Protein AF-A0A7C7JKQ2-F1 (afdb_monomer_lite)

Structure (mmCIF, N/CA/C/O backbone):
data_AF-A0A7C7JKQ2-F1
#
_entry.id   AF-A0A7C7JKQ2-F1
#
loop_
_atom_site.group_PDB
_atom_site.id
_atom_site.type_symbol
_atom_site.label_atom_id
_atom_site.label_alt_id
_atom_site.label_comp_id
_atom_site.label_asym_id
_atom_site.label_entity_id
_atom_site.label_seq_id
_atom_site.pdbx_PDB_ins_code
_atom_site.Cartn_x
_atom_site.Cartn_y
_atom_site.Cartn_z
_atom_site.occupancy
_atom_site.B_iso_or_equiv
_atom_site.auth_seq_id
_atom_site.auth_comp_id
_atom_site.auth_asym_id
_atom_site.auth_atom_id
_atom_site.pdbx_PDB_model_num
ATOM 1 N N . MET A 1 1 ? -6.477 -21.737 -25.445 1.00 30.50 1 MET A N 1
ATOM 2 C CA . MET A 1 1 ? -5.012 -21.720 -25.232 1.00 30.50 1 MET A CA 1
ATOM 3 C C . MET A 1 1 ? -4.478 -23.112 -25.538 1.00 30.50 1 MET A C 1
ATOM 5 O O . MET A 1 1 ? -4.981 -24.063 -24.962 1.00 30.50 1 MET A O 1
ATOM 9 N N . GLY A 1 2 ? -3.573 -23.243 -26.513 1.00 35.31 2 GLY A N 1
ATOM 10 C CA . GLY A 1 2 ? -3.013 -24.530 -26.945 1.00 35.31 2 GLY A CA 1
ATOM 11 C C . GLY A 1 2 ? -2.056 -25.156 -25.920 1.00 35.31 2 GLY A C 1
ATOM 12 O O . GLY A 1 2 ? -1.397 -24.461 -25.156 1.00 35.31 2 GLY A O 1
ATOM 13 N N . ASP A 1 3 ? -1.981 -26.482 -25.945 1.00 46.53 3 ASP A N 1
ATOM 14 C CA . ASP A 1 3 ? -1.630 -27.403 -24.854 1.00 46.53 3 ASP A CA 1
ATOM 15 C C . ASP A 1 3 ? -0.154 -27.500 -24.375 1.00 46.53 3 ASP A C 1
ATOM 17 O O . ASP A 1 3 ? 0.188 -28.456 -23.669 1.00 46.53 3 ASP A O 1
ATOM 21 N N . LYS A 1 4 ? 0.751 -26.571 -24.726 1.00 68.88 4 LYS A N 1
ATOM 22 C CA . LYS A 1 4 ? 2.218 -26.778 -24.604 1.00 68.88 4 LYS A CA 1
ATOM 23 C C . LYS A 1 4 ? 2.904 -25.970 -23.488 1.00 68.88 4 LYS A C 1
ATOM 25 O O . LYS A 1 4 ? 2.557 -24.821 -23.249 1.00 68.88 4 LYS A O 1
ATOM 30 N N . VAL A 1 5 ? 3.911 -26.583 -22.852 1.00 83.19 5 VAL A N 1
ATOM 31 C CA . VAL A 1 5 ? 4.799 -25.983 -21.827 1.00 83.19 5 VAL A CA 1
ATOM 32 C C . VAL A 1 5 ? 5.638 -24.861 -22.446 1.00 83.19 5 VAL A C 1
ATOM 34 O O . VAL A 1 5 ? 6.279 -25.093 -23.476 1.00 83.19 5 VAL A O 1
ATOM 37 N N . LYS A 1 6 ? 5.659 -23.671 -21.827 1.00 88.44 6 LYS A N 1
ATOM 38 C CA . LYS A 1 6 ? 6.456 -22.527 -22.310 1.00 88.44 6 LYS A CA 1
ATOM 39 C C . LYS A 1 6 ? 7.775 -22.363 -21.576 1.00 88.44 6 LYS A C 1
ATOM 41 O O . LYS A 1 6 ? 8.737 -21.918 -22.186 1.00 88.44 6 LYS A O 1
ATOM 46 N N . ALA A 1 7 ? 7.846 -22.728 -20.297 1.00 92.94 7 ALA A N 1
ATOM 47 C CA . ALA A 1 7 ? 9.091 -22.666 -19.536 1.00 92.94 7 ALA A CA 1
ATOM 48 C C . ALA A 1 7 ? 9.110 -23.633 -18.350 1.00 92.94 7 ALA A C 1
ATOM 50 O O . ALA A 1 7 ? 8.075 -24.118 -17.887 1.00 92.94 7 ALA A O 1
ATOM 51 N N . ILE A 1 8 ? 10.309 -23.867 -17.819 1.00 94.06 8 ILE A N 1
ATOM 52 C CA . ILE A 1 8 ? 10.525 -24.597 -16.568 1.00 94.06 8 ILE A CA 1
ATOM 53 C C . ILE A 1 8 ? 11.170 -23.659 -15.553 1.00 94.06 8 ILE A C 1
ATOM 55 O O . ILE A 1 8 ? 12.170 -23.011 -15.846 1.00 94.06 8 ILE A O 1
ATOM 59 N N . PHE A 1 9 ? 10.623 -23.626 -14.343 1.00 94.88 9 PHE A N 1
ATOM 60 C CA . PHE A 1 9 ? 11.154 -22.867 -13.219 1.00 94.88 9 PHE A CA 1
ATOM 61 C C . PHE A 1 9 ? 11.808 -23.813 -12.215 1.00 94.88 9 PHE A C 1
ATOM 63 O O . PHE A 1 9 ? 11.150 -24.670 -11.616 1.00 94.88 9 PHE A O 1
ATOM 70 N N . GLU A 1 10 ? 13.111 -23.651 -12.012 1.00 93.62 10 GLU A N 1
ATOM 71 C CA . GLU A 1 10 ? 13.851 -24.314 -10.947 1.00 93.62 10 GLU A CA 1
ATOM 72 C C . GLU A 1 10 ? 13.430 -23.772 -9.578 1.00 93.62 10 GLU A C 1
ATOM 74 O O . GLU A 1 10 ? 13.050 -22.608 -9.416 1.00 93.62 10 GLU A O 1
ATOM 79 N N . LYS A 1 11 ? 13.494 -24.645 -8.570 1.00 90.75 11 LYS A N 1
ATOM 80 C CA . LYS A 1 11 ? 13.179 -24.310 -7.171 1.00 90.75 11 LYS A CA 1
ATOM 81 C C . LYS A 1 11 ? 11.779 -23.702 -6.946 1.00 90.75 11 LYS A C 1
ATOM 83 O O . LYS A 1 11 ? 11.552 -23.007 -5.958 1.00 90.75 11 LYS A O 1
ATOM 88 N N . ALA A 1 12 ? 10.822 -23.975 -7.838 1.00 92.94 12 ALA A N 1
ATOM 89 C CA . ALA A 1 12 ? 9.491 -23.361 -7.803 1.00 92.94 12 ALA A CA 1
ATOM 90 C C . ALA A 1 12 ? 8.338 -24.303 -7.416 1.00 92.94 12 ALA A C 1
ATOM 92 O O . ALA A 1 12 ? 7.235 -23.829 -7.160 1.00 92.94 12 ALA A O 1
ATOM 93 N N . CYS A 1 13 ? 8.549 -25.623 -7.336 1.00 93.81 13 CYS A N 1
ATOM 94 C CA . CYS A 1 13 ? 7.487 -26.537 -6.905 1.00 93.81 13 CYS A CA 1
ATOM 95 C C . CYS A 1 13 ? 7.109 -26.302 -5.425 1.00 93.81 13 CYS A C 1
ATOM 97 O O . CYS A 1 13 ? 7.970 -26.509 -4.567 1.00 93.81 13 CYS A O 1
ATOM 99 N N . PRO A 1 14 ? 5.836 -26.019 -5.086 1.00 91.06 14 PRO A N 1
ATOM 100 C CA . PRO A 1 14 ? 5.435 -25.715 -3.705 1.00 91.06 14 PRO A CA 1
ATOM 101 C C . PRO A 1 14 ? 5.529 -26.921 -2.747 1.00 91.06 14 PRO A C 1
ATOM 103 O O . PRO A 1 14 ? 5.577 -26.751 -1.533 1.00 91.06 14 PRO A O 1
ATOM 106 N N . ASN A 1 15 ? 5.563 -28.161 -3.260 1.00 92.62 15 ASN A N 1
ATOM 107 C CA . ASN A 1 15 ? 5.597 -29.373 -2.424 1.00 92.62 15 ASN A CA 1
ATOM 108 C C . ASN A 1 15 ? 7.024 -29.878 -2.140 1.00 92.62 15 ASN A C 1
ATOM 110 O O . ASN A 1 15 ? 7.340 -30.276 -1.021 1.00 92.62 15 ASN A O 1
ATOM 114 N N . CYS A 1 16 ? 7.907 -29.889 -3.148 1.00 91.38 16 CYS A N 1
ATOM 115 C CA . CYS A 1 16 ? 9.277 -30.407 -3.001 1.00 91.38 16 CYS A CA 1
ATOM 116 C C . CYS A 1 16 ? 10.378 -29.359 -3.182 1.00 91.38 16 CYS A C 1
ATOM 118 O O . CYS A 1 16 ? 11.512 -29.624 -2.788 1.00 91.38 16 CYS A O 1
ATOM 120 N N . GLY A 1 17 ? 10.075 -28.182 -3.738 1.00 89.38 17 GLY A N 1
ATOM 121 C CA . GLY A 1 17 ? 11.068 -27.182 -4.146 1.00 89.38 17 GLY A CA 1
ATOM 122 C C . GLY A 1 17 ? 11.950 -27.627 -5.314 1.00 89.38 17 GLY A C 1
ATOM 123 O O . GLY A 1 17 ? 13.072 -27.159 -5.439 1.00 89.38 17 GLY A O 1
ATOM 124 N N . GLY A 1 18 ? 11.486 -28.577 -6.129 1.00 91.50 18 GLY A N 1
ATOM 125 C CA . GLY A 1 18 ? 12.141 -28.983 -7.375 1.00 91.50 18 GLY A CA 1
ATOM 126 C C . GLY A 1 18 ? 11.654 -28.192 -8.599 1.00 91.50 18 GLY A C 1
ATOM 127 O O . GLY A 1 18 ? 10.800 -27.309 -8.456 1.00 91.50 18 GLY A O 1
ATOM 128 N N . PRO A 1 19 ? 12.152 -28.535 -9.802 1.00 92.44 19 PRO A N 1
ATOM 129 C CA . PRO A 1 19 ? 11.724 -27.921 -11.053 1.00 92.44 19 PRO A CA 1
ATOM 130 C C . PRO A 1 19 ? 10.254 -28.201 -11.361 1.00 92.44 19 PRO A C 1
ATOM 132 O O . PRO A 1 19 ? 9.735 -29.292 -11.091 1.00 92.44 19 PRO A O 1
ATOM 135 N N . ILE A 1 20 ? 9.587 -27.215 -11.952 1.00 94.06 20 ILE A N 1
ATOM 136 C CA . ILE A 1 20 ? 8.176 -27.285 -12.328 1.00 94.06 20 ILE A CA 1
ATOM 137 C C . ILE A 1 20 ? 7.915 -26.475 -13.602 1.00 94.06 20 ILE A C 1
ATOM 139 O O . ILE A 1 20 ? 8.508 -25.424 -13.812 1.00 94.06 20 ILE A O 1
ATOM 143 N N . SER A 1 21 ? 7.041 -26.982 -14.468 1.00 93.75 21 SER A N 1
ATOM 144 C CA . SER A 1 21 ? 6.596 -26.278 -15.675 1.00 93.75 21 SER A CA 1
ATOM 145 C C . SER A 1 21 ? 5.603 -25.165 -15.340 1.00 93.75 21 SER A C 1
ATOM 147 O O . SER A 1 21 ? 4.729 -25.386 -14.494 1.00 93.75 21 SER A O 1
ATOM 149 N N . ASP A 1 22 ? 5.649 -24.069 -16.092 1.00 92.31 22 ASP A N 1
ATOM 150 C CA . ASP A 1 22 ? 4.644 -22.993 -16.100 1.00 92.31 22 ASP A CA 1
ATOM 151 C C . ASP A 1 22 ? 3.200 -23.537 -16.103 1.00 92.31 22 ASP A C 1
ATOM 153 O O . ASP A 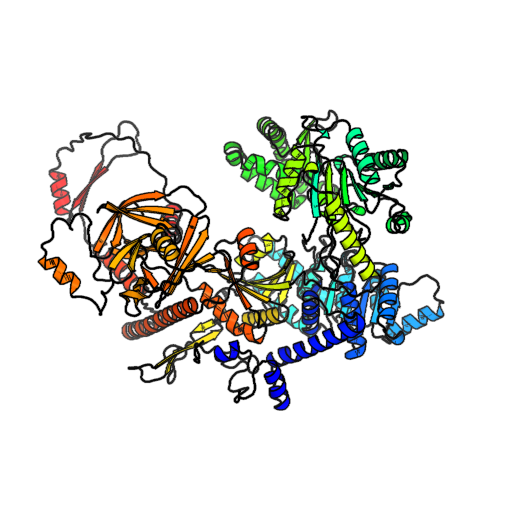1 22 ? 2.416 -23.239 -15.209 1.00 92.31 22 ASP A O 1
ATOM 157 N N . LYS A 1 23 ? 2.873 -24.502 -16.977 1.00 89.38 23 LYS A N 1
ATOM 158 C CA . LYS A 1 23 ? 1.527 -25.116 -17.042 1.00 89.38 23 LYS A CA 1
ATOM 159 C C . LYS A 1 23 ? 1.022 -25.665 -15.699 1.00 89.38 23 LYS A C 1
ATOM 161 O O . LYS A 1 23 ? -0.163 -25.587 -15.397 1.00 89.38 23 LYS A O 1
ATOM 166 N N . ARG A 1 24 ? 1.903 -26.249 -14.878 1.00 90.31 24 ARG A N 1
ATOM 167 C CA . ARG A 1 24 ? 1.509 -26.816 -13.573 1.00 90.31 24 ARG A CA 1
ATOM 168 C C . ARG A 1 24 ? 1.405 -25.742 -12.498 1.00 90.31 24 ARG A C 1
ATOM 170 O O . ARG A 1 24 ? 0.527 -25.851 -11.647 1.00 90.31 24 ARG A O 1
ATOM 177 N N . LEU A 1 25 ? 2.251 -24.715 -12.569 1.00 91.75 25 LEU A N 1
ATOM 178 C CA . LEU A 1 25 ? 2.137 -23.526 -11.727 1.00 91.75 25 LEU A CA 1
ATOM 179 C C . LEU A 1 25 ? 0.814 -22.794 -11.981 1.00 91.75 25 LEU A C 1
ATOM 181 O O . LEU A 1 25 ? 0.104 -22.498 -11.022 1.00 91.75 25 LEU A O 1
ATOM 185 N N . GLN A 1 26 ? 0.426 -22.612 -13.248 1.00 88.94 26 GLN A N 1
ATOM 186 C CA . GLN A 1 26 ? -0.849 -22.000 -13.642 1.00 88.94 26 GLN A CA 1
ATOM 187 C C . GLN A 1 26 ? -2.073 -22.732 -13.078 1.00 88.94 26 GLN A C 1
ATOM 189 O O . GLN A 1 26 ? -3.035 -22.091 -12.659 1.00 88.94 26 GLN A O 1
ATOM 194 N N . LEU A 1 27 ? -2.012 -24.066 -13.021 1.00 87.12 27 LEU A N 1
ATOM 195 C CA . LEU A 1 27 ? -3.046 -24.917 -12.421 1.00 87.12 27 LEU A CA 1
ATOM 196 C C . LEU A 1 27 ? -2.972 -24.979 -10.881 1.00 87.12 27 LEU A C 1
ATOM 198 O O . LEU A 1 27 ? -3.800 -25.631 -10.251 1.00 87.12 27 LEU A O 1
ATOM 202 N N . GLY A 1 28 ? -1.972 -24.350 -10.254 1.00 88.62 28 GLY A N 1
ATOM 203 C CA . GLY A 1 28 ? -1.757 -24.411 -8.806 1.00 88.62 28 GLY A CA 1
ATOM 204 C C . GLY A 1 28 ? -1.329 -25.793 -8.293 1.00 88.62 28 GLY A C 1
ATOM 205 O O . GLY A 1 28 ? -1.484 -26.083 -7.105 1.00 88.62 28 GLY A O 1
ATOM 206 N N . LEU A 1 29 ? -0.797 -26.655 -9.167 1.00 90.25 29 LEU A N 1
ATOM 207 C CA . LEU A 1 29 ? -0.448 -28.044 -8.861 1.00 90.25 29 LEU A CA 1
ATOM 208 C C . LEU A 1 29 ? 1.052 -28.215 -8.554 1.00 90.25 29 LEU A C 1
ATOM 210 O O . LEU A 1 29 ? 1.891 -27.544 -9.153 1.00 90.25 29 LEU A O 1
ATOM 214 N N . PRO A 1 30 ? 1.447 -29.179 -7.699 1.00 91.19 30 PRO A N 1
ATOM 215 C CA . PRO A 1 30 ? 2.850 -29.568 -7.527 1.00 91.19 30 PRO A CA 1
ATOM 216 C C . PRO A 1 30 ? 3.446 -30.200 -8.787 1.00 91.19 30 PRO A C 1
ATOM 218 O O . PRO A 1 30 ? 2.710 -30.630 -9.671 1.00 91.19 30 PRO A O 1
ATOM 221 N N . CYS A 1 31 ? 4.775 -30.315 -8.873 1.00 90.81 31 CYS A N 1
ATOM 222 C CA . CYS A 1 31 ? 5.460 -30.860 -10.052 1.00 90.81 31 CYS A CA 1
ATOM 223 C C . CYS A 1 31 ? 5.077 -32.321 -10.356 1.00 90.81 31 CYS A C 1
ATOM 225 O O . CYS A 1 31 ? 4.581 -33.048 -9.494 1.00 90.81 31 CYS A O 1
ATOM 227 N N . SER A 1 32 ? 5.366 -32.779 -11.577 1.00 88.31 32 SER A N 1
ATOM 228 C CA . SER A 1 32 ? 5.044 -34.139 -12.039 1.00 88.31 32 SER A CA 1
ATOM 229 C C . SER A 1 32 ? 5.700 -35.247 -11.207 1.00 88.31 32 SER A C 1
ATOM 231 O O . SER A 1 32 ? 5.145 -36.332 -11.102 1.00 88.31 32 SER A O 1
ATOM 233 N N . LYS A 1 33 ? 6.844 -34.985 -10.558 1.00 88.31 33 LYS A N 1
ATOM 234 C CA . LYS A 1 33 ? 7.458 -35.940 -9.616 1.00 88.31 33 LYS A CA 1
ATOM 235 C C . LYS A 1 33 ? 6.659 -36.083 -8.320 1.00 88.31 33 LYS A C 1
ATOM 237 O O . LYS A 1 33 ? 6.648 -37.154 -7.728 1.00 88.31 33 LYS A O 1
ATOM 242 N N . CYS A 1 34 ? 6.034 -35.001 -7.856 1.00 87.81 34 CYS A N 1
ATOM 243 C CA . CYS A 1 34 ? 5.206 -35.024 -6.652 1.00 87.81 34 CYS A CA 1
ATOM 244 C C . CYS A 1 34 ? 3.810 -35.572 -6.923 1.00 87.81 34 CYS A C 1
ATOM 246 O O . CYS A 1 34 ? 3.269 -36.252 -6.061 1.00 87.81 34 CYS A O 1
ATOM 248 N N . LEU A 1 35 ? 3.252 -35.263 -8.095 1.00 87.25 35 LEU A N 1
ATOM 249 C CA . LEU A 1 35 ? 1.905 -35.650 -8.497 1.00 87.25 35 LEU A CA 1
ATOM 250 C C . LEU A 1 35 ? 1.913 -36.129 -9.967 1.00 87.25 35 LEU A C 1
ATOM 252 O O . LEU A 1 35 ? 1.651 -35.322 -10.869 1.00 87.25 35 LEU A O 1
ATOM 256 N N . PRO A 1 36 ? 2.261 -37.412 -10.216 1.00 81.75 36 PRO A N 1
ATOM 257 C CA . PRO A 1 36 ? 2.475 -37.951 -11.565 1.00 81.75 36 PRO A CA 1
ATOM 258 C C . PRO A 1 36 ? 1.202 -38.106 -12.402 1.00 81.75 36 PRO A C 1
ATOM 260 O O . PRO A 1 36 ? 1.242 -37.879 -13.609 1.00 81.75 36 PRO A O 1
ATOM 263 N N . LYS A 1 37 ? 0.076 -38.477 -11.777 1.00 74.81 37 LYS A N 1
ATOM 264 C CA . LYS A 1 37 ? -1.231 -38.615 -12.439 1.00 74.81 37 LYS A CA 1
ATOM 265 C C . LYS A 1 37 ? -2.074 -37.370 -12.169 1.00 74.81 37 LYS A C 1
ATOM 267 O O . LYS A 1 37 ? -2.207 -36.975 -11.016 1.00 74.81 37 LYS A O 1
ATOM 272 N N . VAL A 1 38 ? -2.612 -36.762 -13.228 1.00 69.69 38 VAL A N 1
ATOM 273 C CA . VAL A 1 38 ? -3.502 -35.580 -13.153 1.00 69.69 38 VAL A CA 1
ATOM 274 C C . VAL A 1 38 ? -4.944 -35.936 -13.550 1.00 69.69 38 VAL A C 1
ATOM 276 O O . VAL A 1 38 ? -5.835 -35.103 -13.462 1.00 69.69 38 VAL A O 1
ATOM 279 N N . GLU A 1 39 ? -5.202 -37.178 -13.969 1.00 65.56 39 GLU A N 1
ATOM 280 C CA . GLU A 1 39 ? -6.553 -37.657 -14.286 1.00 65.56 39 GLU A CA 1
ATOM 281 C C . GLU A 1 39 ? -7.456 -37.562 -13.045 1.00 65.56 39 GLU A C 1
ATOM 283 O O . GLU A 1 39 ? -7.149 -38.148 -12.006 1.00 65.56 39 GLU A O 1
ATOM 288 N N . GLY A 1 40 ? -8.547 -36.795 -13.148 1.00 61.44 40 GLY A N 1
ATOM 289 C CA . GLY A 1 40 ? -9.481 -36.532 -12.045 1.00 61.44 40 GLY A CA 1
ATOM 290 C C . GLY A 1 40 ? -9.038 -35.450 -11.049 1.00 61.44 40 GLY A C 1
ATOM 291 O O . GLY A 1 40 ? -9.709 -35.264 -10.037 1.00 61.44 40 GLY A O 1
ATOM 292 N N . ILE A 1 41 ? -7.927 -34.747 -11.304 1.00 70.50 41 ILE A N 1
ATOM 293 C CA . ILE A 1 41 ? -7.469 -33.608 -10.495 1.00 70.50 41 ILE A CA 1
ATOM 294 C C . ILE A 1 41 ? -7.699 -32.333 -11.297 1.00 70.50 41 ILE A C 1
ATOM 296 O O . ILE A 1 41 ? -6.922 -31.998 -12.192 1.00 70.50 41 ILE A O 1
ATOM 300 N N . GLU A 1 42 ? -8.784 -31.641 -10.970 1.00 68.88 42 GLU A N 1
ATOM 301 C CA . GLU A 1 42 ? -9.204 -30.420 -11.661 1.00 68.88 42 GLU A CA 1
ATOM 302 C C . GLU A 1 42 ? -8.699 -29.155 -10.956 1.00 68.88 42 GLU A C 1
ATOM 304 O O . GLU A 1 42 ? -8.536 -28.117 -11.597 1.00 68.88 42 GLU A O 1
ATOM 309 N N . ASP A 1 43 ? -8.400 -29.238 -9.654 1.00 77.50 43 ASP A N 1
ATOM 310 C CA . ASP A 1 43 ? -8.028 -28.083 -8.843 1.00 77.50 43 ASP A CA 1
ATOM 311 C C . ASP A 1 43 ? -7.012 -28.396 -7.726 1.00 77.50 43 ASP A C 1
ATOM 313 O O . ASP A 1 43 ? -6.585 -29.529 -7.477 1.00 77.50 43 ASP A O 1
ATOM 317 N N . GLN A 1 44 ? -6.591 -27.338 -7.034 1.00 84.06 44 GLN A N 1
ATOM 318 C CA . GLN A 1 44 ? -5.651 -27.430 -5.922 1.00 84.06 44 GLN A CA 1
ATOM 319 C C . GLN A 1 44 ? -6.226 -28.194 -4.714 1.00 84.06 44 GLN A C 1
ATOM 321 O O . GLN A 1 44 ? -5.464 -28.798 -3.959 1.00 84.06 44 GLN A O 1
ATOM 326 N N . ASP A 1 45 ? -7.544 -28.185 -4.515 1.00 83.62 45 ASP A N 1
ATOM 327 C CA . ASP A 1 45 ? -8.184 -28.804 -3.353 1.00 83.62 45 ASP A CA 1
ATOM 328 C C . ASP A 1 45 ? -8.192 -30.335 -3.484 1.00 83.62 45 ASP A C 1
ATOM 330 O O . ASP A 1 45 ? -7.809 -31.044 -2.548 1.00 83.62 45 ASP A O 1
ATOM 334 N N . THR A 1 46 ? -8.518 -30.852 -4.671 1.00 84.31 46 THR A N 1
ATOM 335 C CA . THR A 1 46 ? -8.369 -32.278 -5.001 1.00 84.31 46 THR A CA 1
ATOM 336 C C . THR A 1 46 ? -6.910 -32.726 -4.894 1.00 84.31 46 THR A C 1
ATOM 338 O O . THR A 1 46 ? -6.631 -33.794 -4.340 1.00 84.31 46 THR A O 1
ATOM 341 N N . ALA A 1 47 ? -5.955 -31.887 -5.312 1.00 85.44 47 ALA A N 1
ATOM 342 C CA . ALA A 1 47 ? -4.529 -32.164 -5.131 1.00 85.44 47 ALA A CA 1
ATOM 343 C C . ALA A 1 47 ? -4.112 -32.226 -3.646 1.00 85.44 47 ALA A C 1
ATOM 345 O O . ALA A 1 47 ? -3.334 -33.108 -3.265 1.00 85.44 47 ALA A O 1
ATOM 346 N N . CYS A 1 48 ? -4.640 -31.337 -2.795 1.00 88.62 48 CYS A N 1
ATOM 347 C CA . CYS A 1 48 ? -4.414 -31.357 -1.346 1.00 88.62 48 CYS A CA 1
ATOM 348 C C . CYS A 1 48 ? -4.898 -32.669 -0.712 1.00 88.62 48 CYS A C 1
ATOM 350 O O . CYS A 1 48 ? -4.160 -33.285 0.062 1.00 88.62 48 CYS A O 1
ATOM 352 N N . VAL A 1 49 ? -6.116 -33.112 -1.048 1.00 86.25 49 VAL A N 1
ATOM 353 C CA . VAL A 1 49 ? -6.693 -34.368 -0.535 1.00 86.25 49 VAL A CA 1
ATOM 354 C C . VAL A 1 49 ? -5.837 -35.556 -0.962 1.00 86.25 49 VAL A C 1
ATOM 356 O O . VAL A 1 49 ? -5.380 -36.324 -0.113 1.00 86.25 49 VAL A O 1
ATOM 359 N N . ARG A 1 50 ? -5.524 -35.655 -2.257 1.00 85.44 50 ARG A N 1
ATOM 360 C CA . ARG A 1 50 ? -4.755 -36.774 -2.806 1.00 85.44 50 ARG A CA 1
ATOM 361 C C . ARG A 1 50 ? -3.366 -36.901 -2.181 1.00 85.44 50 ARG A C 1
ATOM 363 O O . ARG A 1 50 ? -2.972 -37.982 -1.750 1.00 85.44 50 ARG A O 1
ATOM 370 N N . LEU A 1 51 ? -2.622 -35.799 -2.085 1.00 86.19 51 LEU A N 1
ATOM 371 C CA . LEU A 1 51 ? -1.275 -35.814 -1.505 1.00 86.19 51 LEU A CA 1
ATOM 372 C C . LEU A 1 51 ? -1.282 -36.101 -0.001 1.00 86.19 51 LEU A C 1
ATOM 374 O O . LEU A 1 51 ? -0.300 -36.635 0.527 1.00 86.19 51 LEU A O 1
ATOM 378 N N . LYS A 1 52 ? -2.374 -35.765 0.692 1.00 86.56 52 LYS A N 1
ATOM 379 C CA . LYS A 1 52 ? -2.576 -36.121 2.098 1.00 86.56 52 LYS A CA 1
ATOM 380 C C . LYS A 1 52 ? -2.819 -37.624 2.262 1.00 86.56 52 LYS A C 1
ATOM 382 O O . LYS A 1 52 ? -2.192 -38.226 3.132 1.00 86.56 52 LYS A O 1
ATOM 387 N N . GLU A 1 53 ? -3.641 -38.235 1.407 1.00 86.31 53 GLU A N 1
ATOM 388 C CA . GLU A 1 53 ? -3.865 -39.692 1.371 1.00 86.31 53 GLU A CA 1
ATOM 389 C C . GLU A 1 53 ? -2.579 -40.466 1.052 1.00 86.31 53 GLU A C 1
ATOM 391 O O . GLU A 1 53 ? -2.250 -41.444 1.722 1.00 86.31 53 GLU A O 1
ATOM 396 N N . GLU A 1 54 ? -1.799 -39.982 0.083 1.00 86.19 54 GLU A N 1
ATOM 397 C CA . GLU A 1 54 ? -0.512 -40.570 -0.312 1.00 86.19 54 GLU A CA 1
ATOM 398 C C . GLU A 1 54 ? 0.633 -40.272 0.680 1.00 86.19 54 GLU A C 1
ATOM 400 O O . GLU A 1 54 ? 1.769 -40.695 0.459 1.00 86.19 54 GLU A O 1
ATOM 405 N N . LYS A 1 55 ? 0.369 -39.535 1.772 1.00 85.06 55 LYS A N 1
ATOM 406 C CA . LYS A 1 55 ? 1.370 -39.084 2.762 1.00 85.06 55 LYS A CA 1
ATOM 407 C C . LYS A 1 55 ? 2.572 -38.356 2.133 1.00 85.06 55 LYS A C 1
ATOM 409 O O . LYS A 1 55 ? 3.689 -38.413 2.650 1.00 85.06 55 LYS A O 1
ATOM 414 N N . ASN A 1 56 ? 2.349 -37.644 1.028 1.00 86.88 56 ASN A N 1
ATOM 415 C CA . ASN A 1 56 ? 3.381 -36.926 0.272 1.00 86.88 56 ASN A CA 1
ATOM 416 C C . ASN A 1 56 ? 3.214 -35.392 0.303 1.00 86.88 56 ASN A C 1
ATOM 418 O O . ASN A 1 56 ? 3.937 -34.679 -0.396 1.00 86.88 56 ASN A O 1
ATOM 422 N N . LEU A 1 57 ? 2.288 -34.887 1.124 1.00 88.25 57 LEU A N 1
ATOM 423 C CA . LEU A 1 57 ? 2.050 -33.461 1.362 1.00 88.25 57 LEU A CA 1
ATOM 424 C C . LEU A 1 57 ? 3.144 -32.845 2.257 1.00 88.25 57 LEU A C 1
ATOM 426 O O . LEU A 1 57 ? 3.302 -33.233 3.418 1.00 88.25 57 LEU A O 1
ATOM 430 N N . LYS A 1 58 ? 3.924 -31.903 1.714 1.00 89.81 58 LYS A N 1
ATOM 431 C CA . LYS A 1 58 ? 5.157 -31.358 2.313 1.00 89.81 58 LYS A CA 1
ATOM 432 C C . LYS A 1 58 ? 5.301 -29.848 2.060 1.00 89.81 58 LYS A C 1
ATOM 434 O O . LYS A 1 58 ? 4.603 -29.287 1.219 1.00 89.81 58 LYS A O 1
ATOM 439 N N . ARG A 1 59 ? 6.254 -29.229 2.777 1.00 87.62 59 ARG A N 1
ATOM 440 C CA . ARG A 1 59 ? 6.704 -27.827 2.624 1.00 87.62 59 ARG A CA 1
ATOM 441 C C . ARG A 1 59 ? 5.524 -26.842 2.564 1.00 87.62 59 ARG A C 1
ATOM 443 O O . ARG A 1 59 ? 4.580 -26.988 3.337 1.00 87.62 59 ARG A O 1
ATOM 450 N N . ASP A 1 60 ? 5.583 -25.875 1.661 1.00 87.00 60 ASP A N 1
ATOM 451 C CA . ASP A 1 60 ? 4.630 -24.779 1.552 1.00 87.00 60 ASP A CA 1
ATOM 452 C C . ASP A 1 60 ? 3.275 -25.273 1.041 1.00 87.00 60 ASP A C 1
ATOM 454 O O . ASP A 1 60 ? 2.241 -24.759 1.449 1.00 87.00 60 ASP A O 1
ATOM 458 N N . PHE A 1 61 ? 3.239 -26.328 0.216 1.00 90.31 61 PHE A N 1
ATOM 459 C CA . PHE A 1 61 ? 1.970 -26.909 -0.233 1.00 90.31 61 PHE A CA 1
ATOM 460 C C . PHE A 1 61 ? 1.140 -27.434 0.943 1.00 90.31 61 PHE A C 1
ATOM 462 O O . PHE A 1 61 ? -0.076 -27.266 0.961 1.00 90.31 61 PHE A O 1
ATOM 469 N N . LYS A 1 62 ? 1.794 -27.997 1.969 1.00 91.88 62 LYS A N 1
ATOM 470 C CA . LYS A 1 62 ? 1.121 -28.358 3.221 1.00 91.88 62 LYS A CA 1
ATOM 471 C C . LYS A 1 62 ? 0.532 -27.130 3.917 1.00 91.88 62 LYS A C 1
ATOM 473 O O . LYS A 1 62 ? -0.631 -27.169 4.299 1.00 91.88 62 LYS A O 1
ATOM 478 N N . GLU A 1 63 ? 1.312 -26.060 4.059 1.00 90.81 63 GLU A N 1
ATOM 479 C CA . GLU A 1 63 ? 0.862 -24.813 4.691 1.00 90.81 63 GLU A CA 1
ATOM 480 C C . GLU A 1 63 ? -0.329 -24.195 3.942 1.00 90.81 63 GLU A C 1
ATOM 482 O O . GLU A 1 63 ? -1.303 -23.806 4.578 1.00 90.81 63 GLU A O 1
ATOM 487 N N . ILE A 1 64 ? -0.309 -24.196 2.603 1.00 91.62 64 ILE A N 1
ATOM 488 C CA . ILE A 1 64 ? -1.422 -23.736 1.757 1.00 91.62 64 ILE A CA 1
ATOM 489 C C . ILE A 1 64 ? -2.690 -24.558 2.024 1.00 91.62 64 ILE A C 1
ATOM 491 O O . ILE A 1 64 ? -3.762 -23.993 2.256 1.00 91.62 64 ILE A O 1
ATOM 495 N N . CYS A 1 65 ? -2.580 -25.890 1.994 1.00 91.88 65 CYS A N 1
ATOM 496 C CA . CYS A 1 65 ? -3.718 -26.781 2.215 1.00 91.88 65 CYS A CA 1
ATOM 497 C C . CYS A 1 65 ? -4.283 -26.638 3.638 1.00 91.88 65 CYS A C 1
ATOM 499 O O . CYS A 1 65 ? -5.498 -26.527 3.810 1.00 91.88 65 CYS A O 1
ATOM 501 N N . ASP A 1 66 ? -3.413 -26.612 4.651 1.00 92.25 66 ASP A N 1
ATOM 502 C CA . ASP A 1 66 ? -3.810 -26.487 6.054 1.00 92.25 66 ASP A CA 1
ATOM 503 C C . ASP A 1 66 ? -4.460 -25.113 6.316 1.00 92.25 66 ASP A C 1
ATOM 505 O O . ASP A 1 66 ? -5.518 -25.045 6.943 1.00 92.25 66 ASP A O 1
ATOM 509 N N . LEU A 1 67 ? -3.909 -24.031 5.750 1.00 93.31 67 LEU A N 1
ATOM 510 C CA . LEU A 1 67 ? -4.471 -22.682 5.852 1.00 93.31 67 LEU A CA 1
ATOM 511 C C . LEU A 1 67 ? -5.887 -22.600 5.269 1.00 93.31 67 LEU A C 1
ATOM 513 O O . LEU A 1 67 ? -6.764 -22.011 5.897 1.00 93.31 67 LEU A O 1
ATOM 517 N N . LYS A 1 68 ? -6.133 -23.201 4.096 1.00 91.31 68 LYS A N 1
ATOM 518 C CA . LYS A 1 68 ? -7.471 -23.228 3.475 1.00 91.31 68 LYS A CA 1
ATOM 519 C C . LYS A 1 68 ? -8.499 -23.950 4.343 1.00 91.31 68 LYS A C 1
ATOM 521 O O . LYS A 1 68 ? -9.637 -23.497 4.464 1.00 91.31 68 LYS A O 1
ATOM 526 N N . VAL A 1 69 ? -8.114 -25.082 4.933 1.00 92.44 69 VAL A N 1
ATOM 527 C CA . VAL A 1 69 ? -8.992 -25.855 5.824 1.00 92.44 69 VAL A CA 1
ATOM 528 C C . VAL A 1 69 ? -9.329 -25.044 7.072 1.00 92.44 69 VAL A C 1
ATOM 530 O O . VAL A 1 69 ? -10.493 -24.959 7.457 1.00 92.44 69 VAL A O 1
ATOM 533 N N . GLU A 1 70 ? -8.328 -24.408 7.671 1.00 94.38 70 GLU A N 1
ATOM 534 C CA . GLU A 1 70 ? -8.484 -23.618 8.893 1.00 94.38 70 GLU A CA 1
ATOM 535 C C . GLU A 1 70 ? -9.279 -22.330 8.645 1.00 94.38 70 GLU A C 1
ATOM 537 O O . GLU A 1 70 ? -10.121 -21.962 9.461 1.00 94.38 70 GLU A O 1
ATOM 542 N N . GLU A 1 71 ? -9.094 -21.682 7.489 1.00 94.19 71 GLU A N 1
ATOM 543 C CA . GLU A 1 71 ? -9.917 -20.549 7.056 1.00 94.19 71 GLU A CA 1
ATOM 544 C C . GLU A 1 71 ? -11.388 -20.954 6.922 1.00 94.19 71 GLU A C 1
ATOM 546 O O . GLU A 1 71 ? -12.251 -20.261 7.456 1.00 94.19 71 GLU A O 1
ATOM 551 N N . ARG A 1 72 ? -11.687 -22.090 6.271 1.00 94.06 72 ARG A N 1
ATOM 552 C CA . ARG A 1 72 ? -13.062 -22.610 6.144 1.00 94.06 72 ARG A CA 1
ATOM 553 C C . ARG A 1 72 ? -13.671 -22.963 7.498 1.00 94.06 72 ARG A C 1
ATOM 555 O O . ARG A 1 72 ? -14.846 -22.690 7.729 1.00 94.06 72 ARG A O 1
ATOM 562 N N . GLU A 1 73 ? -12.895 -23.564 8.398 1.00 95.94 73 GLU A N 1
ATOM 563 C CA . GLU A 1 73 ? -13.364 -23.887 9.749 1.00 95.94 73 GLU A CA 1
ATOM 564 C C . GLU A 1 73 ? -13.700 -22.614 10.539 1.00 95.94 73 GLU A C 1
ATOM 566 O O . GLU A 1 73 ? -14.764 -22.538 11.158 1.00 95.94 73 GLU A O 1
ATOM 571 N N . PHE A 1 74 ? -12.827 -21.603 10.489 1.00 96.12 74 PHE A N 1
ATOM 572 C CA . PHE A 1 74 ? -13.071 -20.316 11.133 1.00 96.12 74 PHE A CA 1
ATOM 573 C C . PHE A 1 74 ? -14.258 -19.575 10.512 1.00 96.12 74 PHE A C 1
ATOM 575 O O . PHE A 1 74 ? -15.062 -19.015 11.251 1.00 96.12 74 PHE A O 1
ATOM 582 N N . ASP A 1 75 ? -14.406 -19.607 9.187 1.00 94.81 75 ASP A N 1
ATOM 583 C CA . ASP A 1 75 ? -15.538 -19.013 8.471 1.00 94.81 75 ASP A CA 1
ATOM 584 C C . ASP A 1 75 ? -16.870 -19.650 8.912 1.00 94.81 75 ASP A C 1
ATOM 586 O O . ASP A 1 75 ? -17.782 -18.959 9.370 1.00 94.81 75 ASP A O 1
ATOM 590 N N . ASN A 1 76 ? -16.945 -20.984 8.923 1.00 95.12 76 ASN A N 1
ATOM 591 C CA . ASN A 1 76 ? -18.118 -21.718 9.408 1.00 95.12 76 ASN A CA 1
ATOM 592 C C . ASN A 1 76 ? -18.421 -21.426 10.886 1.00 95.12 76 ASN A C 1
ATOM 594 O O . ASN A 1 76 ? -19.583 -21.285 11.277 1.00 95.12 76 ASN A O 1
ATOM 598 N N . PHE A 1 77 ? -17.384 -21.317 11.721 1.00 94.94 77 PHE A N 1
ATOM 599 C CA . PHE A 1 77 ? -17.538 -20.945 13.124 1.00 94.94 77 PHE A CA 1
ATOM 600 C C . PHE A 1 77 ? -18.073 -19.515 13.271 1.00 94.94 77 PHE A C 1
ATOM 602 O O . PHE A 1 77 ? -19.018 -19.282 14.027 1.00 94.94 77 PHE A O 1
ATOM 609 N N . PHE A 1 78 ? -17.534 -18.572 12.500 1.00 93.25 78 PHE A N 1
ATOM 610 C CA . PHE A 1 78 ? -17.980 -17.183 12.468 1.00 93.25 78 PHE A CA 1
ATOM 611 C C . PHE A 1 78 ? -19.450 -17.086 12.027 1.00 93.25 78 PHE A C 1
ATOM 613 O O . PHE A 1 78 ? -20.245 -16.436 12.710 1.00 93.25 78 PHE A O 1
ATOM 620 N N . TRP A 1 79 ? -19.842 -17.815 10.975 1.00 89.88 79 TRP A N 1
ATOM 621 C CA . TRP A 1 79 ? -21.231 -17.927 10.520 1.00 89.88 79 TRP A CA 1
ATOM 622 C C . TRP A 1 79 ? -22.153 -18.502 11.596 1.00 89.88 79 TRP A C 1
ATOM 624 O O . TRP A 1 79 ? -23.256 -18.000 11.806 1.00 89.88 79 TRP A O 1
ATOM 634 N N . SER A 1 80 ? -21.714 -19.538 12.316 1.00 90.56 80 SER A N 1
ATOM 635 C CA . SER A 1 80 ? -22.542 -20.176 13.345 1.00 90.56 80 SER A CA 1
ATOM 636 C C . SER A 1 80 ? -22.983 -19.195 14.441 1.00 90.56 80 SER A C 1
ATOM 638 O O . SER A 1 80 ? -24.130 -19.281 14.892 1.00 90.56 80 SER A O 1
ATOM 640 N N . ILE A 1 81 ? -22.116 -18.228 14.770 1.00 89.12 81 ILE A N 1
ATOM 641 C CA . ILE A 1 81 ? -22.305 -17.209 15.809 1.00 89.12 81 ILE A CA 1
ATOM 642 C C . ILE A 1 81 ? -23.025 -15.974 15.259 1.00 89.12 81 ILE A C 1
ATOM 644 O O . ILE A 1 81 ? -24.024 -15.542 15.825 1.00 89.12 81 ILE A O 1
ATOM 648 N N . HIS A 1 82 ? -22.518 -15.398 14.166 1.00 84.00 82 HIS A N 1
ATOM 649 C CA . HIS A 1 82 ? -22.947 -14.081 13.672 1.00 84.00 82 HIS A CA 1
ATOM 650 C C . HIS A 1 82 ? -23.948 -14.145 12.519 1.00 84.00 82 HIS A C 1
ATOM 652 O O . HIS A 1 82 ? -24.382 -13.096 12.049 1.00 84.00 82 HIS A O 1
ATOM 658 N N . LYS A 1 83 ? -24.266 -15.348 12.017 1.00 82.56 83 LYS A N 1
ATOM 659 C CA . LYS A 1 83 ? -25.120 -15.579 10.833 1.00 82.56 83 LYS A CA 1
ATOM 660 C C . LYS A 1 83 ? -24.696 -14.754 9.608 1.00 82.56 83 LYS A C 1
ATOM 662 O O . LYS A 1 83 ? -25.519 -14.330 8.808 1.00 82.56 83 LYS A O 1
ATOM 667 N N . SER A 1 84 ? -23.397 -14.498 9.500 1.00 81.50 84 SER A N 1
ATOM 668 C CA . SER A 1 84 ? -22.747 -13.748 8.427 1.00 81.50 84 SER A CA 1
ATOM 669 C C . SER A 1 84 ? -21.324 -14.269 8.249 1.00 81.50 84 SER A C 1
ATOM 671 O O . SER A 1 84 ? -20.771 -14.864 9.171 1.00 81.50 84 SER A O 1
ATOM 673 N N . HIS A 1 85 ? -20.737 -14.080 7.069 1.00 85.25 85 HIS A N 1
ATOM 674 C CA . HIS A 1 85 ? -19.346 -14.452 6.799 1.00 85.25 85 HIS A CA 1
ATOM 675 C C . HIS A 1 85 ? -18.385 -13.324 7.217 1.00 85.25 85 HIS A C 1
ATOM 677 O O . HIS A 1 85 ? -18.749 -12.144 7.129 1.00 85.25 85 HIS A O 1
ATOM 683 N N . PRO A 1 86 ? -17.149 -13.641 7.649 1.00 88.25 86 PRO A N 1
ATOM 684 C CA . PRO A 1 86 ? -16.149 -12.630 7.932 1.00 88.25 86 PRO A CA 1
ATOM 685 C C . PRO A 1 86 ? -15.757 -11.912 6.638 1.00 88.25 86 PRO A C 1
ATOM 687 O O . PRO A 1 86 ? -15.644 -12.518 5.570 1.00 88.25 86 PRO A O 1
ATOM 690 N N . TRP A 1 87 ? -15.513 -10.610 6.736 1.00 85.44 87 TRP A N 1
ATOM 691 C CA . TRP A 1 87 ? -15.123 -9.791 5.588 1.00 85.44 87 TRP A CA 1
ATOM 692 C C . TRP A 1 87 ? -13.754 -10.223 5.063 1.00 85.44 87 TRP A C 1
ATOM 694 O O . TRP A 1 87 ? -12.926 -10.704 5.836 1.00 85.44 87 TRP A O 1
ATOM 704 N N . SER A 1 88 ? -13.437 -9.958 3.797 1.00 88.50 88 SER A N 1
ATOM 705 C CA . SER A 1 88 ? -12.129 -10.319 3.223 1.00 88.50 88 SER A CA 1
ATOM 706 C C . SER A 1 88 ? -10.941 -9.746 3.997 1.00 88.50 88 SER A C 1
ATOM 708 O O . SER A 1 88 ? -9.929 -10.423 4.171 1.00 88.50 88 SER A O 1
ATOM 710 N N . LEU A 1 89 ? -11.078 -8.544 4.566 1.00 88.75 89 LEU A N 1
ATOM 711 C CA . LEU A 1 89 ? -10.066 -7.985 5.462 1.00 88.75 89 LEU A CA 1
ATOM 712 C C . LEU A 1 89 ? -9.946 -8.763 6.791 1.00 88.75 89 LEU A C 1
ATOM 714 O O . LEU A 1 89 ? -8.838 -8.969 7.279 1.00 88.75 89 LEU A O 1
ATOM 718 N N . GLN A 1 90 ? -11.056 -9.249 7.357 1.00 91.75 90 GLN A N 1
ATOM 719 C CA . GLN A 1 90 ? -11.044 -10.122 8.541 1.00 91.75 90 GLN A CA 1
ATOM 720 C C . GLN A 1 90 ? -10.479 -11.513 8.217 1.00 91.75 90 GLN A C 1
ATOM 722 O O . GLN A 1 90 ? -9.742 -12.070 9.031 1.00 91.75 90 GLN A O 1
ATOM 727 N N . LYS A 1 91 ? -10.754 -12.054 7.022 1.00 93.44 91 LYS A N 1
ATOM 728 C CA . LYS A 1 91 ? -10.122 -13.282 6.517 1.00 93.44 91 LYS A CA 1
ATOM 729 C C . LYS A 1 91 ? -8.608 -13.099 6.419 1.00 93.44 91 LYS A C 1
ATOM 731 O O . LYS A 1 91 ? -7.867 -13.911 6.961 1.00 93.44 91 LYS A O 1
ATOM 736 N N . ALA A 1 92 ? -8.135 -11.982 5.864 1.00 93.56 92 ALA A N 1
ATOM 737 C CA . ALA A 1 92 ? -6.710 -11.642 5.847 1.00 93.56 92 ALA A CA 1
ATOM 738 C C . ALA A 1 92 ? -6.098 -11.560 7.261 1.00 93.56 92 ALA A C 1
ATOM 740 O O . ALA A 1 92 ? -4.997 -12.060 7.495 1.00 93.56 92 ALA A O 1
ATOM 741 N N . TRP A 1 93 ? -6.813 -10.990 8.238 1.00 95.19 93 TRP A N 1
ATOM 742 C CA . TRP A 1 93 ? -6.373 -10.978 9.640 1.00 95.19 93 TRP A CA 1
ATOM 743 C C . TRP A 1 93 ? -6.279 -12.380 10.242 1.00 95.19 93 TRP A C 1
ATOM 745 O O . TRP A 1 93 ? -5.313 -12.674 10.948 1.00 95.19 93 TRP A O 1
ATOM 755 N N . PHE A 1 94 ? -7.247 -13.250 9.950 1.00 96.31 94 PHE A N 1
ATOM 756 C CA . PHE A 1 94 ? -7.202 -14.646 10.373 1.00 96.31 94 PHE A CA 1
ATOM 757 C C . PHE A 1 94 ? -5.997 -15.371 9.764 1.00 96.31 94 PHE A C 1
ATOM 759 O O . PHE A 1 94 ? -5.240 -16.000 10.500 1.00 96.31 94 PHE A O 1
ATOM 766 N N . LYS A 1 95 ? -5.750 -15.209 8.457 1.00 95.81 95 LYS A N 1
ATOM 767 C CA . LYS A 1 95 ? -4.584 -15.801 7.781 1.00 95.81 95 LYS A CA 1
ATOM 768 C C . LYS A 1 95 ? -3.272 -15.343 8.412 1.00 95.81 95 LYS A C 1
ATOM 770 O O . LYS A 1 95 ? -2.423 -16.168 8.729 1.00 95.81 95 LYS A O 1
ATOM 775 N N . ARG A 1 96 ? -3.127 -14.043 8.695 1.00 95.12 96 ARG A N 1
ATOM 776 C CA . ARG A 1 96 ? -1.956 -13.496 9.410 1.00 95.12 96 ARG A CA 1
ATOM 777 C C . ARG A 1 96 ? -1.767 -14.129 10.785 1.00 95.12 96 ARG A C 1
ATOM 779 O O . ARG A 1 96 ? -0.650 -14.507 11.131 1.00 95.12 96 ARG A O 1
ATOM 786 N N . PHE A 1 97 ? -2.848 -14.251 11.554 1.00 96.00 97 PHE A N 1
ATOM 787 C CA . PHE A 1 97 ? -2.817 -14.903 12.859 1.00 96.00 97 PHE A CA 1
ATOM 788 C C . PHE A 1 97 ? -2.395 -16.376 12.745 1.00 96.00 97 PHE A C 1
ATOM 790 O O . PHE A 1 97 ? -1.514 -16.810 13.486 1.00 96.00 97 PHE A O 1
ATOM 797 N N . TYR A 1 98 ? -2.980 -17.122 11.804 1.00 94.94 98 TYR A N 1
ATOM 798 C CA . TYR A 1 98 ? -2.674 -18.535 11.582 1.00 94.94 98 TYR A CA 1
ATOM 799 C C . TYR A 1 98 ? -1.206 -18.751 11.194 1.00 94.94 98 TYR A C 1
ATOM 801 O O . TYR A 1 98 ? -0.536 -19.603 11.771 1.00 94.94 98 TYR A O 1
ATOM 809 N N . LEU A 1 99 ? -0.675 -17.893 10.316 1.00 92.06 99 LEU A N 1
ATOM 810 C CA . LEU A 1 99 ? 0.741 -17.853 9.924 1.00 92.06 99 LEU A CA 1
ATOM 811 C C . LEU A 1 99 ? 1.673 -17.353 11.054 1.00 92.06 99 LEU A C 1
ATOM 813 O O . LEU A 1 99 ? 2.865 -17.131 10.837 1.00 92.06 99 LEU A O 1
ATOM 817 N N . GLY A 1 100 ? 1.148 -17.122 12.265 1.00 92.31 100 GLY A N 1
ATOM 818 C CA . GLY A 1 100 ? 1.918 -16.740 13.447 1.00 92.31 100 GLY A CA 1
ATOM 819 C C . GLY A 1 100 ? 2.451 -15.306 13.419 1.00 92.31 100 GLY A C 1
ATOM 820 O O . GLY A 1 100 ? 3.442 -15.008 14.088 1.00 92.31 100 GLY A O 1
ATOM 821 N N . ARG A 1 101 ? 1.842 -14.405 12.640 1.00 92.50 101 ARG A N 1
ATOM 822 C CA . ARG A 1 101 ? 2.326 -13.031 12.431 1.00 92.50 101 ARG A CA 1
ATOM 823 C C . ARG A 1 101 ? 1.574 -12.059 13.330 1.00 92.50 101 ARG A C 1
ATOM 825 O O . ARG A 1 101 ? 0.350 -12.043 13.335 1.00 92.50 101 ARG A O 1
ATOM 832 N N . SER A 1 102 ? 2.310 -11.219 14.056 1.00 95.38 102 SER A N 1
ATOM 833 C CA . SER A 1 102 ? 1.752 -10.091 14.816 1.00 95.38 102 SER A CA 1
ATOM 834 C C . SER A 1 102 ? 1.554 -8.879 13.908 1.00 95.38 102 SER A C 1
ATOM 836 O O . SER A 1 102 ? 2.379 -8.625 13.030 1.00 95.38 102 SER A O 1
ATOM 838 N N . PHE A 1 103 ? 0.469 -8.129 14.099 1.00 94.56 103 PHE A N 1
ATOM 839 C CA . PHE A 1 103 ? 0.118 -7.002 13.229 1.00 94.56 103 PHE A CA 1
ATOM 840 C C . PHE A 1 103 ? -0.820 -5.997 13.907 1.00 94.56 103 PHE A C 1
ATOM 842 O O . PHE A 1 103 ? -1.453 -6.275 14.928 1.00 94.56 103 PHE A O 1
ATOM 849 N N . ALA A 1 104 ? -0.925 -4.813 13.300 1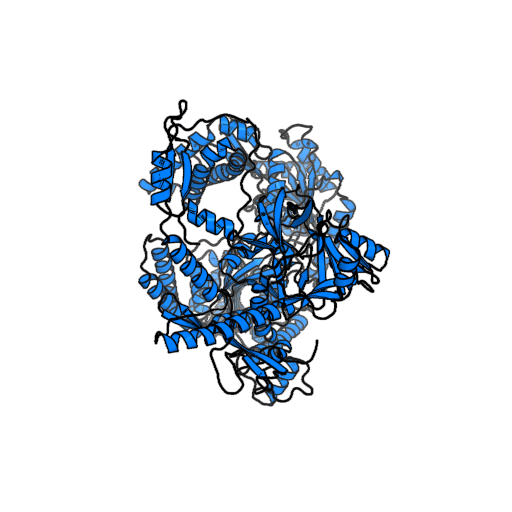.00 91.06 104 ALA A N 1
ATOM 850 C CA . ALA A 1 104 ? -1.917 -3.810 13.661 1.00 91.06 104 ALA A CA 1
ATOM 851 C C . ALA A 1 104 ? -3.185 -3.953 12.794 1.00 91.06 104 ALA A C 1
ATOM 853 O O . ALA A 1 104 ? -3.096 -4.137 11.582 1.00 91.06 104 ALA A O 1
ATOM 854 N N . LEU A 1 105 ? -4.373 -3.829 13.394 1.00 89.06 105 LEU A N 1
ATOM 855 C CA . LEU A 1 105 ? -5.663 -3.826 12.696 1.00 89.06 105 LEU A CA 1
ATOM 856 C C . LEU A 1 105 ? -5.900 -2.474 12.030 1.00 89.06 105 LEU A C 1
ATOM 858 O O . LEU A 1 105 ? -6.552 -1.569 12.579 1.00 89.06 105 LEU A O 1
ATOM 862 N N . LEU A 1 106 ? -5.350 -2.355 10.828 1.00 78.62 106 LEU A N 1
ATOM 863 C CA . LEU A 1 106 ? -5.529 -1.217 9.946 1.00 78.62 106 LEU A CA 1
ATOM 864 C C . LEU A 1 106 ? -6.881 -1.337 9.249 1.00 78.62 106 LEU A C 1
ATOM 866 O O . LEU A 1 106 ? -7.019 -1.928 8.187 1.00 78.62 106 LEU A O 1
ATOM 870 N N . ALA A 1 107 ? -7.890 -0.760 9.888 1.00 74.31 107 ALA A N 1
ATOM 871 C CA . ALA A 1 107 ? -9.239 -0.649 9.356 1.00 74.31 107 ALA A CA 1
ATOM 872 C C . ALA A 1 107 ? -9.917 0.620 9.897 1.00 74.31 107 ALA A C 1
ATOM 874 O O . ALA A 1 107 ? -9.595 1.039 11.019 1.00 74.31 107 ALA A O 1
ATOM 875 N N . PRO A 1 108 ? -10.874 1.219 9.172 1.00 67.44 108 PRO A N 1
ATOM 876 C CA . PRO A 1 108 ? -11.800 2.183 9.757 1.00 67.44 108 PRO A CA 1
ATOM 877 C C . PRO A 1 108 ? -12.620 1.550 10.898 1.00 67.44 108 PRO A C 1
ATOM 879 O O . PRO A 1 108 ? -12.680 0.328 11.075 1.00 67.44 108 PRO A O 1
ATOM 882 N N . THR A 1 109 ? -13.246 2.396 11.714 1.00 67.44 109 THR A N 1
ATOM 883 C CA . THR A 1 109 ? -14.245 1.953 12.700 1.00 67.44 109 THR A CA 1
ATOM 884 C C . THR A 1 109 ? -15.443 1.339 11.975 1.00 67.44 109 THR A C 1
ATOM 886 O O . THR A 1 109 ? -15.803 1.809 10.900 1.00 67.44 109 THR A O 1
ATOM 889 N N . GLY A 1 110 ? -16.049 0.298 12.550 1.00 65.12 110 GLY A N 1
ATOM 890 C CA . GLY A 1 110 ? -17.205 -0.386 11.953 1.00 65.12 110 GLY A CA 1
ATOM 891 C C . GLY A 1 110 ? -16.900 -1.720 11.257 1.00 65.12 110 GLY A C 1
ATOM 892 O O . GLY A 1 110 ? -17.798 -2.540 11.141 1.00 65.12 110 GLY A O 1
ATOM 893 N N . ILE A 1 111 ? -15.635 -2.033 10.929 1.00 74.44 111 ILE A N 1
ATOM 894 C CA . ILE A 1 111 ? -15.228 -3.349 10.358 1.00 74.44 111 ILE A CA 1
ATOM 895 C C . ILE A 1 111 ? -15.310 -4.501 11.383 1.00 74.44 111 ILE A C 1
ATOM 897 O O . ILE A 1 111 ? -15.017 -5.655 11.089 1.00 74.44 111 ILE A O 1
ATOM 901 N N . GLY A 1 112 ? -15.692 -4.219 12.630 1.00 80.50 112 GLY A N 1
ATOM 902 C CA . GLY A 1 112 ? -15.825 -5.249 13.661 1.00 80.50 112 GLY A CA 1
ATOM 903 C C . GLY A 1 112 ? -14.487 -5.755 14.206 1.00 80.50 112 GLY A C 1
ATOM 904 O O . GLY A 1 112 ? -14.347 -6.946 14.446 1.00 80.50 112 GLY A O 1
ATOM 905 N N . LYS A 1 113 ? -13.505 -4.870 14.443 1.00 87.88 113 LYS A N 1
ATOM 906 C CA . LYS A 1 113 ? -12.199 -5.220 15.053 1.00 87.88 113 LYS A CA 1
ATOM 907 C C . LYS A 1 113 ? -12.354 -5.984 16.369 1.00 87.88 113 LYS A C 1
ATOM 909 O O . LYS A 1 113 ? -11.793 -7.062 16.537 1.00 87.88 113 LYS A O 1
ATOM 914 N N . THR A 1 114 ? -13.161 -5.439 17.278 1.00 89.44 114 THR A N 1
ATOM 915 C CA . THR A 1 114 ? -13.466 -6.069 18.564 1.00 89.44 114 THR A CA 1
ATOM 916 C C . THR A 1 114 ? -14.218 -7.381 18.362 1.00 89.44 114 THR A C 1
ATOM 918 O O . THR A 1 114 ? -13.869 -8.383 18.972 1.00 89.44 114 THR A O 1
ATOM 921 N N . THR A 1 115 ? -15.207 -7.414 17.460 1.00 89.75 115 THR A N 1
ATOM 922 C CA . THR A 1 115 ? -15.955 -8.637 17.127 1.00 89.75 115 THR A CA 1
ATOM 923 C C . THR A 1 115 ? -15.026 -9.740 16.623 1.00 89.75 115 THR A C 1
ATOM 925 O O . THR A 1 115 ? -15.117 -10.869 17.098 1.00 89.75 115 THR A O 1
ATOM 928 N N . PHE A 1 116 ? -14.086 -9.412 15.735 1.00 93.81 116 PHE A N 1
ATOM 929 C CA . PHE A 1 116 ? -13.063 -10.330 15.246 1.00 93.81 116 PHE A CA 1
ATOM 930 C C . PHE A 1 116 ? -12.188 -10.861 16.389 1.00 93.81 116 PHE A C 1
ATOM 932 O O . PHE A 1 116 ? -12.061 -12.073 16.532 1.00 93.81 116 PHE A O 1
ATOM 939 N N . GLY A 1 117 ? -11.647 -9.987 17.247 1.00 94.88 117 GLY A N 1
ATOM 940 C CA . GLY A 1 117 ? -10.811 -10.396 18.385 1.00 94.88 117 GLY A CA 1
ATOM 941 C C . GLY A 1 117 ? -11.533 -11.304 19.389 1.00 94.88 117 GLY A C 1
ATOM 942 O O . GLY A 1 117 ? -10.967 -12.302 19.844 1.00 94.88 117 GLY A O 1
ATOM 943 N N . LEU A 1 118 ? -12.800 -10.999 19.695 1.00 96.00 118 LEU A N 1
ATOM 944 C CA . LEU A 1 118 ? -13.651 -11.818 20.565 1.00 96.00 118 LEU A CA 1
ATOM 945 C C . LEU A 1 118 ? -13.944 -13.186 19.937 1.00 96.00 118 LEU A C 1
ATOM 947 O O . LEU A 1 118 ? -13.752 -14.214 20.583 1.00 96.00 118 LEU A O 1
ATOM 951 N N . THR A 1 119 ? -14.341 -13.198 18.664 1.00 96.19 119 THR A N 1
ATOM 952 C CA . THR A 1 119 ? -14.689 -14.430 17.938 1.00 96.19 119 THR A CA 1
ATOM 953 C C . THR A 1 119 ? -13.472 -15.329 17.758 1.00 96.19 119 THR A C 1
ATOM 955 O O . THR A 1 119 ? -13.560 -16.531 17.988 1.00 96.19 119 THR A O 1
ATOM 958 N N . LEU A 1 120 ? -12.311 -14.755 17.425 1.00 97.19 120 LEU A N 1
ATOM 959 C CA . LEU A 1 120 ? -11.051 -15.488 17.332 1.00 97.19 120 LEU A CA 1
ATOM 960 C C . LEU A 1 120 ? -10.652 -16.095 18.682 1.00 97.19 120 LEU A C 1
ATOM 962 O O . LEU A 1 120 ? -10.243 -17.251 18.739 1.00 97.19 120 LEU A O 1
ATOM 966 N N . SER A 1 121 ? -10.815 -15.353 19.780 1.00 97.56 121 SER A N 1
ATOM 967 C CA . SER A 1 121 ? -10.524 -15.871 21.124 1.00 97.56 121 SER A CA 1
ATOM 968 C C . SER A 1 121 ? -11.432 -17.038 21.500 1.00 97.56 121 SER A C 1
ATOM 970 O O . SER A 1 121 ? -10.958 -18.013 22.084 1.00 97.56 121 SER A O 1
ATOM 972 N N . TYR A 1 122 ? -12.716 -16.965 21.135 1.00 97.38 122 TYR A N 1
ATOM 973 C CA . TYR A 1 122 ? -13.652 -18.063 21.348 1.00 97.38 122 TYR A CA 1
ATOM 974 C C . TYR A 1 122 ? -13.313 -19.278 20.476 1.00 97.38 122 TYR A C 1
ATOM 976 O O . TYR A 1 122 ? -13.199 -20.383 20.998 1.00 97.38 122 TYR A O 1
ATOM 984 N N . TYR A 1 123 ? -13.040 -19.074 19.186 1.00 97.25 123 TYR A N 1
ATOM 985 C CA . TYR A 1 123 ? -12.600 -20.134 18.276 1.00 97.25 123 TYR A CA 1
ATOM 986 C C . TYR A 1 123 ? -11.373 -20.880 18.822 1.00 97.25 123 TYR A C 1
ATOM 988 O O . TYR A 1 123 ? -11.342 -22.110 18.852 1.00 97.25 123 TYR A O 1
ATOM 996 N N . LEU A 1 124 ? -10.379 -20.144 19.328 1.00 96.75 124 LEU A N 1
ATOM 997 C CA . LEU A 1 124 ? -9.181 -20.726 19.930 1.00 96.75 124 LEU A CA 1
ATOM 998 C C . LEU A 1 124 ? -9.480 -21.522 21.201 1.00 96.75 124 LEU A C 1
ATOM 1000 O O . LEU A 1 124 ? -8.906 -22.596 21.389 1.00 96.75 124 LEU A O 1
ATOM 1004 N N . ALA A 1 125 ? -10.367 -21.019 22.058 1.00 95.94 125 ALA A N 1
ATOM 1005 C CA . ALA A 1 125 ? -10.754 -21.688 23.294 1.00 95.94 125 ALA A CA 1
ATOM 1006 C C . ALA A 1 125 ? -11.535 -22.988 23.026 1.00 95.94 125 ALA A C 1
ATOM 1008 O O . ALA A 1 125 ? -11.254 -24.016 23.652 1.00 95.94 125 ALA A O 1
ATOM 1009 N N . GLU A 1 126 ? -12.477 -22.937 22.085 1.00 95.12 126 GLU A N 1
ATOM 1010 C CA . GLU A 1 126 ? -13.417 -24.012 21.765 1.00 95.12 126 GLU A CA 1
ATOM 1011 C C . GLU A 1 126 ? -12.790 -25.082 20.868 1.00 95.12 126 GLU A C 1
ATOM 1013 O O . GLU A 1 126 ? -12.759 -26.258 21.216 1.00 95.12 126 GLU A O 1
ATOM 1018 N N . LYS A 1 127 ? -12.245 -24.683 19.713 1.00 94.19 127 LYS A N 1
ATOM 1019 C CA . LYS A 1 127 ? -11.774 -25.619 18.681 1.00 94.19 127 LYS A CA 1
ATOM 1020 C C . LYS A 1 127 ? -10.324 -26.039 18.858 1.00 94.19 127 LYS A C 1
ATOM 1022 O O . LYS A 1 127 ? -9.955 -27.137 18.452 1.00 94.19 127 LYS A O 1
ATOM 1027 N N . LYS A 1 128 ? -9.485 -25.178 19.443 1.00 93.62 128 LYS A N 1
ATOM 1028 C CA . LYS A 1 128 ? -8.029 -25.408 19.524 1.00 93.62 128 LYS A CA 1
ATOM 1029 C C . LYS A 1 128 ? -7.503 -25.598 20.947 1.00 93.62 128 LYS A C 1
ATOM 1031 O O . LYS A 1 128 ? -6.317 -25.874 21.103 1.00 93.62 128 LYS A O 1
ATOM 1036 N N . ASN A 1 129 ? -8.349 -25.445 21.969 1.00 94.38 129 ASN A N 1
ATOM 1037 C CA . ASN A 1 129 ? -7.966 -25.477 23.385 1.00 94.38 129 ASN A CA 1
ATOM 1038 C C . ASN A 1 129 ? -6.765 -24.559 23.719 1.00 94.38 129 ASN A C 1
ATOM 1040 O O . ASN A 1 129 ? -5.878 -24.912 24.496 1.00 94.38 129 ASN A O 1
ATOM 1044 N N . LYS A 1 130 ? -6.713 -23.379 23.089 1.00 95.88 130 LYS A N 1
ATOM 1045 C CA . LYS A 1 130 ? -5.638 -22.385 23.226 1.00 95.88 130 LYS A CA 1
ATOM 1046 C C . LYS A 1 130 ? -6.090 -21.194 24.069 1.00 95.88 130 LYS A C 1
ATOM 1048 O O . LYS A 1 130 ? -7.267 -20.836 24.070 1.00 95.88 130 LYS A O 1
ATOM 1053 N N . LYS A 1 131 ? -5.138 -20.559 24.766 1.00 96.75 131 LYS A N 1
ATOM 1054 C CA . LYS A 1 131 ? -5.409 -19.412 25.645 1.00 96.75 131 LYS A CA 1
ATOM 1055 C C . LYS A 1 131 ? -5.254 -18.074 24.928 1.00 96.75 131 LYS A C 1
ATOM 1057 O O . LYS A 1 131 ? -4.303 -17.883 24.164 1.00 96.75 131 LYS A O 1
ATOM 1062 N N . SER A 1 132 ? -6.141 -17.135 25.249 1.00 97.88 132 SER A N 1
ATOM 1063 C CA . SER A 1 132 ? -6.159 -15.772 24.707 1.00 97.88 132 SER A CA 1
ATOM 1064 C C . SER A 1 132 ? -6.211 -14.727 25.825 1.00 97.88 132 SER A C 1
ATOM 1066 O O . SER A 1 132 ? -6.810 -14.970 26.872 1.00 97.88 132 SER A O 1
ATOM 1068 N N . TYR A 1 133 ? -5.606 -13.558 25.606 1.00 97.69 133 TYR A N 1
ATOM 1069 C CA . TYR A 1 133 ? -5.708 -12.403 26.500 1.00 97.69 133 TYR A CA 1
ATOM 1070 C C . TYR A 1 133 ? -6.227 -11.180 25.744 1.00 97.69 133 TYR A C 1
ATOM 1072 O O . TYR A 1 133 ? -5.561 -10.662 24.851 1.00 97.69 133 TYR A O 1
ATOM 1080 N N . LEU A 1 134 ? -7.408 -10.711 26.129 1.00 97.25 134 LEU A N 1
ATOM 1081 C CA . LEU A 1 134 ? -8.075 -9.526 25.616 1.00 97.25 134 LEU A CA 1
ATOM 1082 C C . LEU A 1 134 ? -7.871 -8.325 26.553 1.00 97.25 134 LEU A C 1
ATOM 1084 O O . LEU A 1 134 ? -8.177 -8.389 27.746 1.00 97.25 134 LEU A O 1
ATOM 1088 N N . ILE A 1 135 ? -7.375 -7.215 26.009 1.00 95.38 135 ILE A N 1
ATOM 1089 C CA . ILE A 1 135 ? -7.022 -6.009 26.762 1.00 95.38 135 ILE A CA 1
ATOM 1090 C C . ILE A 1 135 ? -7.823 -4.818 26.242 1.00 95.38 135 ILE A C 1
ATOM 1092 O O . ILE A 1 135 ? -7.697 -4.428 25.080 1.00 95.38 135 ILE A O 1
ATOM 1096 N N . PHE A 1 136 ? -8.592 -4.202 27.137 1.00 92.31 136 PHE A N 1
ATOM 1097 C CA . PHE A 1 136 ? -9.466 -3.064 26.849 1.00 92.31 136 PHE A CA 1
ATOM 1098 C C . PHE A 1 136 ? -9.012 -1.792 27.592 1.00 92.31 136 PHE A C 1
ATOM 1100 O O . PHE A 1 136 ? -8.317 -1.869 28.613 1.00 92.31 136 PHE A O 1
ATOM 1107 N N . PRO A 1 137 ? -9.365 -0.588 27.109 1.00 86.88 137 PRO A N 1
ATOM 1108 C CA . PRO A 1 137 ? -8.913 0.656 27.732 1.00 86.88 137 PRO A CA 1
ATOM 1109 C C . PRO A 1 137 ? -9.680 0.986 29.020 1.00 86.88 137 PRO A C 1
ATOM 1111 O O . PRO A 1 137 ? -9.085 1.480 29.977 1.00 86.88 137 PRO A O 1
ATOM 1114 N N . THR A 1 138 ? -10.980 0.680 29.078 1.00 84.56 138 THR A N 1
ATOM 1115 C CA . THR A 1 138 ? -11.863 1.040 30.196 1.00 84.56 138 THR A CA 1
ATOM 1116 C C . THR A 1 138 ? -12.575 -0.179 30.773 1.00 84.56 138 THR A C 1
ATOM 1118 O O . THR A 1 138 ? -12.737 -1.205 30.116 1.00 84.56 138 THR A O 1
ATOM 1121 N N . ARG A 1 139 ? -13.028 -0.051 32.024 1.00 83.00 139 ARG A N 1
ATOM 1122 C CA . ARG A 1 139 ? -13.851 -1.064 32.703 1.00 83.00 139 ARG A CA 1
ATOM 1123 C C . ARG A 1 139 ? -15.165 -1.336 31.969 1.00 83.00 139 ARG A C 1
ATOM 1125 O O . ARG A 1 139 ? -15.530 -2.490 31.798 1.00 83.00 139 ARG A O 1
ATOM 1132 N N . LEU A 1 140 ? -15.809 -0.283 31.465 1.00 76.81 140 LEU A N 1
ATOM 1133 C CA . LEU A 1 140 ? -17.041 -0.395 30.687 1.00 76.81 140 LEU A CA 1
ATOM 1134 C C . LEU A 1 140 ? -16.853 -1.273 29.441 1.00 76.81 140 LEU A C 1
ATOM 1136 O O . LEU A 1 140 ? -17.683 -2.128 29.160 1.00 76.81 140 LEU A O 1
ATOM 1140 N N . LEU A 1 141 ? -15.740 -1.114 28.717 1.00 83.12 141 LEU A N 1
ATOM 1141 C CA . LEU A 1 141 ? -15.457 -1.934 27.534 1.00 83.12 141 LEU A CA 1
ATOM 1142 C C . LEU A 1 141 ? -15.141 -3.392 27.886 1.00 83.12 141 LEU A C 1
ATOM 1144 O O . LEU A 1 141 ? -15.502 -4.285 27.124 1.00 83.12 141 LEU A O 1
ATOM 1148 N N . VAL A 1 142 ? -14.546 -3.651 29.058 1.00 87.94 142 VAL A N 1
ATOM 1149 C CA . VAL A 1 142 ? -14.418 -5.018 29.594 1.00 87.94 142 VAL A CA 1
ATOM 1150 C C . VAL A 1 142 ? -15.801 -5.634 29.825 1.00 87.94 142 VAL A C 1
ATOM 1152 O O . VAL A 1 142 ? -16.051 -6.742 29.360 1.00 87.94 142 VAL A O 1
ATOM 1155 N N . GLU A 1 143 ? -16.716 -4.917 30.481 1.00 84.31 143 GLU A N 1
ATOM 1156 C CA . GLU A 1 143 ? -18.089 -5.392 30.718 1.00 84.31 143 GLU A CA 1
ATOM 1157 C C . GLU A 1 143 ? -18.844 -5.637 29.402 1.00 84.31 143 GLU A C 1
ATOM 1159 O O . GLU A 1 143 ? -19.478 -6.679 29.226 1.00 84.31 143 GLU A O 1
ATOM 1164 N N . GLN A 1 144 ? -18.720 -4.730 28.429 1.00 83.62 144 GLN A N 1
ATOM 1165 C CA . GLN A 1 144 ? -19.304 -4.909 27.098 1.00 83.62 144 GLN A CA 1
ATOM 1166 C C . GLN A 1 144 ? -18.728 -6.130 26.368 1.00 83.62 144 GLN A C 1
ATOM 1168 O O . GLN A 1 144 ? -19.481 -6.869 25.732 1.00 83.62 144 GLN A O 1
ATOM 1173 N N . ALA A 1 145 ? -17.418 -6.369 26.462 1.00 89.56 145 ALA A N 1
ATOM 1174 C CA . ALA A 1 145 ? -16.771 -7.534 25.867 1.00 89.56 145 ALA A CA 1
ATOM 1175 C C . ALA A 1 145 ? -17.260 -8.847 26.496 1.00 89.56 145 ALA A C 1
ATOM 1177 O O . ALA A 1 145 ? -17.584 -9.782 25.766 1.00 89.56 145 ALA A O 1
ATOM 1178 N N . ILE A 1 146 ? -17.387 -8.898 27.827 1.00 90.56 146 ILE A N 1
ATOM 1179 C CA . ILE A 1 146 ? -17.928 -10.058 28.555 1.00 90.56 146 ILE A CA 1
ATOM 1180 C C . ILE A 1 146 ? -19.370 -10.328 28.125 1.00 90.56 146 ILE A C 1
ATOM 1182 O O . ILE A 1 146 ? -19.712 -11.452 27.766 1.00 90.56 146 ILE A O 1
ATOM 1186 N N . ASN A 1 147 ? -20.212 -9.293 28.091 1.00 87.88 147 ASN A N 1
ATOM 1187 C CA . ASN A 1 147 ? -21.604 -9.431 27.666 1.00 87.88 147 ASN A CA 1
ATOM 1188 C C . ASN A 1 147 ? -21.713 -9.927 26.219 1.00 87.88 147 ASN A C 1
ATOM 1190 O O . ASN A 1 147 ? -22.573 -10.751 25.916 1.00 87.88 147 ASN A O 1
ATOM 1194 N N . LYS A 1 148 ? -20.827 -9.468 25.326 1.00 89.94 148 LYS A N 1
ATOM 1195 C CA . LYS A 1 148 ? -20.750 -9.979 23.952 1.00 89.94 148 LYS A CA 1
ATOM 1196 C C . LYS A 1 148 ? -20.345 -11.454 23.918 1.00 89.94 148 LYS A C 1
ATOM 1198 O O . LYS A 1 148 ? -21.012 -12.216 23.235 1.00 89.94 148 LYS A O 1
ATOM 1203 N N . LEU A 1 149 ? -19.327 -11.875 24.670 1.00 93.25 149 LEU A N 1
ATOM 1204 C CA . LEU A 1 149 ? -18.910 -13.285 24.730 1.00 93.25 149 LEU A CA 1
ATOM 1205 C C . LEU A 1 149 ? -20.015 -14.189 25.293 1.00 93.25 149 LEU A C 1
ATOM 1207 O O . LEU A 1 149 ? -20.287 -15.240 24.722 1.00 93.25 149 LEU A O 1
ATOM 1211 N N . ARG A 1 150 ? -20.729 -13.750 26.335 1.00 91.81 150 ARG A N 1
ATOM 1212 C CA . ARG A 1 150 ? -21.902 -14.472 26.857 1.00 91.81 150 ARG A CA 1
ATOM 1213 C C . ARG A 1 150 ? -22.991 -14.629 25.795 1.00 91.81 150 ARG A C 1
ATOM 1215 O O . ARG A 1 150 ? -23.509 -15.724 25.614 1.00 91.81 150 ARG A O 1
ATOM 1222 N N . LYS A 1 151 ? -23.291 -13.565 25.039 1.00 89.25 151 LYS A N 1
ATOM 1223 C CA . LYS A 1 151 ? -24.236 -13.624 23.907 1.00 89.25 151 LYS A CA 1
ATOM 1224 C C . LYS A 1 151 ? -23.768 -14.551 22.779 1.00 89.25 151 LYS A C 1
ATOM 1226 O O . LYS A 1 151 ? -24.608 -15.140 22.114 1.00 89.25 151 LYS A O 1
ATOM 1231 N N . MET A 1 152 ? -22.457 -14.695 22.575 1.00 91.75 152 MET A N 1
ATOM 1232 C CA . MET A 1 152 ? -21.879 -15.640 21.608 1.00 91.75 152 MET A CA 1
ATOM 1233 C C . MET A 1 152 ? -21.928 -17.104 22.084 1.00 91.75 152 MET A C 1
ATOM 1235 O O . MET A 1 152 ? -21.577 -17.987 21.309 1.00 91.75 152 MET A O 1
ATOM 1239 N N . GLY A 1 153 ? -22.342 -17.370 23.330 1.00 91.44 153 GLY A N 1
ATOM 1240 C CA . GLY A 1 153 ? -22.406 -18.719 23.899 1.00 91.44 153 GLY A CA 1
ATOM 1241 C C . GLY A 1 153 ? -21.099 -19.209 24.526 1.00 91.44 153 GLY A C 1
ATOM 1242 O O . GLY A 1 153 ? -20.921 -20.412 24.692 1.00 91.44 153 GLY A O 1
ATOM 1243 N N . VAL A 1 154 ? -20.172 -18.308 24.874 1.00 93.38 154 VAL A N 1
ATOM 1244 C CA . VAL A 1 154 ? -18.907 -18.692 25.520 1.00 93.38 154 VAL A CA 1
ATOM 1245 C C . VAL A 1 154 ? -19.168 -19.201 26.945 1.00 93.38 154 VAL A C 1
ATOM 1247 O O . VAL A 1 154 ? -19.764 -18.460 27.733 1.00 93.38 154 VAL A O 1
ATOM 1250 N N . PRO A 1 155 ? -18.691 -20.408 27.312 1.00 93.12 155 PRO A N 1
ATOM 1251 C CA . PRO A 1 155 ? -18.842 -20.935 28.666 1.00 93.12 155 PRO A CA 1
ATOM 1252 C C . PRO A 1 155 ? -18.150 -20.059 29.722 1.00 93.12 155 PRO A C 1
ATOM 1254 O O . PRO A 1 155 ? -17.044 -19.552 29.505 1.00 93.12 155 PRO A O 1
ATOM 1257 N N . GLU A 1 156 ? -18.783 -19.876 30.883 1.00 89.88 156 GLU A N 1
ATOM 1258 C CA . GLU A 1 156 ? -18.275 -18.983 31.936 1.00 89.88 156 GLU A CA 1
ATOM 1259 C C . GLU A 1 156 ? -16.957 -19.508 32.536 1.00 89.88 156 GLU A C 1
ATOM 1261 O O . GLU A 1 156 ? -16.080 -18.726 32.897 1.00 89.88 156 GLU A O 1
ATOM 1266 N N . GLU A 1 157 ? -16.752 -20.827 32.558 1.00 90.50 157 GLU A N 1
ATOM 1267 C CA . GLU A 1 157 ? -15.506 -21.470 32.981 1.00 90.50 157 GLU A CA 1
ATOM 1268 C C . GLU A 1 157 ? -14.309 -21.099 32.091 1.00 90.50 157 GLU A C 1
ATOM 1270 O O . GLU A 1 157 ? -13.171 -21.047 32.563 1.00 90.50 157 GLU A O 1
ATOM 1275 N N . TYR A 1 158 ? -14.544 -20.773 30.814 1.00 93.56 158 TYR A N 1
ATOM 1276 C CA . TYR A 1 158 ? -13.476 -20.353 29.906 1.00 93.56 158 TYR A CA 1
ATOM 1277 C C . TYR A 1 158 ? -13.010 -18.936 30.209 1.00 93.56 158 TYR A C 1
ATOM 1279 O O . TYR A 1 158 ? -11.858 -18.607 29.918 1.00 93.56 158 TYR A O 1
ATOM 1287 N N . MET A 1 159 ? -13.879 -18.105 30.780 1.00 93.75 159 MET A N 1
ATOM 1288 C CA . MET A 1 159 ? -13.635 -16.685 30.968 1.00 93.75 159 MET A CA 1
ATOM 1289 C C . MET A 1 159 ? -13.076 -16.393 32.362 1.00 93.75 159 MET A C 1
ATOM 1291 O O . MET A 1 159 ? -13.629 -16.773 33.392 1.00 93.75 159 MET A O 1
ATOM 1295 N N . LEU A 1 160 ? -11.984 -15.636 32.399 1.00 93.75 160 LEU A N 1
ATOM 1296 C CA . LEU A 1 160 ? -11.479 -14.996 33.605 1.00 93.75 160 LEU A CA 1
ATOM 1297 C C . LEU A 1 160 ? -11.297 -13.516 33.318 1.00 93.75 160 LEU A C 1
ATOM 1299 O O . LEU A 1 160 ? -10.672 -13.144 32.327 1.00 93.75 160 LEU A O 1
ATOM 1303 N N . TYR A 1 161 ? -11.832 -12.648 34.171 1.00 91.06 161 TYR A N 1
ATOM 1304 C CA . TYR A 1 161 ? -11.828 -11.228 33.861 1.00 91.06 161 TYR A CA 1
ATOM 1305 C C . TYR A 1 161 ? -11.701 -10.308 35.081 1.00 91.06 161 TYR A C 1
ATOM 1307 O O . TYR A 1 161 ? -12.120 -10.625 36.200 1.00 91.06 161 TYR A O 1
ATOM 1315 N N . PHE A 1 162 ? -11.125 -9.126 34.841 1.00 85.75 162 PHE A N 1
ATOM 1316 C CA . PHE A 1 162 ? -10.823 -8.117 35.857 1.00 85.75 162 PHE A CA 1
ATOM 1317 C C . PHE A 1 162 ? -11.222 -6.715 35.364 1.00 85.75 162 PHE A C 1
ATOM 1319 O O . PHE A 1 162 ? -10.562 -6.135 34.499 1.00 85.75 162 PHE A O 1
ATOM 1326 N N . GLY A 1 163 ? -12.302 -6.152 35.927 1.00 68.56 163 GLY A N 1
ATOM 1327 C CA . GLY A 1 163 ? -12.828 -4.848 35.498 1.00 68.56 163 GLY A CA 1
ATOM 1328 C C . GLY A 1 163 ? -14.206 -4.417 36.029 1.00 68.56 163 GLY A C 1
ATOM 1329 O O . GLY A 1 163 ? -14.549 -3.264 35.818 1.00 68.56 163 GLY A O 1
ATOM 1330 N N . GLU A 1 164 ? -14.963 -5.271 36.723 1.00 59.94 164 GLU A N 1
ATOM 1331 C CA . GLU A 1 164 ? -16.339 -4.979 37.190 1.00 59.94 164 GLU A CA 1
ATOM 1332 C C . GLU A 1 164 ? -16.425 -4.024 38.409 1.00 59.94 164 GLU A C 1
ATOM 1334 O O . GLU A 1 164 ? -15.416 -3.703 39.053 1.00 59.94 164 GLU A O 1
ATOM 1339 N N . LYS A 1 165 ? -17.656 -3.584 38.740 1.00 55.53 165 LYS A N 1
ATOM 1340 C CA . LYS A 1 165 ? -18.020 -2.797 39.941 1.00 55.53 165 LYS A CA 1
ATOM 1341 C C . LYS A 1 165 ? -17.418 -3.353 41.259 1.00 55.53 165 LYS A C 1
ATOM 1343 O O . LYS A 1 165 ? -17.131 -4.545 41.361 1.00 55.53 165 LYS A O 1
ATOM 1348 N N . PRO A 1 166 ? -17.271 -2.527 42.321 1.00 53.09 166 PRO A N 1
ATOM 1349 C CA . PRO A 1 166 ? -16.658 -2.913 43.606 1.00 53.09 166 PRO A CA 1
ATOM 1350 C C . PRO A 1 166 ? -17.394 -3.984 44.440 1.00 53.09 166 PRO A C 1
ATOM 1352 O O . PRO A 1 166 ? -17.067 -4.144 45.611 1.00 53.09 166 PRO A O 1
ATOM 1355 N N . SER A 1 167 ? -18.357 -4.713 43.880 1.00 53.53 167 SER A N 1
ATOM 1356 C CA . SER A 1 167 ? -19.270 -5.637 44.568 1.00 53.53 167 SER A CA 1
ATOM 1357 C C . SER A 1 167 ? -18.700 -7.038 44.848 1.00 53.53 167 SER A C 1
ATOM 1359 O O . SER A 1 167 ? -19.375 -7.851 45.470 1.00 53.53 167 SER A O 1
ATOM 1361 N N . LEU A 1 168 ? -17.465 -7.341 44.429 1.00 65.19 168 LEU A N 1
ATOM 1362 C CA . LEU A 1 168 ? -16.820 -8.630 44.723 1.00 65.19 168 LEU A CA 1
ATOM 1363 C C . LEU A 1 168 ? -16.313 -8.693 46.168 1.00 65.19 168 LEU A C 1
ATOM 1365 O O . LEU A 1 168 ? -15.512 -7.849 46.585 1.00 65.19 168 LEU A O 1
ATOM 1369 N N . THR A 1 169 ? -16.710 -9.742 46.890 1.00 73.56 169 THR A N 1
ATOM 1370 C CA . THR A 1 169 ? -16.201 -10.054 48.235 1.00 73.56 169 THR A CA 1
ATOM 1371 C C . THR A 1 169 ? -14.697 -10.362 48.205 1.00 73.56 169 THR A C 1
ATOM 1373 O O . THR A 1 169 ? -14.152 -10.783 47.180 1.00 73.56 169 THR A O 1
ATOM 1376 N N . LYS A 1 170 ? -13.996 -10.181 49.336 1.00 74.62 170 LYS A N 1
ATOM 1377 C CA . LYS A 1 170 ? -12.549 -10.464 49.445 1.00 74.62 170 LYS A CA 1
ATOM 1378 C C . LYS A 1 170 ? -12.204 -11.900 49.006 1.00 74.62 170 LYS A C 1
ATOM 1380 O O . LYS A 1 170 ? -11.265 -12.085 48.239 1.00 74.62 170 LYS A O 1
ATOM 1385 N N . LYS A 1 171 ? -13.041 -12.873 49.389 1.00 79.19 171 LYS A N 1
ATOM 1386 C CA . LYS A 1 171 ? -12.915 -14.293 49.023 1.00 79.19 171 LYS A CA 1
ATOM 1387 C C . LYS A 1 171 ? -12.973 -14.523 47.506 1.00 79.19 171 LYS A C 1
ATOM 1389 O O . LYS A 1 171 ? -12.109 -15.195 46.959 1.00 79.19 171 LYS A O 1
ATOM 1394 N N . GLN A 1 172 ? -13.928 -13.902 46.808 1.00 78.94 172 GLN A N 1
ATOM 1395 C CA . GLN A 1 172 ? -14.053 -14.018 45.345 1.00 78.94 172 GLN A CA 1
ATOM 1396 C C . GLN A 1 172 ? -12.863 -13.397 44.595 1.00 78.94 172 GLN A C 1
ATOM 1398 O O . GLN A 1 172 ? -12.488 -13.863 43.520 1.00 78.94 172 GLN A O 1
ATOM 1403 N N . ARG A 1 173 ? -12.251 -12.337 45.144 1.00 77.31 173 ARG A N 1
ATOM 1404 C CA . ARG A 1 173 ? -11.038 -11.738 44.561 1.00 77.31 173 ARG A CA 1
ATOM 1405 C C . ARG A 1 173 ? -9.826 -12.654 44.709 1.00 77.31 173 ARG A C 1
ATOM 1407 O O . ARG A 1 173 ? -9.079 -12.804 43.746 1.00 77.31 173 ARG A O 1
ATOM 1414 N N . GLU A 1 174 ? -9.646 -13.255 45.883 1.00 81.56 174 GLU A N 1
ATOM 1415 C CA . GLU A 1 174 ? -8.576 -14.228 46.142 1.00 81.56 174 GLU A CA 1
ATOM 1416 C C . GLU A 1 174 ? -8.729 -15.470 45.251 1.00 81.56 174 GLU A C 1
ATOM 1418 O O . GLU A 1 174 ? -7.757 -15.910 44.644 1.00 81.56 174 GLU A O 1
ATOM 1423 N N . GLU A 1 175 ? -9.954 -15.965 45.068 1.00 84.69 175 GLU A N 1
ATOM 1424 C CA . GLU A 1 175 ? -10.253 -17.093 44.178 1.00 84.69 175 GLU A CA 1
ATOM 1425 C C . GLU A 1 175 ? -9.930 -16.789 42.706 1.00 84.69 175 GLU A C 1
ATOM 1427 O O . GLU A 1 175 ? -9.257 -17.577 42.042 1.00 84.69 175 GLU A O 1
ATOM 1432 N N . ARG A 1 176 ? -10.315 -15.612 42.190 1.00 87.25 176 ARG A N 1
ATOM 1433 C CA . ARG A 1 176 ? -9.951 -15.195 40.822 1.00 87.25 176 ARG A CA 1
ATOM 1434 C C . ARG A 1 176 ? -8.439 -15.018 40.643 1.00 87.25 176 ARG A C 1
ATOM 1436 O O . ARG A 1 176 ? -7.916 -15.347 39.581 1.00 87.25 176 ARG A O 1
ATOM 1443 N N . LEU A 1 177 ? -7.734 -14.499 41.651 1.00 84.81 177 LEU A N 1
ATOM 1444 C CA . LEU A 1 177 ? -6.269 -14.387 41.626 1.00 84.81 177 LEU A CA 1
ATOM 1445 C C . LEU A 1 177 ? -5.595 -15.762 41.630 1.00 84.81 177 LEU A C 1
ATOM 1447 O O . LEU A 1 177 ? -4.631 -15.963 40.896 1.00 84.81 177 LEU A O 1
ATOM 1451 N N . LYS A 1 178 ? -6.130 -16.713 42.399 1.00 87.88 178 LYS A N 1
ATOM 1452 C CA . LYS A 1 178 ? -5.660 -18.097 42.404 1.00 87.88 178 LYS A CA 1
ATOM 1453 C C . LYS A 1 178 ? -5.853 -18.752 41.032 1.00 87.88 178 LYS A C 1
ATOM 1455 O O . LYS A 1 178 ? -4.878 -19.233 40.464 1.00 87.88 178 LYS A O 1
ATOM 1460 N N . ARG A 1 179 ? -7.048 -18.634 40.433 1.00 91.00 179 ARG A N 1
ATOM 1461 C CA . ARG A 1 179 ? -7.315 -19.100 39.055 1.00 91.00 179 ARG A CA 1
ATOM 1462 C C . ARG A 1 179 ? -6.373 -18.468 38.029 1.00 91.00 179 ARG A C 1
ATOM 1464 O O . ARG A 1 179 ? -5.931 -19.142 37.103 1.00 91.00 179 ARG A O 1
ATOM 1471 N N . LEU A 1 180 ? -6.028 -17.187 38.192 1.00 91.00 180 LEU A N 1
ATOM 1472 C CA . LEU A 1 180 ? -5.068 -16.508 37.317 1.00 91.00 180 LEU A CA 1
ATOM 1473 C C . LEU A 1 180 ? -3.669 -17.141 37.398 1.00 91.00 180 LEU A C 1
ATOM 1475 O O . LEU A 1 180 ? -3.061 -17.383 36.356 1.00 91.00 180 LEU A O 1
ATOM 1479 N N . GLN A 1 181 ? -3.182 -17.414 38.612 1.00 87.62 181 GLN A N 1
ATOM 1480 C CA . GLN A 1 181 ? -1.855 -17.996 38.854 1.00 87.62 181 GLN A CA 1
ATOM 1481 C C . GLN A 1 181 ? -1.775 -19.467 38.431 1.00 87.62 181 GLN A C 1
ATOM 1483 O O . GLN A 1 181 ? -0.787 -19.878 37.828 1.00 87.62 181 GLN A O 1
ATOM 1488 N N . GLU A 1 182 ? -2.827 -20.242 38.695 1.00 87.94 182 GLU A N 1
ATOM 1489 C CA . GLU A 1 182 ? -2.954 -21.642 38.262 1.00 87.94 182 GLU A CA 1
ATOM 1490 C C . GLU A 1 182 ? -3.186 -21.755 36.745 1.00 87.94 182 GLU A C 1
ATOM 1492 O O . GLU A 1 182 ? -2.994 -22.813 36.146 1.00 87.94 182 GLU A O 1
ATOM 1497 N N . GLY A 1 183 ? -3.566 -20.651 36.094 1.00 85.88 183 GLY A N 1
ATOM 1498 C CA . GLY A 1 183 ? -3.876 -20.623 34.673 1.00 85.88 183 GLY A CA 1
ATOM 1499 C C . GLY A 1 183 ? -5.206 -21.300 34.337 1.00 85.88 183 GLY A C 1
ATOM 1500 O O . GLY A 1 183 ? -5.374 -21.739 33.200 1.00 85.88 183 GLY A O 1
ATOM 1501 N N . ASP A 1 184 ? -6.135 -21.394 35.283 1.00 90.75 184 ASP A N 1
ATOM 1502 C CA . ASP A 1 184 ? -7.448 -22.027 35.128 1.00 90.75 184 ASP A CA 1
ATOM 1503 C C . ASP A 1 184 ? -8.438 -21.121 34.366 1.00 90.75 184 ASP A C 1
ATOM 1505 O O . ASP A 1 184 ? -9.379 -20.544 34.918 1.00 90.75 184 ASP A O 1
ATOM 1509 N N . PHE A 1 185 ? -8.153 -20.910 33.081 1.00 94.38 185 PHE A N 1
ATOM 1510 C CA . PHE A 1 185 ? -8.981 -20.160 32.136 1.00 94.38 185 PHE A CA 1
ATOM 1511 C C . PHE A 1 185 ? -8.517 -20.412 30.694 1.00 94.38 185 PHE A C 1
ATOM 1513 O O . PHE A 1 185 ? -7.373 -20.813 30.444 1.00 94.38 185 PHE A O 1
ATOM 1520 N N . LYS A 1 186 ? -9.382 -20.094 29.725 1.00 96.12 186 LYS A N 1
ATOM 1521 C CA . LYS A 1 186 ? -9.030 -20.049 28.295 1.00 96.12 186 LYS A CA 1
ATOM 1522 C C . LYS A 1 186 ? -8.981 -18.622 27.744 1.00 96.12 186 LYS A C 1
ATOM 1524 O O . LYS A 1 186 ? -8.172 -18.332 26.869 1.00 96.12 186 LYS A O 1
ATOM 1529 N N . ILE A 1 187 ? -9.790 -17.708 28.272 1.00 97.38 187 ILE A N 1
ATOM 1530 C CA . ILE A 1 187 ? -9.875 -16.313 27.830 1.00 97.38 187 ILE A CA 1
ATOM 1531 C C . ILE A 1 187 ? -9.707 -15.403 29.047 1.00 97.38 187 ILE A C 1
ATOM 1533 O O . ILE A 1 187 ? -10.576 -15.348 29.913 1.00 97.38 187 ILE A O 1
ATOM 1537 N N . LEU A 1 188 ? -8.591 -14.676 29.104 1.00 96.69 188 LEU A N 1
ATOM 1538 C CA . LEU A 1 188 ? -8.359 -13.623 30.091 1.00 96.69 188 LEU A CA 1
ATOM 1539 C C . LEU A 1 188 ? -8.837 -12.281 29.529 1.00 96.69 188 LEU A C 1
ATOM 1541 O O . LEU A 1 188 ? -8.502 -11.943 28.397 1.00 96.69 188 LEU A O 1
ATOM 1545 N N . ILE A 1 189 ? -9.580 -11.494 30.307 1.00 95.94 189 ILE A N 1
ATOM 1546 C CA . ILE A 1 189 ? -10.095 -10.183 29.885 1.00 95.94 189 ILE A CA 1
ATOM 1547 C C . ILE A 1 189 ? -9.780 -9.143 30.953 1.00 95.94 189 ILE A C 1
ATOM 1549 O O . ILE A 1 189 ? -10.151 -9.294 32.115 1.00 95.94 189 ILE A O 1
ATOM 1553 N N . SER A 1 190 ? -9.096 -8.061 30.600 1.00 94.56 190 SER A N 1
ATOM 1554 C CA . SER A 1 190 ? -8.798 -7.028 31.592 1.00 94.56 190 SER A CA 1
ATOM 1555 C C . SER A 1 190 ? -8.613 -5.640 30.990 1.00 94.56 190 SER A C 1
ATOM 1557 O O . SER A 1 190 ? -8.649 -5.440 29.776 1.00 94.56 190 SER A O 1
ATOM 1559 N N . THR A 1 191 ? -8.407 -4.663 31.872 1.00 91.62 191 THR A N 1
ATOM 1560 C CA . THR A 1 191 ? -7.991 -3.318 31.467 1.00 91.62 191 THR A CA 1
ATOM 1561 C C . THR A 1 191 ? -6.478 -3.225 31.254 1.00 91.62 191 THR A C 1
ATOM 1563 O O . THR A 1 191 ? -5.696 -3.907 31.919 1.00 91.62 191 THR A O 1
ATOM 1566 N N . SER A 1 192 ? -6.030 -2.289 30.416 1.00 90.19 192 SER A N 1
ATOM 1567 C CA . SER A 1 192 ? -4.597 -1.976 30.254 1.00 90.19 192 SER A CA 1
ATOM 1568 C C . SER A 1 192 ? -3.881 -1.680 31.588 1.00 90.19 192 SER A C 1
ATOM 1570 O O . SER A 1 192 ? -2.734 -2.084 31.793 1.00 90.19 192 SER A O 1
ATOM 1572 N N . MET A 1 193 ? -4.572 -1.049 32.545 1.00 88.19 193 MET A N 1
ATOM 1573 C CA . MET A 1 193 ? -4.039 -0.781 33.886 1.00 88.19 193 MET A CA 1
ATOM 1574 C C . MET A 1 193 ? -3.880 -2.051 34.733 1.00 88.19 193 MET A C 1
ATOM 1576 O O . MET A 1 193 ? -2.965 -2.141 35.555 1.00 88.19 193 MET A O 1
ATOM 1580 N N . PHE A 1 194 ? -4.751 -3.044 34.543 1.00 90.56 194 PHE A N 1
ATOM 1581 C CA . PHE A 1 194 ? -4.633 -4.327 35.228 1.00 90.56 194 PHE A CA 1
ATOM 1582 C C . PHE A 1 194 ? -3.381 -5.080 34.774 1.00 90.56 194 PHE A C 1
ATOM 1584 O O . PHE A 1 194 ? -2.618 -5.523 35.635 1.00 90.56 194 PHE A O 1
ATOM 1591 N N . LEU A 1 195 ? -3.120 -5.142 33.459 1.00 91.94 195 LEU A N 1
ATOM 1592 C CA . LEU A 1 195 ? -1.858 -5.667 32.919 1.00 91.94 195 LEU A CA 1
ATOM 1593 C C . LEU A 1 195 ? -0.661 -4.956 33.555 1.00 91.94 195 LEU A C 1
ATOM 1595 O O . LEU A 1 195 ? 0.291 -5.601 33.994 1.00 91.94 195 LEU A O 1
ATOM 1599 N N . TYR A 1 196 ? -0.710 -3.623 33.619 1.00 89.56 196 TYR A N 1
ATOM 1600 C CA . TYR A 1 196 ? 0.376 -2.848 34.197 1.00 89.56 196 TYR A CA 1
ATOM 1601 C C . TYR A 1 196 ? 0.648 -3.246 35.655 1.00 89.56 196 TYR A C 1
ATOM 1603 O O . TYR A 1 196 ? 1.802 -3.402 36.040 1.00 89.56 196 TYR A O 1
ATOM 1611 N N . ARG A 1 197 ? -0.372 -3.437 36.486 1.00 89.25 197 ARG A N 1
ATOM 1612 C CA . ARG A 1 197 ? -0.153 -3.720 37.912 1.00 89.25 197 ARG A CA 1
ATOM 1613 C C . ARG A 1 197 ? 0.183 -5.181 38.218 1.00 89.25 197 ARG A C 1
ATOM 1615 O O . ARG A 1 197 ? 0.875 -5.419 39.194 1.00 89.25 197 ARG A O 1
ATOM 1622 N N . ASN A 1 198 ? -0.276 -6.132 37.404 1.00 90.12 198 ASN A N 1
ATOM 1623 C CA . ASN A 1 198 ? -0.322 -7.549 37.792 1.00 90.12 198 ASN A CA 1
ATOM 1624 C C . ASN A 1 198 ? 0.465 -8.486 36.864 1.00 90.12 198 ASN A C 1
ATOM 1626 O O . ASN A 1 198 ? 0.233 -9.690 36.884 1.00 90.12 198 ASN A O 1
ATOM 1630 N N . ILE A 1 199 ? 1.387 -7.969 36.046 1.00 90.56 199 ILE A N 1
ATOM 1631 C CA . ILE A 1 199 ? 2.169 -8.791 35.103 1.00 90.56 199 ILE A CA 1
ATOM 1632 C C . ILE A 1 199 ? 2.921 -9.954 35.773 1.00 90.56 199 ILE A C 1
ATOM 1634 O O . ILE A 1 199 ? 3.136 -10.980 35.139 1.00 90.56 199 ILE A O 1
ATOM 1638 N N . GLU A 1 200 ? 3.304 -9.820 37.042 1.00 88.69 200 GLU A N 1
ATOM 1639 C CA . GLU A 1 200 ? 3.994 -10.875 37.797 1.00 88.69 200 GLU A CA 1
ATOM 1640 C C . GLU A 1 200 ? 3.099 -12.084 38.090 1.00 88.69 200 GLU A C 1
ATOM 1642 O O . GLU A 1 200 ? 3.594 -13.203 38.171 1.00 88.69 200 GLU A O 1
ATOM 1647 N N . HIS A 1 201 ? 1.785 -11.874 38.196 1.00 88.44 201 HIS A N 1
ATOM 1648 C CA . HIS A 1 201 ? 0.805 -12.931 38.454 1.00 88.44 201 HIS A CA 1
ATOM 1649 C C . HIS A 1 201 ? 0.213 -13.530 37.176 1.00 88.44 201 HIS A C 1
ATOM 1651 O O . HIS A 1 201 ? -0.508 -14.520 37.247 1.00 88.44 201 HIS A O 1
ATOM 1657 N N . ILE A 1 202 ? 0.468 -12.920 36.015 1.00 92.38 202 ILE A N 1
ATOM 1658 C CA . ILE A 1 202 ? -0.070 -13.378 34.735 1.00 92.38 202 ILE A CA 1
ATOM 1659 C C . ILE A 1 202 ? 0.921 -14.380 34.119 1.00 92.38 202 ILE A C 1
ATOM 1661 O O . ILE A 1 202 ? 2.098 -14.040 33.958 1.00 92.38 202 ILE A O 1
ATOM 1665 N N . PRO A 1 203 ? 0.480 -15.593 33.735 1.00 88.94 203 PRO A N 1
ATOM 1666 C CA . PRO A 1 203 ? 1.367 -16.598 33.161 1.00 88.94 203 PRO A CA 1
ATOM 1667 C C . PRO A 1 203 ? 1.980 -16.109 31.841 1.00 88.94 203 PRO A C 1
ATOM 1669 O O . PRO A 1 203 ? 1.291 -15.593 30.962 1.00 88.94 203 PRO A O 1
ATOM 1672 N N . LYS A 1 204 ? 3.296 -16.264 31.694 1.00 90.81 204 LYS A N 1
ATOM 1673 C CA . LYS A 1 204 ? 4.064 -15.781 30.536 1.00 90.81 204 LYS A CA 1
ATOM 1674 C C . LYS A 1 204 ? 4.245 -16.897 29.510 1.00 90.81 204 LYS A C 1
ATOM 1676 O O . LYS A 1 204 ? 4.445 -18.047 29.884 1.00 90.81 204 LYS A O 1
ATOM 1681 N N . GLY A 1 205 ? 4.182 -16.571 28.219 1.00 86.50 205 GLY A N 1
ATOM 1682 C CA . GLY A 1 205 ? 4.427 -17.525 27.130 1.00 86.50 205 GLY A CA 1
ATOM 1683 C C . GLY A 1 205 ? 3.333 -18.579 26.915 1.00 86.50 205 GLY A C 1
ATOM 1684 O O . GLY A 1 205 ? 3.539 -19.498 26.128 1.00 86.50 205 GLY A O 1
ATOM 1685 N N . VAL A 1 206 ? 2.181 -18.462 27.588 1.00 91.75 206 VAL A N 1
ATOM 1686 C CA . VAL A 1 206 ? 1.050 -19.406 27.455 1.00 91.75 206 VAL A CA 1
ATOM 1687 C C . VAL A 1 206 ? -0.028 -18.935 26.476 1.00 91.75 206 VAL A C 1
ATOM 1689 O O . VAL A 1 206 ? -0.890 -19.717 26.077 1.00 91.75 206 VAL A O 1
ATOM 1692 N N . PHE A 1 207 ? -0.018 -17.652 26.113 1.00 95.81 207 PHE A N 1
ATOM 1693 C CA . PHE A 1 207 ? -1.048 -17.047 25.276 1.00 95.81 207 PHE A CA 1
ATOM 1694 C C . PHE A 1 207 ? -0.722 -17.235 23.800 1.00 95.81 207 PHE A C 1
ATOM 1696 O O . PHE A 1 207 ? 0.303 -16.758 23.322 1.00 95.81 207 PHE A O 1
ATOM 1703 N N . SER A 1 208 ? -1.628 -17.880 23.065 1.00 96.38 208 SER A N 1
ATOM 1704 C CA . SER A 1 208 ? -1.549 -17.954 21.601 1.00 96.38 208 SER A CA 1
ATOM 1705 C C . SER A 1 208 ? -1.980 -16.641 20.945 1.00 96.38 208 SER A C 1
ATOM 1707 O O . SER A 1 208 ? -1.468 -16.296 19.883 1.00 96.38 208 SER A O 1
ATOM 1709 N N . LEU A 1 209 ? -2.881 -15.896 21.593 1.00 97.88 209 LEU A N 1
ATOM 1710 C CA . LEU A 1 209 ? -3.354 -14.584 21.159 1.00 97.88 209 LEU A CA 1
ATOM 1711 C C . LEU A 1 209 ? -3.284 -13.579 22.313 1.00 97.88 209 LEU A C 1
ATOM 1713 O O . LEU A 1 209 ? -3.834 -13.816 23.388 1.00 97.88 209 LEU A O 1
ATOM 1717 N N . VAL A 1 210 ? -2.674 -12.425 22.061 1.00 97.81 210 VAL A N 1
ATOM 1718 C CA . VAL A 1 210 ? -2.814 -11.215 22.876 1.00 97.81 210 VAL A CA 1
ATOM 1719 C C . VAL A 1 210 ? -3.467 -10.153 21.997 1.00 97.81 210 VAL A C 1
ATOM 1721 O O . VAL A 1 210 ? -2.911 -9.769 20.972 1.00 97.81 210 VAL A O 1
ATOM 1724 N N . PHE A 1 211 ? -4.654 -9.694 22.375 1.00 97.31 211 PHE A N 1
ATOM 1725 C CA . PHE A 1 211 ? -5.445 -8.726 21.621 1.00 97.31 211 PHE A CA 1
ATOM 1726 C C . PHE A 1 211 ? -5.583 -7.424 22.409 1.00 97.31 211 PHE A C 1
ATOM 1728 O O . PHE A 1 211 ? -6.040 -7.432 23.552 1.00 97.31 211 PHE A O 1
ATOM 1735 N N . VAL A 1 212 ? -5.213 -6.303 21.796 1.00 95.19 212 VAL A N 1
ATOM 1736 C CA . VAL A 1 212 ? -5.309 -4.962 22.387 1.00 95.19 212 VAL A CA 1
ATOM 1737 C C . VAL A 1 212 ? -6.307 -4.132 21.586 1.00 95.19 212 VAL A C 1
ATOM 1739 O O . VAL A 1 212 ? -6.022 -3.738 20.455 1.00 95.19 212 VAL A O 1
ATOM 1742 N N . ASP A 1 213 ? -7.462 -3.849 22.188 1.00 89.81 213 ASP A N 1
ATOM 1743 C CA . ASP A 1 213 ? -8.589 -3.191 21.515 1.00 89.81 213 ASP A CA 1
ATOM 1744 C C . ASP A 1 213 ? -8.355 -1.695 21.260 1.00 89.81 213 ASP A C 1
ATOM 1746 O O . ASP A 1 213 ? -8.753 -1.185 20.216 1.00 89.81 213 ASP A O 1
ATOM 1750 N N . ASP A 1 214 ? -7.648 -1.004 22.160 1.00 86.00 214 ASP A N 1
ATOM 1751 C CA . ASP A 1 214 ? -7.228 0.388 21.973 1.00 86.00 214 ASP A CA 1
ATOM 1752 C C . ASP A 1 214 ? -5.734 0.567 22.254 1.00 86.00 214 ASP A C 1
ATOM 1754 O O . ASP A 1 214 ? -5.246 0.420 23.381 1.00 86.00 214 ASP A O 1
ATOM 1758 N N . VAL A 1 215 ? -5.005 0.926 21.201 1.00 84.94 215 VAL A N 1
ATOM 1759 C CA . VAL A 1 215 ? -3.564 1.142 21.259 1.00 84.94 215 VAL A CA 1
ATOM 1760 C C . VAL A 1 215 ? -3.201 2.441 21.950 1.00 84.94 215 VAL A C 1
ATOM 1762 O O . VAL A 1 215 ? -2.194 2.469 22.653 1.00 84.94 215 VAL A O 1
ATOM 1765 N N . ASP A 1 216 ? -3.976 3.515 21.793 1.00 81.25 216 ASP A N 1
ATOM 1766 C CA . ASP A 1 216 ? -3.586 4.801 22.376 1.00 81.25 216 ASP A CA 1
ATOM 1767 C C . ASP A 1 216 ? -3.592 4.721 23.904 1.00 81.25 216 ASP A C 1
ATOM 1769 O O . ASP A 1 216 ? -2.606 5.093 24.546 1.00 81.25 216 ASP A O 1
ATOM 1773 N N . SER A 1 217 ? -4.651 4.165 24.504 1.00 81.56 217 SER A N 1
ATOM 1774 C CA . SER A 1 217 ? -4.689 3.922 25.947 1.00 81.56 217 SER A CA 1
ATOM 1775 C C . SER A 1 217 ? -3.607 2.946 26.398 1.00 81.56 217 SER A C 1
ATOM 1777 O O . SER A 1 217 ? -3.032 3.138 27.469 1.00 81.56 217 SER A O 1
ATOM 1779 N N . PHE A 1 218 ? -3.314 1.909 25.612 1.00 85.94 218 PHE A N 1
ATOM 1780 C CA . PHE A 1 218 ? -2.262 0.950 25.937 1.00 85.94 218 PHE A CA 1
ATOM 1781 C C . PHE A 1 218 ? -0.873 1.610 25.957 1.00 85.94 218 PHE A C 1
ATOM 1783 O O . PHE A 1 218 ? -0.077 1.355 26.866 1.00 85.94 218 PHE A O 1
ATOM 1790 N N . LEU A 1 219 ? -0.607 2.506 25.001 1.00 84.50 219 LEU A N 1
ATOM 1791 C CA . LEU A 1 219 ? 0.671 3.193 24.814 1.00 84.50 219 LEU A CA 1
ATOM 1792 C C . LEU A 1 219 ? 0.881 4.415 25.718 1.00 84.50 219 LEU A C 1
ATOM 1794 O O . LEU A 1 219 ? 2.017 4.887 25.811 1.00 84.50 219 LEU A O 1
ATOM 1798 N N . LYS A 1 220 ? -0.152 4.900 26.431 1.00 80.12 220 LYS A N 1
ATOM 1799 C CA . LYS A 1 220 ? 0.000 5.940 27.474 1.00 80.12 220 LYS A CA 1
ATOM 1800 C C . LYS A 1 220 ? 1.098 5.581 28.478 1.00 80.12 220 LYS A C 1
ATOM 1802 O O . LYS A 1 220 ? 1.821 6.455 28.949 1.00 80.12 220 LYS A O 1
ATOM 1807 N N . THR A 1 221 ? 1.253 4.294 28.782 1.00 81.31 221 THR A N 1
ATOM 1808 C CA . THR A 1 221 ? 2.320 3.788 29.647 1.00 81.31 221 THR A CA 1
ATOM 1809 C C . THR A 1 221 ? 3.307 2.964 28.830 1.00 81.31 221 THR A C 1
ATOM 1811 O O . THR A 1 221 ? 3.059 1.801 28.530 1.00 81.31 221 THR A O 1
ATOM 1814 N N . ALA A 1 222 ? 4.476 3.531 28.518 1.00 79.25 222 ALA A N 1
ATOM 1815 C CA . ALA A 1 222 ? 5.465 2.895 27.637 1.00 79.25 222 ALA A CA 1
ATOM 1816 C C . ALA A 1 222 ? 5.934 1.499 28.105 1.00 79.25 222 ALA A C 1
ATOM 1818 O O . ALA A 1 222 ? 6.291 0.665 27.278 1.00 79.25 222 ALA A O 1
ATOM 1819 N N . LYS A 1 223 ? 5.898 1.214 29.417 1.00 85.62 223 LYS A N 1
ATOM 1820 C CA . LYS A 1 223 ? 6.225 -0.113 29.977 1.00 85.62 223 LYS A CA 1
ATOM 1821 C C . LYS A 1 223 ? 5.195 -1.202 29.648 1.00 85.62 223 LYS A C 1
ATOM 1823 O O . LYS A 1 223 ? 5.502 -2.374 29.827 1.00 85.62 223 LYS A O 1
ATOM 1828 N N . ASN A 1 224 ? 3.990 -0.861 29.188 1.00 90.06 224 ASN A N 1
ATOM 1829 C CA . ASN A 1 224 ? 3.016 -1.868 28.754 1.00 90.06 224 ASN A CA 1
ATOM 1830 C C . ASN A 1 224 ? 3.506 -2.653 27.534 1.00 90.06 224 ASN A C 1
ATOM 1832 O O . ASN A 1 224 ? 3.169 -3.825 27.406 1.00 90.06 224 ASN A O 1
ATOM 1836 N N . ILE A 1 225 ? 4.343 -2.039 26.690 1.00 91.88 225 ILE A N 1
ATOM 1837 C CA . ILE A 1 225 ? 4.975 -2.692 25.537 1.00 91.88 225 ILE A CA 1
ATOM 1838 C C . ILE A 1 225 ? 5.796 -3.895 26.009 1.00 91.88 225 ILE A C 1
ATOM 1840 O O . ILE A 1 225 ? 5.565 -5.009 25.548 1.00 91.88 225 ILE A O 1
ATOM 1844 N N . ASP A 1 226 ? 6.676 -3.694 26.991 1.00 93.50 226 ASP A N 1
ATOM 1845 C CA . ASP A 1 226 ? 7.494 -4.761 27.575 1.00 93.50 226 ASP A CA 1
ATOM 1846 C C . ASP A 1 226 ? 6.623 -5.865 28.165 1.00 93.50 226 ASP A C 1
ATOM 1848 O O . ASP A 1 226 ? 6.868 -7.045 27.944 1.00 93.50 226 ASP A O 1
ATOM 1852 N N . LYS A 1 227 ? 5.554 -5.482 28.871 1.00 93.50 227 LYS A N 1
ATOM 1853 C CA . LYS A 1 227 ? 4.629 -6.437 29.488 1.00 93.50 227 LYS A CA 1
ATOM 1854 C C . LYS A 1 227 ? 3.933 -7.290 28.438 1.00 93.50 227 LYS A C 1
ATOM 1856 O O . LYS A 1 227 ? 3.863 -8.497 28.621 1.00 93.50 227 LYS A O 1
ATOM 1861 N N . ALA A 1 228 ? 3.481 -6.703 27.331 1.00 93.44 228 ALA A N 1
ATOM 1862 C CA . ALA A 1 228 ? 2.932 -7.474 26.219 1.00 93.44 228 ALA A CA 1
ATOM 1863 C C . ALA A 1 228 ? 3.971 -8.416 25.598 1.00 93.44 228 ALA A C 1
ATOM 1865 O O . ALA A 1 228 ? 3.639 -9.557 25.298 1.00 93.44 228 ALA A O 1
ATOM 1866 N N . LEU A 1 229 ? 5.230 -7.993 25.470 1.00 95.06 229 LEU A N 1
ATOM 1867 C CA . LEU A 1 229 ? 6.307 -8.864 24.992 1.00 95.06 229 LEU A CA 1
ATOM 1868 C C . LEU A 1 229 ? 6.577 -10.025 25.965 1.00 95.06 229 LEU A C 1
ATOM 1870 O O . LEU A 1 229 ? 6.723 -11.164 25.525 1.00 95.06 229 LEU A O 1
ATOM 1874 N N . TYR A 1 230 ? 6.537 -9.789 27.279 1.00 95.44 230 TYR A N 1
ATOM 1875 C CA . TYR A 1 230 ? 6.651 -10.852 28.286 1.00 95.44 230 TYR A CA 1
ATOM 1876 C C . TYR A 1 230 ? 5.542 -11.900 28.159 1.00 95.44 230 TYR A C 1
ATOM 1878 O O . TYR A 1 230 ? 5.804 -13.095 28.296 1.00 95.44 230 TYR A O 1
ATOM 1886 N N . LEU A 1 231 ? 4.312 -11.484 27.840 1.00 94.62 231 LEU A N 1
ATOM 1887 C CA . LEU A 1 231 ? 3.206 -12.418 27.599 1.00 94.62 231 LEU A CA 1
ATOM 1888 C C . LEU A 1 231 ? 3.476 -13.350 26.411 1.00 94.62 231 LEU A C 1
ATOM 1890 O O . LEU A 1 231 ? 3.056 -14.505 26.446 1.00 94.62 231 LEU A O 1
ATOM 1894 N N . LEU A 1 232 ? 4.209 -12.878 25.400 1.00 94.88 232 LEU A N 1
ATOM 1895 C CA . LEU A 1 232 ? 4.578 -13.650 24.208 1.00 94.88 232 LEU A CA 1
ATOM 1896 C C . LEU A 1 232 ? 5.831 -14.520 24.405 1.00 94.88 232 LEU A C 1
ATOM 1898 O O . LEU A 1 232 ? 6.227 -15.218 23.472 1.00 94.88 232 LEU A O 1
ATOM 1902 N N . GLY A 1 233 ? 6.442 -14.492 25.595 1.00 93.19 233 GLY A N 1
ATOM 1903 C CA . GLY A 1 233 ? 7.598 -15.316 25.959 1.00 93.19 233 GLY A CA 1
ATOM 1904 C C . GLY A 1 233 ? 8.953 -14.606 25.913 1.00 93.19 233 GLY A C 1
ATOM 1905 O O . GLY A 1 233 ? 9.955 -15.232 26.247 1.00 93.19 233 GLY A O 1
ATOM 1906 N N . PHE A 1 234 ? 9.008 -13.322 25.544 1.00 95.38 234 PHE A N 1
ATOM 1907 C CA . PHE A 1 234 ? 10.258 -12.558 25.579 1.00 95.38 234 PHE A CA 1
ATOM 1908 C C . PHE A 1 234 ? 10.700 -12.276 27.019 1.00 95.38 234 PHE A C 1
ATOM 1910 O O . PHE A 1 234 ? 9.885 -12.168 27.935 1.00 95.38 234 PHE A O 1
ATOM 1917 N N . THR A 1 235 ? 12.003 -12.122 27.212 1.00 94.25 235 THR A N 1
ATOM 1918 C CA . THR A 1 235 ? 12.630 -11.778 28.490 1.00 94.25 235 THR A CA 1
ATOM 1919 C C . THR A 1 235 ? 13.111 -10.328 28.498 1.00 94.25 235 THR A C 1
ATOM 1921 O O . THR A 1 235 ? 13.197 -9.676 27.458 1.00 94.25 235 THR A O 1
ATOM 1924 N N . GLU A 1 236 ? 13.456 -9.806 29.675 1.00 93.75 236 GLU A N 1
ATOM 1925 C CA . GLU A 1 236 ? 14.028 -8.458 29.802 1.00 93.75 236 GLU A CA 1
ATOM 1926 C C . GLU A 1 236 ? 15.326 -8.308 28.990 1.00 93.75 236 GLU A C 1
ATOM 1928 O O . GLU A 1 236 ? 15.512 -7.303 28.306 1.00 93.75 236 GLU A O 1
ATOM 1933 N N . ARG A 1 237 ? 16.157 -9.360 28.943 1.00 94.44 237 ARG A N 1
ATOM 1934 C CA . ARG A 1 237 ? 17.389 -9.399 28.137 1.00 94.44 237 ARG A CA 1
ATOM 1935 C C . ARG A 1 237 ? 17.117 -9.235 26.640 1.00 94.44 237 ARG A C 1
ATOM 1937 O O . ARG A 1 237 ? 17.863 -8.539 25.957 1.00 94.44 237 ARG A O 1
ATOM 1944 N N . ASP A 1 238 ? 16.043 -9.841 26.133 1.00 94.62 238 ASP A N 1
ATOM 1945 C CA . ASP A 1 238 ? 15.670 -9.740 24.715 1.00 94.62 238 ASP A CA 1
ATOM 1946 C C . ASP A 1 238 ? 15.249 -8.310 24.355 1.00 94.62 238 ASP A C 1
ATOM 1948 O O . ASP A 1 238 ? 15.622 -7.776 23.308 1.00 94.62 238 ASP A O 1
ATOM 1952 N N . ILE A 1 239 ? 14.501 -7.667 25.257 1.00 94.50 239 ILE A N 1
ATOM 1953 C CA . ILE A 1 239 ? 14.071 -6.275 25.106 1.00 94.50 239 ILE A CA 1
ATOM 1954 C C . ILE A 1 239 ? 15.276 -5.334 25.142 1.00 94.50 239 ILE A C 1
ATOM 1956 O O . ILE A 1 239 ? 15.371 -4.428 24.313 1.00 94.50 239 ILE A O 1
ATOM 1960 N N . GLU A 1 240 ? 16.209 -5.538 26.071 1.00 95.12 240 GLU A N 1
ATOM 1961 C CA . GLU A 1 240 ? 17.437 -4.746 26.158 1.00 95.12 240 GLU A CA 1
ATOM 1962 C C . GLU A 1 240 ? 18.313 -4.900 24.911 1.00 95.12 240 GLU A C 1
ATOM 1964 O O . GLU A 1 240 ? 18.811 -3.898 24.387 1.00 95.12 240 GLU A O 1
ATOM 1969 N N . TRP A 1 241 ? 18.446 -6.122 24.381 1.00 94.62 241 TRP A N 1
ATOM 1970 C CA . TRP A 1 241 ? 19.169 -6.381 23.135 1.00 94.62 241 TRP A CA 1
ATOM 1971 C C . TRP A 1 241 ? 18.538 -5.629 21.954 1.00 94.62 241 TRP A C 1
ATOM 1973 O O . TRP A 1 241 ? 19.235 -4.908 21.233 1.00 94.62 241 TRP A O 1
ATOM 1983 N N . ALA A 1 242 ? 17.212 -5.693 21.809 1.00 94.25 242 ALA A N 1
ATOM 1984 C CA . ALA A 1 242 ? 16.491 -4.944 20.783 1.00 94.25 242 ALA A CA 1
ATOM 1985 C C . ALA A 1 242 ? 16.625 -3.420 20.959 1.00 94.25 242 ALA A C 1
ATOM 1987 O O . ALA A 1 242 ? 16.883 -2.699 19.992 1.00 94.25 242 ALA A O 1
ATOM 1988 N N . MET A 1 243 ? 16.523 -2.908 22.191 1.00 93.75 243 MET A N 1
ATOM 1989 C CA . MET A 1 243 ? 16.731 -1.485 22.488 1.00 93.75 243 MET A CA 1
ATOM 1990 C C . MET A 1 243 ? 18.150 -1.023 22.143 1.00 93.75 243 MET A C 1
ATOM 1992 O O . MET A 1 243 ? 18.318 0.088 21.634 1.00 93.75 243 MET A O 1
ATOM 1996 N N . LYS A 1 244 ? 19.167 -1.859 22.388 1.00 93.56 244 LYS A N 1
ATOM 1997 C CA . LYS A 1 244 ? 20.557 -1.575 22.015 1.00 93.56 244 LYS A CA 1
ATOM 1998 C C . LYS A 1 244 ? 20.696 -1.423 20.500 1.00 93.56 244 LYS A C 1
ATOM 2000 O O . LYS A 1 244 ? 21.258 -0.429 20.054 1.00 93.56 244 LYS A O 1
ATOM 2005 N N . ILE A 1 245 ? 20.122 -2.340 19.720 1.00 91.50 245 ILE A N 1
ATOM 2006 C CA . ILE A 1 245 ? 20.107 -2.263 18.249 1.00 91.50 245 ILE A CA 1
ATOM 2007 C C . ILE A 1 245 ? 19.414 -0.980 17.769 1.00 91.50 245 ILE A C 1
ATOM 2009 O O . ILE A 1 245 ? 19.951 -0.265 16.924 1.00 91.50 245 ILE A O 1
ATOM 2013 N N . ILE A 1 246 ? 18.264 -0.626 18.353 1.00 89.56 246 ILE A N 1
ATOM 2014 C CA . ILE A 1 246 ? 17.531 0.603 18.005 1.00 89.56 246 ILE A CA 1
ATOM 2015 C C . ILE A 1 246 ? 18.382 1.860 18.247 1.00 89.56 246 ILE A C 1
ATOM 2017 O O . ILE A 1 246 ? 18.368 2.775 17.418 1.00 89.56 246 ILE A O 1
ATOM 2021 N N . ARG A 1 247 ? 19.108 1.921 19.372 1.00 89.19 247 ARG A N 1
ATOM 2022 C CA . ARG A 1 247 ? 19.996 3.046 19.714 1.00 89.19 247 ARG A CA 1
ATOM 2023 C C . ARG A 1 247 ? 21.196 3.119 18.776 1.00 89.19 247 ARG A C 1
ATOM 2025 O O . ARG A 1 247 ? 21.415 4.170 18.184 1.00 89.19 247 ARG A O 1
ATOM 2032 N N . LEU A 1 248 ? 21.878 1.995 18.553 1.00 87.06 248 LEU A N 1
ATOM 2033 C CA . LEU A 1 248 ? 23.014 1.909 17.632 1.00 87.06 248 LEU A CA 1
ATOM 2034 C C . LEU A 1 248 ? 22.624 2.346 16.215 1.00 87.06 248 LEU A C 1
ATOM 2036 O O . LEU A 1 248 ? 23.298 3.184 15.625 1.00 87.06 248 LEU A O 1
ATOM 2040 N N . ARG A 1 249 ? 21.486 1.869 15.690 1.00 84.62 249 ARG A N 1
ATOM 2041 C CA . ARG A 1 249 ? 20.985 2.279 14.366 1.00 84.62 249 ARG A CA 1
ATOM 2042 C C . ARG A 1 249 ? 20.775 3.794 14.281 1.00 84.62 249 ARG A C 1
ATOM 2044 O O . ARG A 1 249 ? 21.069 4.405 13.257 1.00 84.62 249 ARG A O 1
ATOM 2051 N N . LYS A 1 250 ? 20.260 4.410 15.351 1.00 82.38 250 LYS A N 1
ATOM 2052 C CA . LYS A 1 250 ? 20.033 5.861 15.431 1.00 82.38 250 LYS A CA 1
ATOM 2053 C C . LYS A 1 250 ? 21.348 6.641 15.487 1.00 82.38 250 LYS A C 1
ATOM 2055 O O . LYS A 1 250 ? 21.457 7.658 14.811 1.00 82.38 250 LYS A O 1
ATOM 2060 N N . GLU A 1 251 ? 22.316 6.171 16.265 1.00 81.38 251 GLU A N 1
ATOM 2061 C CA . GLU A 1 251 ? 23.648 6.775 16.373 1.00 81.38 251 GLU A CA 1
ATOM 2062 C C . GLU A 1 251 ? 24.393 6.724 15.036 1.00 81.38 251 GLU A C 1
ATOM 2064 O O . GLU A 1 251 ? 24.906 7.747 14.584 1.00 81.38 251 GLU A O 1
ATOM 2069 N N . LEU A 1 252 ? 24.384 5.573 14.354 1.00 79.12 252 LEU A N 1
ATOM 2070 C CA . LEU A 1 252 ? 24.994 5.432 13.030 1.00 79.12 252 LEU A CA 1
ATOM 2071 C C . LEU A 1 252 ? 24.312 6.335 11.996 1.00 79.12 252 LEU A C 1
ATOM 2073 O O . LEU A 1 252 ? 24.989 7.043 11.262 1.00 79.12 252 LEU A O 1
ATOM 2077 N N . ALA A 1 253 ? 22.981 6.406 11.978 1.00 72.88 253 ALA A N 1
ATOM 2078 C CA . ALA A 1 253 ? 22.264 7.269 11.036 1.00 72.88 253 ALA A CA 1
ATOM 2079 C C . ALA A 1 253 ? 22.554 8.777 11.207 1.00 72.88 253 ALA A C 1
ATOM 2081 O O . ALA A 1 253 ? 22.292 9.551 10.291 1.00 72.88 253 ALA A O 1
ATOM 2082 N N . GLN A 1 254 ? 23.051 9.211 12.371 1.00 72.81 254 GLN A N 1
ATOM 2083 C CA . GLN A 1 254 ? 23.392 10.613 12.647 1.00 72.81 254 GLN A CA 1
ATOM 2084 C C . GLN A 1 254 ? 24.857 10.953 12.352 1.00 72.81 254 GLN A C 1
ATOM 2086 O O . GLN A 1 254 ? 25.207 12.133 12.284 1.00 72.81 254 GLN A O 1
ATOM 2091 N N . LYS A 1 255 ? 25.719 9.947 12.182 1.00 72.81 255 LYS A N 1
ATOM 2092 C CA . LYS A 1 255 ? 27.130 10.145 11.854 1.00 72.81 255 LYS A CA 1
ATOM 2093 C C . LYS A 1 255 ? 27.268 10.470 10.354 1.00 72.81 255 LYS A C 1
ATOM 2095 O O . LYS A 1 255 ? 26.800 9.691 9.527 1.00 72.81 255 LYS A O 1
ATOM 2100 N N . PRO A 1 256 ? 27.940 11.573 9.979 1.00 49.34 256 PRO A N 1
ATOM 2101 C CA . PRO A 1 256 ? 28.064 11.985 8.579 1.00 49.34 256 PRO A CA 1
ATOM 2102 C C . PRO A 1 256 ? 28.937 11.049 7.725 1.00 49.34 256 PRO A C 1
ATOM 2104 O O . PRO A 1 256 ? 28.757 11.026 6.517 1.00 49.34 256 PRO A O 1
ATOM 2107 N N . ASN A 1 257 ? 29.827 10.251 8.334 1.00 61.31 257 ASN A N 1
ATOM 2108 C CA . ASN A 1 257 ? 30.707 9.294 7.650 1.00 61.31 257 ASN A CA 1
ATOM 2109 C C . ASN A 1 257 ? 30.811 7.989 8.459 1.00 61.31 257 ASN A C 1
ATOM 2111 O O . ASN A 1 257 ? 31.711 7.836 9.283 1.00 61.31 257 ASN A O 1
ATOM 2115 N N . VAL A 1 258 ? 29.869 7.064 8.267 1.00 68.69 258 VAL A N 1
ATOM 2116 C CA . VAL A 1 258 ? 29.902 5.733 8.901 1.00 68.69 258 VAL A CA 1
ATOM 2117 C C . VAL A 1 258 ? 30.618 4.740 7.998 1.00 68.69 258 VAL A C 1
ATOM 2119 O O . VAL A 1 258 ? 30.328 4.675 6.803 1.00 68.69 258 VAL A O 1
ATOM 2122 N N . SER A 1 259 ? 31.523 3.942 8.567 1.00 73.69 259 SER A N 1
ATOM 2123 C CA . SER A 1 259 ? 32.198 2.874 7.824 1.00 73.69 259 SER A CA 1
ATOM 2124 C C . SER A 1 259 ? 31.217 1.761 7.424 1.00 73.69 259 SER A C 1
ATOM 2126 O O . SER A 1 259 ? 30.271 1.453 8.152 1.00 73.69 259 SER A O 1
ATOM 2128 N N . LYS A 1 260 ? 31.440 1.113 6.272 1.00 68.00 260 LYS A N 1
ATOM 2129 C CA . LYS A 1 260 ? 30.611 -0.031 5.840 1.00 68.00 260 LYS A CA 1
ATOM 2130 C C . LYS A 1 260 ? 30.614 -1.168 6.876 1.00 68.00 260 LYS A C 1
ATOM 2132 O O . LYS A 1 260 ? 29.568 -1.756 7.134 1.00 68.00 260 LYS A O 1
ATOM 2137 N N . GLU A 1 261 ? 31.745 -1.395 7.543 1.00 75.38 261 GLU A N 1
ATOM 2138 C CA . GLU A 1 261 ? 31.893 -2.407 8.599 1.00 75.38 261 GLU A CA 1
ATOM 2139 C C . GLU A 1 261 ? 30.990 -2.159 9.823 1.00 75.38 261 GLU A C 1
ATOM 2141 O O . GLU A 1 261 ? 30.489 -3.109 10.428 1.00 75.38 261 GLU A O 1
ATOM 2146 N N . GLU A 1 262 ? 30.757 -0.899 10.213 1.00 76.88 262 GLU A N 1
ATOM 2147 C CA . GLU A 1 262 ? 29.852 -0.564 11.324 1.00 76.88 262 GLU A CA 1
ATOM 2148 C C . GLU A 1 262 ? 28.394 -0.922 10.995 1.00 76.88 262 GLU A C 1
ATOM 2150 O O . GLU A 1 262 ? 27.692 -1.488 11.839 1.00 76.88 262 GLU A O 1
ATOM 2155 N N . TRP A 1 263 ? 27.945 -0.648 9.764 1.00 75.25 263 TRP A N 1
ATOM 2156 C CA . TRP A 1 263 ? 26.613 -1.046 9.293 1.00 75.25 263 TRP A CA 1
ATOM 2157 C C . TRP A 1 263 ? 26.461 -2.565 9.203 1.00 75.25 263 TRP A C 1
ATOM 2159 O O . TRP A 1 263 ? 25.403 -3.103 9.531 1.00 75.25 263 TRP A O 1
ATOM 2169 N N . GLU A 1 264 ? 27.520 -3.268 8.815 1.00 73.25 264 GLU A N 1
ATOM 2170 C CA . GLU A 1 264 ? 27.506 -4.722 8.693 1.00 73.25 264 GLU A CA 1
ATOM 2171 C C . GLU A 1 264 ? 27.437 -5.422 10.055 1.00 73.25 264 GLU A C 1
ATOM 2173 O O . GLU A 1 264 ? 26.644 -6.349 10.241 1.00 73.25 264 GLU A O 1
ATOM 2178 N N . LYS A 1 265 ? 28.200 -4.938 11.046 1.00 82.88 265 LYS A N 1
ATOM 2179 C CA . LYS A 1 265 ? 28.097 -5.417 12.434 1.00 82.88 265 LYS A CA 1
ATOM 2180 C C . LYS A 1 265 ? 26.674 -5.263 12.962 1.00 82.88 265 LYS A C 1
ATOM 2182 O O . LYS A 1 265 ? 26.150 -6.194 13.570 1.00 82.88 265 LYS A O 1
ATOM 2187 N N . LEU A 1 266 ? 26.035 -4.121 12.697 1.00 84.62 266 LEU A N 1
ATOM 2188 C CA . LEU A 1 266 ? 24.644 -3.896 13.081 1.00 84.62 266 LEU A CA 1
ATOM 2189 C C . LEU A 1 266 ? 23.696 -4.883 12.381 1.00 84.62 266 LEU A C 1
ATOM 2191 O O . LEU A 1 266 ? 22.880 -5.509 13.052 1.00 84.62 266 LEU A O 1
ATOM 2195 N N . ARG A 1 267 ? 23.831 -5.072 11.064 1.00 80.69 267 ARG A N 1
ATOM 2196 C CA . ARG A 1 267 ? 22.978 -5.981 10.281 1.00 80.69 267 ARG A CA 1
ATOM 2197 C C . ARG A 1 267 ? 23.094 -7.438 10.746 1.00 80.69 267 ARG A C 1
ATOM 2199 O O . ARG A 1 267 ? 22.081 -8.115 10.894 1.00 80.69 267 ARG A O 1
ATOM 2206 N N . LYS A 1 268 ? 24.311 -7.910 11.041 1.00 83.88 268 LYS A N 1
ATOM 2207 C CA . LYS A 1 268 ? 24.554 -9.257 11.593 1.00 83.88 268 LYS A CA 1
ATOM 2208 C C . LYS A 1 268 ? 23.890 -9.439 12.959 1.00 83.88 268 LYS A C 1
ATOM 2210 O O . LYS A 1 268 ? 23.314 -10.490 13.233 1.00 83.88 268 LYS A O 1
ATOM 2215 N N . GLU A 1 269 ? 23.939 -8.423 13.817 1.00 87.06 269 GLU A N 1
ATOM 2216 C CA . GLU A 1 269 ? 23.248 -8.447 15.112 1.00 87.06 269 GLU A CA 1
ATOM 2217 C C . GLU A 1 269 ? 21.718 -8.403 14.964 1.00 87.06 269 GLU A C 1
ATOM 2219 O O . GLU A 1 269 ? 21.015 -9.112 15.683 1.00 87.06 269 GLU A O 1
ATOM 2224 N N . GLU A 1 270 ? 21.193 -7.642 14.002 1.00 86.19 270 GLU A N 1
ATOM 2225 C CA . GLU A 1 270 ? 19.762 -7.614 13.668 1.00 86.19 270 GLU A CA 1
ATOM 2226 C C . GLU A 1 270 ? 19.252 -8.980 13.203 1.00 86.19 270 GLU A C 1
ATOM 2228 O O . GLU A 1 270 ? 18.184 -9.423 13.629 1.00 86.19 270 GLU A O 1
ATOM 2233 N N . GLU A 1 271 ? 20.024 -9.679 12.373 1.00 84.62 271 GLU A N 1
ATOM 2234 C CA . GLU A 1 271 ? 19.665 -11.007 11.882 1.00 84.62 271 GLU A CA 1
ATOM 2235 C C . GLU A 1 271 ? 19.685 -12.060 13.001 1.00 84.62 271 GLU A C 1
ATOM 2237 O O . GLU A 1 271 ? 18.773 -12.887 13.106 1.00 84.62 271 GLU A O 1
ATOM 2242 N N . LYS A 1 272 ? 20.668 -11.989 13.910 1.00 89.81 272 LYS A N 1
ATOM 2243 C CA . LYS A 1 272 ? 20.693 -12.826 15.121 1.00 89.81 272 LYS A CA 1
ATOM 2244 C C . LYS A 1 272 ? 19.474 -12.576 16.004 1.00 89.81 272 LYS A C 1
ATOM 2246 O O . LYS A 1 272 ? 18.841 -13.541 16.437 1.00 89.81 272 LYS A O 1
ATOM 2251 N N . LEU A 1 273 ? 19.134 -11.306 16.249 1.00 91.19 273 LEU A N 1
ATOM 2252 C CA . LEU A 1 273 ? 17.955 -10.944 17.033 1.00 91.19 273 LEU A CA 1
ATOM 2253 C C . LEU A 1 273 ? 16.681 -11.483 16.374 1.00 91.19 273 LEU A C 1
ATOM 2255 O O . LEU A 1 273 ? 15.839 -12.050 17.063 1.00 91.19 273 LEU A O 1
ATOM 2259 N N . LYS A 1 274 ? 16.559 -11.362 15.048 1.00 87.75 274 LYS A N 1
ATOM 2260 C CA . LYS A 1 274 ? 15.412 -11.859 14.279 1.00 87.75 274 LYS A CA 1
ATOM 2261 C C . LYS A 1 274 ? 15.219 -13.369 14.456 1.00 87.75 274 LYS A C 1
ATOM 2263 O O . LYS A 1 274 ? 14.163 -13.799 14.917 1.00 87.75 274 LYS A O 1
ATOM 2268 N N . ARG A 1 275 ? 16.260 -14.168 14.189 1.00 88.25 275 ARG A N 1
ATOM 2269 C CA . ARG A 1 275 ? 16.219 -15.638 14.345 1.00 88.25 275 ARG A CA 1
ATOM 2270 C C . ARG A 1 275 ? 15.978 -16.069 15.794 1.00 88.25 275 ARG A C 1
ATOM 2272 O O . ARG A 1 275 ? 15.454 -17.150 16.063 1.00 88.25 275 ARG A O 1
ATOM 2279 N N . HIS A 1 276 ? 16.416 -15.266 16.762 1.00 92.06 276 HIS A N 1
ATOM 2280 C CA . HIS A 1 276 ? 16.114 -15.487 18.176 1.00 92.06 276 HIS A CA 1
ATOM 2281 C C . HIS A 1 276 ? 14.643 -15.198 18.489 1.00 92.06 276 HIS A C 1
ATOM 2283 O O . HIS A 1 276 ? 13.964 -16.046 19.067 1.00 92.06 276 HIS A O 1
ATOM 2289 N N . ALA A 1 277 ? 14.125 -14.057 18.036 1.00 90.38 277 ALA A N 1
ATOM 2290 C CA . ALA A 1 277 ? 12.747 -13.643 18.264 1.00 90.38 277 ALA A CA 1
ATOM 2291 C C . ALA A 1 277 ? 11.729 -14.638 17.686 1.00 90.38 277 ALA A C 1
ATOM 2293 O O . ALA A 1 277 ? 10.760 -14.975 18.364 1.00 90.38 277 ALA A O 1
ATOM 2294 N N . GLU A 1 278 ? 11.977 -15.174 16.488 1.00 87.06 278 GLU A N 1
ATOM 2295 C CA . GLU A 1 278 ? 11.122 -16.194 15.861 1.00 87.06 278 GLU A CA 1
ATOM 2296 C C . GLU A 1 278 ? 11.044 -17.498 16.672 1.00 87.06 278 GLU A C 1
ATOM 2298 O O . GLU A 1 278 ? 9.983 -18.116 16.734 1.00 87.06 278 GLU A O 1
ATOM 2303 N N . ARG A 1 279 ? 12.133 -17.895 17.349 1.00 88.94 279 ARG A N 1
ATOM 2304 C CA . ARG A 1 279 ? 12.177 -19.106 18.194 1.00 88.94 279 ARG A CA 1
ATOM 2305 C C . ARG A 1 279 ? 11.530 -18.906 19.565 1.00 88.94 279 ARG A C 1
ATOM 2307 O O . ARG A 1 279 ? 10.919 -19.832 20.109 1.00 88.94 279 ARG A O 1
ATOM 2314 N N . VAL A 1 280 ? 11.707 -17.719 20.145 1.00 90.25 280 VAL A N 1
ATOM 2315 C CA . VAL A 1 280 ? 11.206 -17.388 21.487 1.00 90.25 280 VAL A CA 1
ATOM 2316 C C . VAL A 1 280 ? 9.707 -17.111 21.471 1.00 90.25 280 VAL A C 1
ATOM 2318 O O . VAL A 1 280 ? 9.007 -17.541 22.386 1.00 90.25 280 VAL A O 1
ATOM 2321 N N . ARG A 1 281 ? 9.201 -16.437 20.432 1.00 91.06 281 ARG A N 1
ATOM 2322 C CA . ARG A 1 281 ? 7.796 -16.029 20.322 1.00 91.06 281 ARG A CA 1
ATOM 2323 C C . ARG A 1 281 ? 6.846 -17.232 20.414 1.00 91.06 281 ARG A C 1
ATOM 2325 O O . ARG A 1 281 ? 6.882 -18.126 19.575 1.00 91.06 281 ARG A O 1
ATOM 2332 N N . LYS A 1 282 ? 5.953 -17.226 21.413 1.00 89.81 282 LYS A N 1
ATOM 2333 C CA . LYS A 1 282 ? 4.954 -18.291 21.663 1.00 89.81 282 LYS A CA 1
ATOM 2334 C C . LYS A 1 282 ? 3.521 -17.951 21.240 1.00 89.81 282 LYS A C 1
ATOM 2336 O O . LYS A 1 282 ? 2.649 -18.811 21.322 1.00 89.81 282 LYS A O 1
ATOM 2341 N N . GLY A 1 283 ? 3.275 -16.731 20.768 1.00 93.62 283 GLY A N 1
ATOM 2342 C CA . GLY A 1 283 ? 1.944 -16.286 20.364 1.00 93.62 283 GLY A CA 1
ATOM 2343 C C . GLY A 1 283 ? 1.958 -15.070 19.450 1.00 93.62 283 GLY A C 1
ATOM 2344 O O . GLY A 1 283 ? 3.016 -14.556 19.078 1.00 93.62 283 GLY A O 1
ATOM 2345 N N . VAL A 1 284 ? 0.759 -14.606 19.117 1.00 96.88 284 VAL A N 1
ATOM 2346 C CA . VAL A 1 284 ? 0.519 -13.482 18.215 1.00 96.88 284 VAL A CA 1
ATOM 2347 C C . VAL A 1 284 ? -0.025 -12.291 18.992 1.00 96.88 284 VAL A C 1
ATOM 2349 O O . VAL A 1 284 ? -0.946 -12.428 19.797 1.00 96.88 284 VAL A O 1
ATOM 2352 N N . LEU A 1 285 ? 0.526 -11.109 18.722 1.00 97.06 285 LEU A N 1
ATOM 2353 C CA . LEU A 1 285 ? 0.006 -9.840 19.217 1.00 97.06 285 LEU A CA 1
ATOM 2354 C C . LEU A 1 285 ? -0.781 -9.142 18.110 1.00 97.06 285 LEU A C 1
ATOM 2356 O O . LEU A 1 285 ? -0.226 -8.809 17.062 1.00 97.06 285 LEU A O 1
ATOM 2360 N N . ILE A 1 286 ? -2.058 -8.889 18.375 1.00 96.75 286 ILE A N 1
ATOM 2361 C CA . ILE A 1 286 ? -2.936 -8.098 17.519 1.00 96.75 286 ILE A CA 1
ATOM 2362 C C . ILE A 1 286 ? -3.281 -6.820 18.268 1.00 96.75 286 ILE A C 1
ATOM 2364 O O . ILE A 1 286 ? -3.767 -6.863 19.397 1.00 96.75 286 ILE A O 1
ATOM 2368 N N . VAL A 1 287 ? -3.036 -5.674 17.644 1.00 93.19 287 VAL A N 1
ATOM 2369 C CA . VAL A 1 287 ? -3.338 -4.374 18.249 1.00 93.19 287 VAL A CA 1
ATOM 2370 C C . VAL A 1 287 ? -4.201 -3.536 17.319 1.00 93.19 287 VAL A C 1
ATOM 2372 O O . VAL A 1 287 ? -3.995 -3.546 16.110 1.00 93.19 287 VAL A O 1
ATOM 2375 N N . SER A 1 288 ? -5.162 -2.782 17.840 1.00 87.62 288 SER A N 1
ATOM 2376 C CA . SER A 1 288 ? -5.913 -1.835 17.010 1.00 87.62 288 SER A CA 1
ATOM 2377 C C . SER A 1 288 ? -5.029 -0.719 16.445 1.00 87.62 288 SER A C 1
ATOM 2379 O O . SER A 1 288 ? -4.023 -0.335 17.027 1.00 87.62 288 SER A O 1
ATOM 2381 N N . SER A 1 289 ? -5.392 -0.157 15.294 1.00 75.81 289 SER A N 1
ATOM 2382 C CA . SER A 1 289 ? -4.724 1.039 14.759 1.00 75.81 289 SER A CA 1
ATOM 2383 C C . SER A 1 289 ? -4.717 2.202 15.764 1.00 75.81 289 SER A C 1
ATOM 2385 O O . SER A 1 289 ? -5.741 2.450 16.401 1.00 75.81 289 SER A O 1
ATOM 2387 N N . ALA A 1 290 ? -3.627 2.972 15.839 1.00 75.06 290 ALA A N 1
ATOM 2388 C CA . ALA A 1 290 ? -3.571 4.153 16.702 1.00 75.06 290 ALA A CA 1
ATOM 2389 C C . ALA A 1 290 ? -4.412 5.309 16.124 1.00 75.06 290 ALA A C 1
ATOM 2391 O O . ALA A 1 290 ? -4.408 5.551 14.917 1.00 75.06 290 ALA A O 1
ATOM 2392 N N . THR A 1 291 ? -5.103 6.066 16.974 1.00 66.19 291 THR A N 1
ATOM 2393 C CA . THR A 1 291 ? -5.784 7.316 16.591 1.00 66.19 291 THR A CA 1
ATOM 2394 C C . THR A 1 291 ? -4.835 8.514 16.633 1.00 66.19 291 THR A C 1
ATOM 2396 O O . THR A 1 291 ? -5.071 9.514 15.951 1.00 66.19 291 THR A O 1
ATOM 2399 N N . SER A 1 292 ? -3.742 8.421 17.398 1.00 63.78 292 SER A N 1
ATOM 2400 C CA . SER A 1 292 ? -2.701 9.445 17.502 1.00 63.78 292 SER A CA 1
ATOM 2401 C C . SER A 1 292 ? -1.336 8.919 17.061 1.00 63.78 292 SER A C 1
ATOM 2403 O O . SER A 1 292 ? -1.092 7.717 17.066 1.00 63.78 292 SER A O 1
ATOM 2405 N N . ASN A 1 293 ? -0.434 9.817 16.647 1.00 64.38 293 ASN A N 1
ATOM 2406 C CA . ASN A 1 293 ? 0.934 9.418 16.317 1.00 64.38 293 ASN A CA 1
ATOM 2407 C C . ASN A 1 293 ? 1.695 9.087 17.607 1.00 64.38 293 ASN A C 1
ATOM 2409 O O . ASN A 1 293 ? 1.953 9.999 18.403 1.00 64.38 293 ASN A O 1
ATOM 2413 N N . PRO A 1 294 ? 2.098 7.825 17.813 1.00 67.44 294 PRO A N 1
ATOM 2414 C CA . PRO A 1 294 ? 2.777 7.450 19.037 1.00 67.44 294 PRO A CA 1
ATOM 2415 C C . PRO A 1 294 ? 4.196 8.030 19.088 1.00 67.44 294 PRO A C 1
ATOM 2417 O O . PRO A 1 294 ? 4.925 7.981 18.098 1.00 67.44 294 PRO A O 1
ATOM 2420 N N . ARG A 1 295 ? 4.606 8.578 20.240 1.00 65.62 295 ARG A N 1
ATOM 2421 C CA . ARG A 1 295 ? 5.890 9.303 20.378 1.00 65.62 295 ARG A CA 1
ATOM 2422 C C . ARG A 1 295 ? 7.036 8.492 20.999 1.00 65.62 295 ARG A C 1
ATOM 2424 O O . ARG A 1 295 ? 8.187 8.896 20.885 1.00 65.62 295 ARG A O 1
ATOM 2431 N N . SER A 1 296 ? 6.753 7.372 21.668 1.00 79.00 296 SER A N 1
ATOM 2432 C CA . SER A 1 296 ? 7.774 6.620 22.416 1.00 79.00 296 SER A CA 1
ATOM 2433 C C . SER A 1 296 ? 8.693 5.803 21.502 1.00 79.00 296 SER A C 1
ATOM 2435 O O . SER A 1 296 ? 8.217 5.056 20.650 1.00 79.00 296 SER A O 1
ATOM 2437 N N . GLU A 1 297 ? 10.010 5.850 21.739 1.00 80.75 297 GLU A N 1
ATOM 2438 C CA . GLU A 1 297 ? 10.974 4.993 21.029 1.00 80.75 297 GLU A CA 1
ATOM 2439 C C . GLU A 1 297 ? 10.740 3.498 21.276 1.00 80.75 297 GLU A C 1
ATOM 2441 O O . GLU A 1 297 ? 11.029 2.691 20.394 1.00 80.75 297 GLU A O 1
ATOM 2446 N N . ARG A 1 298 ? 10.160 3.128 22.428 1.00 87.25 298 ARG A N 1
ATOM 2447 C CA . ARG A 1 298 ? 9.878 1.729 22.791 1.00 87.25 298 ARG A CA 1
ATOM 2448 C C . ARG A 1 298 ? 8.917 1.037 21.833 1.00 87.25 298 ARG A C 1
ATOM 2450 O O . ARG A 1 298 ? 8.946 -0.177 21.719 1.00 87.25 298 ARG A O 1
ATOM 2457 N N . ILE A 1 299 ? 8.114 1.783 21.082 1.00 88.19 299 ILE A N 1
ATOM 2458 C CA . ILE A 1 299 ? 7.192 1.220 20.082 1.00 88.19 299 ILE A CA 1
ATOM 2459 C C . ILE A 1 299 ? 7.943 0.525 18.949 1.00 88.19 299 ILE A C 1
ATOM 2461 O O . ILE A 1 299 ? 7.433 -0.425 18.360 1.00 88.19 299 ILE A O 1
ATOM 2465 N N . LYS A 1 300 ? 9.191 0.931 18.692 1.00 88.88 300 LYS A N 1
ATOM 2466 C CA . LYS A 1 300 ? 10.060 0.265 17.718 1.00 88.88 300 LYS A CA 1
ATOM 2467 C C . LYS A 1 300 ? 10.357 -1.189 18.101 1.00 88.88 300 LYS A C 1
ATOM 2469 O O . LYS A 1 300 ? 10.681 -1.965 17.212 1.00 88.88 300 LYS A O 1
ATOM 2474 N N . LEU A 1 301 ? 10.184 -1.584 19.368 1.00 92.69 301 LEU A N 1
ATOM 2475 C CA . LEU A 1 301 ? 10.323 -2.979 19.799 1.00 92.69 301 LEU A CA 1
ATOM 2476 C C . LEU A 1 301 ? 9.357 -3.915 19.069 1.00 92.69 301 LEU A C 1
ATOM 2478 O O . LEU A 1 301 ? 9.750 -5.024 18.726 1.00 92.69 301 LEU A O 1
ATOM 2482 N N . PHE A 1 302 ? 8.129 -3.474 18.771 1.00 93.25 302 PHE A N 1
ATOM 2483 C CA . PHE A 1 302 ? 7.200 -4.280 17.971 1.00 93.25 302 PHE A CA 1
ATOM 2484 C C . PHE A 1 302 ? 7.741 -4.541 16.568 1.00 93.25 302 PHE A C 1
ATOM 2486 O O . PHE A 1 302 ? 7.615 -5.650 16.060 1.00 93.25 302 PHE A O 1
ATOM 2493 N N . ARG A 1 303 ? 8.433 -3.572 15.968 1.00 90.12 303 ARG A N 1
ATOM 2494 C CA . ARG A 1 303 ? 9.053 -3.778 14.661 1.00 90.12 303 ARG A CA 1
ATOM 2495 C C . ARG A 1 303 ? 10.232 -4.740 14.739 1.00 90.12 303 ARG A C 1
ATOM 2497 O O . ARG A 1 303 ? 10.311 -5.648 13.924 1.00 90.12 303 ARG A O 1
ATOM 2504 N N . GLU A 1 304 ? 11.132 -4.549 15.702 1.00 90.94 304 GLU A N 1
ATOM 2505 C CA . GLU A 1 304 ? 12.359 -5.353 15.775 1.00 90.94 304 GLU A CA 1
ATOM 2506 C C . GLU A 1 304 ? 12.102 -6.796 16.251 1.00 90.94 304 GLU A C 1
ATOM 2508 O O . GLU A 1 304 ? 12.734 -7.713 15.737 1.00 90.94 304 GLU A O 1
ATOM 2513 N N . LEU A 1 305 ? 11.164 -7.015 17.184 1.00 93.50 305 LEU A N 1
ATOM 2514 C CA . LEU A 1 305 ? 10.878 -8.344 17.751 1.00 93.50 305 LEU A CA 1
ATOM 2515 C C . LEU A 1 305 ? 9.676 -9.051 17.113 1.00 93.50 305 LEU A C 1
ATOM 2517 O O . LEU A 1 305 ? 9.631 -10.278 17.090 1.00 93.50 305 LEU A O 1
ATOM 2521 N N . LEU A 1 306 ? 8.678 -8.304 16.633 1.00 93.56 306 LEU A N 1
ATOM 2522 C CA . LEU A 1 306 ? 7.425 -8.872 16.117 1.00 93.56 306 LEU A CA 1
ATOM 2523 C C . LEU A 1 306 ? 7.191 -8.592 14.626 1.00 93.56 306 LEU A C 1
ATOM 2525 O O . LEU A 1 306 ? 6.269 -9.168 14.055 1.00 93.56 306 LEU A O 1
ATOM 2529 N N . GLY A 1 307 ? 8.011 -7.744 13.999 1.00 91.25 307 GLY A N 1
ATOM 2530 C CA . GLY A 1 307 ? 7.973 -7.481 12.563 1.00 91.25 307 GLY A CA 1
ATOM 2531 C C . GLY A 1 307 ? 6.909 -6.485 12.098 1.00 91.25 307 GLY A C 1
ATOM 2532 O O . GLY A 1 307 ? 6.646 -6.446 10.903 1.00 91.25 307 GLY A O 1
ATOM 2533 N N . PHE A 1 308 ? 6.289 -5.674 12.964 1.00 92.94 308 PHE A N 1
ATOM 2534 C CA . PHE A 1 308 ? 5.267 -4.703 12.531 1.00 92.94 308 PHE A CA 1
ATOM 2535 C C . PHE A 1 308 ? 5.373 -3.338 13.222 1.00 92.94 308 PHE A C 1
ATOM 2537 O O . PHE A 1 308 ? 5.801 -3.230 14.372 1.00 92.94 308 PHE A O 1
ATOM 2544 N N . GLU A 1 309 ? 4.964 -2.280 12.519 1.00 89.88 309 GLU A N 1
ATOM 2545 C CA . GLU A 1 309 ? 4.836 -0.932 13.068 1.00 89.88 309 GLU A CA 1
ATOM 2546 C C . GLU A 1 309 ? 3.398 -0.615 13.491 1.00 89.88 309 GLU A C 1
ATOM 2548 O O . GLU A 1 309 ? 2.417 -1.059 12.896 1.00 89.88 309 GLU A O 1
ATOM 2553 N N . VAL A 1 310 ? 3.288 0.220 14.523 1.00 86.94 310 VAL A N 1
ATOM 2554 C CA . VAL A 1 310 ? 2.022 0.769 15.003 1.00 86.94 310 VAL A CA 1
ATOM 2555 C C . VAL A 1 310 ? 2.005 2.261 14.724 1.00 86.94 310 VAL A C 1
ATOM 2557 O O . VAL A 1 310 ? 2.921 2.990 15.109 1.00 86.94 310 VAL A O 1
ATOM 2560 N N . GLY A 1 311 ? 0.942 2.737 14.091 1.00 77.12 311 GLY A N 1
ATOM 2561 C CA . GLY A 1 311 ? 0.734 4.159 13.875 1.00 77.12 311 GLY A CA 1
ATOM 2562 C C . GLY A 1 311 ? -0.679 4.457 13.407 1.00 77.12 311 GLY A C 1
ATOM 2563 O O . GLY A 1 311 ? -1.548 3.583 13.432 1.00 77.12 311 GLY A O 1
ATOM 2564 N N . ARG A 1 312 ? -0.897 5.718 13.027 1.00 73.25 312 ARG A N 1
ATOM 2565 C CA . ARG A 1 312 ? -2.190 6.209 12.563 1.00 73.25 312 ARG A CA 1
ATOM 2566 C C . ARG A 1 312 ? -2.336 5.966 11.059 1.00 73.25 312 ARG A C 1
ATOM 2568 O O . ARG A 1 312 ? -1.683 6.675 10.293 1.00 73.25 312 ARG A O 1
ATOM 2575 N N . PRO A 1 313 ? -3.184 5.023 10.622 1.00 63.22 313 PRO A N 1
ATOM 2576 C CA . PRO A 1 313 ? -3.558 4.932 9.219 1.00 63.22 313 PRO A CA 1
ATOM 2577 C C . PRO A 1 313 ? -4.404 6.149 8.821 1.00 63.22 313 PRO A C 1
ATOM 2579 O O . PRO A 1 313 ? -5.191 6.673 9.616 1.00 63.22 313 PRO A O 1
ATOM 2582 N N . LEU A 1 314 ? -4.234 6.603 7.584 1.00 60.41 314 LEU A N 1
ATOM 2583 C CA . LEU A 1 314 ? -5.077 7.624 6.974 1.00 60.41 314 LEU A CA 1
ATOM 2584 C C . LEU A 1 314 ? -6.189 6.906 6.207 1.00 60.41 314 LEU A C 1
ATOM 2586 O O . LEU A 1 314 ? -5.935 6.291 5.179 1.00 60.41 314 LEU A O 1
ATOM 2590 N N . PHE A 1 315 ? -7.404 6.935 6.750 1.00 60.03 315 PHE A N 1
ATOM 2591 C CA . PHE A 1 315 ? -8.604 6.423 6.090 1.00 60.03 315 PHE A CA 1
ATOM 2592 C C . PHE A 1 315 ? -9.470 7.612 5.675 1.00 60.03 315 PHE A C 1
ATOM 2594 O O . PHE A 1 315 ? -9.863 8.395 6.541 1.00 60.03 315 PHE A O 1
ATOM 2601 N N . TYR A 1 316 ? -9.782 7.728 4.384 1.00 59.47 316 TYR A N 1
AT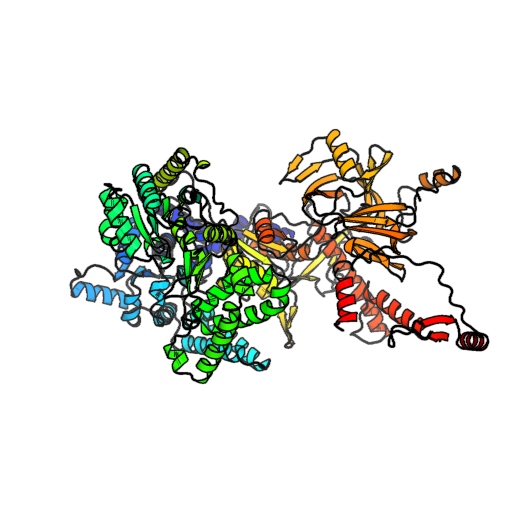OM 2602 C CA . TYR A 1 316 ? -10.697 8.738 3.837 1.00 59.47 316 TYR A CA 1
ATOM 2603 C C . TYR A 1 316 ? -11.897 8.068 3.159 1.00 59.47 316 TYR A C 1
ATOM 2605 O O . TYR A 1 316 ? -12.189 8.326 2.002 1.00 59.47 316 TYR A O 1
ATOM 2613 N N . LEU A 1 317 ? -12.582 7.175 3.878 1.00 62.59 317 LEU A N 1
ATOM 2614 C CA . LEU A 1 317 ? -13.872 6.643 3.436 1.00 62.59 317 LEU A CA 1
ATOM 2615 C C . LEU A 1 317 ? -14.977 7.573 3.921 1.00 62.59 317 LEU A C 1
ATOM 2617 O O . LEU A 1 317 ? -15.259 7.620 5.122 1.00 62.59 317 LEU A O 1
ATOM 2621 N N . ARG A 1 318 ? -15.583 8.318 2.996 1.00 76.50 318 ARG A N 1
ATOM 2622 C CA . ARG A 1 318 ? -16.689 9.227 3.291 1.00 76.50 318 ARG A CA 1
ATOM 2623 C C . ARG A 1 318 ? -17.729 9.176 2.169 1.00 76.50 318 ARG A C 1
ATOM 2625 O O . ARG A 1 318 ? -17.379 9.390 1.022 1.00 76.50 318 ARG A O 1
ATOM 2632 N N . ASN A 1 319 ? -18.989 8.926 2.520 1.00 82.94 319 ASN A N 1
ATOM 2633 C CA . ASN A 1 319 ? -20.146 9.087 1.641 1.00 82.94 319 ASN A CA 1
ATOM 2634 C C . ASN A 1 319 ? -20.974 10.254 2.181 1.00 82.94 319 ASN A C 1
ATOM 2636 O O . ASN A 1 319 ? -21.962 10.069 2.893 1.00 82.94 319 ASN A O 1
ATOM 2640 N N . VAL A 1 320 ? -20.482 11.468 1.951 1.00 88.62 320 VAL A N 1
ATOM 2641 C CA . VAL A 1 320 ? -21.106 12.694 2.453 1.00 88.62 320 VAL A CA 1
ATOM 2642 C C . VAL A 1 320 ? -21.334 13.619 1.283 1.00 88.62 320 VAL A C 1
ATOM 2644 O O . VAL A 1 320 ? -20.438 13.802 0.468 1.00 88.62 320 VAL A O 1
ATOM 2647 N N . VAL A 1 321 ? -22.535 14.185 1.220 1.00 93.12 321 VAL A N 1
ATOM 2648 C CA . VAL A 1 321 ? -22.825 15.303 0.327 1.00 93.12 321 VAL A CA 1
ATOM 2649 C C . VAL A 1 321 ? -22.355 16.569 1.024 1.00 93.12 321 VAL A C 1
ATOM 2651 O O . VAL A 1 321 ? -22.866 16.921 2.091 1.00 93.12 321 VAL A O 1
ATOM 2654 N N . ASP A 1 322 ? -21.357 17.221 0.441 1.00 95.12 322 ASP A N 1
ATOM 2655 C CA . ASP A 1 322 ? -20.782 18.446 0.971 1.00 95.12 322 ASP A CA 1
ATOM 2656 C C . ASP A 1 322 ? -21.395 19.644 0.264 1.00 95.12 322 ASP A C 1
ATOM 2658 O O . ASP A 1 322 ? -21.219 19.847 -0.933 1.00 95.12 322 ASP A O 1
ATOM 2662 N N . ALA A 1 323 ? -22.132 20.439 1.025 1.00 96.44 323 ALA A N 1
ATOM 2663 C CA . ALA A 1 323 ? -22.796 21.630 0.549 1.00 96.44 323 ALA A CA 1
ATOM 2664 C C . ALA A 1 323 ? -22.217 22.889 1.187 1.00 96.44 323 ALA A C 1
ATOM 2666 O O . ALA A 1 323 ? -21.623 22.858 2.273 1.00 96.44 323 ALA A O 1
ATOM 2667 N N . TYR A 1 324 ? -22.426 24.019 0.522 1.00 96.25 324 TYR A N 1
ATOM 2668 C CA . TYR A 1 324 ? -22.105 25.327 1.072 1.00 96.25 324 TYR A CA 1
ATOM 2669 C C . TYR A 1 324 ? -23.211 26.346 0.809 1.00 96.25 324 TYR A C 1
ATOM 2671 O O . TYR A 1 324 ? -23.984 26.226 -0.141 1.00 96.25 324 TYR A O 1
ATOM 2679 N N . GLU A 1 325 ? -23.273 27.355 1.671 1.00 93.81 325 GLU A N 1
ATOM 2680 C CA . GLU A 1 325 ? -24.188 28.487 1.552 1.00 93.81 325 GLU A CA 1
ATOM 2681 C C . GLU A 1 325 ? -23.418 29.782 1.817 1.00 93.81 325 GLU A C 1
ATOM 2683 O O . GLU A 1 325 ? -22.817 29.947 2.880 1.00 93.81 325 GLU A O 1
ATOM 2688 N N . ASP A 1 326 ? -23.432 30.693 0.850 1.00 88.81 326 ASP A N 1
ATOM 2689 C CA . ASP A 1 326 ? -22.648 31.928 0.840 1.00 88.81 326 ASP A CA 1
ATOM 2690 C C . ASP A 1 326 ? -23.514 33.201 0.802 1.00 88.81 326 ASP A C 1
ATOM 2692 O O . ASP A 1 326 ? -22.979 34.311 0.887 1.00 88.81 326 ASP A O 1
ATOM 2696 N N . LYS A 1 327 ? -24.854 33.073 0.790 1.00 83.88 327 LYS A N 1
ATOM 2697 C CA . LYS A 1 327 ? -25.797 34.211 0.756 1.00 83.88 327 LYS A CA 1
ATOM 2698 C C . LYS A 1 327 ? -25.584 35.259 1.855 1.00 83.88 327 LYS A C 1
ATOM 2700 O O . LYS A 1 327 ? -25.926 36.424 1.665 1.00 83.88 327 LYS A O 1
ATOM 2705 N N . PHE A 1 328 ? -25.003 34.871 2.993 1.00 81.25 328 PHE A N 1
ATOM 2706 C CA . PHE A 1 328 ? -24.758 35.756 4.140 1.00 81.25 328 PHE A CA 1
ATOM 2707 C C . PHE A 1 328 ? -23.665 36.797 3.887 1.00 81.25 328 PHE A C 1
ATOM 2709 O O . PHE A 1 328 ? -23.561 37.772 4.629 1.00 81.25 328 PHE A O 1
ATOM 2716 N N . LEU A 1 329 ? -22.848 36.611 2.848 1.00 76.62 329 LEU A N 1
ATOM 2717 C CA . LEU A 1 329 ? -21.760 37.527 2.532 1.00 76.62 329 LEU A CA 1
ATOM 2718 C C . LEU A 1 329 ? -22.254 38.824 1.890 1.00 76.62 329 LEU A C 1
ATOM 2720 O O . LEU A 1 329 ? -21.584 39.844 2.026 1.00 76.62 329 LEU A O 1
ATOM 2724 N N . GLY A 1 330 ? -23.395 38.819 1.188 1.00 61.28 330 GLY A N 1
ATOM 2725 C CA . GLY A 1 330 ? -23.939 40.018 0.532 1.00 61.28 330 GLY A CA 1
ATOM 2726 C C . GLY A 1 330 ? -22.929 40.752 -0.369 1.00 61.28 330 GLY A C 1
ATOM 2727 O O . GLY A 1 330 ? -22.961 41.976 -0.454 1.00 61.28 330 GLY A O 1
ATOM 2728 N N . GLY A 1 331 ? -21.974 40.028 -0.968 1.00 62.41 331 GLY A N 1
ATOM 2729 C CA . GLY A 1 331 ? -20.869 40.587 -1.762 1.00 62.41 331 GLY A CA 1
ATOM 2730 C C . GLY A 1 331 ? -19.623 41.030 -0.972 1.00 62.41 331 GLY A C 1
ATOM 2731 O O . GLY A 1 331 ? -18.637 41.448 -1.579 1.00 62.41 331 GLY A O 1
ATOM 2732 N N . LYS A 1 332 ? -19.616 40.929 0.363 1.00 64.88 332 LYS A N 1
ATOM 2733 C CA . LYS A 1 332 ? -18.435 41.171 1.214 1.00 64.88 332 LYS A CA 1
ATOM 2734 C C . LYS A 1 332 ? -17.494 39.960 1.233 1.00 64.88 332 LYS A C 1
ATOM 2736 O O . LYS A 1 332 ? -17.900 38.829 0.994 1.00 64.88 332 LYS A O 1
ATOM 2741 N N . LYS A 1 333 ? -16.218 40.191 1.575 1.00 63.12 333 LYS A N 1
ATOM 2742 C CA . LYS A 1 333 ? -15.212 39.115 1.727 1.00 63.12 333 LYS A CA 1
ATOM 2743 C C . LYS A 1 333 ? -15.385 38.300 3.013 1.00 63.12 333 LYS A C 1
ATOM 2745 O O . LYS A 1 333 ? -14.980 37.140 3.042 1.00 63.12 333 LYS A O 1
ATOM 2750 N N . SER A 1 334 ? -15.968 38.896 4.054 1.00 68.75 334 SER A N 1
ATOM 2751 C CA . SER A 1 334 ? -16.282 38.213 5.307 1.00 68.75 334 SER A CA 1
ATOM 2752 C C . SER A 1 334 ? -17.489 38.814 6.015 1.00 68.75 334 SER A C 1
ATOM 2754 O O . SER A 1 334 ? -17.784 39.999 5.843 1.00 68.75 334 SER A O 1
ATOM 2756 N N . VAL A 1 335 ? -18.139 38.005 6.848 1.00 69.56 335 VAL A N 1
ATOM 2757 C CA . VAL A 1 335 ? -19.241 38.429 7.718 1.00 69.56 335 VAL A CA 1
ATOM 2758 C C . VAL A 1 335 ? -18.686 38.960 9.048 1.00 69.56 335 VAL A C 1
ATOM 2760 O O . VAL A 1 335 ? -17.785 38.358 9.631 1.00 69.56 335 VAL A O 1
ATOM 2763 N N . GLU A 1 336 ? -19.199 40.104 9.511 1.00 62.41 336 GLU A N 1
ATOM 2764 C CA . GLU A 1 336 ? -18.841 40.708 10.810 1.00 62.41 336 GLU A CA 1
ATOM 2765 C C . GLU A 1 336 ? -19.861 40.368 11.912 1.00 62.41 336 GLU A C 1
ATOM 2767 O O . GLU A 1 336 ? -19.469 40.162 13.058 1.00 62.41 336 GLU A O 1
ATOM 2772 N N . ASP A 1 337 ? -21.149 40.236 11.563 1.00 69.62 337 ASP A N 1
ATOM 2773 C CA . ASP A 1 337 ? -22.232 39.830 12.470 1.00 69.62 337 ASP A CA 1
ATOM 2774 C C . ASP A 1 337 ? -22.721 38.414 12.134 1.00 69.62 337 ASP A C 1
ATOM 2776 O O . ASP A 1 337 ? -23.216 38.165 11.037 1.00 69.62 337 ASP A O 1
ATOM 2780 N N . HIS A 1 338 ? -22.597 37.479 13.077 1.00 73.31 338 HIS A N 1
ATOM 2781 C CA . HIS A 1 338 ? -22.946 36.069 12.869 1.00 73.31 338 HIS A CA 1
ATOM 2782 C C . HIS A 1 338 ? -24.379 35.710 13.215 1.00 73.31 338 HIS A C 1
ATOM 2784 O O . HIS A 1 338 ? -24.797 34.580 12.960 1.00 73.31 338 HIS A O 1
ATOM 2790 N N . LYS A 1 339 ? -25.156 36.667 13.720 1.00 79.69 339 LYS A N 1
ATOM 2791 C CA . LYS A 1 339 ? -26.571 36.464 14.003 1.00 79.69 339 LYS A CA 1
ATOM 2792 C C . LYS A 1 339 ? -27.368 35.927 12.797 1.00 79.69 339 LYS A C 1
ATOM 2794 O O . LYS A 1 339 ? -28.113 34.971 13.001 1.00 79.69 339 LYS A O 1
ATOM 2799 N N . PRO A 1 340 ? -27.156 36.389 11.544 1.00 83.62 340 PRO A N 1
ATOM 2800 C CA . PRO A 1 340 ? -27.821 35.813 10.371 1.00 83.62 340 PRO A CA 1
ATOM 2801 C C . PRO A 1 340 ? -27.468 34.339 10.122 1.00 83.62 340 PRO A C 1
ATOM 2803 O O . PRO A 1 340 ? -28.313 33.574 9.661 1.00 83.62 340 PRO A O 1
ATOM 2806 N N . LEU A 1 341 ? -26.236 33.918 10.446 1.00 86.69 341 LEU A N 1
ATOM 2807 C CA . LEU A 1 341 ? -25.855 32.505 10.370 1.00 86.69 341 LEU A CA 1
ATOM 2808 C C . LEU A 1 341 ? -26.577 31.704 11.457 1.00 86.69 341 LEU A C 1
ATOM 2810 O O . LEU A 1 341 ? -27.047 30.605 11.186 1.00 86.69 341 LEU A O 1
ATOM 2814 N N . TRP A 1 342 ? -26.680 32.241 12.676 1.00 90.25 342 TRP A N 1
ATOM 2815 C CA . TRP A 1 342 ? -27.367 31.575 13.785 1.00 90.25 342 TRP A CA 1
ATOM 2816 C C . TRP A 1 342 ? -28.872 31.436 13.538 1.00 90.25 342 TRP A C 1
ATOM 2818 O O . TRP A 1 342 ? -29.447 30.406 13.884 1.00 90.25 342 TRP A O 1
ATOM 2828 N N . ASP A 1 343 ? -29.501 32.434 12.913 1.00 89.19 343 ASP A N 1
ATOM 2829 C CA . ASP A 1 343 ? -30.905 32.368 12.495 1.00 89.19 343 ASP A CA 1
ATOM 2830 C C . ASP A 1 343 ? -31.128 31.243 11.480 1.00 89.19 343 ASP A C 1
ATOM 2832 O O . ASP A 1 343 ? -32.008 30.405 11.674 1.00 89.19 343 ASP A O 1
ATOM 2836 N N . PHE A 1 344 ? -30.261 31.141 10.470 1.00 92.06 344 PHE A N 1
ATOM 2837 C CA . PHE A 1 344 ? -30.314 30.038 9.514 1.00 92.06 344 PHE A CA 1
ATOM 2838 C C . PHE A 1 344 ? -30.084 28.671 10.176 1.00 92.06 344 PHE A C 1
ATOM 2840 O O . PHE A 1 344 ? -30.766 27.702 9.854 1.00 92.06 344 PHE A O 1
ATOM 2847 N N . VAL A 1 345 ? -29.145 28.575 11.125 1.00 93.00 345 VAL A N 1
ATOM 2848 C CA . VAL A 1 345 ? -28.917 27.346 11.907 1.00 93.00 345 VAL A CA 1
ATOM 2849 C C . VAL A 1 345 ? -30.183 26.951 12.667 1.00 93.00 345 VAL A C 1
ATOM 2851 O O . VAL A 1 345 ? -30.551 25.777 12.662 1.00 93.00 345 VAL A O 1
ATOM 2854 N N . ALA A 1 346 ? -30.862 27.911 13.301 1.00 93.00 346 ALA A N 1
ATOM 2855 C CA . ALA A 1 346 ? -32.093 27.655 14.039 1.00 93.00 346 ALA A CA 1
ATOM 2856 C C . ALA A 1 346 ? -33.211 27.135 13.121 1.00 93.00 346 ALA A C 1
ATOM 2858 O O . ALA A 1 346 ? -33.880 26.162 13.468 1.00 93.00 346 ALA A O 1
ATOM 2859 N N . GLU A 1 347 ? -33.389 27.734 11.941 1.00 92.56 347 GLU A N 1
ATOM 2860 C CA . GLU A 1 347 ? -34.354 27.270 10.935 1.00 92.56 347 GLU A CA 1
ATOM 2861 C C . GLU A 1 347 ? -34.012 25.861 10.433 1.00 92.56 347 GLU A C 1
ATOM 2863 O O . GLU A 1 347 ? -34.859 24.968 10.473 1.00 92.56 347 GLU A O 1
ATOM 2868 N N . PHE A 1 348 ? -32.750 25.620 10.070 1.00 93.44 348 PHE A N 1
ATOM 2869 C CA . PHE A 1 348 ? -32.300 24.330 9.550 1.00 93.44 348 PHE A CA 1
ATOM 2870 C C . PHE A 1 348 ? -32.488 23.190 10.563 1.00 93.44 348 PHE A C 1
ATOM 2872 O O . PHE A 1 348 ? -32.978 22.115 10.214 1.00 93.44 348 PHE A O 1
ATOM 2879 N N . VAL A 1 349 ? -32.118 23.416 11.830 1.00 93.19 349 VAL A N 1
ATOM 2880 C CA . VAL A 1 349 ? -32.275 22.425 12.910 1.00 93.19 349 VAL A CA 1
ATOM 2881 C C . VAL A 1 349 ? -33.753 22.201 13.237 1.00 93.19 349 VAL A C 1
ATOM 2883 O O . VAL A 1 349 ? -34.132 21.092 13.599 1.00 93.19 349 VAL A O 1
ATOM 2886 N N . LYS A 1 350 ? -34.610 23.215 13.079 1.00 92.44 350 LYS A N 1
ATOM 2887 C CA . LYS A 1 350 ? -36.058 23.063 13.260 1.00 92.44 350 LYS A CA 1
ATOM 2888 C C . LYS A 1 350 ? -36.682 22.172 12.182 1.00 92.44 350 LYS A C 1
ATOM 2890 O O . LYS A 1 350 ? -37.553 21.367 12.502 1.00 92.44 350 LYS A O 1
ATOM 2895 N N . GLU A 1 351 ? -36.231 22.290 10.934 1.00 90.81 351 GLU A N 1
ATOM 2896 C CA . GLU A 1 351 ? -36.662 21.423 9.826 1.00 90.81 351 GLU A CA 1
ATOM 2897 C C . GLU A 1 351 ? -36.098 19.997 9.939 1.00 90.81 351 GLU A C 1
ATOM 2899 O O . GLU A 1 351 ? -36.777 19.031 9.590 1.00 90.81 351 GLU A O 1
ATOM 2904 N N . HIS A 1 352 ? -34.889 19.853 10.491 1.00 91.50 352 HIS A N 1
ATOM 2905 C CA . HIS A 1 352 ? -34.180 18.577 10.630 1.00 91.50 352 HIS A CA 1
ATOM 2906 C C . HIS A 1 352 ? -33.814 18.302 12.103 1.00 91.50 352 HIS A C 1
ATOM 2908 O O . HIS A 1 352 ? -32.640 18.322 12.470 1.00 91.50 352 HIS A O 1
ATOM 2914 N N . PRO A 1 353 ? -34.790 17.998 12.979 1.00 88.31 353 PRO A N 1
ATOM 2915 C CA . PRO A 1 353 ? -34.619 18.057 14.436 1.00 88.31 353 PRO A CA 1
ATOM 2916 C C . PRO A 1 353 ? -33.817 16.910 15.057 1.00 88.31 353 PRO A C 1
ATOM 2918 O O . PRO A 1 353 ? -33.748 16.833 16.282 1.00 88.31 353 PRO A O 1
ATOM 2921 N N . LYS A 1 354 ? -33.257 15.985 14.271 1.00 89.25 354 LYS A N 1
ATOM 2922 C CA . LYS A 1 354 ? -32.583 14.786 14.787 1.00 89.25 354 LYS A CA 1
ATOM 2923 C C . LYS A 1 354 ? -31.145 14.702 14.299 1.00 89.25 354 LYS A C 1
ATOM 2925 O O . LYS A 1 354 ? -30.876 14.856 13.110 1.00 89.25 354 LYS A O 1
ATOM 2930 N N . GLY A 1 355 ? -30.241 14.314 15.198 1.00 88.56 355 GLY A N 1
ATOM 2931 C CA . GLY A 1 355 ? -28.905 13.846 14.829 1.00 88.56 355 GLY A CA 1
ATOM 2932 C C . GLY A 1 355 ? -27.963 14.920 14.285 1.00 88.56 355 GLY A C 1
ATOM 2933 O O . GLY A 1 355 ? -27.085 14.582 13.482 1.00 88.56 355 GLY A O 1
ATOM 2934 N N . GLY A 1 356 ? -28.163 16.184 14.666 1.00 94.50 356 GLY A N 1
ATOM 2935 C CA . GLY A 1 356 ? -27.338 17.302 14.222 1.00 94.50 356 GLY A CA 1
ATOM 2936 C C . GLY A 1 356 ? -26.032 17.441 15.001 1.00 94.50 356 GLY A C 1
ATOM 2937 O O . GLY A 1 356 ? -26.019 17.441 16.231 1.00 94.50 356 GLY A O 1
ATOM 2938 N N . LEU A 1 357 ? -24.925 17.628 14.287 1.00 95.19 357 LEU A N 1
ATOM 2939 C CA . LEU A 1 357 ? -23.658 18.077 14.865 1.00 95.19 357 LEU A CA 1
ATOM 2940 C C . LEU A 1 357 ? -23.361 19.488 14.364 1.00 95.19 357 LEU A C 1
ATOM 2942 O O . LEU A 1 357 ? -23.240 19.702 13.162 1.00 95.19 357 LEU A O 1
ATOM 2946 N N . ILE A 1 358 ? -23.246 20.453 15.267 1.00 96.38 358 ILE A N 1
ATOM 2947 C CA . ILE A 1 358 ? -22.988 21.853 14.932 1.00 96.38 358 ILE A CA 1
ATOM 2948 C C . ILE A 1 358 ? -21.566 22.193 15.359 1.00 96.38 358 ILE A C 1
ATOM 2950 O O . ILE A 1 358 ? -21.158 21.948 16.495 1.00 96.38 358 ILE A O 1
ATOM 2954 N N . TYR A 1 359 ? -20.802 22.766 14.441 1.00 95.12 359 TYR A N 1
ATOM 2955 C CA . TYR A 1 359 ? -19.412 23.110 14.662 1.00 95.12 359 TYR A CA 1
ATOM 2956 C C . TYR A 1 359 ? -19.179 24.597 14.444 1.00 95.12 359 TYR A C 1
ATOM 2958 O O . TYR A 1 359 ? -19.463 25.138 13.378 1.00 95.12 359 TYR A O 1
ATOM 2966 N N . VAL A 1 360 ? -18.602 25.241 15.450 1.00 92.69 360 VAL A N 1
ATOM 2967 C CA . VAL A 1 360 ? -18.090 26.607 15.372 1.00 92.69 360 VAL A CA 1
ATOM 2968 C C . VAL A 1 360 ? -16.616 26.563 14.964 1.00 92.69 360 VAL A C 1
ATOM 2970 O O . VAL A 1 360 ? -15.883 25.632 15.324 1.00 92.69 360 VAL A O 1
ATOM 2973 N N . SER A 1 361 ? -16.169 27.555 14.196 1.00 86.62 361 SER A N 1
ATOM 2974 C CA . SER A 1 361 ? -14.763 27.665 13.799 1.00 86.62 361 SER A CA 1
ATOM 2975 C C . SER A 1 361 ? -13.822 27.849 15.002 1.00 86.62 361 SER A C 1
ATOM 2977 O O . SER A 1 361 ? -14.158 28.493 15.998 1.00 86.62 361 SER A O 1
ATOM 2979 N N . GLN A 1 362 ? -12.619 27.272 14.915 1.00 83.69 362 GLN A N 1
ATOM 2980 C CA . GLN A 1 362 ? -11.665 27.204 16.027 1.00 83.69 362 GLN A CA 1
ATOM 2981 C C . GLN A 1 362 ? -11.165 28.579 16.492 1.00 83.69 362 GLN A C 1
ATOM 2983 O O . GLN A 1 362 ? -10.888 28.748 17.677 1.00 83.69 362 GLN A O 1
ATOM 2988 N N . ASP A 1 363 ? -11.072 29.558 15.594 1.00 79.56 363 ASP A N 1
ATOM 2989 C CA . ASP A 1 363 ? -10.622 30.923 15.893 1.00 79.56 363 ASP A CA 1
ATOM 2990 C C . ASP A 1 363 ? -11.528 31.680 16.876 1.00 79.56 363 ASP A C 1
ATOM 2992 O O . ASP A 1 363 ? -11.080 32.652 17.476 1.00 79.56 363 ASP A O 1
ATOM 2996 N N . ARG A 1 364 ? -12.766 31.220 17.082 1.00 81.81 364 ARG A N 1
ATOM 2997 C CA . ARG A 1 364 ? -13.731 31.844 18.005 1.00 81.81 364 ARG A CA 1
ATOM 2998 C C . ARG A 1 364 ? -13.782 31.204 19.383 1.00 81.81 364 ARG A C 1
ATOM 3000 O O . ARG A 1 364 ? -14.323 31.781 20.319 1.00 81.81 364 ARG A O 1
ATOM 3007 N N . GLY A 1 365 ? -13.208 30.012 19.508 1.00 83.75 365 GLY A N 1
ATOM 3008 C CA . GLY A 1 365 ? -13.107 29.311 20.777 1.00 83.75 365 GLY A CA 1
ATOM 3009 C C . GLY A 1 365 ? -14.454 28.917 21.387 1.00 83.75 365 GLY A C 1
ATOM 3010 O O . GLY A 1 365 ? -15.457 28.722 20.703 1.00 83.75 365 GLY A O 1
ATOM 3011 N N . LYS A 1 366 ? -14.428 28.724 22.707 1.00 85.69 366 LYS A N 1
ATOM 3012 C CA . LYS A 1 366 ? -15.533 28.162 23.489 1.00 85.69 366 LYS A CA 1
ATOM 3013 C C . LYS A 1 366 ? -16.664 29.161 23.738 1.00 85.69 366 LYS A C 1
ATOM 3015 O O . LYS A 1 366 ? -17.820 28.770 23.690 1.00 85.69 366 LYS A O 1
ATOM 3020 N N . GLU A 1 367 ? -16.342 30.430 23.963 1.00 87.31 367 GLU A N 1
ATOM 3021 C CA . GLU A 1 367 ? -17.343 31.453 24.301 1.00 87.31 367 GLU A CA 1
ATOM 3022 C C . GLU A 1 367 ? -18.443 31.558 23.235 1.00 87.31 367 GLU A C 1
ATOM 3024 O O . GLU A 1 367 ? -19.616 31.727 23.554 1.00 87.31 367 GLU A O 1
ATOM 3029 N N . GLU A 1 368 ? -18.079 31.391 21.964 1.00 88.19 368 GLU A N 1
ATOM 3030 C CA . GLU A 1 368 ? -19.027 31.378 20.850 1.00 88.19 368 GLU A CA 1
ATOM 3031 C C . GLU A 1 368 ? -19.916 30.121 20.843 1.00 88.19 368 GLU A C 1
ATOM 3033 O O . GLU A 1 368 ? -21.087 30.200 20.478 1.00 88.19 368 GLU A O 1
ATOM 3038 N N . VAL A 1 369 ? -19.389 28.966 21.269 1.00 91.38 369 VAL A N 1
ATOM 3039 C CA . VAL A 1 369 ? -20.185 27.738 21.438 1.00 91.38 369 VAL A CA 1
ATOM 3040 C C . VAL A 1 369 ? -21.256 27.962 22.499 1.00 91.38 369 VAL A C 1
ATOM 3042 O O . VAL A 1 369 ? -22.421 27.669 22.243 1.00 91.38 369 VAL A O 1
ATOM 3045 N N . ASP A 1 370 ? -20.879 28.522 23.649 1.00 91.94 370 ASP A N 1
ATOM 3046 C CA . ASP A 1 370 ? -21.805 28.758 24.758 1.00 91.94 370 ASP A CA 1
ATOM 3047 C C . ASP A 1 370 ? -22.899 29.765 24.352 1.00 91.94 370 ASP A C 1
ATOM 3049 O O . ASP A 1 370 ? -24.088 29.489 24.521 1.00 91.94 370 ASP A O 1
ATOM 3053 N N . ARG A 1 371 ? -22.529 30.866 23.679 1.00 91.62 371 ARG A N 1
ATOM 3054 C CA . ARG A 1 371 ? -23.492 31.844 23.132 1.00 91.62 371 ARG A CA 1
ATOM 3055 C C . ARG A 1 371 ? -24.444 31.238 22.104 1.00 91.62 371 ARG A C 1
ATOM 3057 O O . ARG A 1 371 ? -25.637 31.535 22.126 1.00 91.62 371 ARG A O 1
ATOM 3064 N N . LEU A 1 372 ? -23.939 30.398 21.200 1.00 92.19 372 LEU A N 1
ATOM 3065 C CA . LEU A 1 372 ? -24.771 29.734 20.196 1.00 92.19 372 LEU A CA 1
ATOM 3066 C C . LEU A 1 372 ? -25.749 28.749 20.850 1.00 92.19 372 LEU A C 1
ATOM 3068 O O . LEU A 1 372 ? -26.911 28.687 20.455 1.00 92.19 372 LEU A O 1
ATOM 3072 N N . VAL A 1 373 ? -25.303 28.000 21.861 1.00 93.94 373 VAL A N 1
ATOM 3073 C CA . VAL A 1 373 ? -26.160 27.087 22.631 1.00 93.94 373 VAL A CA 1
ATOM 3074 C C . VAL A 1 373 ? -27.270 27.863 23.341 1.00 93.94 373 VAL A C 1
ATOM 3076 O O . VAL A 1 373 ? -28.437 27.484 23.228 1.00 93.94 373 VAL A O 1
ATOM 3079 N N . GLU A 1 374 ? -26.952 28.966 24.019 1.00 93.50 374 GLU A N 1
ATOM 3080 C CA . GLU A 1 374 ? -27.953 29.840 24.646 1.00 93.50 374 GLU A CA 1
ATOM 3081 C C . GLU A 1 374 ? -28.946 30.397 23.615 1.00 93.50 374 GLU A C 1
ATOM 3083 O O . GLU A 1 374 ? -30.162 30.350 23.824 1.00 93.50 374 GLU A O 1
ATOM 3088 N N . TYR A 1 375 ? -28.444 30.852 22.463 1.00 93.00 375 TYR A N 1
ATOM 3089 C CA . TYR A 1 375 ? -29.270 31.386 21.384 1.00 93.00 375 TYR A CA 1
ATOM 3090 C C . TYR A 1 375 ? -30.257 30.349 20.837 1.00 93.00 375 TYR A C 1
ATOM 3092 O O . TYR A 1 375 ? -31.456 30.621 20.757 1.00 93.00 375 TYR A O 1
ATOM 3100 N N . LEU A 1 376 ? -29.788 29.146 20.499 1.00 93.44 376 LEU A N 1
ATOM 3101 C CA . LEU A 1 376 ? -30.635 28.087 19.943 1.00 93.44 376 LEU A CA 1
ATOM 3102 C C . LEU A 1 376 ? -31.661 27.573 20.964 1.00 93.44 376 LEU A C 1
ATOM 3104 O O . LEU A 1 376 ? -32.823 27.370 20.604 1.00 93.44 376 LEU A O 1
ATOM 3108 N N . ASN A 1 377 ? -31.280 27.460 22.242 1.00 93.12 377 ASN A N 1
ATOM 3109 C CA . ASN A 1 377 ? -32.219 27.119 23.314 1.00 93.12 377 ASN A CA 1
ATOM 3110 C C . ASN A 1 377 ? -33.295 28.202 23.502 1.00 93.12 377 ASN A C 1
ATOM 3112 O O . ASN A 1 377 ? -34.469 27.871 23.670 1.00 93.12 377 ASN A O 1
ATOM 3116 N N . SER A 1 378 ? -32.948 29.491 23.371 1.00 92.62 378 SER A N 1
ATOM 3117 C CA . SER A 1 378 ? -33.930 30.591 23.425 1.00 92.62 378 SER A CA 1
ATOM 3118 C C . SER A 1 378 ? -34.975 30.539 22.298 1.00 92.62 378 SER A C 1
ATOM 3120 O O . SER A 1 378 ? -36.080 31.060 22.444 1.00 92.62 378 SER A O 1
ATOM 3122 N N . LYS A 1 379 ? -34.655 29.870 21.181 1.00 91.81 379 LYS A N 1
ATOM 3123 C CA . LYS A 1 379 ? -35.556 29.635 20.039 1.00 91.81 379 LYS A CA 1
ATOM 3124 C C . LYS A 1 379 ? -36.389 28.351 20.178 1.00 91.81 379 LYS A C 1
ATOM 3126 O O . LYS A 1 379 ? -37.125 28.009 19.255 1.00 91.81 379 LYS A O 1
ATOM 3131 N N . GLY A 1 380 ? -36.297 27.658 21.317 1.00 89.00 380 GLY A N 1
ATOM 3132 C CA . GLY A 1 380 ? -37.073 26.453 21.623 1.00 89.00 380 GLY A CA 1
ATOM 3133 C C . GLY A 1 380 ? -36.479 25.143 21.095 1.00 89.00 380 GLY A C 1
ATOM 3134 O O . GLY A 1 380 ? -37.193 24.145 21.042 1.00 89.00 380 GLY A O 1
ATOM 3135 N N . LEU A 1 381 ? -35.202 25.125 20.698 1.00 92.62 381 LEU A N 1
ATOM 3136 C CA . LEU A 1 381 ? -34.483 23.912 20.287 1.00 92.62 381 LEU A CA 1
ATOM 3137 C C . LEU A 1 381 ? -33.671 23.371 21.465 1.00 92.62 381 LEU A C 1
ATOM 3139 O O . LEU A 1 381 ? -32.941 24.135 22.081 1.00 92.62 381 LEU A O 1
ATOM 3143 N N . LYS A 1 382 ? -33.725 22.068 21.756 1.00 92.94 382 LYS A N 1
ATOM 3144 C CA . LYS A 1 382 ? -32.915 21.462 22.824 1.00 92.94 382 LYS A CA 1
ATOM 3145 C C . LYS A 1 382 ? -31.524 21.134 22.284 1.00 92.94 382 LYS A C 1
ATOM 3147 O O . LYS A 1 382 ? -31.335 20.119 21.613 1.00 92.94 382 LYS A O 1
ATOM 3152 N N . VAL A 1 383 ? -30.554 22.000 22.563 1.00 93.69 383 VAL A N 1
ATOM 3153 C CA . VAL A 1 383 ? -29.183 21.909 22.037 1.00 93.69 383 VAL A CA 1
ATOM 3154 C C . VAL A 1 383 ? -28.180 21.901 23.191 1.00 93.69 383 VAL A C 1
ATOM 3156 O O . VAL A 1 383 ? -28.330 22.665 24.142 1.00 93.69 383 VAL A O 1
ATOM 3159 N N . VAL A 1 384 ? -27.161 21.036 23.116 1.00 93.75 384 VAL A N 1
ATOM 3160 C CA . VAL A 1 384 ? -26.216 20.788 24.224 1.00 93.75 384 VAL A CA 1
ATOM 3161 C C . VAL A 1 384 ? -24.765 21.015 23.786 1.00 93.75 384 VAL A C 1
ATOM 3163 O O . VAL A 1 384 ? -24.371 20.655 22.675 1.00 93.75 384 VAL A O 1
ATOM 3166 N N . SER A 1 385 ? -23.955 21.603 24.671 1.00 93.56 385 SER A N 1
ATOM 3167 C CA . SER A 1 385 ? -22.512 21.791 24.466 1.00 93.56 385 SER A CA 1
ATOM 3168 C C . SER A 1 385 ? -21.745 20.468 24.577 1.00 93.56 385 SER A C 1
ATOM 3170 O O . SER A 1 385 ? -22.088 19.591 25.372 1.00 93.56 385 SER A O 1
ATOM 3172 N N . TYR A 1 386 ? -20.652 20.327 23.824 1.00 87.38 386 TYR A N 1
ATOM 3173 C CA . TYR A 1 386 ? -19.793 19.137 23.844 1.00 87.38 386 TYR A CA 1
ATOM 3174 C C . TYR A 1 386 ? -19.251 18.764 25.236 1.00 87.38 386 TYR A C 1
ATOM 3176 O O . TYR A 1 386 ? -18.878 17.612 25.442 1.00 87.38 386 TYR A O 1
ATOM 3184 N N . GLU A 1 387 ? -19.176 19.708 26.179 1.00 86.94 387 GLU A N 1
ATOM 3185 C CA . GLU A 1 387 ? -18.703 19.451 27.549 1.00 86.94 387 GLU A CA 1
ATOM 3186 C C . GLU A 1 387 ? -19.712 18.673 28.396 1.00 86.94 387 GLU A C 1
ATOM 3188 O O . GLU A 1 387 ? -19.325 17.902 29.274 1.00 86.94 387 GLU A O 1
ATOM 3193 N N . GLU A 1 388 ? -21.002 18.849 28.123 1.00 86.75 388 GLU A N 1
ATOM 3194 C CA . GLU A 1 388 ? -22.082 18.176 28.849 1.00 86.75 388 GLU A CA 1
ATOM 3195 C C . GLU A 1 388 ? -22.631 16.967 28.095 1.00 86.75 388 GLU A C 1
ATOM 3197 O O . GLU A 1 388 ? -23.519 16.273 28.589 1.00 86.75 388 GLU A O 1
ATOM 3202 N N . MET A 1 389 ? -22.061 16.680 26.922 1.00 82.38 389 MET A N 1
ATOM 3203 C CA . MET A 1 389 ? -22.477 15.596 26.041 1.00 82.38 389 MET A CA 1
ATOM 3204 C C . MET A 1 389 ? -22.642 14.272 26.794 1.00 82.38 389 MET A C 1
ATOM 3206 O O . MET A 1 389 ? -23.692 13.655 26.664 1.00 82.38 389 MET A O 1
ATOM 3210 N N . ASP A 1 390 ? -21.665 13.867 27.617 1.00 79.06 390 ASP A N 1
ATOM 3211 C CA . ASP A 1 390 ? -21.678 12.578 28.332 1.00 79.06 390 ASP A CA 1
ATOM 3212 C C . ASP A 1 390 ? -22.913 12.390 29.235 1.00 79.06 390 ASP A C 1
ATOM 3214 O O . ASP A 1 390 ? -23.343 11.257 29.450 1.00 79.06 390 ASP A O 1
ATOM 3218 N N . LYS A 1 391 ? -23.511 13.480 29.742 1.00 84.38 391 LYS A N 1
ATOM 3219 C CA . LYS A 1 391 ? -24.729 13.437 30.573 1.00 84.38 391 LYS A CA 1
ATOM 3220 C C . LYS A 1 391 ? -26.008 13.284 29.744 1.00 84.38 391 LYS A C 1
ATOM 3222 O O . LYS A 1 391 ? -26.994 12.768 30.254 1.00 84.38 391 LYS A O 1
ATOM 3227 N N . HIS A 1 392 ? -25.983 13.718 28.484 1.00 86.88 392 HIS A N 1
ATOM 3228 C CA . HIS A 1 392 ? -27.148 13.801 27.598 1.00 86.88 392 HIS A CA 1
ATOM 3229 C C . HIS A 1 392 ? -27.070 12.844 26.395 1.00 86.88 392 HIS A C 1
ATOM 3231 O O . HIS A 1 392 ? -27.886 12.940 25.479 1.00 86.88 392 HIS A O 1
ATOM 3237 N N . LEU A 1 393 ? -26.122 11.897 26.382 1.00 84.56 393 LEU A N 1
ATOM 3238 C CA . LEU A 1 393 ? -25.957 10.927 25.290 1.00 84.56 393 LEU A CA 1
ATOM 3239 C C . LEU A 1 393 ? -27.223 10.104 25.032 1.00 84.56 393 LEU A C 1
ATOM 3241 O O . LEU A 1 393 ? -27.620 9.947 23.881 1.00 84.56 393 LEU A O 1
ATOM 3245 N N . GLU A 1 394 ? -27.875 9.610 26.086 1.00 83.69 394 GLU A N 1
ATOM 3246 C CA . GLU A 1 394 ? -29.097 8.809 25.942 1.00 83.69 394 GLU A CA 1
ATOM 3247 C C . GLU A 1 394 ? -30.275 9.647 25.420 1.00 83.69 394 GLU A C 1
ATOM 3249 O O . GLU A 1 394 ? -31.081 9.169 24.624 1.00 83.69 394 GLU A O 1
ATOM 3254 N N . GLU A 1 395 ? -30.367 10.912 25.837 1.00 87.38 395 GLU A N 1
ATOM 3255 C CA . GLU A 1 395 ? -31.387 11.853 25.355 1.00 87.38 395 GLU A CA 1
ATOM 3256 C C . GLU A 1 395 ? -31.166 12.192 23.874 1.00 87.38 395 GLU A C 1
ATOM 3258 O O . GLU A 1 395 ? -32.116 12.260 23.093 1.00 87.38 395 GLU A O 1
ATOM 3263 N N . TYR A 1 396 ? -29.907 12.355 23.461 1.00 89.81 396 TYR A N 1
ATOM 3264 C CA . TYR A 1 396 ? -29.530 12.547 22.062 1.00 89.81 396 TYR A CA 1
ATOM 3265 C C . TYR A 1 396 ? -29.823 11.307 21.209 1.00 89.81 396 TYR A C 1
ATOM 3267 O O . TYR A 1 396 ? -30.344 11.428 20.102 1.00 89.81 396 TYR A O 1
ATOM 3275 N N . GLU A 1 397 ? -29.574 10.108 21.737 1.00 87.00 397 GLU A N 1
ATOM 3276 C CA . GLU A 1 397 ? -29.891 8.847 21.061 1.00 87.00 397 GLU A CA 1
ATOM 3277 C C . GLU A 1 397 ? -31.398 8.650 20.851 1.00 87.00 397 GLU A C 1
ATOM 3279 O O . GLU A 1 397 ? -31.817 8.226 19.774 1.00 87.00 397 GLU A O 1
ATOM 3284 N N . ARG A 1 398 ? -32.224 9.028 21.836 1.00 84.69 398 ARG A N 1
ATOM 3285 C CA . ARG A 1 398 ? -33.693 9.026 21.713 1.00 84.69 398 ARG A CA 1
ATOM 3286 C C . ARG A 1 398 ? -34.232 10.143 20.809 1.00 84.69 398 ARG A C 1
ATOM 3288 O O . ARG A 1 398 ? -35.407 10.117 20.444 1.00 84.69 398 ARG A O 1
ATOM 3295 N N . GLY A 1 399 ? -33.388 11.099 20.416 1.00 84.75 399 GLY A N 1
ATOM 3296 C CA . GLY A 1 399 ? -33.764 12.255 19.601 1.00 84.75 399 GLY A CA 1
ATOM 3297 C C . GLY A 1 399 ? -34.477 13.365 20.378 1.00 84.75 399 GLY A C 1
ATOM 3298 O O . GLY A 1 399 ? -35.159 14.181 19.764 1.00 84.75 399 GLY A O 1
ATOM 3299 N N . GLU A 1 400 ? -34.344 13.393 21.707 1.00 89.88 400 GLU A N 1
ATOM 3300 C CA . GLU A 1 400 ? -34.844 14.475 22.566 1.00 89.88 400 GLU A CA 1
ATOM 3301 C C . GLU A 1 400 ? -33.940 15.711 22.478 1.00 89.88 400 GLU A C 1
ATOM 3303 O O . GLU A 1 400 ? -34.432 16.836 22.507 1.00 89.88 400 GLU A O 1
ATOM 3308 N N . VAL A 1 401 ? -32.622 15.511 22.362 1.00 92.62 401 VAL A N 1
ATOM 3309 C CA . VAL A 1 401 ? -31.655 16.575 22.043 1.00 92.62 401 VAL A CA 1
ATOM 3310 C C . VAL A 1 401 ? -31.543 16.685 20.524 1.00 92.62 401 VAL A C 1
ATOM 3312 O O . VAL A 1 401 ? -31.222 15.705 19.852 1.00 92.62 401 VAL A O 1
ATOM 3315 N N . ASN A 1 402 ? -31.784 17.878 19.982 1.00 93.19 402 ASN A N 1
ATOM 3316 C CA . ASN A 1 402 ? -31.814 18.101 18.538 1.00 93.19 402 ASN A CA 1
ATOM 3317 C C . ASN A 1 402 ? -30.412 18.076 17.921 1.00 93.19 402 ASN A C 1
ATOM 3319 O O . ASN A 1 402 ? -30.189 17.454 16.877 1.00 93.19 402 ASN A O 1
ATOM 3323 N N . ALA A 1 403 ? -29.462 18.743 18.581 1.00 94.19 403 ALA A N 1
ATOM 3324 C CA . ALA A 1 403 ? -28.092 18.853 18.108 1.00 94.19 403 ALA A CA 1
ATOM 3325 C C . ALA A 1 403 ? -27.070 18.997 19.244 1.00 94.19 403 ALA A C 1
ATOM 3327 O O . ALA A 1 403 ? -27.378 19.501 20.326 1.00 94.19 403 ALA A O 1
ATOM 3328 N N . LEU A 1 404 ? -25.833 18.587 18.961 1.00 94.69 404 LEU A N 1
ATOM 3329 C CA . LEU A 1 404 ? -24.665 18.809 19.817 1.00 94.69 404 LEU A CA 1
ATOM 3330 C C . LEU A 1 404 ? -23.768 19.885 19.200 1.00 94.69 404 LEU A C 1
ATOM 3332 O O . LEU A 1 404 ? -23.511 19.843 17.997 1.00 94.69 404 LEU A O 1
ATOM 3336 N N . VAL A 1 405 ? -23.266 20.819 20.012 1.00 95.19 405 VAL A N 1
ATOM 3337 C CA . VAL A 1 405 ? -22.436 21.945 19.547 1.00 95.19 405 VAL A CA 1
ATOM 3338 C C . VAL A 1 405 ? -21.010 21.810 20.056 1.00 95.19 405 VAL A C 1
ATOM 3340 O O . VAL A 1 405 ? -20.773 21.598 21.245 1.00 95.19 405 VAL A O 1
ATOM 3343 N N . GLY A 1 406 ? -20.033 21.977 19.169 1.00 93.50 406 GLY A N 1
ATOM 3344 C CA . GLY A 1 406 ? -18.632 22.062 19.562 1.00 93.50 406 GLY A CA 1
ATOM 3345 C C . GLY A 1 406 ? -17.767 22.811 18.570 1.00 93.50 406 GLY A C 1
ATOM 3346 O O . GLY A 1 406 ? -18.247 23.555 17.724 1.00 93.50 406 GLY A O 1
ATOM 3347 N N . ILE A 1 407 ? -16.458 22.623 18.697 1.00 91.56 407 ILE A N 1
ATOM 3348 C CA . ILE A 1 407 ? -15.464 23.322 17.881 1.00 91.56 407 ILE A CA 1
ATOM 3349 C C . ILE A 1 407 ? -15.010 22.400 16.747 1.00 91.56 407 ILE A C 1
ATOM 3351 O O . ILE A 1 407 ? -14.720 21.224 16.988 1.00 91.56 407 ILE A O 1
ATOM 3355 N N . ALA A 1 408 ? -14.899 22.934 15.527 1.00 88.12 408 ALA A N 1
ATOM 3356 C CA . ALA A 1 408 ? -14.375 22.247 14.344 1.00 88.12 408 ALA A CA 1
ATOM 3357 C C . ALA A 1 408 ? -12.859 21.990 14.457 1.00 88.12 408 ALA A C 1
ATOM 3359 O O . ALA A 1 408 ? -12.067 22.566 13.723 1.00 88.12 408 ALA A O 1
ATOM 3360 N N . SER A 1 409 ? -12.436 21.145 15.399 1.00 83.69 409 SER A N 1
ATOM 3361 C CA . SER A 1 409 ? -11.024 20.859 15.664 1.00 83.69 409 SER A CA 1
ATOM 3362 C C . SER A 1 409 ? -10.804 19.384 15.953 1.00 83.69 409 SER A C 1
ATOM 3364 O O . SER A 1 409 ? -11.573 18.762 16.683 1.00 83.69 409 SER A O 1
ATOM 3366 N N . TYR A 1 410 ? -9.681 18.831 15.490 1.00 69.75 410 TYR A N 1
ATOM 3367 C CA . TYR A 1 410 ? -9.348 17.417 15.709 1.00 69.75 410 TYR A CA 1
ATOM 3368 C C . TYR A 1 410 ? -9.166 17.018 17.182 1.00 69.75 410 TYR A C 1
ATOM 3370 O O . TYR A 1 410 ? -9.074 15.832 17.513 1.00 69.75 410 TYR A O 1
ATOM 3378 N N . ARG A 1 411 ? -9.020 18.004 18.072 1.00 74.88 411 ARG A N 1
ATOM 3379 C CA . ARG A 1 411 ? -8.906 17.793 19.519 1.00 74.88 411 ARG A CA 1
ATOM 3380 C C . ARG A 1 411 ? -10.267 17.716 20.206 1.00 74.88 411 ARG A C 1
ATOM 3382 O O . ARG A 1 411 ? -10.322 17.202 21.318 1.00 74.88 411 ARG A O 1
ATOM 3389 N N . ASN A 1 412 ? -11.326 18.221 19.574 1.00 81.38 412 ASN A N 1
ATOM 3390 C CA . ASN A 1 412 ? -12.653 18.275 20.171 1.00 81.38 412 ASN A CA 1
ATOM 3391 C C . ASN A 1 412 ? -13.291 16.865 20.214 1.00 81.38 412 ASN A C 1
ATOM 3393 O O . ASN A 1 412 ? -13.252 16.170 19.195 1.00 81.38 412 ASN A O 1
ATOM 3397 N N . PRO A 1 413 ? -13.898 16.437 21.340 1.00 79.44 413 PRO A N 1
ATOM 3398 C CA . PRO A 1 413 ? -14.552 15.128 21.466 1.00 79.44 413 PRO A CA 1
ATOM 3399 C C . PRO A 1 413 ? -15.660 14.846 20.432 1.00 79.44 413 PRO A C 1
ATOM 3401 O O . PRO A 1 413 ? -15.787 13.716 19.959 1.00 79.44 413 PRO A O 1
ATOM 3404 N N . LEU A 1 414 ? -16.419 15.862 20.001 1.00 84.00 414 LEU A N 1
ATOM 3405 C CA . LEU A 1 414 ? -17.448 15.696 18.962 1.00 84.00 414 LEU A CA 1
ATOM 3406 C C . LEU A 1 414 ? -16.842 15.390 17.594 1.00 84.00 414 LEU A C 1
ATOM 3408 O O . LEU A 1 414 ? -17.411 14.630 16.817 1.00 84.00 414 LEU A O 1
ATOM 3412 N N . ALA A 1 415 ? -15.680 15.964 17.283 1.00 71.69 415 ALA A N 1
ATOM 3413 C CA . ALA A 1 415 ? -14.942 15.644 16.061 1.00 71.69 415 ALA A CA 1
ATOM 3414 C C . ALA A 1 415 ? -14.078 14.374 16.221 1.00 71.69 415 ALA A C 1
ATOM 3416 O O . ALA A 1 415 ? -13.716 13.729 15.229 1.00 71.69 415 ALA A O 1
ATOM 3417 N N . ARG A 1 416 ? -13.757 13.982 17.466 1.00 69.62 416 ARG A N 1
ATOM 3418 C CA . ARG A 1 416 ? -12.871 12.864 17.810 1.00 69.62 416 ARG A CA 1
ATOM 3419 C C . ARG A 1 416 ? -13.430 11.988 18.932 1.00 69.62 416 ARG A C 1
ATOM 3421 O O . ARG A 1 416 ? -13.358 12.336 20.100 1.00 69.62 416 ARG A O 1
ATOM 3428 N N . GLY A 1 417 ? -13.776 10.749 18.590 1.00 59.12 417 GLY A N 1
ATOM 3429 C CA . GLY A 1 417 ? -14.141 9.724 19.578 1.00 59.12 417 GLY A CA 1
ATOM 3430 C C . GLY A 1 417 ? -15.645 9.584 19.796 1.00 59.12 417 GLY A C 1
ATOM 3431 O O . GLY A 1 417 ? -16.063 8.608 20.404 1.00 59.12 417 GLY A O 1
ATOM 3432 N N . PHE A 1 418 ? -16.448 10.478 19.219 1.00 70.94 418 PHE A N 1
ATOM 3433 C CA . PHE A 1 418 ? -17.890 10.304 19.098 1.00 70.94 418 PHE A CA 1
ATOM 3434 C C . PHE A 1 418 ? -18.238 9.314 17.970 1.00 70.94 418 PHE A C 1
ATOM 3436 O O . PHE A 1 418 ? -17.795 9.478 16.821 1.00 70.94 418 PHE A O 1
ATOM 3443 N N . ASP A 1 419 ? -18.990 8.259 18.296 1.00 68.88 419 ASP A N 1
ATOM 3444 C CA . ASP A 1 419 ? -19.388 7.210 17.350 1.00 68.88 419 ASP A CA 1
ATOM 3445 C C . ASP A 1 419 ? -20.822 6.724 17.611 1.00 68.88 419 ASP A C 1
ATOM 3447 O O . ASP A 1 419 ? -21.049 5.789 18.372 1.00 68.88 419 ASP A O 1
ATOM 3451 N N . MET A 1 420 ? -21.794 7.390 16.977 1.00 81.19 420 MET A N 1
ATOM 3452 C CA . MET A 1 420 ? -23.219 7.025 17.007 1.00 81.19 420 MET A CA 1
ATOM 3453 C C . MET A 1 420 ? -23.786 7.024 15.578 1.00 81.19 420 MET A C 1
ATOM 3455 O O . MET A 1 420 ? -24.525 7.936 15.191 1.00 81.19 420 MET A O 1
ATOM 3459 N N . PRO A 1 421 ? -23.395 6.039 14.750 1.00 80.50 421 PRO A N 1
ATOM 3460 C CA . PRO A 1 421 ? -23.707 6.023 13.324 1.00 80.50 421 PRO A CA 1
ATOM 3461 C C . PRO A 1 421 ? -25.200 5.883 13.020 1.00 80.50 421 PRO A C 1
ATOM 3463 O O . PRO A 1 421 ? -25.616 6.281 11.943 1.00 80.50 421 PRO A O 1
ATOM 3466 N N . HIS A 1 422 ? -26.005 5.348 13.943 1.00 86.25 422 HIS A N 1
ATOM 3467 C CA . HIS A 1 422 ? -27.467 5.251 13.831 1.00 86.25 422 HIS A CA 1
ATOM 3468 C C . HIS A 1 422 ? -28.194 6.562 14.165 1.00 86.25 422 HIS A C 1
ATOM 3470 O O . HIS A 1 422 ? -29.358 6.713 13.810 1.00 86.25 422 HIS A O 1
ATOM 3476 N N . VAL A 1 423 ? -27.515 7.526 14.795 1.00 89.38 423 VAL A N 1
ATOM 3477 C CA . VAL A 1 423 ? -28.118 8.793 15.244 1.00 89.38 423 VAL A CA 1
ATOM 3478 C C . VAL A 1 423 ? -27.670 9.969 14.381 1.00 89.38 423 VAL A C 1
ATOM 3480 O O . VAL A 1 423 ? -28.501 10.756 13.934 1.00 89.38 423 VAL A O 1
ATOM 3483 N N . VAL A 1 424 ? -26.365 10.112 14.135 1.00 92.25 424 VAL A N 1
ATOM 3484 C CA . VAL A 1 424 ? -25.798 11.299 13.470 1.00 92.25 424 VAL A CA 1
ATOM 3485 C C . VAL A 1 424 ? -26.203 11.344 12.004 1.00 92.25 424 VAL A C 1
ATOM 3487 O O . VAL A 1 424 ? -25.910 10.402 11.274 1.00 92.25 424 VAL A O 1
ATOM 3490 N N . ARG A 1 425 ? -26.807 12.443 11.548 1.00 93.44 425 ARG A N 1
ATOM 3491 C CA . ARG A 1 425 ? -27.308 12.613 10.170 1.00 93.44 425 ARG A CA 1
ATOM 3492 C C . ARG A 1 425 ? -26.531 13.675 9.401 1.00 93.44 425 ARG A C 1
ATOM 3494 O O . ARG A 1 425 ? -26.145 13.436 8.257 1.00 93.44 425 ARG A O 1
ATOM 3501 N N . TYR A 1 426 ? -26.251 14.807 10.045 1.00 96.19 426 TYR A N 1
ATOM 3502 C CA . TYR A 1 426 ? -25.611 15.945 9.394 1.00 96.19 426 TYR A CA 1
ATOM 3503 C C . TYR A 1 426 ? -24.617 16.685 10.292 1.00 96.19 426 TYR A C 1
ATOM 3505 O O . TYR A 1 426 ? -24.690 16.622 11.521 1.00 96.19 426 TYR A O 1
ATOM 3513 N N . ALA A 1 427 ? -23.686 17.390 9.651 1.00 96.00 427 ALA A N 1
ATOM 3514 C CA . ALA A 1 427 ? -22.724 18.288 10.272 1.00 96.00 427 ALA A CA 1
ATOM 3515 C C . ALA A 1 427 ? -22.903 19.694 9.690 1.00 96.00 427 ALA A C 1
ATOM 3517 O O . ALA A 1 427 ? -22.805 19.883 8.480 1.00 96.00 427 ALA A O 1
ATOM 3518 N N . LEU A 1 428 ? -23.158 20.676 10.547 1.00 96.56 428 LEU A N 1
ATOM 3519 C CA . LEU A 1 428 ? -23.348 22.070 10.172 1.00 96.56 428 LEU A CA 1
ATOM 3520 C C . LEU A 1 428 ? -22.175 22.897 10.692 1.00 96.56 428 LEU A C 1
ATOM 3522 O O . LEU A 1 428 ? -21.922 22.928 11.893 1.00 96.56 428 LEU A O 1
ATOM 3526 N N . PHE A 1 429 ? -21.463 23.571 9.798 1.00 95.88 429 PHE A N 1
ATOM 3527 C CA . PHE A 1 429 ? -20.349 24.440 10.153 1.00 95.88 429 PHE A CA 1
ATOM 3528 C C . PHE A 1 429 ? -20.813 25.893 10.133 1.00 95.88 429 PHE A C 1
ATOM 3530 O O . PHE A 1 429 ? -21.119 26.450 9.076 1.00 95.88 429 PHE A O 1
ATOM 3537 N N . VAL A 1 430 ? -20.880 26.497 11.318 1.00 93.19 430 VAL A N 1
ATOM 3538 C CA . VAL A 1 430 ? -21.233 27.905 11.514 1.00 93.19 430 VAL A CA 1
ATOM 3539 C C . VAL A 1 430 ? -19.978 28.735 11.272 1.00 93.19 430 VAL A C 1
ATOM 3541 O O . VAL A 1 430 ? -19.209 29.029 12.191 1.00 93.19 430 VAL A O 1
ATOM 3544 N N . GLY A 1 431 ? -19.748 29.046 9.999 1.00 90.50 431 GLY A N 1
ATOM 3545 C CA . GLY A 1 431 ? -18.491 29.592 9.505 1.00 90.50 431 GLY A CA 1
ATOM 3546 C C . GLY A 1 431 ? -17.571 28.510 8.940 1.00 90.50 431 GLY A C 1
ATOM 3547 O O . GLY A 1 431 ? -17.620 27.338 9.323 1.00 90.50 431 GLY A O 1
ATOM 3548 N N . VAL A 1 432 ? -16.691 28.911 8.025 1.00 91.88 432 VAL A N 1
ATOM 3549 C CA . VAL A 1 432 ? -15.661 28.035 7.462 1.00 91.88 432 VAL A CA 1
ATOM 3550 C C . VAL A 1 432 ? -14.711 27.622 8.592 1.00 91.88 432 VAL A C 1
ATOM 3552 O O . VAL A 1 432 ? -14.210 28.501 9.293 1.00 91.88 432 VAL A O 1
ATOM 3555 N N . PRO A 1 433 ? -14.400 26.326 8.778 1.00 92.31 433 PRO A N 1
ATOM 3556 C CA . PRO A 1 433 ? -13.383 25.904 9.739 1.00 92.31 433 PRO A CA 1
ATOM 3557 C C . PRO A 1 433 ? -12.038 26.564 9.434 1.00 92.31 433 PRO A C 1
ATOM 3559 O O . PRO A 1 433 ? -11.467 26.340 8.364 1.00 92.31 433 PRO A O 1
ATOM 3562 N N . LYS A 1 434 ? -11.535 27.388 10.357 1.00 89.56 434 LYS A N 1
ATOM 3563 C CA . LYS A 1 434 ? -10.350 28.231 10.164 1.00 89.56 434 LYS A CA 1
ATOM 3564 C C . LYS A 1 434 ? -9.331 28.082 11.292 1.00 89.56 434 LYS A C 1
ATOM 3566 O O . LYS A 1 434 ? -9.674 27.892 12.456 1.00 89.56 434 LYS A O 1
ATOM 3571 N N . LEU A 1 435 ? -8.061 28.228 10.926 1.00 84.31 435 LEU A N 1
ATOM 3572 C CA . LEU A 1 435 ? -6.933 28.433 11.828 1.00 84.31 435 LEU A CA 1
ATOM 3573 C C . LEU A 1 435 ? -6.490 29.891 11.715 1.00 84.31 435 LEU A C 1
ATOM 3575 O O . LEU A 1 435 ? -6.257 30.381 10.609 1.00 84.31 435 LEU A O 1
ATOM 3579 N N . LYS A 1 436 ? -6.353 30.556 12.862 1.00 84.31 436 LYS A N 1
ATOM 3580 C CA . LYS A 1 436 ? -5.783 31.899 12.982 1.00 84.31 436 LYS A CA 1
ATOM 3581 C C . LYS A 1 436 ? -4.345 31.774 13.482 1.00 84.31 436 LYS A C 1
ATOM 3583 O O . LYS A 1 436 ? -4.112 31.171 14.528 1.00 84.31 436 LYS A O 1
ATOM 3588 N N . PHE A 1 437 ? -3.400 32.331 12.733 1.00 78.25 437 PHE A N 1
ATOM 3589 C CA . PHE A 1 437 ? -1.990 32.409 13.107 1.00 78.25 437 PHE A CA 1
ATOM 3590 C C . PHE A 1 437 ? -1.576 33.869 13.201 1.00 78.25 437 PHE A C 1
ATOM 3592 O O . PHE A 1 437 ? -1.675 34.600 12.217 1.00 78.25 437 PHE A O 1
ATOM 3599 N N . THR A 1 438 ? -1.100 34.308 14.356 1.00 74.19 438 THR A N 1
ATOM 3600 C CA . THR A 1 438 ? -0.519 35.644 14.481 1.00 74.19 438 THR A CA 1
ATOM 3601 C C . THR A 1 438 ? 0.828 35.677 13.762 1.00 74.19 438 THR A C 1
ATOM 3603 O O . THR A 1 438 ? 1.590 34.711 13.805 1.00 74.19 438 THR A O 1
ATOM 3606 N N . LEU A 1 439 ? 1.144 36.789 13.100 1.00 69.44 439 LEU A N 1
ATOM 3607 C CA . LEU A 1 439 ? 2.444 37.006 12.456 1.00 69.44 439 LEU A CA 1
ATOM 3608 C C . LEU A 1 439 ? 3.495 37.587 13.419 1.00 69.44 439 LEU A C 1
ATOM 3610 O O . LEU A 1 439 ? 4.588 37.947 12.991 1.00 69.44 439 LEU A O 1
ATOM 3614 N N . LYS A 1 440 ? 3.189 37.643 14.722 1.00 69.62 440 LYS A N 1
ATOM 3615 C CA . LYS A 1 440 ? 4.159 37.964 15.771 1.00 69.62 440 LYS A CA 1
ATOM 3616 C C . LYS A 1 440 ? 5.165 36.828 15.912 1.00 69.62 440 LYS A C 1
ATOM 3618 O O . LYS A 1 440 ? 4.813 35.668 16.118 1.00 69.62 440 LYS A O 1
ATOM 3623 N N . VAL A 1 441 ? 6.438 37.169 15.800 1.00 59.81 441 VAL A N 1
ATOM 3624 C CA . VAL A 1 441 ? 7.548 36.207 15.753 1.00 59.81 441 VAL A CA 1
ATOM 3625 C C . VAL A 1 441 ? 7.925 35.679 17.143 1.00 59.81 441 VAL A C 1
ATOM 3627 O O . VAL A 1 441 ? 8.608 34.662 17.274 1.00 59.81 441 VAL A O 1
ATOM 3630 N N . GLU A 1 442 ? 7.414 36.323 18.188 1.00 57.06 442 GLU A N 1
ATOM 3631 C CA . GLU A 1 442 ? 7.541 35.929 19.589 1.00 57.06 442 GLU A CA 1
ATOM 3632 C C . GLU A 1 442 ? 6.688 34.692 19.943 1.00 57.06 442 GLU A C 1
ATOM 3634 O O . GLU A 1 442 ? 6.821 34.147 21.036 1.00 57.06 442 GLU A O 1
ATOM 3639 N N . GLU A 1 443 ? 5.828 34.212 19.036 1.00 62.00 443 GLU A N 1
ATOM 3640 C CA . GLU A 1 443 ? 4.992 33.030 19.261 1.00 62.00 443 GLU A CA 1
ATOM 3641 C C . GLU A 1 443 ? 5.741 31.687 19.085 1.00 62.00 443 GLU A C 1
ATOM 3643 O O . GLU A 1 443 ? 6.889 31.592 18.629 1.00 62.00 443 GLU A O 1
ATOM 3648 N N . HIS A 1 444 ? 5.065 30.601 19.473 1.00 68.69 444 HIS A N 1
ATOM 3649 C CA . HIS A 1 444 ? 5.576 29.232 19.412 1.00 68.69 444 HIS A CA 1
ATOM 3650 C C . HIS A 1 444 ? 6.019 28.860 17.982 1.00 68.69 444 HIS A C 1
ATOM 3652 O O . HIS A 1 444 ? 5.301 29.108 17.011 1.00 68.69 444 HIS A O 1
ATOM 3658 N N . ILE A 1 445 ? 7.162 28.174 17.842 1.00 73.81 445 ILE A N 1
ATOM 3659 C CA . ILE A 1 445 ? 7.793 27.773 16.558 1.00 73.81 445 ILE A CA 1
ATOM 3660 C C . ILE A 1 445 ? 6.809 27.132 15.566 1.00 73.81 445 ILE A C 1
ATOM 3662 O O . ILE A 1 445 ? 6.933 27.281 14.348 1.00 73.81 445 ILE A O 1
ATOM 3666 N N . SER A 1 446 ? 5.815 26.406 16.081 1.00 73.38 446 SER A N 1
ATOM 3667 C CA . SER A 1 446 ? 4.772 25.792 15.263 1.00 73.38 446 SER A CA 1
ATOM 3668 C C . SER A 1 446 ? 3.948 26.809 14.474 1.00 73.38 446 SER A C 1
ATOM 3670 O O . SER A 1 446 ? 3.625 26.521 13.328 1.00 73.38 446 SER A O 1
ATOM 3672 N N . HIS A 1 447 ? 3.608 27.971 15.038 1.00 75.62 447 HIS A N 1
ATOM 3673 C CA . HIS A 1 447 ? 2.791 28.982 14.352 1.00 75.62 447 HIS A CA 1
ATOM 3674 C C . HIS A 1 447 ? 3.550 29.591 13.172 1.00 75.62 447 HIS A C 1
ATOM 3676 O O . HIS A 1 447 ? 3.019 29.647 12.065 1.00 75.62 447 HIS A O 1
ATOM 3682 N N . ILE A 1 448 ? 4.834 29.902 13.375 1.00 77.88 448 ILE A N 1
ATOM 3683 C CA . ILE A 1 448 ? 5.741 30.381 12.324 1.00 77.88 448 ILE A CA 1
ATOM 3684 C C . ILE A 1 448 ? 5.849 29.346 11.196 1.00 77.88 448 ILE A C 1
ATOM 3686 O O . ILE A 1 448 ? 5.715 29.674 10.017 1.00 77.88 448 ILE A O 1
ATOM 3690 N N . LEU A 1 449 ? 6.034 28.070 11.549 1.00 81.50 449 LEU A N 1
ATOM 3691 C CA . LEU A 1 449 ? 6.078 26.980 10.576 1.00 81.50 449 LEU A CA 1
ATOM 3692 C C . LEU A 1 449 ? 4.785 26.898 9.749 1.00 81.50 449 LEU A C 1
ATOM 3694 O O . LEU A 1 449 ? 4.855 26.757 8.528 1.00 81.50 449 LEU A O 1
ATOM 3698 N N . TRP A 1 450 ? 3.616 26.982 10.390 1.00 77.38 450 TRP A N 1
ATOM 3699 C CA . TRP A 1 450 ? 2.329 26.943 9.693 1.00 77.38 450 TRP A CA 1
ATOM 3700 C C . TRP A 1 450 ? 2.128 28.148 8.770 1.00 77.38 450 TRP A C 1
ATOM 3702 O O . TRP A 1 450 ? 1.690 27.957 7.633 1.00 77.38 450 TRP A O 1
ATOM 3712 N N . ALA A 1 451 ? 2.511 29.351 9.207 1.00 78.62 451 ALA A N 1
ATOM 3713 C CA . ALA A 1 451 ? 2.458 30.561 8.391 1.00 78.62 451 ALA A CA 1
ATOM 3714 C C . ALA A 1 451 ? 3.343 30.438 7.138 1.00 78.62 451 ALA A C 1
ATOM 3716 O O . ALA A 1 451 ? 2.870 30.653 6.023 1.00 78.62 451 ALA A O 1
ATOM 3717 N N . LEU A 1 452 ? 4.595 29.987 7.281 1.00 85.25 452 LEU A N 1
ATOM 3718 C CA . LEU A 1 452 ? 5.494 29.790 6.137 1.00 85.25 452 LEU A CA 1
ATOM 3719 C C . LEU A 1 452 ? 4.993 28.714 5.171 1.00 85.25 452 LEU A C 1
ATOM 3721 O O . LEU A 1 452 ? 5.067 28.894 3.957 1.00 85.25 452 LEU A O 1
ATOM 3725 N N . VAL A 1 453 ? 4.448 27.608 5.686 1.00 83.19 453 VAL A N 1
ATOM 3726 C CA . VAL A 1 453 ? 3.838 26.560 4.851 1.00 83.19 453 VAL A CA 1
ATOM 3727 C C . VAL A 1 453 ? 2.633 27.104 4.075 1.00 83.19 453 VAL A C 1
ATOM 3729 O O . VAL A 1 453 ? 2.428 26.696 2.933 1.00 83.19 453 VAL A O 1
ATOM 3732 N N . ALA A 1 454 ? 1.861 28.025 4.659 1.00 80.69 454 ALA A N 1
ATOM 3733 C CA . ALA A 1 454 ? 0.748 28.685 3.984 1.00 80.69 454 ALA A CA 1
ATOM 3734 C C . ALA A 1 454 ? 1.208 29.699 2.922 1.00 80.69 454 ALA A C 1
ATOM 3736 O O . ALA A 1 454 ? 0.598 29.764 1.861 1.00 80.69 454 ALA A O 1
ATOM 3737 N N . ILE A 1 455 ? 2.291 30.443 3.170 1.00 85.38 455 ILE A N 1
ATOM 3738 C CA . ILE A 1 455 ? 2.825 31.464 2.251 1.00 85.38 455 ILE A CA 1
ATOM 3739 C C . ILE A 1 455 ? 3.598 30.832 1.081 1.00 85.38 455 ILE A C 1
ATOM 3741 O O . ILE A 1 455 ? 3.538 31.329 -0.043 1.00 85.38 455 ILE A O 1
ATOM 3745 N N . ARG A 1 456 ? 4.283 29.700 1.302 1.00 88.88 456 ARG A N 1
ATOM 3746 C CA . ARG A 1 456 ? 5.117 29.010 0.298 1.00 88.88 456 ARG A CA 1
ATOM 3747 C C . ARG A 1 456 ? 4.479 28.882 -1.097 1.00 88.88 456 ARG A C 1
ATOM 3749 O O . ARG A 1 456 ? 5.172 29.183 -2.070 1.00 88.88 456 ARG A O 1
ATOM 3756 N N . PRO A 1 457 ? 3.218 28.426 -1.257 1.00 84.31 457 PRO A N 1
ATOM 3757 C CA . PRO A 1 457 ? 2.607 28.266 -2.575 1.00 84.31 457 PRO A CA 1
ATOM 3758 C C . PRO A 1 457 ? 2.398 29.598 -3.299 1.00 84.31 457 PRO A C 1
ATOM 3760 O O . PRO A 1 457 ? 2.458 29.620 -4.524 1.00 84.31 457 PRO A O 1
ATOM 3763 N N . LEU A 1 458 ? 2.183 30.697 -2.565 1.00 84.38 458 LEU A N 1
ATOM 3764 C CA . LEU A 1 458 ? 2.063 32.037 -3.147 1.00 84.38 458 LEU A CA 1
ATOM 3765 C C . LEU A 1 458 ? 3.396 32.478 -3.754 1.00 84.38 458 LEU A C 1
ATOM 3767 O O . LEU A 1 458 ? 3.439 32.896 -4.905 1.00 84.38 458 LEU A O 1
ATOM 3771 N N . ILE A 1 459 ? 4.489 32.275 -3.016 1.00 86.94 459 ILE A N 1
ATOM 3772 C CA . ILE A 1 459 ? 5.851 32.581 -3.473 1.00 86.94 459 ILE A CA 1
ATOM 3773 C C . ILE A 1 459 ? 6.247 31.717 -4.670 1.00 86.94 459 ILE A C 1
ATOM 3775 O O . ILE A 1 459 ? 6.863 32.202 -5.606 1.00 86.94 459 ILE A O 1
ATOM 3779 N N . ALA A 1 460 ? 5.877 30.434 -4.673 1.00 84.31 460 ALA A N 1
ATOM 3780 C CA . ALA A 1 460 ? 6.229 29.518 -5.757 1.00 84.31 460 ALA A CA 1
ATOM 3781 C C . ALA A 1 460 ? 5.538 29.842 -7.098 1.00 84.31 460 ALA A C 1
ATOM 3783 O O . ALA A 1 460 ? 6.076 29.489 -8.151 1.00 84.31 460 ALA A O 1
ATOM 3784 N N . LYS A 1 461 ? 4.356 30.479 -7.066 1.00 82.75 461 LYS A N 1
ATOM 3785 C CA . LYS A 1 461 ? 3.617 30.912 -8.266 1.00 82.75 461 LYS A CA 1
ATOM 3786 C C . LYS A 1 461 ? 4.227 32.159 -8.910 1.00 82.75 461 LYS A C 1
ATOM 3788 O O . LYS A 1 461 ? 4.063 32.358 -10.109 1.00 82.75 461 LYS A O 1
ATOM 3793 N N . ASP A 1 462 ? 4.931 32.971 -8.130 1.00 83.38 462 ASP A N 1
ATOM 3794 C CA . ASP A 1 462 ? 5.534 34.218 -8.581 1.00 83.38 462 ASP A CA 1
ATOM 3795 C C . ASP A 1 462 ? 6.992 34.003 -9.009 1.00 83.38 462 ASP A C 1
ATOM 3797 O O . ASP A 1 462 ? 7.813 33.536 -8.222 1.00 83.38 462 ASP A O 1
ATOM 3801 N N . LYS A 1 463 ? 7.332 34.299 -10.270 1.00 81.69 463 LYS A N 1
ATOM 3802 C CA . LYS A 1 463 ? 8.656 33.971 -10.824 1.00 81.69 463 LYS A CA 1
ATOM 3803 C C . LYS A 1 463 ? 9.790 34.678 -10.072 1.00 81.69 463 LYS A C 1
ATOM 3805 O O . LYS A 1 463 ? 10.795 34.031 -9.777 1.00 81.69 463 LYS A O 1
ATOM 3810 N N . GLU A 1 464 ? 9.624 35.958 -9.746 1.00 83.81 464 GLU A N 1
ATOM 3811 C CA . GLU A 1 464 ? 10.676 36.770 -9.126 1.00 83.81 464 GLU A CA 1
ATOM 3812 C C . GLU A 1 464 ? 10.846 36.448 -7.642 1.00 83.81 464 GLU A C 1
ATOM 3814 O O . GLU A 1 464 ? 11.972 36.294 -7.156 1.00 83.81 464 GLU A O 1
ATOM 3819 N N . LEU A 1 465 ? 9.738 36.287 -6.912 1.00 85.62 465 LEU A N 1
ATOM 3820 C CA . LEU A 1 465 ? 9.798 35.893 -5.504 1.00 85.62 465 LEU A CA 1
ATOM 3821 C C . LEU A 1 465 ? 10.301 34.454 -5.347 1.00 85.62 465 LEU A C 1
ATOM 3823 O O . LEU A 1 465 ? 11.032 34.156 -4.399 1.00 85.62 465 LEU A O 1
ATOM 3827 N N . ARG A 1 466 ? 9.968 33.560 -6.286 1.00 85.69 466 ARG A N 1
ATOM 3828 C CA . ARG A 1 466 ? 10.450 32.174 -6.297 1.00 85.69 466 ARG A CA 1
ATOM 3829 C C . ARG A 1 466 ? 11.969 32.100 -6.365 1.00 85.69 466 ARG A C 1
ATOM 3831 O O . ARG A 1 466 ? 12.565 31.362 -5.582 1.00 85.69 466 ARG A O 1
ATOM 3838 N N . GLU A 1 467 ? 12.588 32.843 -7.278 1.00 85.50 467 GLU A N 1
ATOM 3839 C CA . GLU A 1 467 ? 14.047 32.858 -7.442 1.00 85.50 467 GLU A CA 1
ATOM 3840 C C . GLU A 1 467 ? 14.753 33.462 -6.216 1.00 85.50 467 GLU A C 1
ATOM 3842 O O . GLU A 1 467 ? 15.798 32.959 -5.802 1.00 85.50 467 GLU A O 1
ATOM 3847 N N . ARG A 1 468 ? 14.150 34.473 -5.569 1.00 84.75 468 ARG A N 1
ATOM 3848 C CA . ARG A 1 468 ? 14.711 35.135 -4.376 1.00 84.75 468 ARG A CA 1
ATOM 3849 C C . ARG A 1 468 ? 14.535 34.349 -3.070 1.00 84.75 468 ARG A C 1
ATOM 3851 O O . ARG A 1 468 ? 15.458 34.314 -2.249 1.00 84.75 468 ARG A O 1
ATOM 3858 N N . TYR A 1 469 ? 13.367 33.741 -2.846 1.00 87.19 469 TYR A N 1
ATOM 3859 C CA . TYR A 1 469 ? 12.962 33.272 -1.513 1.00 87.19 469 TYR A CA 1
ATOM 3860 C C . TYR A 1 469 ? 12.643 31.779 -1.406 1.00 87.19 469 TYR A C 1
ATOM 3862 O O . TYR A 1 469 ? 12.732 31.257 -0.296 1.00 87.19 469 TYR A O 1
ATOM 3870 N N . LEU A 1 470 ? 12.326 31.050 -2.487 1.00 85.69 470 LEU A N 1
ATOM 3871 C CA . LEU A 1 470 ? 11.807 29.677 -2.351 1.00 85.69 470 LEU A CA 1
ATOM 3872 C C . LEU A 1 470 ? 12.800 28.731 -1.651 1.00 85.69 470 LEU A C 1
ATOM 3874 O O . LEU A 1 470 ? 12.415 28.015 -0.729 1.00 85.69 470 LEU A O 1
ATOM 3878 N N . GLN A 1 471 ? 14.087 28.780 -2.015 1.00 85.81 471 GLN A N 1
ATOM 3879 C CA . GLN A 1 471 ? 15.118 27.958 -1.364 1.00 85.81 471 GLN A CA 1
ATOM 3880 C C . GLN A 1 471 ? 15.338 28.330 0.110 1.00 85.81 471 GLN A C 1
ATOM 3882 O O . GLN A 1 471 ? 15.558 27.449 0.944 1.00 85.81 471 GLN A O 1
ATOM 3887 N N . LYS A 1 472 ? 15.291 29.629 0.445 1.00 86.75 472 LYS A N 1
ATOM 3888 C CA . LYS A 1 472 ? 15.409 30.102 1.836 1.00 86.75 472 LYS A CA 1
ATOM 3889 C C . LYS A 1 472 ? 14.222 29.616 2.661 1.00 86.75 472 LYS A C 1
ATOM 3891 O O . LYS A 1 472 ? 14.409 29.069 3.743 1.00 86.75 472 LYS A O 1
ATOM 3896 N N . LEU A 1 473 ? 13.022 29.732 2.101 1.00 86.94 473 LEU A N 1
ATOM 3897 C CA . LEU A 1 473 ? 11.773 29.342 2.734 1.00 86.94 473 LEU A CA 1
ATOM 3898 C C . LEU A 1 473 ? 11.702 27.823 2.961 1.00 86.94 473 LEU A C 1
ATOM 3900 O O . LEU A 1 473 ? 11.343 27.392 4.056 1.00 86.94 473 LEU A O 1
ATOM 3904 N N . ASP A 1 474 ? 12.137 27.009 1.993 1.00 84.25 474 ASP A N 1
ATOM 3905 C CA . ASP A 1 474 ? 12.258 25.553 2.158 1.00 84.25 474 ASP A CA 1
ATOM 3906 C C . ASP A 1 474 ? 13.241 25.183 3.280 1.00 84.25 474 ASP A C 1
ATOM 3908 O O . ASP A 1 474 ? 12.929 24.352 4.139 1.00 84.25 474 ASP A O 1
ATOM 3912 N N . ARG A 1 475 ? 14.387 25.870 3.349 1.00 85.88 475 ARG A N 1
ATOM 3913 C CA . ARG A 1 475 ? 15.380 25.688 4.417 1.00 85.88 475 ARG A CA 1
ATOM 3914 C C . ARG A 1 475 ? 14.832 26.089 5.790 1.00 85.88 475 ARG A C 1
ATOM 3916 O O . ARG A 1 475 ? 15.068 25.382 6.771 1.00 85.88 475 ARG A O 1
ATOM 3923 N N . TRP A 1 476 ? 14.106 27.204 5.886 1.00 87.00 476 TRP A N 1
ATOM 3924 C CA . TRP A 1 476 ? 13.463 27.630 7.131 1.00 87.00 476 TRP A CA 1
ATOM 3925 C C . TRP A 1 476 ? 12.412 26.624 7.585 1.00 87.00 476 TRP A C 1
ATOM 3927 O O . TRP A 1 476 ? 12.442 26.208 8.739 1.00 87.00 476 TRP A O 1
ATOM 3937 N N . ILE A 1 477 ? 11.542 26.162 6.681 1.00 83.56 477 ILE A N 1
ATOM 3938 C CA . ILE A 1 477 ? 10.537 25.132 6.976 1.00 83.56 477 ILE A CA 1
ATOM 3939 C C . ILE A 1 477 ? 11.204 23.855 7.498 1.00 83.56 477 ILE A C 1
ATOM 3941 O O . ILE A 1 477 ? 10.739 23.287 8.486 1.00 83.56 477 ILE A O 1
ATOM 3945 N N . GLU A 1 478 ? 12.290 23.397 6.876 1.00 79.88 478 GLU A N 1
ATOM 3946 C CA . GLU A 1 478 ? 13.017 22.204 7.317 1.00 79.88 478 GLU A CA 1
ATOM 3947 C C . GLU A 1 478 ? 13.614 22.379 8.725 1.00 79.88 478 GLU A C 1
ATOM 3949 O O . GLU A 1 478 ? 13.423 21.524 9.599 1.00 79.88 478 GLU A O 1
ATOM 3954 N N . ARG A 1 479 ? 14.268 23.520 8.987 1.00 80.50 479 ARG A N 1
ATOM 3955 C CA . ARG A 1 479 ? 14.828 23.847 10.310 1.00 80.50 479 ARG A CA 1
ATOM 3956 C C . ARG A 1 479 ? 13.732 23.971 11.370 1.00 80.50 479 ARG A C 1
ATOM 3958 O O . ARG A 1 479 ? 13.843 23.356 12.426 1.00 80.50 479 ARG A O 1
ATOM 3965 N N . LEU A 1 480 ? 12.647 24.692 11.089 1.00 80.94 480 LEU A N 1
ATOM 3966 C CA . LEU A 1 480 ? 11.520 24.847 12.013 1.00 80.94 480 LEU A CA 1
ATOM 3967 C C . LEU A 1 480 ? 10.832 23.505 12.285 1.00 80.94 480 LEU A C 1
ATOM 3969 O O . LEU A 1 480 ? 10.509 23.216 13.434 1.00 80.94 480 LEU A O 1
ATOM 3973 N N . ARG A 1 481 ? 10.671 22.626 11.282 1.00 76.19 481 ARG A N 1
ATOM 3974 C CA . ARG A 1 481 ? 10.142 21.261 11.483 1.00 76.19 481 ARG A CA 1
ATOM 3975 C C . ARG A 1 481 ? 10.975 20.473 12.488 1.00 76.19 481 ARG A C 1
ATOM 3977 O O . ARG A 1 481 ? 10.395 19.795 13.335 1.00 76.19 481 ARG A O 1
ATOM 3984 N N . LYS A 1 482 ? 12.306 20.591 12.432 1.00 74.56 482 LYS A N 1
ATOM 3985 C CA . LYS A 1 482 ? 13.226 19.936 13.375 1.00 74.56 482 LYS A CA 1
ATOM 3986 C C . LYS A 1 482 ? 12.998 20.387 14.823 1.00 74.56 482 LYS A C 1
ATOM 3988 O O . LYS A 1 482 ? 13.097 19.558 15.724 1.00 74.56 482 LYS A O 1
ATOM 3993 N N . TYR A 1 483 ? 12.666 21.661 15.040 1.00 76.75 483 TYR A N 1
ATOM 3994 C CA . TYR A 1 483 ? 12.525 22.254 16.379 1.00 76.75 483 TYR A CA 1
ATOM 3995 C C . TYR A 1 483 ? 11.080 22.372 16.879 1.00 76.75 483 TYR A C 1
ATOM 3997 O O . TYR A 1 483 ? 10.870 22.536 18.073 1.00 76.75 483 TYR A O 1
ATOM 4005 N N . SER A 1 484 ? 10.081 22.207 16.006 1.00 69.62 484 SER A N 1
ATOM 4006 C CA . SER A 1 484 ? 8.648 22.398 16.305 1.00 69.62 484 SER A CA 1
ATOM 4007 C C . SER A 1 484 ? 8.072 21.548 17.450 1.00 69.62 484 SER A C 1
ATOM 4009 O O . SER A 1 484 ? 6.958 21.806 17.902 1.00 69.62 484 SER A O 1
ATOM 4011 N N . TYR A 1 485 ? 8.805 20.530 17.909 1.00 64.00 485 TYR A N 1
ATOM 4012 C CA . TYR A 1 485 ? 8.402 19.609 18.978 1.00 64.00 485 TYR A CA 1
ATOM 4013 C C . TYR A 1 485 ? 9.051 19.912 20.334 1.00 64.00 485 TYR A C 1
ATOM 4015 O O . TYR A 1 485 ? 8.752 19.217 21.307 1.00 64.00 485 TYR A O 1
ATOM 4023 N N . LEU A 1 486 ? 9.975 20.871 20.389 1.00 68.75 486 LEU A N 1
ATOM 4024 C CA . LEU A 1 486 ? 10.681 21.248 21.608 1.00 68.75 486 LEU A CA 1
ATOM 4025 C C . LEU A 1 486 ? 9.825 22.229 22.413 1.00 68.75 486 LEU A C 1
ATOM 4027 O O . LEU A 1 486 ? 9.172 23.089 21.830 1.00 68.75 486 LEU A O 1
ATOM 4031 N N . SER A 1 487 ? 9.810 22.085 23.740 1.00 69.12 487 SER A N 1
ATOM 4032 C CA . SER A 1 487 ? 9.181 23.074 24.618 1.00 69.12 487 SER A CA 1
ATOM 4033 C C . SER A 1 487 ? 10.063 24.316 24.733 1.00 69.12 487 SER A C 1
ATOM 4035 O O . SER A 1 487 ? 11.289 24.203 24.696 1.00 69.12 487 SER A O 1
ATOM 4037 N N . GLU A 1 488 ? 9.452 25.485 24.934 1.00 68.69 488 GLU A N 1
ATOM 4038 C CA . GLU A 1 488 ? 10.191 26.738 25.167 1.00 68.69 488 GLU A CA 1
ATOM 4039 C C . GLU A 1 488 ? 11.134 26.613 26.375 1.00 68.69 488 GLU A C 1
ATOM 4041 O O . GLU A 1 488 ? 12.308 26.948 26.270 1.00 68.69 488 GLU A O 1
ATOM 4046 N N . GLU A 1 489 ? 10.704 25.950 27.457 1.00 68.19 489 GLU A N 1
ATOM 4047 C CA . GLU A 1 489 ? 11.573 25.646 28.608 1.00 68.19 489 GLU A CA 1
ATOM 4048 C C . GLU A 1 489 ? 12.842 24.853 28.237 1.00 68.19 489 GLU A C 1
ATOM 4050 O O . GLU A 1 489 ? 13.887 25.001 28.868 1.00 68.19 489 GLU A O 1
ATOM 4055 N N . PHE A 1 490 ? 12.770 23.961 27.241 1.00 67.00 490 PHE A N 1
ATOM 4056 C CA . PHE A 1 490 ? 13.933 23.194 26.784 1.00 67.00 490 PHE A CA 1
ATOM 4057 C C . PHE A 1 490 ? 14.858 24.043 25.906 1.00 67.00 490 PHE A C 1
ATOM 4059 O O . PHE A 1 490 ? 16.076 23.870 25.953 1.00 67.00 490 PHE A O 1
ATOM 4066 N N . ILE A 1 491 ? 14.281 24.950 25.115 1.00 70.56 491 ILE A N 1
ATOM 4067 C CA . ILE A 1 491 ? 15.022 25.890 24.273 1.00 70.56 491 ILE A CA 1
ATOM 4068 C C . ILE A 1 491 ? 15.780 26.887 25.152 1.00 70.56 491 ILE A C 1
ATOM 4070 O O . ILE A 1 491 ? 16.975 27.076 24.949 1.00 70.56 491 ILE A O 1
ATOM 4074 N N . GLU A 1 492 ? 15.134 27.438 26.181 1.00 73.62 492 GLU A N 1
ATOM 4075 C CA . GLU A 1 492 ? 15.754 28.375 27.125 1.00 73.62 492 GLU A CA 1
ATOM 4076 C C . GLU A 1 492 ? 16.925 27.763 27.901 1.00 73.62 492 GLU A C 1
ATOM 4078 O O . GLU A 1 492 ? 17.905 28.446 28.184 1.00 73.62 492 GLU A O 1
ATOM 4083 N N . ARG A 1 493 ? 16.868 26.459 28.199 1.00 72.56 493 ARG A N 1
ATOM 4084 C CA . ARG A 1 493 ? 17.955 25.732 28.877 1.00 72.56 493 ARG A CA 1
ATOM 4085 C C . ARG A 1 493 ? 19.165 25.444 27.984 1.00 72.56 493 ARG A C 1
ATOM 4087 O O . ARG A 1 493 ? 20.192 25.009 28.502 1.00 72.56 493 ARG A O 1
ATOM 4094 N N . ASN A 1 494 ? 19.061 25.613 26.664 1.00 74.38 494 ASN A N 1
ATOM 4095 C CA . ASN A 1 494 ? 20.137 25.323 25.718 1.00 74.38 494 ASN A CA 1
ATOM 4096 C C . ASN A 1 494 ? 20.514 26.578 24.926 1.00 74.38 494 ASN A C 1
ATOM 4098 O O . ASN A 1 494 ? 19.937 26.878 23.885 1.00 74.38 494 ASN A O 1
ATOM 4102 N N . GLU A 1 495 ? 21.539 27.272 25.406 1.00 74.06 495 GLU A N 1
ATOM 4103 C CA . GLU A 1 495 ? 21.951 28.597 24.933 1.00 74.06 495 GLU A CA 1
ATOM 4104 C C . GLU A 1 495 ? 22.285 28.635 23.431 1.00 74.06 495 GLU A C 1
ATOM 4106 O O . GLU A 1 495 ? 21.818 29.504 22.699 1.00 74.06 495 GLU A O 1
ATOM 4111 N N . ARG A 1 496 ? 22.974 27.605 22.922 1.00 72.81 496 ARG A N 1
ATOM 4112 C CA . ARG A 1 496 ? 23.287 27.469 21.488 1.00 72.81 496 ARG A CA 1
ATOM 4113 C C . ARG A 1 496 ? 22.040 27.229 20.635 1.00 72.81 496 ARG A C 1
ATOM 4115 O O . ARG A 1 496 ? 21.964 27.667 19.489 1.00 72.81 496 ARG A O 1
ATOM 4122 N N . LEU A 1 497 ? 21.078 26.467 21.151 1.00 73.25 497 LEU A N 1
ATOM 4123 C CA . LEU A 1 497 ? 19.833 26.186 20.443 1.00 73.25 497 LEU A CA 1
ATOM 4124 C C . LEU A 1 497 ? 18.916 27.413 20.429 1.00 73.25 497 LEU A C 1
ATOM 4126 O O . LEU A 1 497 ? 18.298 27.685 19.400 1.00 73.25 497 LEU A O 1
ATOM 4130 N N . LYS A 1 498 ? 18.876 28.151 21.542 1.00 78.69 498 LYS A N 1
ATOM 4131 C CA . LYS A 1 498 ? 18.183 29.431 21.672 1.00 78.69 498 LYS A CA 1
ATOM 4132 C C . LYS A 1 498 ? 18.678 30.428 20.626 1.00 78.69 498 LYS A C 1
ATOM 4134 O O . LYS A 1 498 ? 17.868 30.907 19.842 1.00 78.69 498 LYS A O 1
ATOM 4139 N N . GLU A 1 499 ? 19.993 30.615 20.514 1.00 80.81 499 GLU A N 1
ATOM 4140 C CA . GLU A 1 499 ? 20.604 31.506 19.517 1.00 80.81 499 GLU A CA 1
ATOM 4141 C C . GLU A 1 499 ? 20.242 31.105 18.072 1.00 80.81 499 GLU A C 1
ATOM 4143 O O . GLU A 1 499 ? 19.881 31.936 17.239 1.00 80.81 499 GLU A O 1
ATOM 4148 N N . ILE A 1 500 ? 20.270 29.803 17.760 1.00 79.12 500 ILE A N 1
ATOM 4149 C CA . ILE A 1 500 ? 19.872 29.287 16.439 1.00 79.12 500 ILE A CA 1
ATOM 4150 C C . ILE A 1 500 ? 18.400 29.592 16.127 1.00 79.12 500 ILE A C 1
ATOM 4152 O O . ILE A 1 500 ? 18.071 29.896 14.977 1.00 79.12 500 ILE A O 1
ATOM 4156 N N . ILE A 1 501 ? 17.514 29.454 17.115 1.00 79.62 501 ILE A N 1
ATOM 4157 C CA . ILE A 1 501 ? 16.071 29.660 16.958 1.00 79.62 501 ILE A CA 1
ATOM 4158 C C . ILE A 1 501 ? 15.736 31.154 16.901 1.00 79.62 501 ILE A C 1
ATOM 4160 O O . ILE A 1 501 ? 14.898 31.534 16.089 1.00 79.62 501 ILE A O 1
ATOM 4164 N N . GLU A 1 502 ? 16.402 32.001 17.684 1.00 82.44 502 GLU A N 1
ATOM 4165 C CA . GLU A 1 502 ? 16.247 33.461 17.638 1.00 82.44 502 GLU A CA 1
ATOM 4166 C C . GLU A 1 502 ? 16.720 34.046 16.304 1.00 82.44 502 GLU A C 1
ATOM 4168 O O . GLU A 1 502 ? 15.996 34.831 15.694 1.00 82.44 502 GLU A O 1
ATOM 4173 N N . ASN A 1 503 ? 17.861 33.592 15.779 1.00 83.25 503 ASN A N 1
ATOM 4174 C CA . ASN A 1 503 ? 18.310 33.984 14.440 1.00 83.25 503 ASN A CA 1
ATOM 4175 C C . ASN A 1 503 ? 17.293 33.585 13.362 1.00 83.25 503 ASN A C 1
ATOM 4177 O O . ASN A 1 503 ? 16.941 34.382 12.496 1.00 83.25 503 ASN A O 1
ATOM 4181 N N . LEU A 1 504 ? 16.761 32.363 13.454 1.00 82.06 504 LEU A N 1
ATOM 4182 C CA . LEU A 1 504 ? 15.735 31.875 12.535 1.00 82.06 504 LEU A CA 1
ATOM 4183 C C . LEU A 1 504 ? 14.424 32.668 12.652 1.00 82.06 504 LEU A C 1
ATOM 4185 O O . LEU A 1 504 ? 13.788 32.943 11.640 1.00 82.06 504 LEU A O 1
ATOM 4189 N N . ARG A 1 505 ? 14.028 33.043 13.873 1.00 82.81 505 ARG A N 1
ATOM 4190 C CA . ARG A 1 505 ? 12.889 33.926 14.149 1.00 82.81 505 ARG A CA 1
ATOM 4191 C C . ARG A 1 505 ? 13.084 35.279 13.460 1.00 82.81 505 ARG A C 1
ATOM 4193 O O . ARG A 1 505 ? 12.205 35.694 12.713 1.00 82.81 505 ARG A O 1
ATOM 4200 N N . ASN A 1 506 ? 14.240 35.915 13.634 1.00 82.69 506 ASN A N 1
ATOM 4201 C CA . ASN A 1 506 ? 14.537 37.220 13.038 1.00 82.69 506 ASN A CA 1
ATOM 4202 C C . ASN A 1 506 ? 14.536 37.183 11.501 1.00 82.69 506 ASN A C 1
ATOM 4204 O O . ASN A 1 506 ? 13.872 38.009 10.883 1.00 82.69 506 ASN A O 1
ATOM 4208 N N . GLU A 1 507 ? 15.181 36.184 10.884 1.00 84.50 507 GLU A N 1
ATOM 4209 C CA . GLU A 1 507 ? 15.166 36.006 9.420 1.00 84.50 507 GLU A CA 1
ATOM 4210 C C . GLU A 1 507 ? 13.734 35.866 8.868 1.00 84.50 507 GLU A C 1
ATOM 4212 O O . GLU A 1 507 ? 13.399 36.408 7.813 1.00 84.50 507 GLU A O 1
ATOM 4217 N N . VAL A 1 508 ? 12.870 35.141 9.587 1.00 82.81 508 VAL A N 1
ATOM 4218 C CA . VAL A 1 508 ? 11.466 34.974 9.198 1.00 82.81 508 VAL A CA 1
ATOM 4219 C C . VAL A 1 508 ? 10.654 36.250 9.447 1.00 82.81 508 VAL A C 1
ATOM 4221 O O . VAL A 1 508 ? 9.769 36.551 8.646 1.00 82.81 508 VAL A O 1
ATOM 4224 N N . ARG A 1 509 ? 10.967 37.022 10.499 1.00 80.94 509 ARG A N 1
ATOM 4225 C CA . ARG A 1 509 ? 10.341 38.326 10.774 1.00 80.94 509 ARG A CA 1
ATOM 4226 C C . ARG A 1 509 ? 10.522 39.271 9.595 1.00 80.94 509 ARG A C 1
ATOM 4228 O O . ARG A 1 509 ? 9.534 39.730 9.034 1.00 80.94 509 ARG A O 1
ATOM 4235 N N . GLU A 1 510 ? 11.767 39.471 9.172 1.00 83.38 510 GLU A N 1
ATOM 4236 C CA . GLU A 1 510 ? 12.104 40.357 8.051 1.00 83.38 510 GLU A CA 1
ATOM 4237 C C . GLU A 1 510 ? 11.398 39.941 6.755 1.00 83.38 510 GLU A C 1
ATOM 4239 O O . GLU A 1 510 ? 10.970 40.782 5.966 1.00 83.38 510 GLU A O 1
ATOM 4244 N N . PHE A 1 511 ? 11.242 38.633 6.533 1.00 87.06 511 PHE A N 1
ATOM 4245 C CA . PHE A 1 511 ? 10.513 38.120 5.379 1.00 87.06 511 PHE A CA 1
ATOM 4246 C C . PHE A 1 511 ? 9.012 38.433 5.437 1.00 87.06 511 PHE A C 1
ATOM 4248 O O . PHE A 1 511 ? 8.437 38.827 4.425 1.00 87.06 511 PHE A O 1
ATOM 4255 N N . ILE A 1 512 ? 8.371 38.246 6.593 1.00 80.81 512 ILE A N 1
ATOM 4256 C CA . ILE A 1 512 ? 6.926 38.453 6.753 1.00 80.81 512 ILE A CA 1
ATOM 4257 C C . ILE A 1 512 ? 6.570 39.945 6.774 1.00 80.81 512 ILE A C 1
ATOM 4259 O O . ILE A 1 512 ? 5.528 40.322 6.246 1.00 80.81 512 ILE A O 1
ATOM 4263 N N . GLU A 1 513 ? 7.420 40.788 7.359 1.00 80.81 513 GLU A N 1
ATOM 4264 C CA . GLU A 1 513 ? 7.217 42.242 7.438 1.00 80.81 513 GLU A CA 1
ATOM 4265 C C . GLU A 1 513 ? 7.520 42.967 6.120 1.00 80.81 513 GLU A C 1
ATOM 4267 O O . GLU A 1 513 ? 7.189 44.144 5.973 1.00 80.81 513 GLU A O 1
ATOM 4272 N N . ASN A 1 514 ? 8.107 42.277 5.136 1.00 85.75 514 ASN A N 1
ATOM 4273 C CA . ASN A 1 514 ? 8.371 42.847 3.823 1.00 85.75 514 ASN A CA 1
ATOM 4274 C C . ASN A 1 514 ? 7.049 43.274 3.132 1.00 85.75 514 ASN A C 1
ATOM 4276 O O . ASN A 1 514 ? 6.184 42.421 2.894 1.00 85.75 514 ASN A O 1
ATOM 4280 N N . PRO A 1 515 ? 6.896 44.560 2.747 1.00 84.94 515 PRO A N 1
ATOM 4281 C CA . PRO A 1 515 ? 5.690 45.068 2.090 1.00 84.94 515 PRO A CA 1
ATOM 4282 C C . PRO A 1 515 ? 5.288 44.300 0.824 1.00 84.94 515 PRO A C 1
ATOM 4284 O O . PRO A 1 515 ? 4.105 44.023 0.643 1.00 84.94 515 PRO A O 1
ATOM 4287 N N . GLU A 1 516 ? 6.261 43.880 0.005 1.00 87.00 516 GLU A N 1
ATOM 4288 C CA . GLU A 1 516 ? 6.042 43.108 -1.233 1.00 87.00 516 GLU A CA 1
ATOM 4289 C C . GLU A 1 516 ? 5.368 41.756 -0.928 1.00 87.00 516 GLU A C 1
ATOM 4291 O O . GLU A 1 516 ? 4.462 41.303 -1.629 1.00 87.00 516 GLU A O 1
ATOM 4296 N N . ILE A 1 517 ? 5.760 41.123 0.183 1.00 85.75 517 ILE A N 1
ATOM 4297 C CA . ILE A 1 517 ? 5.194 39.848 0.636 1.00 85.75 517 ILE A CA 1
ATOM 4298 C C . ILE A 1 517 ? 3.793 40.056 1.220 1.00 85.75 517 ILE A C 1
ATOM 4300 O O . ILE A 1 517 ? 2.880 39.286 0.914 1.00 85.75 517 ILE A O 1
ATOM 4304 N N . LEU A 1 518 ? 3.594 41.103 2.026 1.00 84.00 518 LEU A N 1
ATOM 4305 C CA . LEU A 1 518 ? 2.291 41.425 2.615 1.00 84.00 518 LEU A CA 1
ATOM 4306 C C . LEU A 1 518 ? 1.244 41.772 1.552 1.00 84.00 518 LEU A C 1
ATOM 4308 O O . LEU A 1 518 ? 0.102 41.319 1.662 1.00 84.00 518 LEU A O 1
ATOM 4312 N N . GLU A 1 519 ? 1.611 42.530 0.519 1.00 85.00 519 GLU A N 1
ATOM 4313 C CA . GLU A 1 519 ? 0.738 42.795 -0.629 1.00 85.00 519 GLU A CA 1
ATOM 4314 C C . GLU A 1 519 ? 0.368 41.499 -1.345 1.00 85.00 519 GLU A C 1
ATOM 4316 O O . GLU A 1 519 ? -0.817 41.229 -1.555 1.00 85.00 519 GLU A O 1
ATOM 4321 N N . ARG A 1 520 ? 1.343 40.615 -1.586 1.00 84.94 520 ARG A N 1
ATOM 4322 C CA . ARG A 1 520 ? 1.073 39.333 -2.241 1.00 84.94 520 ARG A CA 1
ATOM 4323 C C . ARG A 1 520 ? 0.149 38.421 -1.435 1.00 84.94 520 ARG A C 1
ATOM 4325 O O . ARG A 1 520 ? -0.677 37.702 -1.999 1.00 84.94 520 ARG A O 1
ATOM 4332 N N . ILE A 1 521 ? 0.250 38.460 -0.107 1.00 84.56 521 ILE A N 1
ATOM 4333 C CA . ILE A 1 521 ? -0.678 37.756 0.786 1.00 84.56 521 ILE A CA 1
ATOM 4334 C C . ILE A 1 521 ? -2.076 38.391 0.719 1.00 84.56 521 ILE A C 1
ATOM 4336 O O . ILE A 1 521 ? -3.069 37.664 0.675 1.00 84.56 521 ILE A O 1
ATOM 4340 N N . LYS A 1 522 ? -2.185 39.726 0.669 1.00 83.75 522 LYS A N 1
ATOM 4341 C CA . LYS A 1 522 ? -3.474 40.437 0.550 1.00 83.75 522 LYS A CA 1
ATOM 4342 C C . LYS A 1 522 ? -4.188 40.147 -0.774 1.00 83.75 522 LYS A C 1
ATOM 4344 O O . LYS A 1 522 ? -5.417 40.017 -0.768 1.00 83.75 522 LYS A O 1
ATOM 4349 N N . GLU A 1 523 ? -3.449 40.005 -1.870 1.00 85.06 523 GLU A N 1
ATOM 4350 C CA . GLU A 1 523 ? -3.972 39.644 -3.197 1.00 85.06 523 GLU A CA 1
ATOM 4351 C C . GLU A 1 523 ? -4.413 38.182 -3.309 1.00 85.06 523 GLU A C 1
ATOM 4353 O O . GLU A 1 523 ? -5.209 37.846 -4.177 1.00 85.06 523 GLU A O 1
ATOM 4358 N N . SER A 1 524 ? -3.929 37.305 -2.428 1.00 84.69 524 SER A N 1
ATOM 4359 C CA . SER A 1 524 ? -4.248 35.877 -2.469 1.00 84.69 524 SER A CA 1
ATOM 4360 C C . SER A 1 524 ? -5.750 35.603 -2.367 1.00 84.69 524 SER A C 1
ATOM 4362 O O . SER A 1 524 ? -6.410 36.080 -1.442 1.00 84.69 524 SER A O 1
ATOM 4364 N N . ASP A 1 525 ? -6.263 34.726 -3.229 1.00 83.38 525 ASP A N 1
ATOM 4365 C CA . ASP A 1 525 ? -7.630 34.189 -3.145 1.00 83.38 525 ASP A CA 1
ATOM 4366 C C . ASP A 1 525 ? -7.790 33.083 -2.089 1.00 83.38 525 ASP A C 1
ATOM 4368 O O . ASP A 1 525 ? -8.876 32.531 -1.930 1.00 83.38 525 ASP A O 1
ATOM 4372 N N . GLU A 1 526 ? -6.707 32.711 -1.400 1.00 83.06 526 GLU A N 1
ATOM 4373 C CA . GLU A 1 526 ? -6.643 31.544 -0.510 1.00 83.06 526 GLU A CA 1
ATOM 4374 C C . GLU A 1 526 ? -6.248 31.896 0.933 1.00 83.06 526 GLU A C 1
ATOM 4376 O O . GLU A 1 526 ? -6.278 31.034 1.810 1.00 83.06 526 GLU A O 1
ATOM 4381 N N . ILE A 1 527 ? -5.816 33.131 1.191 1.00 85.19 527 ILE A N 1
ATOM 4382 C CA . ILE A 1 527 ? -5.335 33.550 2.510 1.00 85.19 527 ILE A CA 1
ATOM 4383 C C . ILE A 1 527 ? -5.985 34.873 2.894 1.00 85.19 527 ILE A C 1
ATOM 4385 O O . ILE A 1 527 ? -5.877 35.867 2.172 1.00 85.19 527 ILE A O 1
ATOM 4389 N N . THR A 1 528 ? -6.627 34.896 4.060 1.00 84.31 528 THR A N 1
ATOM 4390 C CA . THR A 1 528 ? -7.137 36.134 4.651 1.00 84.31 528 THR A CA 1
ATOM 4391 C C . THR A 1 528 ? -6.092 36.704 5.601 1.00 84.31 528 THR A C 1
ATOM 4393 O O . THR A 1 528 ? -5.588 36.005 6.477 1.00 84.31 528 THR A O 1
ATOM 4396 N N . LEU A 1 529 ? -5.775 37.985 5.427 1.00 84.19 529 LEU A N 1
ATOM 4397 C CA . LEU A 1 529 ? -4.916 38.747 6.325 1.00 84.19 529 LEU A CA 1
ATOM 4398 C C . LEU A 1 529 ? -5.796 39.728 7.103 1.00 84.19 529 LEU A C 1
ATOM 4400 O O . LEU A 1 529 ? -6.458 40.564 6.488 1.00 84.19 529 LEU A O 1
ATOM 4404 N N . ARG A 1 530 ? -5.826 39.621 8.433 1.00 80.81 530 ARG A N 1
ATOM 4405 C CA . ARG A 1 530 ? -6.534 40.562 9.316 1.00 80.81 530 ARG A CA 1
ATOM 4406 C C . ARG A 1 530 ? -5.540 41.354 10.144 1.00 80.81 530 ARG A C 1
ATOM 4408 O O . ARG A 1 530 ? -4.524 40.811 10.560 1.00 80.81 530 ARG A O 1
ATOM 4415 N N . TRP A 1 531 ? -5.849 42.618 10.389 1.00 78.94 531 TRP A N 1
ATOM 4416 C CA . TRP A 1 531 ? -5.093 43.470 11.298 1.00 78.94 531 TRP A CA 1
ATOM 4417 C C . TRP A 1 531 ? -5.889 43.675 12.586 1.00 78.94 531 TRP A C 1
ATOM 4419 O O . TRP A 1 531 ? -7.094 43.907 12.521 1.00 78.94 531 TRP A O 1
ATOM 4429 N N . ASP A 1 532 ? -5.211 43.588 13.726 1.00 76.31 532 ASP A N 1
ATOM 4430 C CA . ASP A 1 532 ? -5.750 43.885 15.052 1.00 76.31 532 ASP A CA 1
ATOM 4431 C C . ASP A 1 532 ? -4.776 44.805 15.807 1.00 76.31 532 ASP A C 1
ATOM 4433 O O . ASP A 1 532 ? -3.561 44.625 15.725 1.00 76.31 532 ASP A O 1
ATOM 4437 N N . GLU A 1 533 ? -5.289 45.790 16.548 1.00 69.31 533 GLU A N 1
ATOM 4438 C CA . GLU A 1 533 ? -4.458 46.772 17.264 1.00 69.31 533 GLU A CA 1
ATOM 4439 C C . GLU A 1 533 ? -3.600 46.148 18.378 1.00 69.31 533 GLU A C 1
ATOM 4441 O O . GLU A 1 533 ? -2.520 46.654 18.684 1.00 69.31 533 GLU A O 1
ATOM 4446 N N . LYS A 1 534 ? -4.047 45.038 18.979 1.00 67.25 534 LYS A N 1
ATOM 4447 C CA . LYS A 1 534 ? -3.331 44.320 20.043 1.00 67.25 534 LYS A CA 1
ATOM 4448 C C . LYS A 1 534 ? -2.474 43.187 19.491 1.00 67.25 534 LYS A C 1
ATOM 4450 O O . LYS A 1 534 ? -1.376 42.951 20.002 1.00 67.25 534 LYS A O 1
ATOM 4455 N N . GLU A 1 535 ? -2.946 42.473 18.470 1.00 64.38 535 GLU A N 1
ATOM 4456 C CA . GLU A 1 535 ? -2.305 41.253 17.950 1.00 64.38 535 GLU A CA 1
ATOM 4457 C C . GLU A 1 535 ? -1.501 41.446 16.652 1.00 64.38 535 GLU A C 1
ATOM 4459 O O . GLU A 1 535 ? -0.698 40.581 16.307 1.00 64.38 535 GLU A O 1
ATOM 4464 N N . GLY A 1 536 ? -1.605 42.594 15.980 1.00 75.06 536 GLY A N 1
ATOM 4465 C CA . GLY A 1 536 ? -0.923 42.862 14.712 1.00 75.06 536 GLY A CA 1
ATOM 4466 C C . GLY A 1 536 ? -1.550 42.107 13.534 1.00 75.06 536 GLY A C 1
ATOM 4467 O O . GLY A 1 536 ? -2.748 41.815 13.527 1.00 75.06 536 GLY A O 1
ATOM 4468 N N . TYR A 1 537 ? -0.758 41.791 12.503 1.00 79.62 537 TYR A N 1
ATOM 4469 C CA . TYR A 1 537 ? -1.255 41.011 11.368 1.00 79.62 537 TYR A CA 1
ATOM 4470 C C . TYR A 1 537 ? -1.472 39.545 11.763 1.00 79.62 537 TYR A C 1
ATOM 4472 O O . TYR A 1 537 ? -0.592 38.896 12.324 1.00 79.62 537 TYR A O 1
ATOM 4480 N N . SER A 1 538 ? -2.628 38.995 11.408 1.00 81.38 538 SER A N 1
ATOM 4481 C CA . SER A 1 538 ? -2.968 37.585 11.567 1.00 81.38 538 SER A CA 1
ATOM 4482 C C . SER A 1 538 ? -3.358 36.970 10.230 1.00 81.38 538 SER A C 1
ATOM 4484 O O . SER A 1 538 ? -4.073 37.565 9.420 1.00 81.38 538 SER A O 1
ATOM 4486 N N . LEU A 1 539 ? -2.853 35.765 9.998 1.00 84.50 539 LEU A N 1
ATOM 4487 C CA . LEU A 1 539 ? -3.064 34.972 8.805 1.00 84.50 539 LEU A CA 1
ATOM 4488 C C . LEU A 1 539 ? -4.115 33.901 9.097 1.00 84.50 539 LEU A C 1
ATOM 4490 O O . LEU A 1 539 ? -3.976 33.108 10.028 1.00 84.50 539 LEU A O 1
ATOM 4494 N N . ILE A 1 540 ? -5.165 33.882 8.285 1.00 85.31 540 ILE A N 1
ATOM 4495 C CA . ILE A 1 540 ? -6.288 32.959 8.405 1.00 85.31 540 ILE A CA 1
ATOM 4496 C C . ILE A 1 540 ? -6.275 32.009 7.212 1.00 85.31 540 ILE A C 1
ATOM 4498 O O . ILE A 1 540 ? -6.261 32.433 6.053 1.00 85.31 540 ILE A O 1
ATOM 4502 N N . VAL A 1 541 ? -6.298 30.711 7.508 1.00 86.62 541 VAL A N 1
ATOM 4503 C CA . VAL A 1 541 ? -6.381 29.620 6.524 1.00 86.62 541 VAL A CA 1
ATOM 4504 C C . VAL A 1 541 ? -7.364 28.557 6.990 1.00 86.62 541 VAL A C 1
ATOM 4506 O O . VAL A 1 541 ? -7.678 28.471 8.173 1.00 86.62 541 VAL A O 1
ATOM 4509 N N . ALA A 1 542 ? -7.830 27.714 6.073 1.00 89.06 542 ALA A N 1
ATOM 4510 C CA . ALA A 1 542 ? -8.774 26.653 6.400 1.00 89.06 542 ALA A CA 1
ATOM 4511 C C . ALA A 1 542 ? -8.179 25.570 7.324 1.00 89.06 542 ALA A C 1
ATOM 4513 O O . ALA A 1 542 ? -7.080 25.062 7.066 1.00 89.06 542 ALA A O 1
ATOM 4514 N N . ASP A 1 543 ? -8.945 25.137 8.334 1.00 88.50 543 ASP A N 1
ATOM 4515 C CA . ASP A 1 543 ? -8.706 23.888 9.068 1.00 88.50 543 ASP A CA 1
ATOM 4516 C C . ASP A 1 543 ? -9.328 22.699 8.326 1.00 88.50 543 ASP A C 1
ATOM 4518 O O . ASP A 1 543 ? -10.420 22.209 8.627 1.00 88.50 543 ASP A O 1
ATOM 4522 N N . VAL A 1 544 ? -8.582 22.193 7.349 1.00 86.81 544 VAL A N 1
ATOM 4523 C CA . VAL A 1 544 ? -8.989 21.034 6.547 1.00 86.81 544 VAL A CA 1
ATOM 4524 C C . VAL A 1 544 ? -9.146 19.777 7.408 1.00 86.81 544 VAL A C 1
ATOM 4526 O O . VAL A 1 544 ? -10.016 18.949 7.149 1.00 86.81 544 VAL A O 1
ATOM 4529 N N . THR A 1 545 ? -8.322 19.622 8.451 1.00 82.88 545 THR A N 1
ATOM 4530 C CA . THR A 1 545 ? -8.374 18.424 9.305 1.00 82.88 545 THR A CA 1
ATOM 4531 C C . THR A 1 545 ? -9.605 18.459 10.203 1.00 82.88 545 THR A C 1
ATOM 4533 O O . THR A 1 545 ? -10.279 17.436 10.335 1.00 82.88 545 THR A O 1
ATOM 4536 N N . GLY A 1 546 ? -9.907 19.621 10.790 1.00 86.12 546 GLY A N 1
ATOM 4537 C CA . GLY A 1 546 ? -11.123 19.855 11.565 1.00 86.12 546 GLY A CA 1
ATOM 4538 C C . GLY A 1 546 ? -12.375 19.558 10.744 1.00 86.12 546 GLY A C 1
ATOM 4539 O O . GLY A 1 546 ? -13.205 18.753 11.170 1.00 86.12 546 GLY A O 1
ATOM 4540 N N . TYR A 1 547 ? -12.454 20.099 9.525 1.00 91.31 547 TYR A N 1
ATOM 4541 C CA . TYR A 1 547 ? -13.565 19.849 8.605 1.00 91.31 547 TYR A CA 1
ATOM 4542 C C . TYR A 1 547 ? -13.733 18.361 8.251 1.00 91.31 547 TYR A C 1
ATOM 4544 O O . TYR A 1 547 ? -14.821 17.809 8.432 1.00 91.31 547 TYR A O 1
ATOM 4552 N N . LEU A 1 548 ? -12.676 17.681 7.784 1.00 86.88 548 LEU A N 1
ATOM 4553 C CA . LEU A 1 548 ? -12.761 16.272 7.365 1.00 86.88 548 LEU A CA 1
ATOM 4554 C C . LEU A 1 548 ? -13.170 15.344 8.520 1.00 86.88 548 LEU A C 1
ATOM 4556 O O . LEU A 1 548 ? -13.933 14.401 8.319 1.00 86.88 548 LEU A O 1
ATOM 4560 N N . GLN A 1 549 ? -12.686 15.603 9.739 1.00 83.44 549 GLN A N 1
ATOM 4561 C CA . GLN A 1 549 ? -13.022 14.782 10.905 1.00 83.44 549 GLN A CA 1
ATOM 4562 C C . GLN A 1 549 ? -14.449 14.984 11.400 1.00 83.44 549 GLN A C 1
ATOM 4564 O O . GLN A 1 549 ? -15.078 13.998 11.790 1.00 83.44 549 GLN A O 1
ATOM 4569 N N . ALA A 1 550 ? -14.919 16.231 11.401 1.00 88.50 550 ALA A N 1
ATOM 4570 C CA . ALA A 1 550 ? -16.264 16.604 11.811 1.00 88.50 550 ALA A CA 1
ATOM 4571 C C . ALA A 1 550 ? -17.307 16.101 10.800 1.00 88.50 550 ALA A C 1
ATOM 4573 O O . ALA A 1 550 ? -18.182 15.318 11.158 1.00 88.50 550 ALA A O 1
ATOM 4574 N N . SER A 1 551 ? -17.147 16.436 9.515 1.00 90.56 551 SER A N 1
ATOM 4575 C CA . SER A 1 551 ? -18.033 15.956 8.439 1.00 90.56 551 SER A CA 1
ATOM 4576 C C . SER A 1 551 ? -18.039 14.427 8.342 1.00 90.56 551 SER A C 1
ATOM 4578 O O . SER A 1 551 ? -19.095 13.815 8.202 1.00 90.56 551 SER A O 1
ATOM 4580 N N . GLY A 1 552 ? -16.882 13.781 8.525 1.00 84.88 552 GLY A N 1
ATOM 4581 C CA . GLY A 1 552 ? -16.759 12.325 8.558 1.00 84.88 552 GLY A CA 1
ATOM 4582 C C . GLY A 1 552 ? -17.525 11.638 9.697 1.00 84.88 552 GLY A C 1
ATOM 4583 O O . GLY A 1 552 ? -17.726 10.430 9.635 1.00 84.88 552 GLY A O 1
ATOM 4584 N N . ARG A 1 553 ? -18.002 12.357 10.727 1.00 86.38 553 ARG A N 1
ATOM 4585 C CA . ARG A 1 553 ? -18.878 11.765 11.760 1.00 86.38 553 ARG A CA 1
ATOM 4586 C C . ARG A 1 553 ? -20.262 11.409 11.227 1.00 86.38 553 ARG A C 1
ATOM 4588 O O . ARG A 1 553 ? -20.912 10.539 11.796 1.00 86.38 553 ARG A O 1
ATOM 4595 N N . THR A 1 554 ? -20.681 12.052 10.141 1.00 89.19 554 THR A N 1
ATOM 4596 C CA . THR A 1 554 ? -21.993 11.848 9.512 1.00 89.19 554 THR A CA 1
ATOM 4597 C C . THR A 1 554 ? -22.037 10.634 8.589 1.00 89.19 554 THR A C 1
ATOM 4599 O O . THR A 1 554 ? -23.113 10.216 8.185 1.00 89.19 554 THR A O 1
ATOM 4602 N N . SER A 1 555 ? -20.884 10.041 8.272 1.00 85.62 555 SER A N 1
ATOM 4603 C CA . SER A 1 555 ? -20.771 8.881 7.392 1.00 85.62 555 SER A CA 1
ATOM 4604 C C . SER A 1 555 ? -19.875 7.836 8.039 1.00 85.62 555 SER A C 1
ATOM 4606 O O . SER A 1 555 ? -18.665 8.032 8.160 1.00 85.62 555 SER A O 1
ATOM 4608 N N . ARG A 1 556 ? -20.441 6.696 8.427 1.00 78.06 556 ARG A N 1
ATOM 4609 C CA . ARG A 1 556 ? -19.726 5.604 9.085 1.00 78.06 556 ARG A CA 1
ATOM 4610 C C . ARG A 1 556 ? -19.953 4.280 8.377 1.00 78.06 556 ARG A C 1
ATOM 4612 O O . ARG A 1 556 ? -20.968 4.049 7.728 1.00 78.06 556 ARG A O 1
ATOM 4619 N N . LEU A 1 557 ? -18.959 3.414 8.500 1.00 69.69 557 LEU A N 1
ATOM 4620 C CA . LEU A 1 557 ? -18.983 2.092 7.904 1.00 69.69 557 LEU A CA 1
ATOM 4621 C C . LEU A 1 557 ? -19.815 1.139 8.768 1.00 69.69 557 LEU A C 1
ATOM 4623 O O . LEU A 1 557 ? -19.624 1.084 9.984 1.00 69.69 557 LEU A O 1
ATOM 4627 N N . TYR A 1 558 ? -20.690 0.365 8.138 1.00 67.25 558 TYR A N 1
ATOM 4628 C CA . TYR A 1 558 ? -21.463 -0.710 8.756 1.00 67.25 558 TYR A CA 1
ATOM 4629 C C . TYR A 1 558 ? -21.554 -1.913 7.802 1.00 67.25 558 TYR A C 1
ATOM 4631 O O . TYR A 1 558 ? -21.077 -1.851 6.670 1.00 67.25 558 TYR A O 1
ATOM 4639 N N . ALA A 1 559 ? -22.152 -3.023 8.246 1.00 56.84 559 ALA A N 1
ATOM 4640 C CA . ALA A 1 559 ? -22.226 -4.265 7.466 1.00 56.84 559 ALA A CA 1
ATOM 4641 C C . ALA A 1 559 ? -22.890 -4.135 6.083 1.00 56.84 559 ALA A C 1
ATOM 4643 O O . ALA A 1 559 ? -22.522 -4.871 5.173 1.00 56.84 559 ALA A O 1
ATOM 4644 N N . GLY A 1 560 ? -23.813 -3.187 5.907 1.00 58.06 560 GLY A N 1
ATOM 4645 C CA . GLY A 1 560 ? -24.489 -2.939 4.629 1.00 58.06 560 GLY A CA 1
ATOM 4646 C C . GLY A 1 560 ? -23.817 -1.899 3.725 1.00 58.06 560 GLY A C 1
ATOM 4647 O O . GLY A 1 560 ? -24.308 -1.661 2.624 1.00 58.06 560 GLY A O 1
ATOM 4648 N N . GLY A 1 561 ? -22.728 -1.246 4.152 1.00 69.19 561 GLY A N 1
ATOM 4649 C CA . GLY A 1 561 ? -22.118 -0.175 3.363 1.00 69.19 561 GLY A CA 1
ATOM 4650 C C . GLY A 1 561 ? -21.512 0.967 4.174 1.00 69.19 561 GLY A C 1
ATOM 4651 O O . GLY A 1 561 ? -21.297 0.885 5.382 1.00 69.19 561 GLY A O 1
ATOM 4652 N N . LEU A 1 562 ? -21.244 2.070 3.481 1.00 77.31 562 LEU A N 1
ATOM 4653 C CA . LEU A 1 562 ? -20.912 3.355 4.085 1.00 77.31 562 LEU A CA 1
ATOM 4654 C C . LEU A 1 562 ? -22.192 4.192 4.155 1.00 77.31 562 LEU A C 1
ATOM 4656 O O . LEU A 1 562 ? -22.806 4.442 3.119 1.00 77.31 562 LEU A O 1
ATOM 4660 N N . THR A 1 563 ? -22.609 4.596 5.356 1.00 84.75 563 THR A N 1
ATOM 4661 C CA . THR A 1 563 ? -23.844 5.374 5.513 1.00 84.75 563 THR A CA 1
ATOM 4662 C C . THR A 1 563 ? -23.736 6.715 4.802 1.00 84.75 563 THR A C 1
ATOM 4664 O O . THR A 1 563 ? -22.730 7.408 4.980 1.00 84.75 563 THR A O 1
ATOM 4667 N N . LYS A 1 564 ? -24.798 7.137 4.118 1.00 89.38 564 LYS A N 1
ATOM 4668 C CA . LYS A 1 564 ? -24.889 8.504 3.610 1.00 89.38 564 LYS A CA 1
ATOM 4669 C C . LYS A 1 564 ? -24.952 9.513 4.765 1.00 89.38 564 LYS A C 1
ATOM 4671 O O . LYS A 1 564 ? -25.542 9.231 5.818 1.00 89.38 564 LYS A O 1
ATOM 4676 N N . GLY A 1 565 ? -24.323 10.667 4.572 1.00 93.25 565 GLY A N 1
ATOM 4677 C CA . GLY A 1 565 ? -24.344 11.803 5.492 1.00 93.25 565 GLY A CA 1
ATOM 4678 C C . GLY A 1 565 ? -24.405 13.136 4.750 1.00 93.25 565 GLY A C 1
ATOM 4679 O O . GLY A 1 565 ? -24.208 13.194 3.535 1.00 93.25 565 GLY A O 1
ATOM 4680 N N . PHE A 1 566 ? -24.672 14.210 5.488 1.00 96.38 566 PHE A N 1
ATOM 4681 C CA . PHE A 1 566 ? -24.735 15.566 4.943 1.00 96.38 566 PHE A CA 1
ATOM 468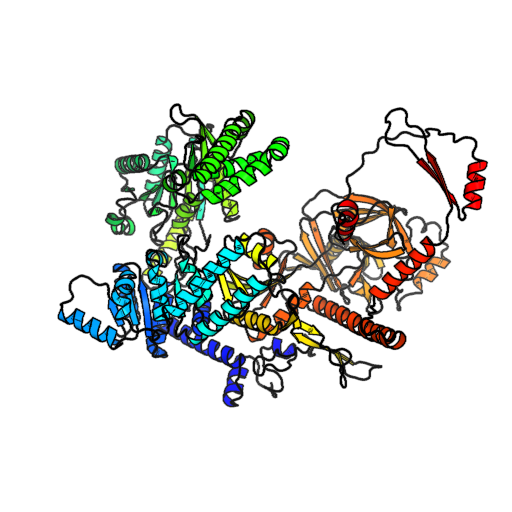2 C C . PHE A 1 566 ? -23.806 16.513 5.703 1.00 96.38 566 PHE A C 1
ATOM 4684 O O . PHE A 1 566 ? -23.738 16.484 6.930 1.00 96.38 566 PHE A O 1
ATOM 4691 N N . SER A 1 567 ? -23.085 17.365 4.984 1.00 96.50 567 SER A N 1
ATOM 4692 C CA . SER A 1 567 ? -22.221 18.387 5.567 1.00 96.50 567 SER A CA 1
ATOM 4693 C C . SER A 1 567 ? -22.537 19.729 4.931 1.00 96.50 567 SER A C 1
ATOM 4695 O O . SER A 1 567 ? -22.408 19.858 3.723 1.00 96.50 567 SER A O 1
ATOM 4697 N N . LEU A 1 568 ? -22.872 20.741 5.729 1.00 97.06 568 LEU A N 1
ATOM 4698 C CA . LEU A 1 568 ? -23.158 22.089 5.239 1.00 97.06 568 LEU A CA 1
ATOM 4699 C C . LEU A 1 568 ? -22.201 23.104 5.860 1.00 97.06 568 LEU A C 1
ATOM 4701 O O . LEU A 1 568 ? -22.133 23.230 7.082 1.00 97.06 568 LEU A O 1
ATOM 4705 N N . VAL A 1 569 ? -21.475 23.841 5.019 1.00 96.56 569 VAL A N 1
ATOM 4706 C CA . VAL A 1 569 ? -20.607 24.948 5.438 1.00 96.56 569 VAL A CA 1
ATOM 4707 C C . VAL A 1 569 ? -21.287 26.283 5.161 1.00 96.56 569 VAL A C 1
ATOM 4709 O O . VAL A 1 569 ? -21.528 26.635 4.008 1.00 96.56 569 VAL A O 1
ATOM 4712 N N . LEU A 1 570 ? -21.564 27.046 6.218 1.00 94.56 570 LEU A N 1
ATOM 4713 C CA . LEU A 1 570 ? -22.031 28.425 6.094 1.00 94.56 570 LEU A CA 1
ATOM 4714 C C . LEU A 1 570 ? -20.807 29.319 5.890 1.00 94.56 570 LEU A C 1
ATOM 4716 O O . LEU A 1 570 ? -19.975 29.458 6.789 1.00 94.56 570 LEU A O 1
ATOM 4720 N N . VAL A 1 571 ? -20.654 29.866 4.688 1.00 92.00 571 VAL A N 1
ATOM 4721 C CA . VAL A 1 571 ? -19.441 30.575 4.284 1.00 92.00 571 VAL A CA 1
ATOM 4722 C C . VAL A 1 571 ? -19.438 31.976 4.887 1.00 92.00 571 VAL A C 1
ATOM 4724 O O . VAL A 1 571 ? -20.198 32.850 4.483 1.00 92.00 571 VAL A O 1
ATOM 4727 N N . ASP A 1 572 ? -18.543 32.198 5.848 1.00 90.12 572 ASP A N 1
ATOM 4728 C CA . ASP A 1 572 ? -18.308 33.495 6.491 1.00 90.12 572 ASP A CA 1
ATOM 4729 C C . ASP A 1 572 ? -16.998 34.170 6.032 1.00 90.12 572 ASP A C 1
ATOM 4731 O O . ASP A 1 572 ? -16.753 35.321 6.384 1.00 90.12 572 ASP A O 1
ATOM 4735 N N . ASP A 1 573 ? -16.150 33.469 5.266 1.00 88.75 573 ASP A N 1
ATOM 4736 C CA . ASP A 1 573 ? -14.915 33.978 4.649 1.00 88.75 573 ASP A CA 1
ATOM 4737 C C . ASP A 1 573 ? -14.625 33.237 3.328 1.00 88.75 573 ASP A C 1
ATOM 4739 O O . ASP A 1 573 ? -14.322 32.039 3.326 1.00 88.75 573 ASP A O 1
ATOM 4743 N N . VAL A 1 574 ? -14.687 33.959 2.203 1.00 89.00 574 VAL A N 1
ATOM 4744 C CA . VAL A 1 574 ? -14.523 33.388 0.850 1.00 89.00 574 VAL A CA 1
ATOM 4745 C C . VAL A 1 574 ? -13.117 32.839 0.623 1.00 89.00 574 VAL A C 1
ATOM 4747 O O . VAL A 1 574 ? -12.952 31.776 0.027 1.00 89.00 574 VAL A O 1
ATOM 4750 N N . LYS A 1 575 ? -12.079 33.534 1.099 1.00 90.31 575 LYS A N 1
ATOM 4751 C CA . LYS A 1 575 ? -10.695 33.120 0.836 1.00 90.31 575 LYS A CA 1
ATOM 4752 C C . LYS A 1 575 ? -10.345 31.863 1.619 1.00 90.31 575 LYS A C 1
ATOM 4754 O O . LYS A 1 575 ? -9.712 30.948 1.088 1.00 90.31 575 LYS A O 1
ATOM 4759 N N . ALA A 1 576 ? -10.795 31.789 2.871 1.00 89.12 576 ALA A N 1
ATOM 4760 C CA . ALA A 1 576 ? -10.663 30.578 3.666 1.00 89.12 576 ALA A CA 1
ATOM 4761 C C . ALA A 1 576 ? -11.450 29.414 3.045 1.00 89.12 576 ALA A C 1
ATOM 4763 O O . ALA A 1 576 ? -10.939 28.296 3.003 1.00 89.12 576 ALA A O 1
ATOM 4764 N N . PHE A 1 577 ? -12.647 29.662 2.507 1.00 92.56 577 PHE A N 1
ATOM 4765 C CA . PHE A 1 577 ? -13.426 28.635 1.813 1.00 92.56 577 PHE A CA 1
ATOM 4766 C C . PHE A 1 577 ? -12.730 28.123 0.544 1.00 92.56 577 PHE A C 1
ATOM 4768 O O . PHE A 1 577 ? -12.571 26.914 0.384 1.00 92.56 577 PHE A O 1
ATOM 4775 N N . ASN A 1 578 ? -12.197 29.014 -0.295 1.00 90.50 578 ASN A N 1
ATOM 4776 C CA . ASN A 1 578 ? -11.399 28.639 -1.467 1.00 90.50 578 ASN A CA 1
ATOM 4777 C C . ASN A 1 578 ? -10.177 27.791 -1.075 1.00 90.50 578 ASN A C 1
ATOM 4779 O O . ASN A 1 578 ? -9.828 26.819 -1.753 1.00 90.50 578 ASN A O 1
ATOM 4783 N N . ASN A 1 579 ? -9.519 28.137 0.039 1.00 90.25 579 ASN A N 1
ATOM 4784 C CA . ASN A 1 579 ? -8.417 27.347 0.587 1.00 90.25 579 ASN A CA 1
ATOM 4785 C C . ASN A 1 579 ? -8.874 25.960 1.048 1.00 90.25 579 ASN A C 1
ATOM 4787 O O . ASN A 1 579 ? -8.165 24.981 0.806 1.00 90.25 579 ASN A O 1
ATOM 4791 N N . LEU A 1 580 ? -10.049 25.871 1.682 1.00 90.88 580 LEU A N 1
ATOM 4792 C CA . LEU A 1 580 ? -10.660 24.610 2.094 1.00 90.88 580 LEU A CA 1
ATOM 4793 C C . LEU A 1 580 ? -10.944 23.733 0.871 1.00 90.88 580 LEU A C 1
ATOM 4795 O O . LEU A 1 580 ? -10.411 22.628 0.809 1.00 90.88 580 LEU A O 1
ATOM 4799 N N . GLN A 1 581 ? -11.684 24.244 -0.122 1.00 90.75 581 GLN A N 1
ATOM 4800 C CA . GLN A 1 581 ? -12.042 23.534 -1.358 1.00 90.75 581 GLN A CA 1
ATOM 4801 C C . GLN A 1 581 ? -10.812 22.984 -2.092 1.00 90.75 581 GLN A C 1
ATOM 4803 O O . GLN A 1 581 ? -10.793 21.828 -2.510 1.00 90.75 581 GLN A O 1
ATOM 4808 N N . LYS A 1 582 ? -9.744 23.780 -2.215 1.00 84.75 582 LYS A N 1
ATOM 4809 C CA . LYS A 1 582 ? -8.506 23.338 -2.876 1.00 84.75 582 LYS A CA 1
ATOM 4810 C C . LYS A 1 582 ? -7.774 22.253 -2.091 1.00 84.75 582 LYS A C 1
ATOM 4812 O O . LYS A 1 582 ? -7.276 21.300 -2.685 1.00 84.75 582 LYS A O 1
ATOM 4817 N N . LYS A 1 583 ? -7.681 22.389 -0.765 1.00 83.38 583 LYS A N 1
ATOM 4818 C CA . LYS A 1 583 ? -6.912 21.451 0.062 1.00 83.38 583 LYS A CA 1
ATOM 4819 C C . LYS A 1 583 ? -7.655 20.154 0.368 1.00 83.38 583 LYS A C 1
ATOM 4821 O O . LYS A 1 583 ? -6.984 19.143 0.555 1.00 83.38 583 LYS A O 1
ATOM 4826 N N . VAL A 1 584 ? -8.993 20.137 0.417 1.00 83.88 584 VAL A N 1
ATOM 4827 C CA . VAL A 1 584 ? -9.742 18.877 0.609 1.00 83.88 584 VAL A CA 1
ATOM 4828 C C . VAL A 1 584 ? -9.522 17.905 -0.551 1.00 83.88 584 VAL A C 1
ATOM 4830 O O . VAL A 1 584 ? -9.377 16.710 -0.299 1.00 83.88 584 VAL A O 1
ATOM 4833 N N . LYS A 1 585 ? -9.359 18.415 -1.783 1.00 77.25 585 LYS A N 1
ATOM 4834 C CA . LYS A 1 585 ? -9.073 17.603 -2.979 1.00 77.25 585 LYS A CA 1
ATOM 4835 C C . LYS A 1 585 ? -7.773 16.802 -2.863 1.00 77.25 585 LYS A C 1
ATOM 4837 O O . LYS A 1 585 ? -7.665 15.699 -3.374 1.00 77.25 585 LYS A O 1
ATOM 4842 N N . TRP A 1 586 ? -6.793 17.281 -2.088 1.00 69.50 586 TRP A N 1
ATOM 4843 C CA . TRP A 1 586 ? -5.560 16.517 -1.838 1.00 69.50 586 TRP A CA 1
ATOM 4844 C C . TRP A 1 586 ? -5.818 15.203 -1.085 1.00 69.50 586 TRP A C 1
ATOM 4846 O O . TRP A 1 586 ? -5.050 14.242 -1.220 1.00 69.50 586 TRP A O 1
ATOM 4856 N N . PHE A 1 587 ? -6.888 15.162 -0.287 1.00 66.19 587 PHE A N 1
ATOM 4857 C CA . PHE A 1 587 ? -7.283 14.000 0.500 1.00 66.19 587 PHE A CA 1
ATOM 4858 C C . PHE A 1 587 ? -8.179 13.057 -0.298 1.00 66.19 587 PHE A C 1
ATOM 4860 O O . PHE A 1 587 ? -7.874 11.867 -0.357 1.00 66.19 587 PHE A O 1
ATOM 4867 N N . SER A 1 588 ? -9.211 13.588 -0.955 1.00 65.81 588 SER A N 1
ATOM 4868 C CA . SER A 1 588 ? -10.032 12.850 -1.915 1.00 65.81 588 SER A CA 1
ATOM 4869 C C . SER A 1 588 ? -10.485 13.785 -3.032 1.00 65.81 588 SER A C 1
ATOM 4871 O O . SER A 1 588 ? -11.084 14.825 -2.756 1.00 65.81 588 SER A O 1
ATOM 4873 N N . ASP A 1 589 ? -10.203 13.399 -4.278 1.00 63.66 589 ASP A N 1
ATOM 4874 C CA . ASP A 1 589 ? -10.620 14.144 -5.470 1.00 63.66 589 ASP A CA 1
ATOM 4875 C C . ASP A 1 589 ? -12.152 14.132 -5.652 1.00 63.66 589 ASP A C 1
ATOM 4877 O O . ASP A 1 589 ? -12.686 14.990 -6.346 1.00 63.66 589 ASP A O 1
ATOM 4881 N N . GLU A 1 590 ? -12.858 13.215 -4.978 1.00 66.19 590 GLU A N 1
ATOM 4882 C CA . GLU A 1 590 ? -14.325 13.101 -4.982 1.00 66.19 590 GLU A CA 1
ATOM 4883 C C . GLU A 1 590 ? -15.018 14.169 -4.122 1.00 66.19 590 GLU A C 1
ATOM 4885 O O . GLU A 1 590 ? -16.232 14.337 -4.206 1.00 66.19 590 GLU A O 1
ATOM 4890 N N . ILE A 1 591 ? -14.277 14.881 -3.263 1.00 82.06 591 ILE A N 1
ATOM 4891 C CA . ILE A 1 591 ? -14.869 15.912 -2.407 1.00 82.06 591 ILE A CA 1
ATOM 4892 C C . ILE A 1 591 ? -15.090 17.175 -3.231 1.00 82.06 591 ILE A C 1
ATOM 4894 O O . ILE A 1 591 ? -14.162 17.950 -3.497 1.00 82.06 591 ILE A O 1
ATOM 4898 N N . GLU A 1 592 ? -16.352 17.410 -3.556 1.00 86.19 592 GLU A N 1
ATOM 4899 C CA . GLU A 1 592 ? -16.825 18.614 -4.213 1.00 86.19 592 GLU A CA 1
ATOM 4900 C C . GLU A 1 592 ? -17.889 19.298 -3.358 1.00 86.19 592 GLU A C 1
ATOM 4902 O O . GLU A 1 592 ? -18.793 18.658 -2.829 1.00 86.19 592 GLU A O 1
ATOM 4907 N N . PHE A 1 593 ? -17.747 20.614 -3.198 1.00 93.12 593 PHE A N 1
ATOM 4908 C CA . PHE A 1 593 ? -18.712 21.425 -2.469 1.00 93.12 593 PHE A CA 1
ATOM 4909 C C . PHE A 1 593 ? -19.764 21.950 -3.439 1.00 93.12 593 PHE A C 1
ATOM 4911 O O . PHE A 1 593 ? -19.442 22.762 -4.306 1.00 93.12 593 PHE A O 1
ATOM 4918 N N . ILE A 1 594 ? -21.007 21.520 -3.253 1.00 93.44 594 ILE A N 1
ATOM 4919 C CA . ILE A 1 594 ? -22.146 21.869 -4.103 1.00 93.44 594 ILE A CA 1
ATOM 4920 C C . ILE A 1 594 ? -22.915 23.038 -3.458 1.00 93.44 594 ILE A C 1
ATOM 4922 O O . ILE A 1 594 ? -23.099 23.048 -2.237 1.00 93.44 594 ILE A O 1
ATOM 4926 N N . PRO A 1 595 ? -23.376 24.049 -4.212 1.00 95.31 595 PRO A N 1
ATOM 4927 C CA . PRO A 1 595 ? -24.247 25.083 -3.659 1.00 95.31 595 PRO A CA 1
ATOM 4928 C C . PRO A 1 595 ? -25.503 24.469 -3.028 1.00 95.31 595 PRO A C 1
ATOM 4930 O O . PRO A 1 595 ? -26.151 23.628 -3.645 1.00 95.31 595 PRO A O 1
ATOM 4933 N N . LEU A 1 596 ? -25.905 24.910 -1.830 1.00 94.38 596 LEU A N 1
ATOM 4934 C CA . LEU A 1 596 ? -27.061 24.340 -1.116 1.00 94.38 596 LEU A CA 1
ATOM 4935 C C . LEU A 1 596 ? -28.348 24.333 -1.963 1.00 94.38 596 LEU A C 1
ATOM 4937 O O . LEU A 1 596 ? -29.130 23.393 -1.892 1.00 94.38 596 LEU A O 1
ATOM 4941 N N . LYS A 1 597 ? -28.534 25.355 -2.806 1.00 91.75 597 LYS A N 1
ATOM 4942 C CA . LYS A 1 597 ? -29.662 25.489 -3.744 1.00 91.75 597 LYS A CA 1
ATOM 4943 C C . LYS A 1 597 ? -29.751 24.376 -4.804 1.00 91.75 597 LYS A C 1
ATOM 4945 O O . LYS A 1 597 ? -30.816 24.180 -5.374 1.00 91.75 597 LYS A O 1
ATOM 4950 N N . GLU A 1 598 ? -28.645 23.693 -5.096 1.00 92.25 598 GLU A N 1
ATOM 4951 C CA . GLU A 1 598 ? -28.567 22.589 -6.067 1.00 92.25 598 GLU A CA 1
ATOM 4952 C C . GLU A 1 598 ? -28.761 21.218 -5.399 1.00 92.25 598 GLU A C 1
ATOM 4954 O O . GLU A 1 598 ? -28.847 20.200 -6.084 1.00 92.25 598 GLU A O 1
ATOM 4959 N N . VAL A 1 599 ? -28.854 21.173 -4.066 1.00 92.44 599 VAL A N 1
ATOM 4960 C CA . VAL A 1 599 ? -29.030 19.936 -3.303 1.00 92.44 599 VAL A CA 1
ATOM 4961 C C . VAL A 1 599 ? -30.509 19.714 -2.995 1.00 92.44 599 VAL A C 1
ATOM 4963 O O . VAL A 1 599 ? -31.134 20.496 -2.280 1.00 92.44 599 VAL A O 1
ATOM 4966 N N . ASP A 1 600 ? -31.061 18.594 -3.461 1.00 92.88 600 ASP A N 1
ATOM 4967 C CA . ASP A 1 600 ? -32.383 18.130 -3.031 1.00 92.88 600 ASP A CA 1
ATOM 4968 C C . ASP A 1 600 ? -32.303 17.552 -1.607 1.00 92.88 600 ASP A C 1
ATOM 4970 O O . ASP A 1 600 ? -32.049 16.360 -1.396 1.00 92.88 600 ASP A O 1
ATOM 4974 N N . LEU A 1 601 ? -32.497 18.425 -0.612 1.00 92.06 601 LEU A N 1
ATOM 4975 C CA . LEU A 1 601 ? -32.450 18.064 0.806 1.00 92.06 601 LEU A CA 1
ATOM 4976 C C . LEU A 1 601 ? -33.488 17.001 1.171 1.00 92.06 601 LEU A C 1
ATOM 4978 O O . LEU A 1 601 ? -33.202 16.137 1.997 1.00 92.06 601 LEU A O 1
ATOM 4982 N N . LYS A 1 602 ? -34.671 17.021 0.550 1.00 91.06 602 LYS A N 1
ATOM 4983 C CA . LYS A 1 602 ? -35.739 16.079 0.886 1.00 91.06 602 LYS A CA 1
ATOM 4984 C C . LYS A 1 602 ? -35.322 14.658 0.517 1.00 91.06 602 LYS A C 1
ATOM 4986 O O . LYS A 1 602 ? -35.290 13.786 1.385 1.00 91.06 602 LYS A O 1
ATOM 4991 N N . THR A 1 603 ? -34.923 14.450 -0.737 1.00 92.69 603 THR A N 1
ATOM 4992 C CA . THR A 1 603 ? -34.455 13.142 -1.215 1.00 92.69 603 THR A CA 1
ATOM 4993 C C . THR A 1 603 ? -33.213 12.684 -0.445 1.00 92.69 603 THR A C 1
ATOM 4995 O O . THR A 1 603 ? -33.122 11.528 -0.025 1.00 92.69 603 THR A O 1
ATOM 4998 N N . LEU A 1 604 ? -32.273 13.596 -0.174 1.00 93.19 604 LEU A N 1
ATOM 4999 C CA . LEU A 1 604 ? -31.060 13.288 0.581 1.00 93.19 604 LEU A CA 1
ATOM 5000 C C . LEU A 1 604 ? -31.356 12.795 2.006 1.00 93.19 604 LEU A C 1
ATOM 5002 O O . LEU A 1 604 ? -30.809 11.775 2.428 1.00 93.19 604 LEU A O 1
ATOM 5006 N N . PHE A 1 605 ? -32.204 13.496 2.761 1.00 94.19 605 PHE A N 1
ATOM 5007 C CA . PHE A 1 605 ? -32.533 13.103 4.132 1.00 94.19 605 PHE A CA 1
ATOM 5008 C C . PHE A 1 605 ? -33.393 11.833 4.190 1.00 94.19 605 PHE A C 1
ATOM 5010 O O . PHE A 1 605 ? -33.228 11.045 5.123 1.00 94.19 605 PHE A O 1
ATOM 5017 N N . GLU A 1 606 ? -34.232 11.570 3.181 1.00 92.25 606 GLU A N 1
ATOM 5018 C CA . GLU A 1 606 ? -34.928 10.284 3.034 1.00 92.25 606 GLU A CA 1
ATOM 5019 C C . GLU A 1 606 ? -33.942 9.114 2.864 1.00 92.25 606 GLU A C 1
ATOM 5021 O O . GLU A 1 606 ? -34.110 8.059 3.481 1.00 92.25 606 GLU A O 1
ATOM 5026 N N . GLU A 1 607 ? -32.886 9.285 2.065 1.00 90.88 607 GLU A N 1
ATOM 5027 C CA . GLU A 1 607 ? -31.823 8.284 1.916 1.00 90.88 607 GLU A CA 1
ATOM 5028 C C . GLU A 1 607 ? -31.001 8.104 3.198 1.00 90.88 607 GLU A C 1
ATOM 5030 O O . GLU A 1 607 ? -30.737 6.969 3.606 1.00 90.88 607 GLU A O 1
ATOM 5035 N N . ILE A 1 608 ? -30.634 9.206 3.863 1.00 93.31 608 ILE A N 1
ATOM 5036 C CA . ILE A 1 608 ? -29.912 9.166 5.142 1.00 93.31 608 ILE A CA 1
ATOM 5037 C C . ILE A 1 608 ? -30.732 8.395 6.182 1.00 93.31 608 ILE A C 1
ATOM 5039 O O . ILE A 1 608 ? -30.183 7.526 6.861 1.00 93.31 608 ILE A O 1
ATOM 5043 N N . GLU A 1 609 ? -32.034 8.665 6.298 1.00 90.75 609 GLU A N 1
ATOM 5044 C CA . GLU A 1 609 ? -32.901 7.997 7.272 1.00 90.75 609 GLU A CA 1
ATOM 5045 C C . GLU A 1 609 ? -33.066 6.503 6.959 1.00 90.75 609 GLU A C 1
ATOM 5047 O O . GLU A 1 609 ? -32.960 5.675 7.867 1.00 90.75 609 GLU A O 1
ATOM 5052 N N . LYS A 1 610 ? -33.219 6.129 5.679 1.00 88.50 610 LYS A N 1
ATOM 5053 C CA . LYS A 1 610 ? -33.213 4.717 5.250 1.00 88.50 610 LYS A CA 1
ATOM 5054 C C . LYS A 1 610 ? -31.929 4.006 5.681 1.00 88.50 610 LYS A C 1
ATOM 5056 O O . LYS A 1 610 ? -31.990 2.882 6.182 1.00 88.50 610 LYS A O 1
ATOM 5061 N N . ASP A 1 611 ? -30.776 4.654 5.529 1.00 85.88 611 ASP A N 1
ATOM 5062 C CA . ASP A 1 611 ? -29.496 4.110 5.988 1.00 85.88 611 ASP A CA 1
ATOM 5063 C C . ASP A 1 611 ? -29.435 3.987 7.516 1.00 85.88 611 ASP A C 1
ATOM 5065 O O . ASP A 1 611 ? -28.995 2.955 8.023 1.00 85.88 611 ASP A O 1
ATOM 5069 N N . ARG A 1 612 ? -29.922 4.979 8.276 1.00 89.38 612 ARG A N 1
ATOM 5070 C CA . ARG A 1 612 ? -29.957 4.907 9.750 1.00 89.38 612 ARG A CA 1
ATOM 5071 C C . ARG A 1 612 ? -30.835 3.771 10.256 1.00 89.38 612 ARG A C 1
ATOM 5073 O O . ARG A 1 612 ? -30.409 3.039 11.145 1.00 89.38 612 ARG A O 1
ATOM 5080 N N . GLN A 1 613 ? -31.989 3.546 9.633 1.00 86.94 613 GLN A N 1
ATOM 5081 C CA . GLN A 1 613 ? -32.869 2.422 9.959 1.00 86.94 613 GLN A CA 1
ATOM 5082 C C . GLN A 1 613 ? -32.221 1.062 9.668 1.00 86.94 613 GLN A C 1
ATOM 5084 O O . GLN A 1 613 ? -32.446 0.100 10.403 1.00 86.94 613 GLN A O 1
ATOM 5089 N N . LYS A 1 614 ? -31.413 0.948 8.604 1.00 81.56 614 LYS A N 1
ATOM 5090 C CA . LYS A 1 614 ? -30.628 -0.270 8.330 1.00 81.56 614 LYS A CA 1
ATOM 5091 C C . LYS A 1 614 ? -29.563 -0.498 9.402 1.00 81.56 614 LYS A C 1
ATOM 5093 O O . LYS A 1 614 ? -29.417 -1.618 9.886 1.00 81.56 614 LYS A O 1
ATOM 5098 N N . VAL A 1 615 ? -28.845 0.556 9.799 1.00 79.56 615 VAL A N 1
ATOM 5099 C CA . VAL A 1 615 ? -27.844 0.482 10.876 1.00 79.56 615 VAL A CA 1
ATOM 5100 C C . VAL A 1 615 ? -28.500 0.098 12.204 1.00 79.56 615 VAL A C 1
ATOM 5102 O O . VAL A 1 615 ? -27.966 -0.742 12.921 1.00 79.56 615 VAL A O 1
ATOM 5105 N N . GLU A 1 616 ? -29.661 0.665 12.531 1.00 80.06 616 GLU A N 1
ATOM 5106 C CA . GLU A 1 616 ? -30.379 0.374 13.774 1.00 80.06 616 GLU A CA 1
ATOM 5107 C C . GLU A 1 616 ? -30.864 -1.083 13.839 1.00 80.06 616 GLU A C 1
ATOM 5109 O O . GLU A 1 616 ? -30.642 -1.760 14.845 1.00 80.06 616 GLU A O 1
ATOM 5114 N N . ARG A 1 617 ? -31.457 -1.595 12.750 1.00 76.62 617 ARG A N 1
ATOM 5115 C CA . ARG A 1 617 ? -31.831 -3.014 12.607 1.00 76.62 617 ARG A CA 1
ATOM 5116 C C . ARG A 1 617 ? -30.628 -3.938 12.780 1.00 76.62 617 ARG A C 1
ATOM 5118 O O . ARG A 1 617 ? -30.680 -4.902 13.543 1.00 76.62 617 ARG A O 1
ATOM 5125 N N . PHE A 1 618 ? -29.505 -3.581 12.161 1.00 69.25 618 PHE A N 1
ATOM 5126 C CA . PHE A 1 618 ? -28.252 -4.311 12.319 1.00 69.25 618 PHE A CA 1
ATOM 5127 C C . PHE A 1 618 ? -27.738 -4.304 13.770 1.00 69.25 618 PHE A C 1
ATOM 5129 O O . PHE A 1 618 ? -27.359 -5.348 14.296 1.00 69.25 618 PHE A O 1
ATOM 5136 N N . LEU A 1 619 ? -27.758 -3.156 14.459 1.00 67.56 619 LEU A N 1
ATOM 5137 C CA . LEU A 1 619 ? -27.358 -3.059 15.872 1.00 67.56 619 LEU A CA 1
ATOM 5138 C C . LEU A 1 619 ? -28.264 -3.887 16.800 1.00 67.56 619 LEU A C 1
ATOM 5140 O O . LEU A 1 619 ? -27.794 -4.381 17.828 1.00 67.56 619 LEU A O 1
ATOM 5144 N N . LYS A 1 620 ? -29.534 -4.074 16.423 1.00 71.81 620 LYS A N 1
ATOM 5145 C CA . LYS A 1 620 ? -30.502 -4.956 17.097 1.00 71.81 620 LYS A CA 1
ATOM 5146 C C . LYS A 1 620 ? -30.309 -6.447 16.776 1.00 71.81 620 LYS A C 1
ATOM 5148 O O . LYS A 1 620 ? -30.943 -7.280 17.418 1.00 71.81 620 LYS A O 1
ATOM 5153 N N . GLY A 1 621 ? -29.384 -6.790 15.875 1.00 59.84 621 GLY A N 1
ATOM 5154 C CA . GLY A 1 621 ? -28.995 -8.165 15.553 1.00 59.84 621 GLY A CA 1
ATOM 5155 C C . GLY A 1 621 ? -29.656 -8.751 14.304 1.00 59.84 621 GLY A C 1
ATOM 5156 O O . GLY A 1 621 ? -29.526 -9.952 14.076 1.00 59.84 621 GLY A O 1
ATOM 5157 N N . GLU A 1 622 ? -30.352 -7.944 13.497 1.00 65.31 622 GLU A N 1
ATOM 5158 C CA . GLU A 1 622 ? -30.900 -8.384 12.209 1.00 65.31 622 GLU A CA 1
ATOM 5159 C C . GLU A 1 622 ? -29.795 -8.494 11.144 1.00 65.31 622 GLU A C 1
ATOM 5161 O O . GLU A 1 622 ? -28.879 -7.668 11.076 1.00 65.31 622 GLU A O 1
ATOM 5166 N N . VAL A 1 623 ? -29.879 -9.526 10.299 1.00 57.72 623 VAL A N 1
ATOM 5167 C CA . VAL A 1 623 ? -28.913 -9.760 9.216 1.00 57.72 623 VAL A CA 1
ATOM 5168 C C . VAL A 1 623 ? -29.226 -8.813 8.047 1.00 57.72 623 VAL A C 1
ATOM 5170 O O . VAL A 1 623 ? -30.376 -8.770 7.610 1.00 57.72 623 VAL A O 1
ATOM 5173 N N . PRO A 1 624 ? -28.245 -8.056 7.519 1.00 59.75 624 PRO A N 1
ATOM 5174 C CA . PRO A 1 624 ? -28.449 -7.238 6.325 1.00 59.75 624 PRO A CA 1
ATOM 5175 C C . PRO A 1 624 ? -28.817 -8.103 5.111 1.00 59.75 624 PRO A C 1
ATOM 5177 O O . PRO A 1 624 ? -28.208 -9.149 4.908 1.00 59.75 624 PRO A O 1
ATOM 5180 N N . GLU A 1 625 ? -29.755 -7.640 4.277 1.00 55.41 625 GLU A N 1
ATOM 5181 C CA . GLU A 1 625 ? -30.149 -8.323 3.028 1.00 55.41 625 GLU A CA 1
ATOM 5182 C C . GLU A 1 625 ? -28.973 -8.478 2.041 1.00 55.41 625 GLU A C 1
ATOM 5184 O O . GLU A 1 625 ? -28.882 -9.484 1.345 1.00 55.41 625 GLU A O 1
ATOM 5189 N N . GLU A 1 626 ? -28.032 -7.524 2.035 1.00 56.59 626 GLU A N 1
ATOM 5190 C CA . GLU A 1 626 ? -26.767 -7.586 1.294 1.00 56.59 626 GLU A CA 1
ATOM 5191 C C . GLU A 1 626 ? -25.602 -7.110 2.174 1.00 56.59 626 GLU A C 1
ATOM 5193 O O . GLU A 1 626 ? -25.636 -6.018 2.750 1.00 56.59 626 GLU A O 1
ATOM 5198 N N . VAL A 1 627 ? -24.531 -7.906 2.240 1.00 59.41 627 VAL A N 1
ATOM 5199 C CA . VAL A 1 627 ? -23.252 -7.498 2.839 1.00 59.41 627 VAL A CA 1
ATOM 5200 C C . VAL A 1 627 ? -22.349 -6.998 1.717 1.00 59.41 627 VAL A C 1
ATOM 5202 O O . VAL A 1 627 ? -21.875 -7.786 0.899 1.00 59.41 627 VAL A O 1
ATOM 5205 N N . LYS A 1 628 ? -22.102 -5.685 1.662 1.00 60.56 628 LYS A N 1
ATOM 5206 C CA . LYS A 1 628 ? -21.189 -5.106 0.668 1.00 60.56 628 LYS A CA 1
ATOM 5207 C C . LYS A 1 628 ? -19.741 -5.295 1.108 1.00 60.56 628 LYS A C 1
ATOM 5209 O O . LYS A 1 628 ? -19.343 -4.877 2.195 1.00 60.56 628 LYS A O 1
ATOM 5214 N N . GLU A 1 629 ? -18.936 -5.897 0.241 1.00 66.69 629 GLU A N 1
ATOM 5215 C CA . GLU A 1 629 ? -17.494 -6.009 0.435 1.00 66.69 629 GLU A CA 1
ATOM 5216 C C . GLU A 1 629 ? -16.836 -4.648 0.164 1.00 66.69 629 GLU A C 1
ATOM 5218 O O . GLU A 1 629 ? -16.580 -4.275 -0.976 1.00 66.69 629 GLU A O 1
ATOM 5223 N N . LEU A 1 630 ? -16.613 -3.876 1.229 1.00 65.69 630 LEU A N 1
ATOM 5224 C CA . LEU A 1 630 ? -16.181 -2.478 1.112 1.00 65.69 630 LEU A CA 1
ATOM 5225 C C . LEU A 1 630 ? -14.666 -2.305 1.055 1.00 65.69 630 LEU A C 1
ATOM 5227 O O . LEU A 1 630 ? -14.219 -1.281 0.563 1.00 65.69 630 LEU A O 1
ATOM 5231 N N . ILE A 1 631 ? -13.885 -3.248 1.602 1.00 78.25 631 ILE A N 1
ATOM 5232 C CA . ILE A 1 631 ? -12.418 -3.156 1.620 1.00 78.25 631 ILE A CA 1
ATOM 5233 C C . ILE A 1 631 ? -11.783 -4.493 1.252 1.00 78.25 631 ILE A C 1
ATOM 5235 O O . ILE A 1 631 ? -11.844 -5.451 2.031 1.00 78.25 631 ILE A O 1
ATOM 5239 N N . LYS A 1 632 ? -11.095 -4.524 0.109 1.00 86.38 632 LYS A N 1
ATOM 5240 C CA . LYS A 1 632 ? -10.328 -5.689 -0.349 1.00 86.38 632 LYS A CA 1
ATOM 5241 C C . LYS A 1 632 ? -8.836 -5.563 -0.023 1.00 86.38 632 LYS A C 1
ATOM 5243 O O . LYS A 1 632 ? -8.224 -4.562 -0.393 1.00 86.38 632 LYS A O 1
ATOM 5248 N N . PRO A 1 633 ? -8.215 -6.545 0.657 1.00 91.88 633 PRO A N 1
ATOM 5249 C CA . PRO A 1 633 ? -6.770 -6.561 0.857 1.00 91.88 633 PRO A CA 1
ATOM 5250 C C . PRO A 1 633 ? -6.048 -6.976 -0.433 1.00 91.88 633 PRO A C 1
ATOM 5252 O O . PRO A 1 633 ? -6.271 -8.077 -0.937 1.00 91.88 633 PRO A O 1
ATOM 5255 N N . VAL A 1 634 ? -5.160 -6.117 -0.935 1.00 94.19 634 VAL A N 1
ATOM 5256 C CA . VAL A 1 634 ? -4.430 -6.301 -2.199 1.00 94.19 634 VAL A CA 1
ATOM 5257 C C . VAL A 1 634 ? -2.925 -6.186 -1.964 1.00 94.19 634 VAL A C 1
ATOM 5259 O O . VAL A 1 634 ? -2.470 -5.229 -1.339 1.00 94.19 634 VAL A O 1
ATOM 5262 N N . LEU A 1 635 ? -2.135 -7.129 -2.478 1.00 96.06 635 LEU A N 1
ATOM 5263 C CA . LEU A 1 635 ? -0.672 -7.026 -2.527 1.00 96.06 635 LEU A CA 1
ATOM 5264 C C . LEU A 1 635 ? -0.252 -6.373 -3.846 1.00 96.06 635 LEU A C 1
ATOM 5266 O O . LEU A 1 635 ? -0.542 -6.910 -4.904 1.00 96.06 635 LEU A O 1
ATOM 5270 N N . VAL A 1 636 ? 0.459 -5.252 -3.798 1.00 95.56 636 VAL A N 1
ATOM 5271 C CA . VAL A 1 636 ? 1.029 -4.586 -4.975 1.00 95.56 636 VAL A CA 1
ATOM 5272 C C . VAL A 1 636 ? 2.534 -4.838 -5.005 1.00 95.56 636 VAL A C 1
ATOM 5274 O O . VAL A 1 636 ? 3.250 -4.445 -4.082 1.00 95.56 636 VAL A O 1
ATOM 5277 N N . ILE A 1 637 ? 3.021 -5.472 -6.068 1.00 93.56 637 ILE A N 1
ATOM 5278 C CA . ILE A 1 637 ? 4.444 -5.761 -6.276 1.00 93.56 637 ILE A CA 1
ATOM 5279 C C . ILE A 1 637 ? 4.949 -4.900 -7.428 1.00 93.56 637 ILE A C 1
ATOM 5281 O O . ILE A 1 637 ? 4.413 -4.968 -8.528 1.00 93.56 637 ILE A O 1
ATOM 5285 N N . VAL A 1 638 ? 5.994 -4.111 -7.191 1.00 88.12 638 VAL A N 1
ATOM 5286 C CA . VAL A 1 638 ? 6.692 -3.351 -8.242 1.00 88.12 638 VAL A CA 1
ATOM 5287 C C . VAL A 1 638 ? 8.144 -3.796 -8.372 1.00 88.12 638 VAL A C 1
ATOM 5289 O O . VAL A 1 638 ? 8.693 -4.448 -7.487 1.00 88.12 638 VAL A O 1
ATOM 5292 N N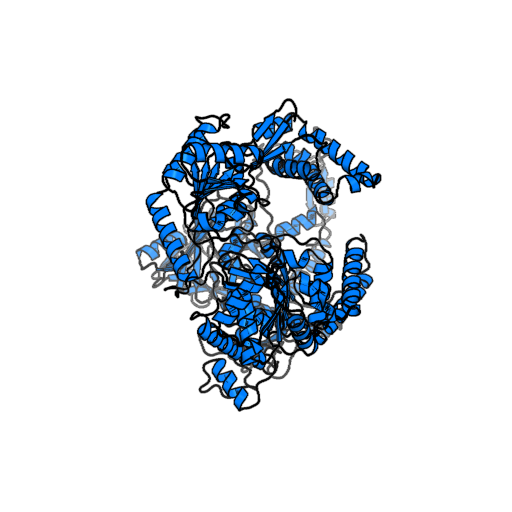 . GLU A 1 639 ? 8.811 -3.420 -9.457 1.00 77.69 639 GLU A N 1
ATOM 5293 C CA . GLU A 1 639 ? 10.194 -3.851 -9.687 1.00 77.69 639 GLU A CA 1
ATOM 5294 C C . GLU A 1 639 ? 11.190 -3.283 -8.647 1.00 77.69 639 GLU A C 1
ATOM 5296 O O . GLU A 1 639 ? 12.111 -3.982 -8.239 1.00 77.69 639 GLU A O 1
ATOM 5301 N N . SER A 1 640 ? 11.028 -2.036 -8.172 1.00 75.94 640 SER A N 1
ATOM 5302 C CA . SER A 1 640 ? 12.058 -1.335 -7.389 1.00 75.94 640 SER A CA 1
ATOM 5303 C C . SER A 1 640 ? 11.565 -0.841 -6.020 1.00 75.94 640 SER A C 1
ATOM 5305 O O . SER A 1 640 ? 10.448 -0.324 -5.902 1.00 75.94 640 SER A O 1
ATOM 5307 N N . PRO A 1 641 ? 12.402 -0.916 -4.962 1.00 78.50 641 PRO A N 1
ATOM 5308 C CA . PRO A 1 641 ? 12.035 -0.427 -3.628 1.00 78.50 641 PRO A CA 1
ATOM 5309 C C . PRO A 1 641 ? 11.699 1.069 -3.588 1.00 78.50 641 PRO A C 1
ATOM 5311 O O . PRO A 1 641 ? 10.863 1.502 -2.792 1.00 78.50 641 PRO A O 1
ATOM 5314 N N . ASN A 1 642 ? 12.334 1.866 -4.455 1.00 74.81 642 ASN A N 1
ATOM 5315 C CA . ASN A 1 642 ? 12.050 3.293 -4.573 1.00 74.81 642 ASN A CA 1
ATOM 5316 C C . ASN A 1 642 ? 10.643 3.529 -5.129 1.00 74.81 642 ASN A C 1
ATOM 5318 O O . ASN A 1 642 ? 9.900 4.300 -4.524 1.00 74.81 642 ASN A O 1
ATOM 5322 N N . LYS A 1 643 ? 10.241 2.818 -6.197 1.00 74.44 643 LYS A N 1
ATOM 5323 C CA . LYS A 1 643 ? 8.863 2.867 -6.715 1.00 74.44 643 LYS A CA 1
ATOM 5324 C C . LYS A 1 643 ? 7.866 2.490 -5.618 1.00 74.44 643 LYS A C 1
ATOM 5326 O O . LYS A 1 643 ? 6.950 3.262 -5.352 1.00 74.44 643 LYS A O 1
ATOM 5331 N N . ALA A 1 644 ? 8.100 1.388 -4.901 1.00 86.00 644 ALA A N 1
ATOM 5332 C CA . ALA A 1 644 ? 7.218 0.948 -3.817 1.00 86.00 644 ALA A CA 1
ATOM 5333 C C . ALA A 1 644 ? 7.043 2.033 -2.739 1.00 86.00 644 ALA A C 1
ATOM 5335 O O . ALA A 1 644 ? 5.925 2.319 -2.311 1.00 86.00 644 ALA A O 1
ATOM 5336 N N . ARG A 1 645 ? 8.145 2.673 -2.318 1.00 83.56 645 ARG A N 1
ATOM 5337 C CA . ARG A 1 645 ? 8.124 3.728 -1.294 1.00 83.56 645 ARG A CA 1
ATOM 5338 C C . ARG A 1 645 ? 7.411 4.985 -1.780 1.00 83.56 645 ARG A C 1
ATOM 5340 O O . ARG A 1 645 ? 6.645 5.571 -1.019 1.00 83.56 645 ARG A O 1
ATOM 5347 N N . THR A 1 646 ? 7.667 5.402 -3.016 1.00 79.06 646 THR A N 1
ATOM 5348 C CA . THR A 1 646 ? 7.016 6.567 -3.623 1.00 79.06 646 THR A CA 1
ATOM 5349 C C . THR A 1 646 ? 5.511 6.350 -3.729 1.00 79.06 646 THR A C 1
ATOM 5351 O O . THR A 1 646 ? 4.753 7.190 -3.253 1.00 79.06 646 THR A O 1
ATOM 5354 N N . ILE A 1 647 ? 5.087 5.191 -4.242 1.00 82.62 647 ILE A N 1
ATOM 5355 C CA . ILE A 1 647 ? 3.671 4.837 -4.372 1.00 82.62 647 ILE A CA 1
ATOM 5356 C C . ILE A 1 647 ? 2.986 4.825 -3.004 1.00 82.62 647 ILE A C 1
ATOM 5358 O O . ILE A 1 647 ? 1.948 5.455 -2.824 1.00 82.62 647 ILE A O 1
ATOM 5362 N N . ALA A 1 648 ? 3.589 4.169 -2.011 1.00 86.56 648 ALA A N 1
ATOM 5363 C CA . ALA A 1 648 ? 3.029 4.117 -0.666 1.00 86.56 648 ALA A CA 1
ATOM 5364 C C . ALA A 1 648 ? 2.880 5.521 -0.044 1.00 86.56 648 ALA A C 1
ATOM 5366 O O . ALA A 1 648 ? 1.868 5.818 0.586 1.00 86.56 648 ALA A O 1
ATOM 5367 N N . ASN A 1 649 ? 3.846 6.416 -0.275 1.00 79.31 649 ASN A N 1
ATOM 5368 C CA . ASN A 1 649 ? 3.805 7.783 0.246 1.00 79.31 649 ASN A CA 1
ATOM 5369 C C . ASN A 1 649 ? 2.706 8.664 -0.379 1.00 79.31 649 ASN A C 1
ATOM 5371 O O . ASN A 1 649 ? 2.312 9.651 0.248 1.00 79.31 649 ASN A O 1
ATOM 5375 N N . PHE A 1 650 ? 2.176 8.331 -1.565 1.00 74.81 650 PHE A N 1
ATOM 5376 C CA . PHE A 1 650 ? 1.045 9.067 -2.156 1.00 74.81 650 PHE A CA 1
ATOM 5377 C C . PHE A 1 650 ? -0.230 8.980 -1.321 1.00 74.81 650 PHE A C 1
ATOM 5379 O O . PHE A 1 650 ? -1.049 9.899 -1.341 1.00 74.81 650 PHE A O 1
ATOM 5386 N N . PHE A 1 651 ? -0.370 7.906 -0.548 1.00 73.56 651 PHE A N 1
ATOM 5387 C CA . PHE A 1 651 ? -1.520 7.648 0.317 1.00 73.56 651 PHE A CA 1
ATOM 5388 C C . PHE A 1 651 ? -1.226 8.008 1.784 1.00 73.56 651 PHE A C 1
ATOM 5390 O O . PHE A 1 651 ? -1.938 7.604 2.704 1.00 73.56 651 PHE A O 1
ATOM 5397 N N . GLY A 1 652 ? -0.177 8.809 2.008 1.00 68.44 652 GLY A N 1
ATOM 5398 C CA . GLY A 1 652 ? 0.258 9.288 3.313 1.00 68.44 652 GLY A CA 1
ATOM 5399 C C . GLY A 1 652 ? 1.414 8.481 3.898 1.00 68.44 652 GLY A C 1
ATOM 5400 O O . GLY A 1 652 ? 2.140 7.819 3.173 1.00 68.44 652 GLY A O 1
ATOM 5401 N N . LYS A 1 653 ? 1.651 8.568 5.216 1.00 76.00 653 LYS A N 1
ATOM 5402 C CA . LYS A 1 653 ? 2.768 7.845 5.848 1.00 76.00 653 LYS A CA 1
ATOM 5403 C C . LYS A 1 653 ? 2.429 6.347 5.926 1.00 76.00 653 LYS A C 1
ATOM 5405 O O . LYS A 1 653 ? 1.569 5.999 6.738 1.00 76.00 653 LYS A O 1
ATOM 5410 N N . PRO A 1 654 ? 3.105 5.468 5.163 1.00 84.00 654 PRO A N 1
ATOM 5411 C CA . PRO A 1 654 ? 2.795 4.049 5.192 1.00 84.00 654 PRO A CA 1
ATOM 5412 C C . PRO A 1 654 ? 3.231 3.418 6.508 1.00 84.00 654 PRO A C 1
ATOM 5414 O O . PRO A 1 654 ? 4.246 3.810 7.097 1.00 84.00 654 PRO A O 1
ATOM 5417 N N . LEU A 1 655 ? 2.483 2.408 6.944 1.00 87.12 655 LEU A N 1
ATOM 5418 C CA . LEU A 1 655 ? 2.884 1.563 8.062 1.00 87.12 655 LEU A CA 1
ATOM 5419 C C . LEU A 1 655 ? 3.701 0.398 7.533 1.00 87.12 655 LEU A C 1
ATOM 5421 O O . LEU A 1 655 ? 3.333 -0.229 6.545 1.00 87.12 655 LEU A O 1
ATOM 5425 N N . ARG A 1 656 ? 4.845 0.132 8.160 1.00 89.75 656 ARG A N 1
ATOM 5426 C CA . ARG A 1 656 ? 5.744 -0.925 7.700 1.00 89.75 656 ARG A CA 1
ATOM 5427 C C . ARG A 1 656 ? 5.500 -2.217 8.455 1.00 89.75 656 ARG A C 1
ATOM 5429 O O . ARG A 1 656 ? 5.307 -2.219 9.672 1.00 89.75 656 ARG A O 1
ATOM 5436 N N . ARG A 1 657 ? 5.590 -3.321 7.731 1.00 91.19 657 ARG A N 1
ATOM 5437 C CA . ARG A 1 657 ? 5.604 -4.673 8.275 1.00 91.19 657 ARG A CA 1
ATOM 5438 C C . ARG A 1 657 ? 6.662 -5.487 7.545 1.00 91.19 657 ARG A C 1
ATOM 5440 O O . ARG A 1 657 ? 7.006 -5.177 6.413 1.00 91.19 657 ARG A O 1
ATOM 5447 N N . ARG A 1 658 ? 7.184 -6.512 8.200 1.00 90.12 658 ARG A N 1
ATOM 5448 C CA . ARG A 1 658 ? 8.151 -7.446 7.641 1.00 90.12 658 ARG A CA 1
ATOM 5449 C C . ARG A 1 658 ? 7.464 -8.774 7.358 1.00 90.12 658 ARG A C 1
ATOM 5451 O O . ARG A 1 658 ? 6.757 -9.297 8.220 1.00 90.12 658 ARG A O 1
ATOM 5458 N N . VAL A 1 659 ? 7.695 -9.316 6.170 1.00 89.50 659 VAL A N 1
ATOM 5459 C CA . VAL A 1 659 ? 7.274 -10.663 5.773 1.00 89.50 659 VAL A CA 1
ATOM 5460 C C . VAL A 1 659 ? 8.516 -11.377 5.268 1.00 89.50 659 VAL A C 1
ATOM 5462 O O . VAL A 1 659 ? 9.076 -10.969 4.261 1.00 89.50 659 VAL A O 1
ATOM 5465 N N . GLY A 1 660 ? 9.002 -12.382 5.998 1.00 86.12 660 GLY A N 1
ATOM 5466 C CA . GLY A 1 660 ? 10.291 -13.004 5.681 1.00 86.12 660 GLY A CA 1
ATOM 5467 C C . GLY A 1 660 ? 11.420 -11.967 5.626 1.00 86.12 660 GLY A C 1
ATOM 5468 O O . GLY A 1 660 ? 11.686 -11.283 6.620 1.00 86.12 660 GLY A O 1
ATOM 5469 N N . GLU A 1 661 ? 12.066 -11.842 4.470 1.00 81.31 661 GLU A N 1
ATOM 5470 C CA . GLU A 1 661 ? 13.165 -10.903 4.204 1.00 81.31 661 GLU A CA 1
ATOM 5471 C C . GLU A 1 661 ? 12.727 -9.587 3.544 1.00 81.31 661 GLU A C 1
ATOM 5473 O O . GLU A 1 661 ? 13.549 -8.680 3.398 1.00 81.31 661 GLU A O 1
ATOM 5478 N N . ILE A 1 662 ? 11.449 -9.435 3.175 1.00 87.56 662 ILE A N 1
ATOM 5479 C CA . ILE A 1 662 ? 10.954 -8.201 2.548 1.00 87.56 662 ILE A CA 1
ATOM 5480 C C . ILE A 1 662 ? 10.220 -7.309 3.550 1.00 87.56 662 ILE A C 1
ATOM 5482 O O . ILE A 1 662 ? 9.473 -7.763 4.423 1.00 87.56 662 ILE A O 1
ATOM 5486 N N . ASP A 1 663 ? 10.397 -6.003 3.372 1.00 87.56 663 ASP A N 1
ATOM 5487 C CA . ASP A 1 663 ? 9.540 -5.003 3.991 1.00 87.56 663 ASP A CA 1
ATOM 5488 C C . ASP A 1 663 ? 8.333 -4.741 3.078 1.00 87.56 663 ASP A C 1
ATOM 5490 O O . ASP A 1 663 ? 8.460 -4.510 1.870 1.00 87.56 663 ASP A O 1
ATOM 5494 N N . VAL A 1 664 ? 7.149 -4.742 3.677 1.00 93.38 664 VAL A N 1
ATOM 5495 C CA . VAL A 1 664 ? 5.889 -4.367 3.042 1.00 93.38 664 VAL A CA 1
ATOM 5496 C C . VAL A 1 664 ? 5.359 -3.078 3.666 1.00 93.38 664 VAL A C 1
ATOM 5498 O O . VAL A 1 664 ? 5.513 -2.826 4.865 1.00 93.38 664 VAL A O 1
ATOM 5501 N N . MET A 1 665 ? 4.753 -2.233 2.841 1.00 92.81 665 MET A N 1
ATOM 5502 C CA . MET A 1 665 ? 4.175 -0.950 3.233 1.00 92.81 665 MET A CA 1
ATOM 5503 C C . MET A 1 665 ? 2.662 -1.011 3.094 1.00 92.81 665 MET A C 1
ATOM 5505 O O . MET A 1 665 ? 2.146 -1.212 2.002 1.00 92.81 665 MET A O 1
ATOM 5509 N N . GLU A 1 666 ? 1.955 -0.829 4.197 1.00 90.06 666 GLU A N 1
ATOM 5510 C CA . GLU A 1 666 ? 0.503 -0.921 4.253 1.00 90.06 666 GLU A CA 1
ATOM 5511 C C . GLU A 1 666 ? -0.124 0.477 4.217 1.00 90.06 666 GLU A C 1
ATOM 5513 O O . GLU A 1 666 ? 0.215 1.351 5.027 1.00 90.06 666 GLU A O 1
ATOM 5518 N N . VAL A 1 667 ? -1.031 0.683 3.260 1.00 85.81 667 VAL A N 1
ATOM 5519 C CA . VAL A 1 667 ? -1.786 1.926 3.045 1.00 85.81 667 VAL A CA 1
ATOM 5520 C C . VAL A 1 667 ? -3.237 1.619 2.686 1.00 85.81 667 VAL A C 1
ATOM 5522 O O . VAL A 1 667 ? -3.562 0.531 2.220 1.00 85.81 667 VAL A O 1
ATOM 5525 N N . SER A 1 668 ? -4.127 2.584 2.899 1.00 79.00 668 SER A N 1
ATOM 5526 C CA . SER A 1 668 ? -5.543 2.444 2.562 1.00 79.00 668 SER A CA 1
ATOM 5527 C C . SER A 1 668 ? -5.914 3.350 1.400 1.00 79.00 668 SER A C 1
ATOM 5529 O O . SER A 1 668 ? -5.645 4.547 1.458 1.00 79.00 668 SER A O 1
ATOM 5531 N N . LEU A 1 669 ? -6.594 2.787 0.403 1.00 72.88 669 LEU A N 1
ATOM 5532 C CA . LEU A 1 669 ? -7.163 3.514 -0.732 1.00 72.88 669 LEU A CA 1
ATOM 5533 C C . LEU A 1 669 ? -8.663 3.808 -0.556 1.00 72.88 669 LEU A C 1
ATOM 5535 O O . LEU A 1 669 ? -9.230 4.598 -1.293 1.00 72.88 669 LEU A O 1
ATOM 5539 N N . GLY A 1 670 ? -9.289 3.228 0.471 1.00 69.00 670 GLY A N 1
ATOM 5540 C CA . GLY A 1 670 ? -10.719 3.358 0.725 1.00 69.00 670 GLY A CA 1
ATOM 5541 C C . GLY A 1 670 ? -11.402 2.032 0.439 1.00 69.00 670 GLY A C 1
ATOM 5542 O O . GLY A 1 670 ? -11.617 1.268 1.373 1.00 69.00 670 GLY A O 1
ATOM 5543 N N . ASP A 1 671 ? -11.653 1.741 -0.835 1.00 72.12 671 ASP A N 1
ATOM 5544 C CA . ASP A 1 671 ? -12.199 0.468 -1.335 1.00 72.12 671 ASP A CA 1
ATOM 5545 C C . ASP A 1 671 ? -11.198 -0.707 -1.249 1.00 72.12 671 ASP A C 1
ATOM 5547 O O . ASP A 1 671 ? -11.558 -1.887 -1.272 1.00 72.12 671 ASP A O 1
ATOM 5551 N N . LYS A 1 672 ? -9.903 -0.385 -1.155 1.00 83.81 672 LYS A N 1
ATOM 5552 C CA . LYS A 1 672 ? -8.799 -1.347 -1.097 1.00 83.81 672 LYS A CA 1
ATOM 5553 C C . LYS A 1 672 ? -7.838 -1.040 0.041 1.00 83.81 672 LYS A C 1
ATOM 5555 O O . LYS A 1 672 ? -7.554 0.111 0.382 1.00 83.81 672 LYS A O 1
ATOM 5560 N N . PHE A 1 673 ? -7.290 -2.106 0.605 1.00 87.62 673 PHE A N 1
ATOM 5561 C CA . PHE A 1 673 ? -6.216 -2.076 1.582 1.00 87.62 673 PHE A CA 1
ATOM 5562 C C . PHE A 1 673 ? -4.944 -2.611 0.925 1.00 87.62 673 PHE A C 1
ATOM 5564 O O . PHE A 1 673 ? -4.807 -3.814 0.703 1.00 87.62 673 PHE A O 1
ATOM 5571 N N . LEU A 1 674 ? -4.029 -1.711 0.573 1.00 90.50 674 LEU A N 1
ATOM 5572 C CA . LEU A 1 674 ? -2.856 -2.032 -0.229 1.00 90.50 674 LEU A CA 1
ATOM 5573 C C . LEU A 1 674 ? -1.684 -2.416 0.670 1.00 90.50 674 LEU A C 1
ATOM 5575 O O . LEU A 1 674 ? -1.301 -1.674 1.572 1.00 90.50 674 LEU A O 1
ATOM 5579 N N . THR A 1 675 ? -1.075 -3.554 0.373 1.00 94.12 675 THR A N 1
ATOM 5580 C CA . THR A 1 675 ? 0.222 -3.985 0.891 1.00 94.12 675 THR A CA 1
ATOM 5581 C C . THR A 1 675 ? 1.220 -3.850 -0.252 1.00 94.12 675 THR A C 1
ATOM 5583 O O . THR A 1 675 ? 1.158 -4.616 -1.198 1.00 94.12 675 THR A O 1
ATOM 5586 N N . ILE A 1 676 ? 2.104 -2.857 -0.221 1.00 94.00 676 ILE A N 1
ATOM 5587 C CA . ILE A 1 676 ? 3.002 -2.521 -1.335 1.00 94.00 676 ILE A CA 1
ATOM 5588 C C . ILE A 1 676 ? 4.420 -3.001 -1.020 1.00 94.00 676 ILE A C 1
ATOM 5590 O O . ILE A 1 676 ? 4.953 -2.714 0.055 1.00 94.00 676 ILE A O 1
ATOM 5594 N N . THR A 1 677 ? 5.060 -3.696 -1.956 1.00 94.38 677 THR A N 1
ATOM 5595 C CA . THR A 1 677 ? 6.448 -4.165 -1.831 1.00 94.38 677 THR A CA 1
ATOM 5596 C C . THR A 1 677 ? 7.159 -4.197 -3.186 1.00 94.38 677 THR A C 1
ATOM 5598 O O . THR A 1 677 ? 6.583 -3.803 -4.202 1.00 94.38 677 THR A O 1
ATOM 5601 N N . ALA A 1 678 ? 8.425 -4.617 -3.206 1.00 87.44 678 ALA A N 1
ATOM 5602 C CA . ALA A 1 678 ? 9.225 -4.681 -4.422 1.00 87.44 678 ALA A CA 1
ATOM 5603 C C . ALA A 1 678 ? 9.951 -6.019 -4.605 1.00 87.44 678 ALA A C 1
ATOM 5605 O O . ALA A 1 678 ? 10.453 -6.588 -3.640 1.00 87.44 678 ALA A O 1
ATOM 5606 N N . SER A 1 679 ? 10.079 -6.466 -5.858 1.00 83.50 679 SER A N 1
ATOM 5607 C CA . SER A 1 679 ? 10.864 -7.654 -6.245 1.00 83.50 679 SER A CA 1
ATOM 5608 C C . SER A 1 679 ? 12.378 -7.389 -6.352 1.00 83.50 679 SER A C 1
ATOM 5610 O O . SER A 1 679 ? 13.180 -8.316 -6.510 1.00 83.50 679 SER A O 1
ATOM 5612 N N . ALA A 1 680 ? 12.774 -6.113 -6.279 1.00 78.50 680 ALA A N 1
ATOM 5613 C CA . ALA A 1 680 ? 14.141 -5.626 -6.468 1.00 78.50 680 ALA A CA 1
ATOM 5614 C C . ALA A 1 680 ? 14.746 -6.013 -7.837 1.00 78.50 680 ALA A C 1
ATOM 5616 O O . ALA A 1 680 ? 15.900 -6.434 -7.920 1.00 78.50 680 ALA A O 1
ATOM 5617 N N . GLY A 1 681 ? 13.956 -5.901 -8.906 1.00 73.56 681 GLY A N 1
ATOM 5618 C CA . GLY A 1 681 ? 14.289 -6.264 -10.287 1.00 73.56 681 GLY A CA 1
ATOM 5619 C C . GLY A 1 681 ? 13.797 -7.664 -10.666 1.00 73.56 681 GLY A C 1
ATOM 5620 O O . GLY A 1 681 ? 12.860 -8.183 -10.055 1.00 73.56 681 GLY A O 1
ATOM 5621 N N . HIS A 1 682 ? 14.456 -8.284 -11.651 1.00 79.44 682 HIS A N 1
ATOM 5622 C CA . HIS A 1 682 ? 14.192 -9.666 -12.082 1.00 79.44 682 HIS A CA 1
ATOM 5623 C C . HIS A 1 682 ? 14.357 -10.658 -10.932 1.00 79.44 682 HIS A C 1
ATOM 5625 O O . HIS A 1 682 ? 15.266 -10.510 -10.117 1.00 79.44 682 HIS A O 1
ATOM 5631 N N . VAL A 1 683 ? 13.491 -11.666 -10.861 1.00 85.06 683 VAL A N 1
ATOM 5632 C CA . VAL A 1 683 ? 13.542 -12.728 -9.836 1.00 85.06 683 VAL A CA 1
ATOM 5633 C C . VAL A 1 683 ? 14.172 -14.021 -10.356 1.00 85.06 683 VAL A C 1
ATOM 5635 O O . VAL A 1 683 ? 14.816 -14.733 -9.588 1.00 85.06 683 VAL A O 1
ATOM 5638 N N . TYR A 1 684 ? 14.047 -14.272 -11.658 1.00 89.88 684 TYR A N 1
ATOM 5639 C CA . TYR A 1 684 ? 14.519 -15.460 -12.360 1.00 89.88 684 TYR A CA 1
ATOM 5640 C C . TYR A 1 684 ? 15.380 -15.070 -13.571 1.00 89.88 684 TYR A C 1
ATOM 5642 O O . TYR A 1 684 ? 15.164 -14.021 -14.174 1.00 89.88 684 TYR A O 1
ATOM 5650 N N . ASP A 1 685 ? 16.342 -15.914 -13.942 1.00 88.94 685 ASP A N 1
ATOM 5651 C CA . ASP A 1 685 ? 17.103 -15.802 -15.197 1.00 88.94 685 ASP A CA 1
ATOM 5652 C C . ASP A 1 685 ? 17.412 -17.195 -15.770 1.00 88.94 685 ASP A C 1
ATOM 5654 O O . ASP A 1 685 ? 17.269 -18.205 -15.084 1.00 88.94 685 ASP A O 1
ATOM 5658 N N . LEU A 1 686 ? 17.788 -17.265 -17.050 1.00 89.88 686 LEU A N 1
ATOM 5659 C CA . LEU A 1 686 ? 18.106 -18.523 -17.727 1.00 89.88 686 LEU A CA 1
ATOM 5660 C C . LEU A 1 686 ? 19.254 -19.252 -17.031 1.00 89.88 686 LEU A C 1
ATOM 5662 O O . LEU A 1 686 ? 20.317 -18.653 -16.810 1.00 89.88 686 LEU A O 1
ATOM 5666 N N . ILE A 1 687 ? 19.082 -20.558 -16.810 1.00 89.62 687 ILE A N 1
ATOM 5667 C CA . ILE A 1 687 ? 20.106 -21.367 -16.152 1.00 89.62 687 ILE A CA 1
ATOM 5668 C C . ILE A 1 687 ? 21.425 -21.372 -16.924 1.00 89.62 687 ILE A C 1
ATOM 5670 O O . ILE A 1 687 ? 21.464 -21.186 -18.143 1.00 89.62 687 ILE A O 1
ATOM 5674 N N . LYS A 1 688 ? 22.529 -21.623 -16.219 1.00 80.44 688 LYS A N 1
ATOM 5675 C CA . LYS A 1 688 ? 23.872 -21.680 -16.831 1.00 80.44 688 LYS A CA 1
ATOM 5676 C C . LYS A 1 688 ? 24.267 -23.066 -17.377 1.00 80.44 688 LYS A C 1
ATOM 5678 O O . LYS A 1 688 ? 25.350 -23.204 -17.939 1.00 80.44 688 LYS A O 1
ATOM 5683 N N . LYS A 1 689 ? 23.436 -24.102 -17.202 1.00 73.31 689 LYS A N 1
ATOM 5684 C CA . LYS A 1 689 ? 23.784 -25.498 -17.540 1.00 73.31 689 LYS A CA 1
ATOM 5685 C C . LYS A 1 689 ? 23.711 -25.805 -19.042 1.00 73.31 689 LYS A C 1
ATOM 5687 O O . LYS A 1 689 ? 22.796 -25.352 -19.728 1.00 73.31 689 LYS A O 1
ATOM 5692 N N . ASN A 1 690 ? 24.633 -26.664 -19.486 1.00 70.06 690 ASN A N 1
ATOM 5693 C CA . ASN A 1 690 ? 24.771 -27.184 -20.851 1.00 70.06 690 ASN A CA 1
ATOM 5694 C C . ASN A 1 690 ? 24.979 -28.703 -20.829 1.00 70.06 690 ASN A C 1
ATOM 5696 O O . ASN A 1 690 ? 26.109 -29.175 -20.928 1.00 70.06 690 ASN A O 1
ATOM 5700 N N . GLU A 1 691 ? 23.905 -29.475 -20.670 1.00 69.19 691 GLU A N 1
ATOM 5701 C CA . GLU A 1 691 ? 23.974 -30.940 -20.614 1.00 69.19 691 GLU A CA 1
ATOM 5702 C C . GLU A 1 691 ? 22.847 -31.581 -21.438 1.00 69.19 691 GLU A C 1
ATOM 5704 O O . GLU A 1 691 ? 21.697 -31.139 -21.408 1.00 69.19 691 GLU A O 1
ATOM 5709 N N . GLY A 1 692 ? 23.174 -32.642 -22.185 1.00 74.88 692 GLY A N 1
ATOM 5710 C CA . GLY A 1 692 ? 22.218 -33.374 -23.022 1.00 74.88 692 GLY A CA 1
ATOM 5711 C C . GLY A 1 692 ? 21.547 -32.494 -24.085 1.00 74.88 692 GLY A C 1
ATOM 5712 O O . GLY A 1 692 ? 22.219 -31.890 -24.922 1.00 74.88 692 GLY A O 1
ATOM 5713 N N . ASN A 1 693 ? 20.213 -32.420 -24.039 1.00 76.94 693 ASN A N 1
ATOM 5714 C CA . ASN A 1 693 ? 19.394 -31.619 -24.959 1.00 76.94 693 ASN A CA 1
ATOM 5715 C C . ASN A 1 693 ? 19.237 -30.149 -24.516 1.00 76.94 693 ASN A C 1
ATOM 5717 O O . ASN A 1 693 ? 18.471 -29.406 -25.129 1.00 76.94 693 ASN A O 1
ATOM 5721 N N . VAL A 1 694 ? 19.933 -29.722 -23.455 1.00 84.38 694 VAL A N 1
ATOM 5722 C CA . VAL A 1 694 ? 19.925 -28.334 -22.974 1.00 84.38 694 VAL A CA 1
ATOM 5723 C C . VAL A 1 694 ? 21.051 -27.549 -23.644 1.00 84.38 694 VAL A C 1
ATOM 5725 O O . VAL A 1 694 ? 22.230 -27.844 -23.449 1.00 84.38 694 VAL A O 1
ATOM 5728 N N . PHE A 1 695 ? 20.684 -26.528 -24.415 1.00 86.25 695 PHE A N 1
ATOM 5729 C CA . PHE A 1 695 ? 21.592 -25.609 -25.089 1.00 86.25 695 PHE A CA 1
ATOM 5730 C C . PHE A 1 695 ? 21.492 -24.201 -24.482 1.00 86.25 695 PHE A C 1
ATOM 5732 O O . PHE A 1 695 ? 20.493 -23.497 -24.629 1.00 86.25 695 PHE A O 1
ATOM 5739 N N . HIS A 1 696 ? 22.535 -23.809 -23.754 1.00 87.31 696 HIS A N 1
ATOM 5740 C CA . HIS A 1 696 ? 22.699 -22.563 -22.989 1.00 87.31 696 HIS A CA 1
ATOM 5741 C C . HIS A 1 696 ? 21.482 -22.193 -22.139 1.00 87.31 696 HIS A C 1
ATOM 5743 O O . HIS A 1 696 ? 21.036 -21.045 -22.134 1.00 87.31 696 HIS A O 1
ATOM 5749 N N . GLY A 1 697 ? 20.952 -23.185 -21.419 1.00 86.50 697 GLY A N 1
ATOM 5750 C CA . GLY A 1 697 ? 19.785 -23.045 -20.544 1.00 86.50 697 GLY A CA 1
ATOM 5751 C C . GLY A 1 697 ? 18.421 -23.224 -21.217 1.00 86.50 697 GLY A C 1
ATOM 5752 O O . GLY A 1 697 ? 17.397 -23.013 -20.571 1.00 86.50 697 GLY A O 1
ATOM 5753 N N . VAL A 1 698 ? 18.380 -23.636 -22.486 1.00 90.81 698 VAL A N 1
ATOM 5754 C CA . VAL A 1 698 ? 17.138 -23.892 -23.232 1.00 90.81 698 VAL A CA 1
ATOM 5755 C C . VAL A 1 698 ? 17.096 -25.348 -23.683 1.00 90.81 698 VAL A C 1
ATOM 5757 O O . VAL A 1 698 ? 18.012 -25.811 -24.358 1.00 90.81 698 VAL A O 1
ATOM 5760 N N . ILE A 1 699 ? 16.042 -26.085 -23.338 1.00 89.12 699 ILE A N 1
ATOM 5761 C CA . ILE A 1 699 ? 15.813 -27.427 -23.886 1.00 89.12 699 ILE A CA 1
ATOM 5762 C C . ILE A 1 699 ? 15.408 -27.280 -25.349 1.00 89.12 699 ILE A C 1
ATOM 5764 O O . ILE A 1 699 ? 14.465 -26.552 -25.664 1.00 89.12 699 ILE A O 1
ATOM 5768 N N . VAL A 1 700 ? 16.100 -28.001 -26.225 1.00 86.50 700 VAL A N 1
ATOM 5769 C CA . VAL A 1 700 ? 15.770 -28.087 -27.647 1.00 86.50 700 VAL A CA 1
ATOM 5770 C C . VAL A 1 700 ? 15.161 -29.461 -27.910 1.00 86.50 700 VAL A C 1
ATOM 5772 O O . VAL A 1 700 ? 15.857 -30.476 -27.866 1.00 86.50 700 VAL A O 1
ATOM 5775 N N . GLU A 1 701 ? 13.851 -29.511 -28.151 1.00 80.12 701 GLU A N 1
ATOM 5776 C CA . GLU A 1 701 ? 13.166 -30.757 -28.499 1.00 80.12 701 GLU A CA 1
ATOM 5777 C C . GLU A 1 701 ? 13.254 -31.010 -30.012 1.00 80.12 701 GLU A C 1
ATOM 5779 O O . GLU A 1 701 ? 12.771 -30.208 -30.812 1.00 80.12 701 GLU A O 1
ATOM 5784 N N . GLY A 1 702 ? 13.835 -32.144 -30.416 1.00 69.56 702 GLY A N 1
ATOM 5785 C CA . GLY A 1 702 ? 14.050 -32.512 -31.823 1.00 69.56 702 GLY A CA 1
ATOM 5786 C C . GLY A 1 702 ? 15.529 -32.513 -32.227 1.00 69.56 702 GLY A C 1
ATOM 5787 O O . GLY A 1 702 ? 16.411 -32.526 -31.374 1.00 69.56 702 GLY A O 1
ATOM 5788 N N . ASP A 1 703 ? 15.801 -32.533 -33.535 1.00 65.31 703 ASP A N 1
ATOM 5789 C CA . ASP A 1 703 ? 17.165 -32.388 -34.068 1.00 65.31 703 ASP A CA 1
ATOM 5790 C C . ASP A 1 703 ? 17.578 -30.906 -34.021 1.00 65.31 703 ASP A C 1
ATOM 5792 O O . ASP A 1 703 ? 16.766 -30.027 -34.298 1.00 65.31 703 ASP A O 1
ATOM 5796 N N . ARG A 1 704 ? 18.853 -30.608 -33.744 1.00 61.81 704 ARG A N 1
ATOM 5797 C CA . ARG A 1 704 ? 19.403 -29.241 -33.777 1.00 61.81 704 ARG A CA 1
ATOM 5798 C C . ARG A 1 704 ? 19.219 -28.563 -35.137 1.00 61.81 704 ARG A C 1
ATOM 5800 O O . ARG A 1 704 ? 19.157 -27.340 -35.188 1.00 61.81 704 ARG A O 1
ATOM 5807 N N . LYS A 1 705 ? 19.131 -29.339 -36.223 1.00 60.66 705 LYS A N 1
ATOM 5808 C CA . LYS A 1 705 ? 18.857 -28.826 -37.577 1.00 60.66 705 LYS A CA 1
ATOM 5809 C C . LYS A 1 705 ? 17.368 -28.594 -37.866 1.00 60.66 705 LYS A C 1
ATOM 5811 O O . LYS A 1 705 ? 17.066 -27.833 -38.774 1.00 60.66 705 LYS A O 1
ATOM 5816 N N . ASN A 1 706 ? 16.466 -29.230 -37.113 1.00 63.66 706 ASN A N 1
ATOM 5817 C CA . ASN A 1 706 ? 15.007 -29.093 -37.226 1.00 63.66 706 ASN A CA 1
ATOM 5818 C C . ASN A 1 706 ? 14.357 -29.139 -35.825 1.00 63.66 706 ASN A C 1
ATOM 5820 O O . ASN A 1 706 ? 13.720 -30.139 -35.458 1.00 63.66 706 ASN A O 1
ATOM 5824 N N . PRO A 1 707 ? 14.549 -28.085 -35.011 1.00 68.12 707 PRO A N 1
ATOM 5825 C CA . PRO A 1 707 ? 13.997 -28.021 -33.665 1.00 68.12 707 PRO A CA 1
ATOM 5826 C C . PRO A 1 707 ? 12.472 -27.873 -33.723 1.00 68.12 707 PRO A C 1
ATOM 5828 O O . PRO A 1 707 ? 11.941 -27.055 -34.472 1.00 68.12 707 PRO A O 1
ATOM 5831 N N . LYS A 1 708 ? 11.753 -28.673 -32.929 1.00 73.69 708 LYS A N 1
ATOM 5832 C CA . LYS A 1 708 ? 10.282 -28.658 -32.860 1.00 73.69 708 LYS A CA 1
ATOM 5833 C C . LYS A 1 708 ? 9.754 -27.691 -31.806 1.00 73.69 708 LYS A C 1
ATOM 5835 O O . LYS A 1 708 ? 8.671 -27.139 -31.989 1.00 73.69 708 LYS A O 1
ATOM 5840 N N . HIS A 1 709 ? 10.477 -27.534 -30.696 1.00 81.69 709 HIS A N 1
ATOM 5841 C CA . HIS A 1 709 ? 10.082 -26.667 -29.585 1.00 81.69 709 HIS A CA 1
ATOM 5842 C C . HIS A 1 709 ? 11.299 -26.238 -28.756 1.00 81.69 709 HIS A C 1
ATOM 5844 O O . HIS A 1 709 ? 12.269 -26.991 -28.637 1.00 81.69 709 HIS A O 1
ATOM 5850 N N . PHE A 1 710 ? 11.229 -25.039 -28.174 1.00 87.69 710 PHE A N 1
ATOM 5851 C CA . PHE A 1 710 ? 12.256 -24.481 -27.292 1.00 87.69 710 PHE A CA 1
ATOM 5852 C C . PHE A 1 710 ? 11.652 -24.226 -25.915 1.00 87.69 710 PHE A C 1
ATOM 5854 O O . PHE A 1 710 ? 10.679 -23.483 -25.804 1.00 87.69 710 PHE A O 1
ATOM 5861 N N . ILE A 1 711 ? 12.227 -24.829 -24.873 1.00 90.94 711 ILE A N 1
ATOM 5862 C CA . ILE A 1 711 ? 11.743 -24.672 -23.496 1.00 90.94 711 ILE A CA 1
ATOM 5863 C C . ILE A 1 711 ? 12.861 -24.048 -22.652 1.00 90.94 711 ILE A C 1
ATOM 5865 O O . ILE A 1 711 ? 13.783 -24.763 -22.243 1.00 90.94 711 ILE A O 1
ATOM 5869 N N . PRO A 1 712 ? 12.835 -22.727 -22.399 1.00 92.62 712 PRO A N 1
ATOM 5870 C CA . PRO A 1 712 ? 13.766 -22.094 -21.477 1.00 92.62 712 PRO A CA 1
ATOM 5871 C C . PRO A 1 712 ? 13.601 -22.640 -20.055 1.00 92.62 712 PRO A C 1
ATOM 5873 O O . PRO A 1 712 ? 12.484 -22.847 -19.570 1.00 92.62 712 PRO A O 1
ATOM 5876 N N . ILE A 1 713 ? 14.731 -22.848 -19.381 1.00 93.50 713 ILE A N 1
ATOM 5877 C CA . ILE A 1 713 ? 14.778 -23.186 -17.961 1.00 93.50 713 ILE A CA 1
ATOM 5878 C C . ILE A 1 713 ? 15.292 -21.964 -17.203 1.00 93.50 713 ILE A C 1
ATOM 5880 O O . ILE A 1 713 ? 16.359 -21.432 -17.519 1.00 93.50 713 ILE A O 1
ATOM 5884 N N . TYR A 1 714 ? 14.546 -21.541 -16.190 1.00 93.94 714 TYR A N 1
ATOM 5885 C CA . TYR A 1 714 ? 14.857 -20.394 -15.351 1.00 93.94 714 TYR A CA 1
ATOM 5886 C C . TYR A 1 714 ? 15.243 -20.827 -13.934 1.00 93.94 714 TYR A C 1
ATOM 5888 O O . TYR A 1 714 ? 14.573 -21.673 -13.345 1.00 93.94 714 TYR A O 1
ATOM 5896 N N . GLU A 1 715 ? 16.270 -20.209 -13.354 1.00 92.44 715 GLU A N 1
ATOM 5897 C CA . GLU A 1 715 ? 16.640 -20.342 -11.939 1.00 92.44 715 GLU A CA 1
ATOM 5898 C C . GLU A 1 715 ? 16.549 -19.002 -11.197 1.00 92.44 715 GLU A C 1
ATOM 5900 O O . GLU A 1 715 ? 16.691 -17.946 -11.823 1.00 92.44 715 GLU A O 1
ATOM 5905 N N . PRO A 1 716 ? 16.295 -19.015 -9.872 1.00 91.12 716 PRO A N 1
ATOM 5906 C CA . PRO A 1 716 ? 16.355 -17.808 -9.059 1.00 91.12 716 PRO A CA 1
ATOM 5907 C C . PRO A 1 716 ? 17.713 -17.120 -9.195 1.00 91.12 716 PRO A C 1
ATOM 5909 O O . PRO A 1 716 ? 18.755 -17.770 -9.116 1.00 91.12 716 PRO A O 1
ATOM 5912 N N . ILE A 1 717 ? 17.705 -15.799 -9.372 1.00 85.56 717 ILE A N 1
ATOM 5913 C CA . ILE A 1 717 ? 18.944 -15.041 -9.570 1.00 85.56 717 ILE A CA 1
ATOM 5914 C C . ILE A 1 717 ? 19.795 -15.075 -8.298 1.00 85.56 717 ILE A C 1
ATOM 5916 O O . ILE A 1 717 ? 19.320 -14.759 -7.205 1.00 85.56 717 ILE A O 1
ATOM 5920 N N . GLU A 1 718 ? 21.074 -15.393 -8.463 1.00 78.81 718 GLU A N 1
ATOM 5921 C CA . GLU A 1 718 ? 22.104 -15.195 -7.449 1.00 78.81 718 GLU A CA 1
ATOM 5922 C C . GLU A 1 718 ? 22.698 -13.794 -7.610 1.00 78.81 718 GLU A C 1
ATOM 5924 O O . GLU A 1 718 ? 23.182 -13.427 -8.683 1.00 78.81 718 GLU A O 1
ATOM 5929 N N . GLN A 1 719 ? 22.626 -12.990 -6.556 1.00 64.94 719 GLN A N 1
ATOM 5930 C CA . GLN A 1 719 ? 23.210 -11.660 -6.508 1.00 64.94 719 GLN A CA 1
ATOM 5931 C C . GLN A 1 719 ? 24.369 -11.663 -5.527 1.00 64.94 719 GLN A C 1
ATOM 5933 O O . GLN A 1 719 ? 24.196 -11.932 -4.340 1.00 64.94 719 GLN A O 1
ATOM 5938 N N . GLU A 1 720 ? 25.547 -11.329 -6.031 1.00 48.69 720 GLU A N 1
ATOM 5939 C CA . GLU A 1 720 ? 26.671 -10.979 -5.180 1.00 48.69 720 GLU A CA 1
ATOM 5940 C C . GLU A 1 720 ? 26.385 -9.605 -4.573 1.00 48.69 720 GLU A C 1
ATOM 5942 O O . GLU A 1 720 ? 26.123 -8.628 -5.284 1.00 48.69 720 GLU A O 1
ATOM 5947 N N . THR A 1 721 ? 26.337 -9.531 -3.247 1.00 55.84 721 THR A N 1
ATOM 5948 C CA . THR A 1 721 ? 26.165 -8.248 -2.576 1.00 55.84 721 THR A CA 1
ATOM 5949 C C . THR A 1 721 ? 27.423 -7.394 -2.781 1.00 55.84 721 THR A C 1
ATOM 5951 O O . THR A 1 721 ? 28.487 -7.930 -3.101 1.00 55.84 721 THR A O 1
ATOM 5954 N N . PRO A 1 722 ? 27.369 -6.065 -2.562 1.00 44.00 722 PRO A N 1
ATOM 5955 C CA . PRO A 1 722 ? 28.560 -5.207 -2.616 1.00 44.00 722 PRO A CA 1
ATOM 5956 C C . PRO A 1 722 ? 29.703 -5.630 -1.670 1.00 44.00 722 PRO A C 1
ATOM 5958 O O . PRO A 1 722 ? 30.775 -5.028 -1.697 1.00 44.00 722 PRO A O 1
ATOM 5961 N N . GLU A 1 723 ? 29.453 -6.624 -0.817 1.00 44.56 723 GLU A N 1
ATOM 5962 C CA . GLU A 1 723 ? 30.340 -7.197 0.188 1.00 44.56 723 GLU A CA 1
ATOM 5963 C C . GLU A 1 723 ? 30.878 -8.598 -0.194 1.00 44.56 723 GLU A C 1
ATOM 5965 O O . GLU A 1 723 ? 31.613 -9.189 0.592 1.00 44.56 723 GLU A O 1
ATOM 5970 N N . GLY A 1 724 ? 30.539 -9.134 -1.376 1.00 43.59 724 GLY A N 1
ATOM 5971 C CA . GLY A 1 724 ? 31.021 -10.437 -1.865 1.00 43.59 724 GLY A CA 1
ATOM 5972 C C . GLY A 1 724 ? 30.239 -11.658 -1.356 1.00 43.59 724 GLY A C 1
ATOM 5973 O O . GLY A 1 724 ? 30.624 -12.796 -1.621 1.00 43.59 724 GLY A O 1
ATOM 5974 N N . GLU A 1 725 ? 29.138 -11.460 -0.618 1.00 49.47 725 GLU A N 1
ATOM 5975 C CA . GLU A 1 725 ? 28.230 -12.551 -0.245 1.00 49.47 725 GLU A CA 1
ATOM 5976 C C . GLU A 1 725 ? 27.302 -12.869 -1.421 1.00 49.47 725 GLU A C 1
ATOM 5978 O O . GLU A 1 725 ? 26.561 -12.005 -1.887 1.00 49.47 725 GLU A O 1
ATOM 5983 N N . ILE A 1 726 ? 27.279 -14.118 -1.882 1.00 59.03 726 ILE A N 1
ATOM 5984 C CA . ILE A 1 726 ? 26.292 -14.560 -2.872 1.00 59.03 726 ILE A CA 1
ATOM 5985 C C . ILE A 1 726 ? 24.967 -14.812 -2.146 1.00 59.03 726 ILE A C 1
ATOM 5987 O O . ILE A 1 726 ? 24.858 -15.730 -1.333 1.00 59.03 726 ILE A O 1
ATOM 5991 N N . ARG A 1 727 ? 23.949 -13.997 -2.439 1.00 66.81 727 ARG A N 1
ATOM 5992 C CA . ARG A 1 727 ? 22.578 -14.167 -1.943 1.00 66.81 727 ARG A CA 1
ATOM 5993 C C . ARG A 1 727 ? 21.653 -14.545 -3.081 1.00 66.81 727 ARG A C 1
ATOM 5995 O O . ARG A 1 727 ? 21.605 -13.875 -4.110 1.00 66.81 727 ARG A O 1
ATOM 6002 N N . THR A 1 728 ? 20.883 -15.605 -2.892 1.00 78.25 728 THR A N 1
ATOM 6003 C CA . THR A 1 728 ? 19.887 -16.022 -3.876 1.00 78.25 728 THR A CA 1
ATOM 6004 C C . THR A 1 728 ? 18.592 -15.242 -3.660 1.00 78.25 728 THR A C 1
ATOM 6006 O O . THR A 1 728 ? 18.183 -14.965 -2.532 1.00 78.25 728 THR A O 1
ATOM 6009 N N . LYS A 1 729 ? 17.895 -14.898 -4.745 1.00 85.50 729 LYS A N 1
ATOM 6010 C CA . LYS A 1 729 ? 16.564 -14.276 -4.668 1.00 85.50 729 LYS A CA 1
ATOM 6011 C C . LYS A 1 729 ? 15.462 -15.227 -4.189 1.00 85.50 729 LYS A C 1
ATOM 6013 O O . LYS A 1 729 ? 14.304 -14.821 -4.117 1.00 85.50 729 LYS A O 1
ATOM 6018 N N . GLU A 1 730 ? 15.801 -16.461 -3.825 1.00 88.44 730 GLU A N 1
ATOM 6019 C CA . GLU A 1 730 ? 14.865 -17.450 -3.281 1.00 88.44 730 GLU A CA 1
ATOM 6020 C C . GLU A 1 730 ? 14.145 -16.928 -2.041 1.00 88.44 730 GLU A C 1
ATOM 6022 O O . GLU A 1 730 ? 12.926 -17.039 -1.957 1.00 88.44 730 GLU A O 1
ATOM 6027 N N . GLU A 1 731 ? 14.869 -16.287 -1.120 1.00 85.81 731 GLU A N 1
ATOM 6028 C CA . GLU A 1 731 ? 14.281 -15.721 0.099 1.00 85.81 731 GLU A CA 1
ATOM 6029 C C . GLU A 1 731 ? 13.271 -14.608 -0.216 1.00 85.81 731 GLU A C 1
ATOM 6031 O O . GLU A 1 731 ? 12.240 -14.494 0.448 1.00 85.81 731 GLU A O 1
ATOM 6036 N N . ILE A 1 732 ? 13.528 -13.809 -1.261 1.00 88.56 732 ILE A N 1
ATOM 6037 C CA . ILE A 1 732 ? 12.605 -12.766 -1.733 1.00 88.56 732 ILE A CA 1
ATOM 6038 C C . ILE A 1 732 ? 11.359 -13.410 -2.340 1.00 88.56 732 ILE A C 1
ATOM 6040 O O . ILE A 1 732 ? 10.248 -13.016 -1.994 1.00 88.56 732 ILE A O 1
ATOM 6044 N N . ILE A 1 733 ? 11.529 -14.406 -3.215 1.00 91.75 733 ILE A N 1
ATOM 6045 C CA . ILE A 1 733 ? 10.415 -15.131 -3.841 1.00 91.75 733 ILE A CA 1
ATOM 6046 C C . ILE A 1 733 ? 9.543 -15.784 -2.765 1.00 91.75 733 ILE A C 1
ATOM 6048 O O . ILE A 1 733 ? 8.323 -15.640 -2.799 1.00 91.75 733 ILE A O 1
ATOM 6052 N N . GLU A 1 734 ? 10.158 -16.435 -1.779 1.00 91.31 734 GLU A N 1
ATOM 6053 C CA . GLU A 1 734 ? 9.439 -17.051 -0.667 1.00 91.31 734 GLU A CA 1
ATOM 6054 C C . GLU A 1 734 ? 8.700 -16.006 0.169 1.00 91.31 734 GLU A C 1
ATOM 6056 O O . GLU A 1 734 ? 7.517 -16.147 0.457 1.00 91.31 734 GLU A O 1
ATOM 6061 N N . SER A 1 735 ? 9.342 -14.880 0.466 1.00 92.25 735 SER A N 1
ATOM 6062 C CA . SER A 1 735 ? 8.696 -13.778 1.179 1.00 92.25 735 SER A CA 1
ATOM 6063 C C . SER A 1 735 ? 7.496 -13.196 0.413 1.00 92.25 735 SER A C 1
ATOM 6065 O O . SER A 1 735 ? 6.481 -12.859 1.026 1.00 92.25 735 SER A O 1
ATOM 6067 N N . LEU A 1 736 ? 7.571 -13.111 -0.921 1.00 94.00 736 LEU A N 1
ATOM 6068 C CA . LEU A 1 736 ? 6.463 -12.668 -1.777 1.00 94.00 736 LEU A CA 1
ATOM 6069 C C . LEU A 1 736 ? 5.318 -13.690 -1.803 1.00 94.00 736 LEU A C 1
ATOM 6071 O O . LEU A 1 736 ? 4.160 -13.293 -1.688 1.00 94.00 736 LEU A O 1
ATOM 6075 N N . ARG A 1 737 ? 5.625 -14.991 -1.886 1.00 94.62 737 ARG A N 1
ATOM 6076 C CA . ARG A 1 737 ? 4.640 -16.086 -1.777 1.00 94.62 737 ARG A CA 1
ATOM 6077 C C . ARG A 1 737 ? 3.893 -16.022 -0.454 1.00 94.62 737 ARG A C 1
ATOM 6079 O O . ARG A 1 737 ? 2.664 -16.015 -0.419 1.00 94.62 737 ARG A O 1
ATOM 6086 N N . GLN A 1 738 ? 4.645 -15.857 0.626 1.00 92.44 738 GLN A N 1
ATOM 6087 C CA . GLN A 1 738 ? 4.129 -15.717 1.978 1.00 92.44 738 GLN A CA 1
ATOM 6088 C C . GLN A 1 738 ? 3.282 -14.453 2.168 1.00 92.44 738 GLN A C 1
ATOM 6090 O O . GLN A 1 738 ? 2.309 -14.484 2.921 1.00 92.44 738 GLN A O 1
ATOM 6095 N N . ALA A 1 739 ? 3.616 -13.344 1.503 1.00 93.12 739 ALA A N 1
ATOM 6096 C CA . ALA A 1 739 ? 2.777 -12.146 1.482 1.00 93.12 739 ALA A CA 1
ATOM 6097 C C . ALA A 1 739 ? 1.492 -12.364 0.661 1.00 93.12 739 ALA A C 1
ATOM 6099 O O . ALA A 1 739 ? 0.425 -11.902 1.066 1.00 93.12 739 ALA A O 1
ATOM 6100 N N . GLY A 1 740 ? 1.584 -13.103 -0.450 1.00 93.56 740 GLY A N 1
ATOM 6101 C CA . GLY A 1 740 ? 0.458 -13.469 -1.311 1.00 93.56 740 GLY A CA 1
ATOM 6102 C C . GLY A 1 740 ? -0.617 -14.287 -0.589 1.00 93.56 740 GLY A C 1
ATOM 6103 O O . GLY A 1 740 ? -1.803 -14.041 -0.796 1.00 93.56 740 GLY A O 1
ATOM 6104 N N . LEU A 1 741 ? -0.219 -15.182 0.325 1.00 93.00 741 LEU A N 1
ATOM 6105 C CA . LEU A 1 741 ? -1.153 -15.983 1.130 1.00 93.00 741 LEU A CA 1
ATOM 6106 C C . LEU A 1 741 ? -2.088 -15.140 2.005 1.00 93.00 741 LEU A C 1
ATOM 6108 O O . LEU A 1 741 ? -3.196 -15.570 2.309 1.00 93.00 741 LEU A O 1
ATOM 6112 N N . GLU A 1 742 ? -1.659 -13.954 2.439 1.00 91.75 742 GLU A N 1
ATOM 6113 C CA . GLU A 1 742 ? -2.435 -13.129 3.369 1.00 91.75 742 GLU A CA 1
ATOM 6114 C C . GLU A 1 742 ? -3.529 -12.290 2.697 1.00 91.75 742 GLU A C 1
ATOM 6116 O O . GLU A 1 742 ? -4.418 -11.795 3.390 1.00 91.75 742 GLU A O 1
ATOM 6121 N N . VAL A 1 743 ? -3.442 -12.063 1.385 1.00 93.06 743 VAL A N 1
ATOM 6122 C CA . VAL A 1 743 ? -4.268 -11.083 0.660 1.00 93.06 743 VAL A CA 1
ATOM 6123 C C . VAL A 1 743 ? -5.336 -11.756 -0.199 1.00 93.06 743 VAL A C 1
ATOM 6125 O O . VAL A 1 743 ? -5.290 -12.961 -0.438 1.00 93.06 743 VAL A O 1
ATOM 6128 N N . ALA A 1 744 ? -6.317 -10.977 -0.657 1.00 91.25 744 ALA A N 1
ATOM 6129 C CA . ALA A 1 744 ? -7.369 -11.460 -1.549 1.00 91.25 744 ALA A CA 1
ATOM 6130 C C . ALA A 1 744 ? -6.939 -11.427 -3.025 1.00 91.25 744 ALA A C 1
ATOM 6132 O O . ALA A 1 744 ? -7.329 -12.306 -3.792 1.00 91.25 744 ALA A O 1
ATOM 6133 N N . GLU A 1 745 ? -6.134 -10.429 -3.407 1.00 94.19 745 GLU A N 1
ATOM 6134 C CA . GLU A 1 745 ? -5.665 -10.208 -4.780 1.00 94.19 745 GLU A CA 1
ATOM 6135 C C . GLU A 1 745 ? -4.197 -9.744 -4.791 1.00 94.19 745 GLU A C 1
ATOM 6137 O O . GLU A 1 745 ? -3.722 -9.118 -3.838 1.00 94.19 745 GLU A O 1
ATOM 6142 N N . VAL A 1 746 ? -3.476 -10.031 -5.877 1.00 96.06 746 VAL A N 1
ATOM 6143 C CA . VAL A 1 746 ? -2.097 -9.571 -6.116 1.00 96.06 746 VAL A CA 1
ATOM 6144 C C . VAL A 1 746 ? -2.045 -8.786 -7.421 1.00 96.06 746 VAL A C 1
ATOM 6146 O O . VAL A 1 746 ? -2.433 -9.301 -8.465 1.00 96.06 746 VAL A O 1
ATOM 6149 N N . TYR A 1 747 ? -1.526 -7.563 -7.389 1.00 94.56 747 TYR A N 1
ATOM 6150 C CA . TYR A 1 747 ? -1.298 -6.724 -8.561 1.00 94.56 747 TYR A CA 1
ATOM 6151 C C . TYR A 1 747 ? 0.197 -6.546 -8.809 1.00 94.56 747 TYR A C 1
ATOM 6153 O O . TYR A 1 747 ? 0.945 -6.173 -7.903 1.00 94.56 747 TYR A O 1
ATOM 6161 N N . ILE A 1 748 ? 0.635 -6.780 -10.044 1.00 90.31 748 ILE A N 1
ATOM 6162 C CA . ILE A 1 748 ? 2.039 -6.630 -10.436 1.00 90.31 748 ILE A CA 1
ATOM 6163 C C . ILE A 1 748 ? 2.197 -5.406 -11.342 1.00 90.31 748 ILE A C 1
ATOM 6165 O O . ILE A 1 748 ? 1.589 -5.318 -12.411 1.00 90.31 748 ILE A O 1
ATOM 6169 N N . GLY A 1 749 ? 2.988 -4.438 -10.885 1.00 80.00 749 GLY A N 1
ATOM 6170 C CA . GLY A 1 749 ? 3.098 -3.103 -11.459 1.00 80.00 749 GLY A CA 1
ATOM 6171 C C . GLY A 1 749 ? 4.390 -2.835 -12.232 1.00 80.00 749 GLY A C 1
ATOM 6172 O O . GLY A 1 749 ? 5.450 -2.761 -11.608 1.00 80.00 749 GLY A O 1
ATOM 6173 N N . THR A 1 750 ? 4.279 -2.625 -13.551 1.00 61.94 750 THR A N 1
ATOM 6174 C CA . THR A 1 750 ? 5.338 -2.212 -14.504 1.00 61.94 750 THR A CA 1
ATOM 6175 C C . THR A 1 750 ? 4.751 -1.342 -15.649 1.00 61.94 750 THR A C 1
ATOM 6177 O O . THR A 1 750 ? 3.528 -1.229 -15.766 1.00 61.94 750 THR A O 1
ATOM 6180 N N . ASP A 1 751 ? 5.594 -0.750 -16.501 1.00 52.72 751 ASP A N 1
ATOM 6181 C CA . ASP A 1 751 ? 5.285 0.349 -17.457 1.00 52.72 751 ASP A CA 1
ATOM 6182 C C . ASP A 1 751 ? 5.425 -0.058 -18.971 1.00 52.72 751 ASP A C 1
ATOM 6184 O O . ASP A 1 751 ? 6.512 -0.532 -19.316 1.00 52.72 751 ASP A O 1
ATOM 6188 N N . PRO A 1 752 ? 4.359 0.009 -19.827 1.00 44.91 752 PRO A N 1
ATOM 6189 C CA . PRO A 1 752 ? 4.339 -0.252 -21.319 1.00 44.91 752 PRO A CA 1
ATOM 6190 C C . PRO A 1 752 ? 4.053 0.976 -22.276 1.00 44.91 752 PRO A C 1
ATOM 6192 O O . PRO A 1 752 ? 4.094 2.093 -21.794 1.00 44.91 752 PRO A O 1
ATOM 6195 N N . ASP A 1 753 ? 3.799 0.851 -23.614 1.00 42.00 753 ASP A N 1
ATOM 6196 C CA . ASP A 1 753 ? 3.716 1.972 -24.646 1.00 42.00 753 ASP A CA 1
ATOM 6197 C C . ASP A 1 753 ? 2.550 1.842 -25.757 1.00 42.00 753 ASP A C 1
ATOM 6199 O O . ASP A 1 753 ? 2.120 0.711 -25.968 1.00 42.00 753 ASP A O 1
ATOM 6203 N N . SER A 1 754 ? 2.004 2.898 -26.485 1.00 46.62 754 SER A N 1
ATOM 6204 C CA . SER A 1 754 ? 0.841 2.864 -27.523 1.00 46.62 754 SER A CA 1
ATOM 6205 C C . SER A 1 754 ? 0.580 4.082 -28.538 1.00 46.62 754 SER A C 1
ATOM 6207 O O . SER A 1 754 ? 0.676 5.209 -28.047 1.00 46.62 754 SER A O 1
ATOM 6209 N N . ILE A 1 755 ? 0.140 3.935 -29.853 1.00 44.34 755 ILE A N 1
ATOM 6210 C CA . ILE A 1 755 ? 0.163 4.915 -31.059 1.00 44.34 755 ILE A CA 1
ATOM 6211 C C . ILE A 1 755 ? -1.072 5.851 -31.373 1.00 44.34 755 ILE A C 1
ATOM 6213 O O . ILE A 1 755 ? -2.158 5.568 -30.905 1.00 44.34 755 ILE A O 1
ATOM 6217 N N . THR A 1 756 ? -0.998 6.929 -32.211 1.00 49.84 756 THR A N 1
ATOM 6218 C CA . THR A 1 756 ? -2.133 7.879 -32.563 1.00 49.84 756 THR A CA 1
ATOM 6219 C C . THR A 1 756 ? -2.847 7.725 -33.921 1.00 49.84 756 THR A C 1
ATOM 6221 O O . THR A 1 756 ? -2.299 7.143 -34.851 1.00 49.84 756 THR A O 1
ATOM 6224 N N . GLY A 1 757 ? -4.062 8.298 -34.047 1.00 57.34 757 GLY A N 1
ATOM 6225 C CA . GLY A 1 757 ? -5.001 8.130 -35.180 1.00 57.34 757 GLY A CA 1
ATOM 6226 C C . GLY A 1 757 ? -4.691 8.839 -36.491 1.00 57.34 757 GLY A C 1
ATOM 6227 O O . GLY A 1 757 ? -5.017 8.344 -37.563 1.00 57.34 757 GLY A O 1
ATOM 6228 N N . ASP A 1 758 ? -3.993 9.958 -36.438 1.00 54.22 758 ASP A N 1
ATOM 6229 C CA . ASP A 1 758 ? -3.523 10.690 -37.613 1.00 54.22 758 ASP A CA 1
ATOM 6230 C C . ASP A 1 758 ? -2.349 10.000 -38.336 1.00 54.22 758 ASP A C 1
ATOM 6232 O O . ASP A 1 758 ? -1.881 10.470 -39.377 1.00 54.22 758 ASP A O 1
ATOM 6236 N N . SER A 1 759 ? -1.879 8.870 -37.802 1.00 53.09 759 SER A N 1
ATOM 6237 C CA . SER A 1 759 ? -0.850 8.032 -38.407 1.00 53.09 759 SER A CA 1
ATOM 6238 C C . SER A 1 759 ? -1.337 7.436 -39.727 1.00 53.09 759 SER A C 1
ATOM 6240 O O . SER A 1 759 ? -2.406 6.856 -39.759 1.00 53.09 759 SER A O 1
ATOM 6242 N N . LYS A 1 760 ? -0.577 7.520 -40.819 1.00 56.25 760 LYS A N 1
ATOM 6243 C CA . LYS A 1 760 ? -0.867 6.831 -42.083 1.00 56.25 760 LYS A CA 1
ATOM 6244 C C . LYS A 1 760 ? -0.369 5.393 -42.060 1.00 56.25 760 LYS A C 1
ATOM 6246 O O . LYS A 1 760 ? 0.761 5.101 -41.680 1.00 56.25 760 LYS A O 1
ATOM 6251 N N . VAL A 1 761 ? -1.216 4.479 -42.494 1.00 59.09 761 VAL A N 1
ATOM 6252 C CA . VAL A 1 761 ? -0.933 3.053 -42.610 1.00 59.09 761 VAL A CA 1
ATOM 6253 C C . VAL A 1 761 ? -1.118 2.638 -44.063 1.00 59.09 761 VAL A C 1
ATOM 6255 O O . VAL A 1 761 ? -2.105 2.993 -44.713 1.00 59.09 761 VAL A O 1
ATOM 6258 N N . LEU A 1 762 ? -0.139 1.906 -44.602 1.00 63.00 762 LEU A N 1
ATOM 6259 C CA . LEU A 1 762 ? -0.273 1.288 -45.916 1.00 63.00 762 LEU A CA 1
ATOM 6260 C C . LEU A 1 762 ? -1.087 0.012 -45.735 1.00 63.00 762 LEU A C 1
ATOM 6262 O O . LEU A 1 762 ? -0.644 -0.944 -45.093 1.00 63.00 762 LEU A O 1
ATOM 6266 N N . VAL A 1 763 ? -2.300 0.026 -46.266 1.00 69.12 763 VAL A N 1
ATOM 6267 C CA . VAL A 1 763 ? -3.295 -1.010 -46.026 1.00 69.12 763 VAL A CA 1
ATOM 6268 C C . VAL A 1 763 ? -3.833 -1.536 -47.339 1.00 69.12 763 VAL A C 1
ATOM 6270 O O . VAL A 1 763 ? -3.993 -0.803 -48.309 1.00 69.12 763 VAL A O 1
ATOM 6273 N N . LYS A 1 764 ? -4.107 -2.831 -47.392 1.00 72.12 764 LYS A N 1
ATOM 6274 C CA . LYS A 1 764 ? -4.811 -3.452 -48.504 1.00 72.12 764 LYS A CA 1
ATOM 6275 C C . LYS A 1 764 ? -6.228 -3.736 -48.034 1.00 72.12 764 LYS A C 1
ATOM 6277 O O . LYS A 1 764 ? -6.417 -4.542 -47.125 1.00 72.12 764 LYS A O 1
ATOM 6282 N N . VAL A 1 765 ? -7.189 -3.036 -48.625 1.00 71.56 765 VAL A N 1
ATOM 6283 C CA . VAL A 1 765 ? -8.617 -3.143 -48.302 1.00 71.56 765 VAL A CA 1
ATOM 6284 C C . VAL A 1 765 ? -9.327 -3.601 -49.567 1.00 71.56 765 VAL A C 1
ATOM 6286 O O . VAL A 1 765 ? -9.254 -2.916 -50.587 1.00 71.56 765 VAL A O 1
ATOM 6289 N N . ASN A 1 766 ? -9.971 -4.771 -49.528 1.00 68.06 766 ASN A N 1
ATOM 6290 C CA . ASN A 1 766 ? -10.668 -5.368 -50.679 1.00 68.06 766 ASN A CA 1
ATOM 6291 C C . ASN A 1 766 ? -9.782 -5.527 -51.936 1.00 68.06 766 ASN A C 1
ATOM 6293 O O . ASN A 1 766 ? -10.219 -5.307 -53.063 1.00 68.06 766 ASN A O 1
ATOM 6297 N N . GLY A 1 767 ? -8.507 -5.879 -51.753 1.00 59.16 767 GLY A N 1
ATOM 6298 C CA . GLY A 1 767 ? -7.569 -6.116 -52.856 1.00 59.16 767 GLY A CA 1
ATOM 6299 C C . GLY A 1 767 ? -6.844 -4.874 -53.390 1.00 59.16 767 GLY A C 1
ATOM 6300 O O . GLY A 1 767 ? -5.784 -5.025 -54.002 1.00 59.16 767 GLY A O 1
ATOM 6301 N N . GLU A 1 768 ? -7.334 -3.668 -53.099 1.00 57.78 768 GLU A N 1
ATOM 6302 C CA . GLU A 1 768 ? -6.687 -2.405 -53.464 1.00 57.78 768 GLU A CA 1
ATOM 6303 C C . GLU A 1 768 ? -5.746 -1.922 -52.359 1.00 57.78 768 GLU A C 1
ATOM 6305 O O . GLU A 1 768 ? -6.103 -1.890 -51.180 1.00 57.78 768 GLU A O 1
ATOM 6310 N N . VAL A 1 769 ? -4.529 -1.527 -52.743 1.00 64.19 769 VAL A N 1
ATOM 6311 C CA . VAL A 1 769 ? -3.561 -0.929 -51.818 1.00 64.19 769 VAL A CA 1
ATOM 6312 C C . VAL A 1 769 ? -3.888 0.551 -51.673 1.00 64.19 769 VAL A C 1
ATOM 6314 O O . VAL A 1 769 ? -3.835 1.305 -52.643 1.00 64.19 769 VAL A O 1
ATOM 6317 N N . LYS A 1 770 ? -4.228 0.954 -50.453 1.00 62.41 770 LYS A N 1
ATOM 6318 C CA . LYS A 1 770 ? -4.578 2.319 -50.074 1.00 62.41 770 LYS A CA 1
ATOM 6319 C C . LYS A 1 770 ? -3.628 2.798 -48.982 1.00 62.41 770 LYS A C 1
ATOM 6321 O O . LYS A 1 770 ? -3.128 2.022 -48.171 1.00 62.41 770 LYS A O 1
ATOM 6326 N N . HIS A 1 771 ? -3.368 4.096 -48.971 1.00 62.97 771 HIS A N 1
ATOM 6327 C CA . HIS A 1 771 ? -2.574 4.741 -47.937 1.00 62.97 771 HIS A CA 1
ATOM 6328 C C . HIS A 1 771 ? -3.494 5.712 -47.204 1.00 62.97 771 HIS A C 1
ATOM 6330 O O . HIS A 1 771 ? -3.819 6.772 -47.734 1.00 62.97 771 HIS A O 1
ATOM 6336 N N . LEU A 1 772 ? -3.982 5.291 -46.040 1.00 67.88 772 LEU A N 1
ATOM 6337 C CA . LEU A 1 772 ? -5.028 5.974 -45.273 1.00 67.88 772 LEU A CA 1
ATOM 6338 C C . LEU A 1 772 ? -4.499 6.300 -43.882 1.00 67.88 772 LEU A C 1
ATOM 6340 O O . LEU A 1 772 ? -3.631 5.585 -43.380 1.00 67.88 772 LEU A O 1
ATOM 6344 N N . THR A 1 773 ? -5.015 7.343 -43.239 1.00 75.44 773 THR A N 1
ATOM 6345 C CA . THR A 1 773 ? -4.783 7.517 -41.798 1.00 75.44 773 THR A CA 1
ATOM 6346 C C . THR A 1 773 ? -5.502 6.428 -41.001 1.00 75.44 773 THR A C 1
ATOM 6348 O O . THR A 1 773 ? -6.501 5.873 -41.454 1.00 75.44 773 THR A O 1
ATOM 6351 N N . VAL A 1 774 ? -4.992 6.087 -39.817 1.00 72.44 774 VAL A N 1
ATOM 6352 C CA . VAL A 1 774 ? -5.594 5.091 -38.926 1.00 72.44 774 VAL A CA 1
ATOM 6353 C C . VAL A 1 774 ? -6.994 5.539 -38.516 1.00 72.44 774 VAL A C 1
ATOM 6355 O O . VAL A 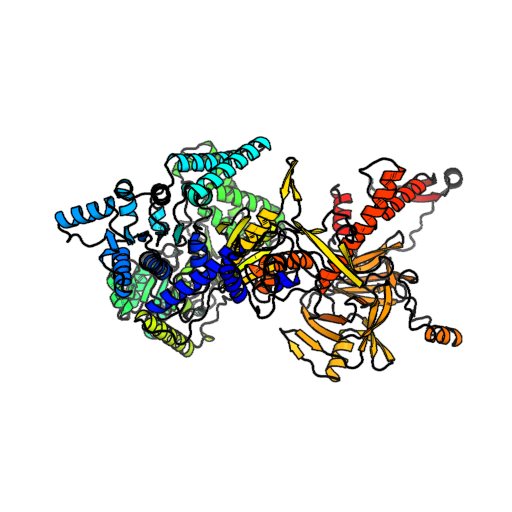1 774 ? -7.873 4.699 -38.407 1.00 72.44 774 VAL A O 1
ATOM 6358 N N . GLU A 1 775 ? -7.225 6.843 -38.368 1.00 79.69 775 GLU A N 1
ATOM 6359 C CA . GLU A 1 775 ? -8.528 7.445 -38.091 1.00 79.69 775 GLU A CA 1
ATOM 6360 C C . GLU A 1 775 ? -9.475 7.391 -39.301 1.00 79.69 775 GLU A C 1
ATOM 6362 O O . GLU A 1 775 ? -10.613 6.967 -39.136 1.00 79.69 775 GLU A O 1
ATOM 6367 N N . GLU A 1 776 ? -9.024 7.698 -40.526 1.00 78.62 776 GLU A N 1
ATOM 6368 C CA . GLU A 1 776 ? -9.839 7.505 -41.746 1.00 78.62 776 GLU A CA 1
ATOM 6369 C C . GLU A 1 776 ? -10.185 6.031 -41.972 1.00 78.62 776 GLU A C 1
ATOM 6371 O O . GLU A 1 776 ? -11.313 5.702 -42.331 1.00 78.62 776 GLU A O 1
ATOM 6376 N N . LEU A 1 777 ? -9.222 5.139 -41.741 1.00 80.38 777 LEU A N 1
ATOM 6377 C CA . LEU A 1 777 ? -9.417 3.699 -41.819 1.00 80.38 777 LEU A CA 1
ATOM 6378 C C . LEU A 1 777 ? -10.385 3.215 -40.734 1.00 80.38 777 LEU A C 1
ATOM 6380 O O . LEU A 1 777 ? -11.243 2.380 -41.004 1.00 80.38 777 LEU A O 1
ATOM 6384 N N . PHE A 1 778 ? -10.263 3.742 -39.515 1.00 81.75 778 PHE A N 1
ATOM 6385 C CA . PHE A 1 778 ? -11.159 3.433 -38.407 1.00 81.75 778 PHE A CA 1
ATOM 6386 C C . PHE A 1 778 ? -12.588 3.872 -38.713 1.00 81.75 778 PHE A C 1
ATOM 6388 O O . PHE A 1 778 ? -13.506 3.077 -38.545 1.00 81.75 778 PHE A O 1
ATOM 6395 N N . GLU A 1 779 ? -12.782 5.104 -39.188 1.00 82.88 779 GLU A N 1
ATOM 6396 C CA . GLU A 1 779 ? -14.104 5.629 -39.537 1.00 82.88 779 GLU A CA 1
ATOM 6397 C C . GLU A 1 779 ? -14.692 4.919 -40.775 1.00 82.88 779 GLU A C 1
ATOM 6399 O O . GLU A 1 779 ? -15.863 4.551 -40.746 1.00 82.88 779 GLU A O 1
ATOM 6404 N N . GLN A 1 780 ? -13.890 4.578 -41.796 1.00 79.00 780 GLN A N 1
ATOM 6405 C CA . GLN A 1 780 ? -14.349 3.742 -42.922 1.00 79.00 780 GLN A CA 1
ATOM 6406 C C . GLN A 1 780 ? -14.826 2.360 -42.466 1.00 79.00 780 GLN A C 1
ATOM 6408 O O . GLN A 1 780 ? -15.905 1.906 -42.839 1.00 79.00 780 GLN A O 1
ATOM 6413 N N . LEU A 1 781 ? -14.040 1.674 -41.636 1.00 76.50 781 LEU A N 1
ATOM 6414 C CA . LEU A 1 781 ? -14.399 0.335 -41.162 1.00 76.50 781 LEU A CA 1
ATOM 6415 C C . LEU A 1 781 ? -15.554 0.366 -40.150 1.00 76.50 781 LEU A C 1
ATOM 6417 O O . LEU A 1 781 ? -16.278 -0.620 -40.012 1.00 76.50 781 LEU A O 1
ATOM 6421 N N . LYS A 1 782 ? -15.740 1.497 -39.462 1.00 79.06 782 LYS A N 1
ATOM 6422 C CA . LYS A 1 782 ? -16.878 1.782 -38.582 1.00 79.06 782 LYS A CA 1
ATOM 6423 C C . LYS A 1 782 ? -18.176 1.990 -39.361 1.00 79.06 782 LYS A C 1
ATOM 6425 O O . LYS A 1 782 ? -19.229 1.587 -38.875 1.00 79.06 782 LYS A O 1
ATOM 6430 N N . GLU A 1 783 ? -18.114 2.566 -40.560 1.00 72.94 783 GLU A N 1
ATOM 6431 C CA . GLU A 1 783 ? -19.257 2.661 -41.480 1.00 72.94 783 GLU A CA 1
ATOM 6432 C C . GLU A 1 783 ? -19.609 1.300 -42.118 1.00 72.94 783 GLU A C 1
ATOM 6434 O O . GLU A 1 783 ? -20.779 1.026 -42.388 1.00 72.94 783 GLU A O 1
ATOM 6439 N N . GLU A 1 784 ? -18.621 0.413 -42.306 1.00 66.44 784 GLU A N 1
ATOM 6440 C CA . GLU A 1 784 ? -18.783 -0.916 -42.921 1.00 66.44 784 GLU A CA 1
ATOM 6441 C C . GLU A 1 784 ? -19.160 -2.056 -41.935 1.00 66.44 784 GLU A C 1
ATOM 6443 O O . GLU A 1 784 ? -19.554 -3.145 -42.381 1.00 66.44 784 GLU A O 1
ATOM 6448 N N . GLY A 1 785 ? -19.061 -1.863 -40.607 1.00 61.22 785 GLY A N 1
ATOM 6449 C CA . GLY A 1 785 ? -19.232 -2.947 -39.623 1.00 61.22 785 GLY A CA 1
ATOM 6450 C C . GLY A 1 785 ? -19.491 -2.550 -38.157 1.00 61.22 785 GLY A C 1
ATOM 6451 O O . GLY A 1 785 ? -19.317 -1.412 -37.737 1.00 61.22 785 GLY A O 1
ATOM 6452 N N . ASN A 1 786 ? -19.922 -3.533 -37.349 1.00 57.19 786 ASN A N 1
ATOM 6453 C CA . ASN A 1 786 ? -20.306 -3.359 -35.939 1.00 57.19 786 ASN A CA 1
ATOM 6454 C C . ASN A 1 786 ? -19.104 -3.021 -35.034 1.00 57.19 786 ASN A C 1
ATOM 6456 O O . ASN A 1 786 ? -18.290 -3.891 -34.724 1.00 57.19 786 ASN A O 1
ATOM 6460 N N . VAL A 1 787 ? -19.051 -1.787 -34.529 1.00 68.31 787 VAL A N 1
ATOM 6461 C CA . VAL A 1 787 ? -18.135 -1.374 -33.453 1.00 68.31 787 VAL A CA 1
ATOM 6462 C C . VAL A 1 787 ? -18.578 -1.994 -32.129 1.00 68.31 787 VAL A C 1
ATOM 6464 O O . VAL A 1 787 ? -19.739 -1.865 -31.737 1.00 68.31 787 VAL A O 1
ATOM 6467 N N . SER A 1 788 ? -17.655 -2.621 -31.396 1.00 67.88 788 SER A N 1
ATOM 6468 C CA . SER A 1 788 ? -17.919 -3.076 -30.027 1.00 67.88 788 SER A CA 1
ATOM 6469 C C . SER A 1 788 ? -17.177 -2.209 -29.012 1.00 67.88 788 SER A C 1
ATOM 6471 O O . SER A 1 788 ? -15.966 -2.020 -29.100 1.00 67.88 788 SER A O 1
ATOM 6473 N N . LEU A 1 789 ? -17.910 -1.663 -28.042 1.00 63.03 789 LEU A N 1
ATOM 6474 C CA . LEU A 1 789 ? -17.345 -0.899 -26.931 1.00 63.03 789 LEU A CA 1
ATOM 6475 C C . LEU A 1 789 ? -16.981 -1.850 -25.792 1.00 63.03 789 LEU A C 1
ATOM 6477 O O . LEU A 1 789 ? -17.846 -2.540 -25.252 1.00 63.03 789 LEU A O 1
ATOM 6481 N N . ARG A 1 790 ? -15.700 -1.885 -25.419 1.00 57.06 790 ARG A N 1
ATOM 6482 C CA . ARG A 1 790 ? -15.194 -2.679 -24.290 1.00 57.06 790 ARG A CA 1
ATOM 6483 C C . ARG A 1 790 ? -14.281 -1.795 -23.448 1.00 57.06 790 ARG A C 1
ATOM 6485 O O . ARG A 1 790 ? -13.311 -1.256 -23.965 1.00 57.06 790 ARG A O 1
ATOM 6492 N N . ASN A 1 791 ? -14.600 -1.627 -22.164 1.00 45.59 791 ASN A N 1
ATOM 6493 C CA . ASN A 1 791 ? -13.800 -0.844 -21.207 1.00 45.59 791 ASN A CA 1
ATOM 6494 C C . ASN A 1 791 ? -13.514 0.611 -21.643 1.00 45.59 791 ASN A C 1
ATOM 6496 O O . ASN A 1 791 ? -12.433 1.130 -21.401 1.00 45.59 791 ASN A O 1
ATOM 6500 N N . GLY A 1 792 ? -14.470 1.270 -22.309 1.00 51.38 792 GLY A N 1
ATOM 6501 C CA . GLY A 1 792 ? -14.299 2.647 -22.796 1.00 51.38 792 GLY A CA 1
ATOM 6502 C C . GLY A 1 792 ? -13.470 2.781 -24.081 1.00 51.38 792 GLY A C 1
ATOM 6503 O O . GLY A 1 792 ? -13.220 3.904 -24.515 1.00 51.38 792 GLY A O 1
ATOM 6504 N N . HIS A 1 793 ? -13.064 1.664 -24.693 1.00 68.00 793 HIS A N 1
ATOM 6505 C CA . HIS A 1 793 ? -12.355 1.611 -25.973 1.00 68.00 793 HIS A CA 1
ATOM 6506 C C . HIS A 1 793 ? -13.287 1.075 -27.073 1.00 68.00 793 HIS A C 1
ATOM 6508 O O . HIS A 1 793 ? -14.133 0.212 -26.816 1.00 68.00 793 HIS A O 1
ATOM 6514 N N . GLU A 1 794 ? -13.136 1.569 -28.300 1.00 74.50 794 GLU A N 1
ATOM 6515 C CA . GLU A 1 794 ? -13.898 1.132 -29.474 1.00 74.50 794 GLU A CA 1
ATOM 6516 C C . GLU A 1 794 ? -13.075 0.111 -30.280 1.00 74.50 794 GLU A C 1
ATOM 6518 O O . GLU A 1 794 ? -11.965 0.408 -30.715 1.00 74.50 794 GLU A O 1
ATOM 6523 N N . TYR A 1 795 ? -13.617 -1.095 -30.471 1.00 77.50 795 TYR A N 1
ATOM 6524 C CA . TYR A 1 795 ? -12.988 -2.193 -31.214 1.00 77.50 795 TYR A CA 1
ATOM 6525 C C . TYR A 1 795 ? -13.719 -2.450 -32.532 1.00 77.50 795 TYR A C 1
ATOM 6527 O O . TYR A 1 795 ? -14.946 -2.595 -32.535 1.00 77.50 795 TYR A O 1
ATOM 6535 N N . ILE A 1 796 ? -12.957 -2.595 -33.617 1.00 78.69 796 ILE A N 1
ATOM 6536 C CA . ILE A 1 796 ? -13.446 -2.941 -34.954 1.00 78.69 796 ILE A CA 1
ATOM 6537 C C . ILE A 1 796 ? -12.744 -4.214 -35.435 1.00 78.69 796 ILE A C 1
ATOM 6539 O O . ILE A 1 796 ? -11.518 -4.306 -35.395 1.00 78.69 796 ILE A O 1
ATOM 6543 N N . GLU A 1 797 ? -13.522 -5.197 -35.892 1.00 80.38 797 GLU A N 1
ATOM 6544 C CA . GLU A 1 797 ? -13.029 -6.442 -36.494 1.00 80.38 797 GLU A CA 1
ATOM 6545 C C . GLU A 1 797 ? -13.238 -6.389 -38.022 1.00 80.38 797 GLU A C 1
ATOM 6547 O O . GLU A 1 797 ? -14.358 -6.591 -38.502 1.00 80.38 797 GLU A O 1
ATOM 6552 N N . PRO A 1 798 ? -12.201 -6.059 -38.813 1.00 74.06 798 PRO A N 1
ATOM 6553 C CA . PRO A 1 798 ? -12.342 -5.874 -40.254 1.00 74.06 798 PRO A CA 1
ATOM 6554 C C . PRO A 1 798 ? -12.422 -7.202 -41.025 1.00 74.06 798 PRO A C 1
ATOM 6556 O O . PRO A 1 798 ? -11.697 -8.156 -40.741 1.00 74.06 798 PRO A O 1
ATOM 6559 N N . LYS A 1 799 ? -13.274 -7.258 -42.061 1.00 67.31 799 LYS A N 1
ATOM 6560 C CA . LYS A 1 799 ? -13.487 -8.474 -42.874 1.00 67.31 799 LYS A CA 1
ATOM 6561 C C . LYS A 1 799 ? -12.290 -8.831 -43.767 1.00 67.31 799 LYS A C 1
ATOM 6563 O O . LYS A 1 799 ? -11.918 -10.004 -43.819 1.00 67.31 799 LYS A O 1
ATOM 6568 N N . ASP A 1 800 ? -11.695 -7.843 -44.443 1.00 70.25 800 ASP A N 1
ATOM 6569 C CA . ASP A 1 800 ? -10.584 -8.043 -45.391 1.00 70.25 800 ASP A CA 1
ATOM 6570 C C . ASP A 1 800 ? -9.581 -6.872 -45.379 1.00 70.25 800 ASP A C 1
ATOM 6572 O O . ASP A 1 800 ? -9.363 -6.181 -46.376 1.00 70.25 800 ASP A O 1
ATOM 6576 N N . LEU A 1 801 ? -9.001 -6.620 -44.199 1.00 80.56 801 LEU A N 1
ATOM 6577 C CA . LEU A 1 801 ? -7.938 -5.635 -43.998 1.00 80.56 801 LEU A CA 1
ATOM 6578 C C . LEU A 1 801 ? -6.588 -6.337 -43.833 1.00 80.56 801 LEU A C 1
ATOM 6580 O O . LEU A 1 801 ? -6.380 -7.104 -42.887 1.00 80.56 801 LEU A O 1
ATOM 6584 N N . GLN A 1 802 ? -5.641 -6.021 -44.712 1.00 75.12 802 GLN A N 1
ATOM 6585 C CA . GLN A 1 802 ? -4.236 -6.370 -44.525 1.00 75.12 802 GLN A CA 1
ATOM 6586 C C . GLN A 1 802 ? -3.417 -5.107 -44.288 1.00 75.12 802 GLN A C 1
ATOM 6588 O O . GLN A 1 802 ? -3.587 -4.107 -44.978 1.00 75.12 802 GLN A O 1
ATOM 6593 N N . VAL A 1 803 ? -2.503 -5.164 -43.332 1.00 68.56 803 VAL A N 1
ATOM 6594 C CA . VAL A 1 803 ? -1.569 -4.081 -43.016 1.00 68.56 803 VAL A CA 1
ATOM 6595 C C . VAL A 1 803 ? -0.147 -4.576 -43.242 1.00 68.56 803 VAL A C 1
ATOM 6597 O O . VAL A 1 803 ? 0.105 -5.783 -43.274 1.00 68.56 803 VAL A O 1
ATOM 6600 N N . VAL A 1 804 ? 0.795 -3.666 -43.452 1.00 60.56 804 VAL A N 1
ATOM 6601 C CA . VAL A 1 804 ? 2.203 -4.049 -43.586 1.00 60.56 804 VAL A CA 1
ATOM 6602 C C . VAL A 1 804 ? 2.725 -4.531 -42.229 1.00 60.56 804 VAL A C 1
ATOM 6604 O O . VAL A 1 804 ? 2.661 -3.815 -41.231 1.00 60.56 804 VAL A O 1
ATOM 6607 N N . VAL A 1 805 ? 3.238 -5.758 -42.199 1.00 56.28 805 VAL A N 1
ATOM 6608 C CA . VAL A 1 805 ? 3.772 -6.435 -41.017 1.00 56.28 805 VAL A CA 1
ATOM 6609 C C . VAL A 1 805 ? 5.199 -6.900 -41.276 1.00 56.28 805 VAL A C 1
ATOM 6611 O O . VAL A 1 805 ? 5.603 -7.137 -42.419 1.00 56.28 805 VAL A O 1
ATOM 6614 N N . VAL A 1 806 ? 5.963 -7.060 -40.200 1.00 49.41 806 VAL A N 1
ATOM 6615 C CA . VAL A 1 806 ? 7.299 -7.662 -40.257 1.00 49.41 806 VAL A CA 1
ATOM 6616 C C . VAL A 1 806 ? 7.213 -9.082 -39.718 1.00 49.41 806 VAL A C 1
ATOM 6618 O O . VAL A 1 806 ? 6.676 -9.310 -38.630 1.00 49.41 806 VAL A O 1
ATOM 6621 N N . ASP A 1 807 ? 7.696 -10.045 -40.501 1.00 52.00 807 ASP A N 1
ATOM 6622 C CA . ASP A 1 807 ? 7.725 -11.449 -40.100 1.00 52.00 807 ASP A CA 1
ATOM 6623 C C . ASP A 1 807 ? 9.008 -11.838 -39.349 1.00 52.00 807 ASP A C 1
ATOM 6625 O O . ASP A 1 807 ? 9.896 -11.025 -39.087 1.00 52.00 807 ASP A O 1
ATOM 6629 N N . ARG A 1 808 ? 9.081 -13.111 -38.946 1.00 43.28 808 ARG A N 1
ATOM 6630 C CA . ARG A 1 808 ? 10.141 -13.651 -38.082 1.00 43.28 808 ARG A CA 1
ATOM 6631 C C . ARG A 1 808 ? 11.537 -13.625 -38.721 1.00 43.28 808 ARG A C 1
ATOM 6633 O O . ARG A 1 808 ? 12.511 -13.768 -37.988 1.00 43.28 808 ARG A O 1
ATOM 6640 N N . ASP A 1 809 ? 11.629 -13.393 -40.032 1.00 43.72 809 ASP A N 1
ATOM 6641 C CA . ASP A 1 809 ? 12.881 -13.314 -40.791 1.00 43.72 809 ASP A CA 1
ATOM 6642 C C . ASP A 1 809 ? 13.261 -11.864 -41.157 1.00 43.72 809 ASP A C 1
ATOM 6644 O O . ASP A 1 809 ? 14.135 -11.639 -42.000 1.00 43.72 809 ASP A O 1
ATOM 6648 N N . TYR A 1 810 ? 12.626 -10.875 -40.511 1.00 48.28 810 TYR A N 1
ATOM 6649 C CA . TYR A 1 810 ? 12.780 -9.440 -40.783 1.00 48.28 810 TYR A CA 1
ATOM 6650 C C . TYR A 1 810 ? 12.396 -9.048 -42.212 1.00 48.28 810 TYR A C 1
ATOM 6652 O O . TYR A 1 810 ? 12.981 -8.122 -42.789 1.00 48.28 810 TYR A O 1
ATOM 6660 N N . ARG A 1 811 ? 11.425 -9.756 -42.797 1.00 50.09 811 ARG A N 1
ATOM 6661 C CA . ARG A 1 811 ? 10.901 -9.424 -44.117 1.00 50.09 811 ARG A CA 1
ATOM 6662 C C . ARG A 1 811 ? 9.621 -8.614 -43.986 1.00 50.09 811 ARG A C 1
ATOM 6664 O O . ARG A 1 811 ? 8.737 -8.934 -43.190 1.00 50.09 811 ARG A O 1
ATOM 6671 N N . VAL A 1 812 ? 9.536 -7.544 -44.769 1.00 52.62 812 VAL A N 1
ATOM 6672 C CA . VAL A 1 812 ? 8.365 -6.663 -44.812 1.00 52.62 812 VAL A CA 1
ATOM 6673 C C . VAL A 1 812 ? 7.362 -7.233 -45.818 1.00 52.62 812 VAL A C 1
ATOM 6675 O O . VAL A 1 812 ? 7.701 -7.416 -46.991 1.00 52.62 812 VAL A O 1
ATOM 6678 N N . ARG A 1 813 ? 6.134 -7.530 -45.373 1.00 66.56 813 ARG A N 1
ATOM 6679 C CA . ARG A 1 813 ? 5.045 -8.065 -46.217 1.00 66.56 813 ARG A CA 1
ATOM 6680 C C . ARG A 1 813 ? 3.669 -7.592 -45.742 1.00 66.56 813 ARG A C 1
ATOM 6682 O O . ARG A 1 813 ? 3.532 -7.116 -44.625 1.00 66.56 813 ARG A O 1
ATOM 6689 N N . PHE A 1 814 ? 2.628 -7.756 -46.558 1.00 65.56 814 PHE A N 1
ATOM 6690 C CA . PHE A 1 814 ? 1.246 -7.564 -46.097 1.00 65.56 814 PHE A CA 1
ATOM 6691 C C . PHE A 1 814 ? 0.783 -8.775 -45.268 1.00 65.56 814 PHE A C 1
ATOM 6693 O O . PHE A 1 814 ? 0.991 -9.925 -45.667 1.00 65.56 814 PHE A O 1
ATOM 6700 N N . GLY A 1 815 ? 0.171 -8.521 -44.112 1.00 68.75 815 GLY A N 1
ATOM 6701 C CA . GLY A 1 815 ? -0.390 -9.525 -43.202 1.00 68.75 815 GLY A CA 1
ATOM 6702 C C . GLY A 1 815 ? -1.754 -9.091 -42.672 1.00 68.75 815 GLY A C 1
ATOM 6703 O O . GLY A 1 815 ? -2.090 -7.908 -42.717 1.00 68.75 815 GLY A O 1
ATOM 6704 N N . LYS A 1 816 ? -2.583 -10.035 -42.213 1.00 76.88 816 LYS A N 1
ATOM 6705 C CA . LYS A 1 816 ? -3.967 -9.728 -41.834 1.00 76.88 816 LYS A CA 1
ATOM 6706 C C . LYS A 1 816 ? -4.025 -8.956 -40.511 1.00 76.88 816 LYS A C 1
ATOM 6708 O O . LYS A 1 816 ? -3.390 -9.347 -39.528 1.00 76.88 816 LYS A O 1
ATOM 6713 N N . ALA A 1 817 ? -4.813 -7.882 -40.477 1.00 75.69 817 ALA A N 1
ATOM 6714 C CA . ALA A 1 817 ? -5.177 -7.197 -39.241 1.00 75.69 817 ALA A CA 1
ATOM 6715 C C . ALA A 1 817 ? -6.443 -7.836 -38.666 1.00 75.69 817 ALA A C 1
ATOM 6717 O O . ALA A 1 817 ? -7.447 -7.983 -39.362 1.00 75.69 817 ALA A O 1
ATOM 6718 N N . LYS A 1 818 ? -6.370 -8.260 -37.405 1.00 71.25 818 LYS A N 1
ATOM 6719 C CA . LYS A 1 818 ? -7.441 -8.973 -36.709 1.00 71.25 818 LYS A CA 1
ATOM 6720 C C . LYS A 1 818 ? -8.367 -8.015 -35.968 1.00 71.25 818 LYS A C 1
ATOM 6722 O O . LYS A 1 818 ? -9.576 -8.167 -36.062 1.00 71.25 818 LYS A O 1
ATOM 6727 N N . TYR A 1 819 ? -7.806 -7.012 -35.296 1.00 74.25 819 TYR A N 1
ATOM 6728 C CA . TYR A 1 819 ? -8.572 -5.931 -34.678 1.00 74.25 819 TYR A CA 1
ATOM 6729 C C . TYR A 1 819 ? -7.894 -4.586 -34.903 1.00 74.25 819 TYR A C 1
ATOM 6731 O O . TYR A 1 819 ? -6.665 -4.497 -34.937 1.00 74.25 819 TYR A O 1
ATOM 6739 N N . LEU A 1 820 ? -8.718 -3.548 -35.006 1.00 75.00 820 LEU A N 1
ATOM 6740 C CA . LEU A 1 820 ? -8.315 -2.155 -34.911 1.00 75.00 820 LEU A CA 1
ATOM 6741 C C . LEU A 1 820 ? -9.015 -1.532 -33.692 1.00 75.00 820 LEU A C 1
ATOM 6743 O O . LEU A 1 820 ? -10.239 -1.606 -33.564 1.00 75.00 820 LEU A O 1
ATOM 6747 N N . ILE A 1 821 ? -8.231 -0.968 -32.777 1.00 72.62 821 ILE A N 1
ATOM 6748 C CA . ILE A 1 821 ? -8.671 -0.509 -31.451 1.00 72.62 821 ILE A CA 1
ATOM 6749 C C . ILE A 1 821 ? -8.523 1.009 -31.376 1.00 72.62 821 ILE A C 1
ATOM 6751 O O . ILE A 1 821 ? -7.531 1.526 -31.873 1.00 72.62 821 ILE A O 1
ATOM 6755 N N . ARG A 1 822 ? -9.457 1.718 -30.727 1.00 77.12 822 ARG A N 1
ATOM 6756 C CA . ARG A 1 822 ? -9.397 3.164 -30.454 1.00 77.12 822 ARG A CA 1
ATOM 6757 C C . ARG A 1 822 ? -9.689 3.487 -28.984 1.00 77.12 822 ARG A C 1
ATOM 6759 O O . ARG A 1 822 ? -10.692 3.025 -28.445 1.00 77.12 822 ARG A O 1
ATOM 6766 N N . HIS A 1 823 ? -8.870 4.324 -28.342 1.00 69.00 823 HIS A N 1
ATOM 6767 C CA . HIS A 1 823 ? -9.066 4.789 -26.960 1.00 69.00 823 HIS A CA 1
ATOM 6768 C C . HIS A 1 823 ? -8.582 6.231 -26.731 1.00 69.00 823 HIS A C 1
ATOM 6770 O O . HIS A 1 823 ? -7.721 6.713 -27.450 1.00 69.00 823 HIS A O 1
ATOM 6776 N N . LYS A 1 824 ? -9.149 6.972 -25.767 1.00 61.94 824 LYS A N 1
ATOM 6777 C CA . LYS A 1 824 ? -8.805 8.393 -25.525 1.00 61.94 824 LYS A CA 1
ATOM 6778 C C . LYS A 1 824 ? -7.575 8.551 -24.635 1.00 61.94 824 LYS A C 1
ATOM 6780 O O . LYS A 1 824 ? -7.526 7.981 -23.553 1.00 61.94 824 LYS A O 1
ATOM 6785 N N . VAL A 1 825 ? -6.646 9.422 -25.025 1.00 54.00 825 VAL A N 1
ATOM 6786 C CA . VAL A 1 825 ? -5.499 9.850 -24.209 1.00 54.00 825 VAL A CA 1
ATOM 6787 C C . VAL A 1 825 ? -5.225 11.348 -24.354 1.00 54.00 825 VAL A C 1
ATOM 6789 O O . VAL A 1 825 ? -5.664 12.010 -25.293 1.00 54.00 825 VAL A O 1
ATOM 6792 N N . ARG A 1 826 ? -4.438 11.903 -23.428 1.00 50.47 826 ARG A N 1
ATOM 6793 C CA . ARG A 1 826 ? -4.024 13.312 -23.443 1.00 50.47 826 ARG A CA 1
ATOM 6794 C C . ARG A 1 826 ? -2.498 13.403 -23.431 1.00 50.47 826 ARG A C 1
ATOM 6796 O O . ARG A 1 826 ? -1.878 13.544 -22.381 1.00 50.47 826 ARG A O 1
ATOM 6803 N N . LYS A 1 827 ? -1.899 13.254 -24.615 1.00 53.53 827 LYS A N 1
ATOM 6804 C CA . LYS A 1 827 ? -0.442 13.186 -24.842 1.00 53.53 827 LYS A CA 1
ATOM 6805 C C . LYS A 1 827 ? -0.003 14.149 -25.966 1.00 53.53 827 LYS A C 1
ATOM 6807 O O . LYS A 1 827 ? -0.811 14.426 -26.847 1.00 53.53 827 LYS A O 1
ATOM 6812 N N . PRO A 1 828 ? 1.242 14.666 -25.971 1.00 49.25 828 PRO A N 1
ATOM 6813 C CA . PRO A 1 828 ? 1.741 15.568 -27.020 1.00 49.25 828 PRO A CA 1
ATOM 6814 C C . PRO A 1 828 ? 2.104 14.855 -28.346 1.00 49.25 828 PRO A C 1
ATOM 6816 O O . PRO A 1 828 ? 2.810 13.844 -28.328 1.00 49.25 828 PRO A O 1
ATOM 6819 N N . ILE A 1 829 ? 1.683 15.429 -29.487 1.00 55.44 829 ILE A N 1
ATOM 6820 C CA . ILE A 1 829 ? 1.956 14.954 -30.866 1.00 55.44 829 ILE A CA 1
ATOM 6821 C C . ILE A 1 829 ? 2.964 15.851 -31.591 1.00 55.44 829 ILE A C 1
ATOM 6823 O O . ILE A 1 829 ? 3.002 17.070 -31.393 1.00 55.44 829 ILE A O 1
ATOM 6827 N N . TYR A 1 830 ? 3.750 15.228 -32.469 1.00 58.75 830 TYR A N 1
ATOM 6828 C CA . TYR A 1 830 ? 4.763 15.853 -33.308 1.00 58.75 830 TYR A CA 1
ATOM 6829 C C . TYR A 1 830 ? 4.452 15.581 -34.786 1.00 58.75 830 TYR A C 1
ATOM 6831 O O . TYR A 1 830 ? 4.228 14.429 -35.146 1.00 58.75 830 TYR A O 1
ATOM 6839 N N . ARG A 1 831 ? 4.435 16.625 -35.628 1.00 62.41 831 ARG A N 1
ATOM 6840 C CA . ARG A 1 831 ? 4.354 16.544 -37.098 1.00 62.41 831 ARG A CA 1
ATOM 6841 C C . ARG A 1 831 ? 5.751 16.716 -37.684 1.00 62.41 831 ARG A C 1
ATOM 6843 O O . ARG A 1 831 ? 6.445 17.650 -37.306 1.00 62.41 831 ARG A O 1
ATOM 6850 N N . ILE A 1 832 ? 6.147 15.829 -38.584 1.00 60.88 832 ILE A N 1
ATOM 6851 C CA . ILE A 1 832 ? 7.469 15.728 -39.203 1.00 60.88 832 ILE A CA 1
ATOM 6852 C C . ILE A 1 832 ? 7.286 15.741 -40.721 1.00 60.88 832 ILE A C 1
ATOM 6854 O O . ILE A 1 832 ? 6.476 14.985 -41.236 1.00 60.88 832 ILE A O 1
ATOM 6858 N N . THR A 1 833 ? 8.057 16.547 -41.435 1.00 64.75 833 THR A N 1
ATOM 6859 C CA . THR A 1 833 ? 8.027 16.735 -42.889 1.00 64.75 833 THR A CA 1
ATOM 6860 C C . THR A 1 833 ? 9.412 16.400 -43.445 1.00 64.75 833 THR A C 1
ATOM 6862 O O . THR A 1 833 ? 10.398 16.807 -42.833 1.00 64.75 833 THR A O 1
ATOM 6865 N N . THR A 1 834 ? 9.535 15.668 -44.556 1.00 62.12 834 THR A N 1
ATOM 6866 C CA . THR A 1 834 ? 10.818 15.275 -45.176 1.00 62.12 834 THR A CA 1
ATOM 6867 C C . THR A 1 834 ? 11.168 16.106 -46.415 1.00 62.12 834 THR A C 1
ATOM 6869 O O . THR A 1 834 ? 10.369 16.890 -46.923 1.00 62.12 834 THR A O 1
ATOM 6872 N N . GLN A 1 835 ? 12.399 15.961 -46.911 1.00 58.56 835 GLN A N 1
ATOM 6873 C CA . GLN A 1 835 ? 12.967 16.697 -48.044 1.00 58.56 835 GLN A CA 1
ATOM 6874 C C . GLN A 1 835 ? 12.266 16.399 -49.371 1.00 58.56 835 GLN A C 1
ATOM 6876 O O . GLN A 1 835 ? 12.301 17.240 -50.263 1.00 58.56 835 GLN A O 1
ATOM 6881 N N . SER A 1 836 ? 11.602 15.248 -49.486 1.00 48.56 836 SER A N 1
ATOM 6882 C CA . SER A 1 836 ? 10.756 14.884 -50.628 1.00 48.56 836 SER A CA 1
ATOM 6883 C C . SER A 1 836 ? 9.321 15.428 -50.523 1.00 48.56 836 SER A C 1
ATOM 6885 O O . SER A 1 836 ? 8.518 15.178 -51.414 1.00 48.56 836 SER A O 1
ATOM 6887 N N . GLY A 1 837 ? 8.984 16.145 -49.441 1.00 49.28 837 GLY A N 1
ATOM 6888 C CA . GLY A 1 837 ? 7.653 16.712 -49.195 1.00 49.28 837 GLY A CA 1
ATOM 6889 C C . GLY A 1 837 ? 6.707 15.840 -48.357 1.00 49.28 837 GLY A C 1
ATOM 6890 O O . GLY A 1 837 ? 5.584 16.263 -48.093 1.00 49.28 837 GLY A O 1
ATOM 6891 N N . ARG A 1 838 ? 7.131 14.653 -47.895 1.00 55.94 838 ARG A N 1
ATOM 6892 C CA . ARG A 1 838 ? 6.278 13.730 -47.114 1.00 55.94 838 ARG A CA 1
ATOM 6893 C C . ARG A 1 838 ? 6.068 14.216 -45.681 1.00 55.94 838 ARG A C 1
ATOM 6895 O O . ARG A 1 838 ? 7.028 14.635 -45.048 1.00 55.94 838 ARG A O 1
ATOM 6902 N N . GLU A 1 839 ? 4.858 14.074 -45.132 1.00 53.16 839 GLU A N 1
ATOM 6903 C CA . GLU A 1 839 ? 4.526 14.431 -43.738 1.00 53.16 839 GLU A CA 1
ATOM 6904 C C . GLU A 1 839 ? 4.021 13.238 -42.902 1.00 53.16 839 GLU A C 1
ATOM 6906 O O . GLU A 1 839 ? 3.188 12.460 -43.368 1.00 53.16 839 GLU A O 1
ATOM 6911 N N . ILE A 1 840 ? 4.475 13.131 -41.646 1.00 52.75 840 ILE A N 1
ATOM 6912 C CA . ILE A 1 840 ? 4.097 12.120 -40.643 1.00 52.75 840 ILE A CA 1
ATOM 6913 C C . ILE A 1 840 ? 3.785 12.780 -39.290 1.00 52.75 840 ILE A C 1
ATOM 6915 O O . ILE A 1 840 ? 4.521 13.653 -38.841 1.00 52.75 840 ILE A O 1
ATOM 6919 N N . LYS A 1 841 ? 2.719 12.345 -38.605 1.00 54.84 841 LYS A N 1
ATOM 6920 C CA . LYS A 1 841 ? 2.384 12.759 -37.231 1.00 54.84 841 LYS A CA 1
ATOM 6921 C C . LYS A 1 841 ? 2.388 11.571 -36.274 1.00 54.84 841 LYS A C 1
ATOM 6923 O O . LYS A 1 841 ? 1.944 10.490 -36.648 1.00 54.84 841 LYS A O 1
ATOM 6928 N N . ILE A 1 842 ? 2.943 11.754 -35.078 1.00 50.47 842 ILE A N 1
ATOM 6929 C CA . ILE A 1 842 ? 3.253 10.647 -34.161 1.00 50.47 842 ILE A CA 1
ATOM 6930 C C . ILE A 1 842 ? 3.488 11.160 -32.724 1.00 50.47 842 ILE A C 1
ATOM 6932 O O . ILE A 1 842 ? 3.970 12.280 -32.514 1.00 50.47 842 ILE A O 1
ATOM 6936 N N . THR A 1 843 ? 3.120 10.376 -31.704 1.00 51.59 843 THR A N 1
ATOM 6937 C CA . THR A 1 843 ? 3.276 10.763 -30.284 1.00 51.59 843 THR A CA 1
ATOM 6938 C C . THR A 1 843 ? 4.669 10.505 -29.752 1.00 51.59 843 THR A C 1
ATOM 6940 O O . THR A 1 843 ? 5.324 9.540 -30.133 1.00 51.59 843 THR A O 1
ATOM 6943 N N . GLY A 1 844 ? 5.088 11.338 -28.796 1.00 52.16 844 GLY A N 1
ATOM 6944 C CA . GLY A 1 844 ? 6.454 11.376 -28.268 1.00 52.16 844 GLY A CA 1
ATOM 6945 C C . GLY A 1 844 ? 6.992 10.106 -27.601 1.00 52.16 844 GLY A C 1
ATOM 6946 O O . GLY A 1 844 ? 8.165 10.101 -27.231 1.00 52.16 844 GLY A O 1
ATOM 6947 N N . ASP A 1 845 ? 6.168 9.065 -27.479 1.00 44.41 845 ASP A N 1
ATOM 6948 C CA . ASP A 1 845 ? 6.487 7.809 -26.807 1.00 44.41 845 ASP A CA 1
ATOM 6949 C C . ASP A 1 845 ? 6.760 6.665 -27.806 1.00 44.41 845 ASP A C 1
ATOM 6951 O O . ASP A 1 845 ? 7.408 5.694 -27.421 1.00 44.41 845 ASP A O 1
ATOM 6955 N N . HIS A 1 846 ? 6.339 6.796 -29.073 1.00 44.19 846 HIS A N 1
ATOM 6956 C CA . HIS A 1 846 ? 6.644 5.817 -30.130 1.00 44.19 846 HIS A CA 1
ATOM 6957 C C . HIS A 1 846 ? 8.061 5.969 -30.577 1.00 44.19 846 HIS A C 1
ATOM 6959 O O . HIS A 1 846 ? 8.555 7.082 -30.612 1.00 44.19 846 HIS A O 1
ATOM 6965 N N . SER A 1 847 ? 8.685 4.886 -30.990 1.00 48.91 847 SER A N 1
ATOM 6966 C CA . SER A 1 847 ? 10.007 4.951 -31.580 1.00 48.91 847 SER A CA 1
ATOM 6967 C C . SER A 1 847 ? 9.921 4.764 -33.090 1.00 48.91 847 SER A C 1
ATOM 6969 O O . SER A 1 847 ? 9.085 4.007 -33.550 1.00 48.91 847 SER A O 1
ATOM 6971 N N . ILE A 1 848 ? 10.771 5.471 -33.827 1.00 45.12 848 ILE A N 1
ATOM 6972 C CA . ILE A 1 848 ? 10.905 5.647 -35.279 1.00 45.12 848 ILE A CA 1
ATOM 6973 C C . ILE A 1 848 ? 12.309 5.214 -35.662 1.00 45.12 848 ILE A C 1
ATOM 6975 O O . ILE A 1 848 ? 13.251 5.543 -34.956 1.00 45.12 848 ILE A O 1
ATOM 6979 N N . PHE A 1 849 ? 12.508 4.547 -36.792 1.00 49.66 849 PHE A N 1
ATOM 6980 C CA . PHE A 1 849 ? 13.862 4.221 -37.235 1.00 49.66 849 PHE A CA 1
ATOM 6981 C C . PHE A 1 849 ? 14.499 5.413 -37.950 1.00 49.66 849 PHE A C 1
ATOM 6983 O O . PHE A 1 849 ? 14.173 5.743 -39.092 1.00 49.66 849 PHE A O 1
ATOM 6990 N N . ARG A 1 850 ? 15.416 6.072 -37.247 1.00 52.62 850 ARG A N 1
ATOM 6991 C CA . ARG A 1 850 ? 16.306 7.101 -37.773 1.00 52.62 850 ARG A CA 1
ATOM 6992 C C . ARG A 1 850 ? 17.652 6.477 -38.097 1.00 52.62 850 ARG A C 1
ATOM 6994 O O . ARG A 1 850 ? 18.137 5.617 -37.375 1.00 52.62 850 ARG A O 1
ATOM 7001 N N . LEU A 1 851 ? 18.278 6.971 -39.147 1.00 45.69 851 LEU A N 1
ATOM 7002 C CA . LEU A 1 851 ? 19.690 6.778 -39.413 1.00 45.69 851 LEU A CA 1
ATOM 7003 C C . LEU A 1 851 ? 20.478 7.904 -38.740 1.00 45.69 851 LEU A C 1
ATOM 7005 O O . LEU A 1 851 ? 20.240 9.097 -38.969 1.00 45.69 851 LEU A O 1
ATOM 7009 N N . ASP A 1 852 ? 21.367 7.533 -37.823 1.00 47.50 852 ASP A N 1
ATOM 7010 C CA . ASP A 1 852 ? 22.269 8.502 -37.202 1.00 47.50 852 ASP A CA 1
ATOM 7011 C C . ASP A 1 852 ? 23.297 9.035 -38.224 1.00 47.50 852 ASP A C 1
ATOM 7013 O O . ASP A 1 852 ? 23.346 8.610 -39.376 1.00 47.50 852 ASP A O 1
ATOM 7017 N N . GLU A 1 853 ? 24.145 9.985 -37.823 1.00 42.19 853 GLU A N 1
ATOM 7018 C CA . GLU A 1 853 ? 25.166 10.584 -38.705 1.00 42.19 853 GLU A CA 1
ATOM 7019 C C . GLU A 1 853 ? 26.220 9.571 -39.218 1.00 42.19 853 GLU A C 1
ATOM 7021 O O . GLU A 1 853 ? 27.087 9.930 -40.013 1.00 42.19 853 GLU A O 1
ATOM 7026 N N . ASN A 1 854 ? 26.145 8.308 -38.779 1.00 41.44 854 ASN A N 1
ATOM 7027 C CA . ASN A 1 854 ? 26.964 7.186 -39.232 1.00 41.44 854 ASN A CA 1
ATOM 7028 C C . ASN A 1 854 ? 26.141 6.100 -39.961 1.00 41.44 854 ASN A C 1
ATOM 7030 O O . ASN A 1 854 ? 26.662 5.006 -40.168 1.00 41.44 854 ASN A O 1
ATOM 7034 N N . LEU A 1 855 ? 24.893 6.396 -40.347 1.00 40.38 855 LEU A N 1
ATOM 7035 C CA . LEU A 1 855 ? 23.952 5.515 -41.055 1.00 40.38 855 LEU A CA 1
ATOM 7036 C C . LEU A 1 855 ? 23.531 4.257 -40.276 1.00 40.38 855 LEU A C 1
ATOM 7038 O O . LEU A 1 855 ? 23.204 3.224 -40.859 1.00 40.38 855 LEU A O 1
ATOM 7042 N N . ASN A 1 856 ? 23.506 4.324 -38.943 1.00 42.66 856 ASN A N 1
ATOM 7043 C CA . ASN A 1 856 ? 23.001 3.223 -38.123 1.00 42.66 856 ASN A CA 1
ATOM 7044 C C . ASN A 1 856 ? 21.494 3.316 -37.933 1.00 42.66 856 ASN A C 1
ATOM 7046 O O . ASN A 1 856 ? 20.996 4.350 -37.489 1.00 42.66 856 ASN A O 1
ATOM 7050 N N . LEU A 1 857 ? 20.790 2.212 -38.205 1.00 38.88 857 LEU A N 1
ATOM 7051 C CA . LEU A 1 857 ? 19.354 2.089 -37.970 1.00 38.88 857 LEU A CA 1
ATOM 7052 C C . LEU A 1 857 ? 19.089 2.138 -36.461 1.00 38.88 857 LEU A C 1
ATOM 7054 O O . LEU A 1 857 ? 19.354 1.183 -35.727 1.00 38.88 857 LEU A O 1
ATOM 7058 N N . GLN A 1 858 ? 18.608 3.278 -35.995 1.00 45.56 858 GLN A N 1
ATOM 7059 C CA . GLN A 1 858 ? 18.413 3.587 -34.594 1.00 45.56 858 GLN A CA 1
ATOM 7060 C C . GLN A 1 858 ? 16.935 3.853 -34.343 1.00 45.56 858 GLN A C 1
ATOM 7062 O O . GLN A 1 858 ? 16.321 4.715 -34.964 1.00 45.56 858 GLN A O 1
ATOM 7067 N N . GLU A 1 859 ? 16.360 3.092 -33.424 1.00 43.88 859 GLU A N 1
ATOM 7068 C CA . GLU A 1 859 ? 14.994 3.286 -32.961 1.00 43.88 859 GLU A CA 1
ATOM 7069 C C . GLU A 1 859 ? 14.955 4.516 -32.026 1.00 43.88 859 GLU A C 1
ATOM 7071 O O . GLU A 1 859 ? 15.533 4.502 -30.940 1.00 43.88 859 GLU A O 1
ATOM 7076 N N . VAL A 1 860 ? 14.336 5.610 -32.473 1.00 49.09 860 VAL A N 1
ATOM 7077 C CA . VAL A 1 860 ? 14.317 6.932 -31.823 1.00 49.09 860 VAL A CA 1
ATOM 7078 C C . VAL A 1 860 ? 12.918 7.529 -31.814 1.00 49.09 860 VAL A C 1
ATOM 7080 O O . VAL A 1 860 ? 12.186 7.454 -32.787 1.00 49.09 860 VAL A O 1
ATOM 7083 N N . LYS A 1 861 ? 12.514 8.189 -30.738 1.00 50.28 861 LYS A N 1
ATOM 7084 C CA . LYS A 1 861 ? 11.162 8.750 -30.636 1.00 50.28 861 LYS A CA 1
ATOM 7085 C C . LYS A 1 861 ? 10.967 10.020 -31.496 1.00 50.28 861 LYS A C 1
ATOM 7087 O O . LYS A 1 861 ? 11.951 10.696 -31.800 1.00 50.28 861 LYS A O 1
ATOM 7092 N N . PRO A 1 862 ? 9.741 10.429 -31.877 1.00 44.31 862 PRO A N 1
ATOM 7093 C CA . PRO A 1 862 ? 9.505 11.655 -32.651 1.00 44.31 862 PRO A CA 1
ATOM 7094 C C . PRO A 1 862 ? 9.964 12.927 -31.947 1.00 44.31 862 PRO A C 1
ATOM 7096 O O . PRO A 1 862 ? 10.309 13.913 -32.586 1.00 44.31 862 PRO A O 1
ATOM 7099 N N . THR A 1 863 ? 9.988 12.890 -30.617 1.00 50.59 863 THR A N 1
ATOM 7100 C CA . THR A 1 863 ? 10.557 13.919 -29.739 1.00 50.59 863 THR A CA 1
ATOM 7101 C C . THR A 1 863 ? 12.065 14.096 -29.927 1.00 50.59 863 THR A C 1
ATOM 7103 O O . THR A 1 863 ? 12.582 15.182 -29.672 1.00 50.59 863 THR A O 1
ATOM 7106 N N . SER A 1 864 ? 12.755 13.043 -30.377 1.00 52.69 864 SER A N 1
ATOM 7107 C CA . SER A 1 864 ? 14.192 13.002 -30.686 1.00 52.69 864 SER A CA 1
ATOM 7108 C C . SER A 1 864 ? 14.525 13.214 -32.169 1.00 52.69 864 SER A C 1
ATOM 7110 O O . SER A 1 864 ? 15.707 13.259 -32.511 1.00 52.69 864 SER A O 1
ATOM 7112 N N . LEU A 1 865 ? 13.528 13.389 -33.043 1.00 50.34 865 LEU A N 1
ATOM 7113 C CA . LEU A 1 865 ? 13.756 13.770 -34.437 1.00 50.34 865 LEU A CA 1
ATOM 7114 C C . LEU A 1 865 ? 13.889 15.292 -34.582 1.00 50.34 865 LEU A C 1
ATOM 7116 O O . LEU A 1 865 ? 13.214 16.069 -33.905 1.00 50.34 865 LEU A O 1
ATOM 7120 N N . ARG A 1 866 ? 14.760 15.727 -35.491 1.00 52.91 866 ARG A N 1
ATOM 7121 C CA . ARG A 1 866 ? 15.013 17.133 -35.825 1.00 52.91 866 ARG A CA 1
ATOM 7122 C C . ARG A 1 866 ? 14.973 17.348 -37.333 1.00 52.91 866 ARG A C 1
ATOM 7124 O O . ARG A 1 866 ? 15.247 16.440 -38.116 1.00 52.91 866 ARG A O 1
ATOM 7131 N N . GLU A 1 867 ? 14.686 18.584 -37.732 1.00 59.81 867 GLU A N 1
ATOM 7132 C CA . GLU A 1 867 ? 14.897 19.054 -39.103 1.00 59.81 867 GLU A CA 1
ATOM 7133 C C . GLU A 1 867 ? 16.363 18.836 -39.487 1.00 59.81 867 GLU A C 1
ATOM 7135 O O . GLU A 1 867 ? 17.277 19.375 -38.866 1.00 59.81 867 GLU A O 1
ATOM 7140 N N . GLY A 1 868 ? 16.583 17.988 -40.480 1.00 57.25 868 GLY A N 1
ATOM 7141 C CA . GLY A 1 868 ? 17.880 17.587 -40.997 1.00 57.25 868 GLY A CA 1
ATOM 7142 C C . GLY A 1 868 ? 18.235 16.116 -40.766 1.00 57.25 868 GLY A C 1
ATOM 7143 O O . GLY A 1 868 ? 19.229 15.681 -41.347 1.00 57.25 868 GLY A O 1
ATOM 7144 N N . ASP A 1 869 ? 17.460 15.367 -39.975 1.00 55.38 869 ASP A N 1
ATOM 7145 C CA . ASP A 1 869 ? 17.724 13.961 -39.631 1.00 55.38 869 ASP A CA 1
ATOM 7146 C C . ASP A 1 869 ? 17.256 12.991 -40.723 1.00 55.38 869 ASP A C 1
ATOM 7148 O O . ASP A 1 869 ? 16.222 13.225 -41.338 1.00 55.38 869 ASP A O 1
ATOM 7152 N N . PHE A 1 870 ? 17.979 11.891 -40.955 1.00 54.12 870 PHE A N 1
ATOM 7153 C CA . PHE A 1 870 ? 17.589 10.884 -41.945 1.00 54.12 870 PHE A CA 1
ATOM 7154 C C . PHE A 1 870 ? 16.730 9.800 -41.301 1.00 54.12 870 PHE A C 1
ATOM 7156 O O . PHE A 1 870 ? 17.132 9.196 -40.313 1.00 54.12 870 PHE A O 1
ATOM 7163 N N . ILE A 1 871 ? 15.546 9.547 -41.842 1.00 57.69 871 ILE A N 1
ATOM 7164 C CA . ILE A 1 871 ? 14.672 8.449 -41.429 1.00 57.69 871 ILE A CA 1
ATOM 7165 C C . ILE A 1 871 ? 14.606 7.394 -42.524 1.00 57.69 871 ILE A C 1
ATOM 7167 O O . ILE A 1 871 ? 14.734 7.693 -43.713 1.00 57.69 871 ILE A O 1
ATOM 7171 N N . VAL A 1 872 ? 14.448 6.144 -42.103 1.00 50.47 872 VAL A N 1
ATOM 7172 C CA . VAL A 1 872 ? 14.408 4.989 -43.001 1.00 50.47 872 VAL A CA 1
ATOM 7173 C C . VAL A 1 872 ? 13.012 4.913 -43.595 1.00 50.47 872 VAL A C 1
ATOM 7175 O O . VAL A 1 872 ? 12.030 4.822 -42.860 1.00 50.47 872 VAL A O 1
ATOM 7178 N N . VAL A 1 873 ? 12.906 4.963 -44.920 1.00 50.91 873 VAL A N 1
ATOM 7179 C CA . VAL A 1 873 ? 11.617 4.982 -45.620 1.00 50.91 873 VAL A CA 1
ATOM 7180 C C . VAL A 1 873 ? 11.633 3.977 -46.766 1.00 50.91 873 VAL A C 1
ATOM 7182 O O . VAL A 1 873 ? 12.588 3.925 -47.533 1.00 50.91 873 VAL A O 1
ATOM 7185 N N . ASN A 1 874 ? 10.584 3.158 -46.891 1.00 46.91 874 ASN A N 1
ATOM 7186 C CA . ASN A 1 874 ? 10.498 2.114 -47.918 1.00 46.91 874 ASN A CA 1
ATOM 7187 C C . ASN A 1 874 ? 10.732 2.693 -49.329 1.00 46.91 874 ASN A C 1
ATOM 7189 O O . ASN A 1 874 ? 10.145 3.721 -49.678 1.00 46.91 874 ASN A O 1
ATOM 7193 N N . GLU A 1 875 ? 11.556 2.037 -50.155 1.00 46.97 875 GLU A N 1
ATOM 7194 C CA . GLU A 1 875 ? 11.750 2.450 -51.544 1.00 46.97 875 GLU A CA 1
ATOM 7195 C C . GLU A 1 875 ? 10.565 1.971 -52.390 1.00 46.97 875 GLU A C 1
ATOM 7197 O O . GLU A 1 875 ? 10.598 0.979 -53.117 1.00 46.97 875 GLU A O 1
ATOM 7202 N N . THR A 1 876 ? 9.454 2.687 -52.252 1.00 40.47 876 THR A N 1
ATOM 7203 C CA . THR A 1 876 ? 8.518 2.900 -53.350 1.00 40.47 876 THR A CA 1
ATOM 7204 C C . THR A 1 876 ? 7.763 4.205 -53.122 1.00 40.47 876 THR A C 1
ATOM 7206 O O . THR A 1 876 ? 6.995 4.343 -52.174 1.00 40.47 876 THR A O 1
ATOM 7209 N N . LEU A 1 877 ? 7.988 5.117 -54.076 1.00 38.75 877 LEU A N 1
ATOM 7210 C CA . LEU A 1 877 ? 7.225 6.322 -54.430 1.00 38.75 877 LEU A CA 1
ATOM 7211 C C . LEU A 1 877 ? 7.615 7.636 -53.734 1.00 38.75 877 LEU A C 1
ATOM 7213 O O . LEU A 1 877 ? 6.969 8.052 -52.772 1.00 38.75 877 LEU A O 1
ATOM 7217 N N . PRO A 1 878 ? 8.611 8.376 -54.257 1.00 34.84 878 PRO A N 1
ATOM 7218 C CA . PRO A 1 878 ? 8.584 9.834 -54.181 1.00 34.84 878 PRO A CA 1
ATOM 7219 C C . PRO A 1 878 ? 7.353 10.327 -54.960 1.00 34.84 878 PRO A C 1
ATOM 7221 O O . PRO A 1 878 ? 7.199 9.991 -56.137 1.00 34.84 878 PRO A O 1
ATOM 7224 N N . GLU A 1 879 ? 6.480 11.108 -54.322 1.00 35.66 879 GLU A N 1
ATOM 7225 C CA . GLU A 1 879 ? 5.220 11.607 -54.907 1.00 35.66 879 GLU A CA 1
ATOM 7226 C C . GLU A 1 879 ? 5.423 12.452 -56.183 1.00 35.66 879 GLU A C 1
ATOM 7228 O O . GLU A 1 879 ? 4.494 12.618 -56.970 1.00 35.66 879 GLU A O 1
ATOM 7233 N N . GLU A 1 880 ? 6.646 12.905 -56.466 1.00 32.66 880 GLU A N 1
ATOM 7234 C CA . GLU A 1 880 ? 6.967 13.694 -57.663 1.00 32.66 880 GLU A CA 1
ATOM 7235 C C . GLU A 1 880 ? 7.508 12.862 -58.844 1.00 32.66 880 GLU A C 1
ATOM 7237 O O . GLU A 1 880 ? 7.457 13.317 -59.986 1.00 32.66 880 GLU A O 1
ATOM 7242 N N . ALA A 1 881 ? 7.944 11.614 -58.624 1.00 33.06 881 ALA A N 1
ATOM 7243 C CA . ALA A 1 881 ? 8.463 10.745 -59.692 1.00 33.06 881 ALA A CA 1
ATOM 7244 C C . ALA A 1 881 ? 7.370 9.938 -60.420 1.00 33.06 881 ALA A C 1
ATOM 7246 O O . ALA A 1 881 ? 7.592 9.435 -61.519 1.00 33.06 881 ALA A O 1
ATOM 7247 N N . VAL A 1 882 ? 6.153 9.859 -59.873 1.00 33.91 882 VAL A N 1
ATOM 7248 C CA . VAL A 1 882 ? 5.039 9.099 -60.483 1.00 33.91 882 VAL A CA 1
ATOM 7249 C C . VAL A 1 882 ? 4.508 9.753 -61.763 1.00 33.91 882 VAL A C 1
ATOM 7251 O O . VAL A 1 882 ? 3.811 9.117 -62.546 1.00 33.91 882 VAL A O 1
ATOM 7254 N N . LYS A 1 883 ? 4.881 11.007 -62.041 1.00 35.16 883 LYS A N 1
ATOM 7255 C CA . LYS A 1 883 ? 4.562 11.649 -63.323 1.00 35.16 883 LYS A CA 1
ATOM 7256 C C . LYS A 1 883 ? 5.580 11.374 -64.434 1.00 35.16 883 LYS A C 1
ATOM 7258 O O . LYS A 1 883 ? 5.316 11.774 -65.563 1.00 35.16 883 LYS A O 1
ATOM 7263 N N . LEU A 1 884 ? 6.712 10.720 -64.148 1.00 36.03 884 LEU A N 1
ATOM 7264 C CA . LEU A 1 884 ? 7.828 10.601 -65.100 1.00 36.03 884 LEU A CA 1
ATOM 7265 C C . LEU A 1 884 ? 8.454 9.204 -65.228 1.00 36.03 884 LEU A C 1
ATOM 7267 O O . LEU A 1 884 ? 9.466 9.073 -65.910 1.00 36.03 884 LEU A O 1
ATOM 7271 N N . LEU A 1 885 ? 7.869 8.158 -64.642 1.00 32.59 885 LEU A N 1
ATOM 7272 C CA . LEU A 1 885 ? 8.375 6.795 -64.826 1.00 32.59 885 LEU A CA 1
ATOM 7273 C C . LEU A 1 885 ? 7.640 6.069 -65.959 1.00 32.59 885 LEU A C 1
ATOM 7275 O O . LEU A 1 885 ? 6.411 6.059 -66.031 1.00 32.59 885 LEU A O 1
ATOM 7279 N N . ASP A 1 886 ? 8.440 5.482 -66.847 1.00 39.41 886 ASP A N 1
ATOM 7280 C CA . ASP A 1 886 ? 8.039 4.649 -67.979 1.00 39.41 886 ASP A CA 1
ATOM 7281 C C . ASP A 1 886 ? 7.148 3.475 -67.502 1.00 39.41 886 ASP A C 1
ATOM 7283 O O . ASP A 1 886 ? 7.494 2.803 -66.520 1.00 39.41 886 ASP A O 1
ATOM 7287 N N . PRO A 1 887 ? 6.007 3.194 -68.166 1.00 41.22 887 PRO A N 1
ATOM 7288 C CA . PRO A 1 887 ? 5.108 2.083 -67.839 1.00 41.22 887 PRO A CA 1
ATOM 7289 C C . PRO A 1 887 ? 5.783 0.716 -67.635 1.00 41.22 887 PRO A C 1
ATOM 7291 O O . PRO A 1 887 ? 5.263 -0.109 -66.883 1.00 41.22 887 PRO A O 1
ATOM 7294 N N . GLN A 1 888 ? 6.951 0.476 -68.240 1.00 38.88 888 GLN A N 1
ATOM 7295 C CA . GLN A 1 888 ? 7.679 -0.790 -68.098 1.00 38.88 888 GLN A CA 1
ATOM 7296 C C . GLN A 1 888 ? 8.319 -1.000 -66.708 1.00 38.88 888 GLN A C 1
ATOM 7298 O O . GLN A 1 888 ? 8.507 -2.146 -66.291 1.00 38.88 888 GLN A O 1
ATOM 7303 N N . GLU A 1 889 ? 8.612 0.058 -65.940 1.00 39.56 889 GLU A N 1
ATOM 7304 C CA . GLU A 1 889 ? 9.137 -0.079 -64.566 1.00 39.56 889 GLU A CA 1
ATOM 7305 C C . GLU A 1 889 ? 8.033 -0.326 -63.527 1.00 39.56 889 GLU A C 1
ATOM 7307 O O . GLU A 1 889 ? 8.251 -1.021 -62.530 1.00 39.56 889 GLU A O 1
ATOM 7312 N N . VAL A 1 890 ? 6.811 0.147 -63.791 1.00 41.44 890 VAL A N 1
ATOM 7313 C CA . VAL A 1 890 ? 5.633 -0.101 -62.938 1.00 41.44 890 VAL A CA 1
ATOM 7314 C C . VAL A 1 890 ? 5.209 -1.574 -62.985 1.00 41.44 890 VAL A C 1
ATOM 7316 O O . VAL A 1 890 ? 4.714 -2.121 -61.998 1.00 41.44 890 VAL A O 1
ATOM 7319 N N . GLU A 1 891 ? 5.440 -2.252 -64.109 1.00 40.22 891 GLU A N 1
ATOM 7320 C CA . GLU A 1 891 ? 5.103 -3.668 -64.284 1.00 40.22 891 GLU A CA 1
ATOM 7321 C C . GLU A 1 891 ? 6.118 -4.604 -63.598 1.00 40.22 891 GLU A C 1
ATOM 7323 O O . GLU A 1 891 ? 5.731 -5.646 -63.065 1.00 40.22 891 GLU A O 1
ATOM 7328 N N . LYS A 1 892 ? 7.384 -4.178 -63.459 1.00 36.19 892 LYS A N 1
ATOM 7329 C CA . LYS A 1 892 ? 8.388 -4.859 -62.615 1.00 36.19 892 LYS A CA 1
ATOM 7330 C C . LYS A 1 892 ? 8.029 -4.834 -61.127 1.00 36.19 892 LYS A C 1
ATOM 7332 O O . LYS A 1 892 ? 8.220 -5.834 -60.443 1.00 36.19 892 LYS A O 1
ATOM 7337 N N . LEU A 1 893 ? 7.452 -3.736 -60.631 1.00 37.72 893 LEU A N 1
ATOM 7338 C CA . LEU A 1 893 ? 7.018 -3.607 -59.231 1.00 37.72 893 LEU A CA 1
ATOM 7339 C C . LEU A 1 893 ? 5.804 -4.486 -58.881 1.00 37.72 893 LEU A C 1
ATOM 7341 O O . LEU A 1 893 ? 5.620 -4.839 -57.718 1.00 37.72 893 LEU A O 1
ATOM 7345 N N . LYS A 1 894 ? 4.990 -4.882 -59.870 1.00 40.31 894 LYS A N 1
ATOM 7346 C CA . LYS A 1 894 ? 3.851 -5.798 -59.670 1.00 40.31 894 LYS A CA 1
ATOM 7347 C C . LYS A 1 894 ? 4.260 -7.275 -59.576 1.00 40.31 894 LYS A C 1
ATOM 7349 O O . LYS A 1 894 ? 3.479 -8.074 -59.066 1.00 40.31 894 LYS A O 1
ATOM 7354 N N . ALA A 1 895 ? 5.455 -7.641 -60.046 1.00 37.47 895 ALA A N 1
ATOM 7355 C CA . ALA A 1 895 ? 5.884 -9.036 -60.175 1.00 37.47 895 ALA A CA 1
ATOM 7356 C C . ALA A 1 895 ? 6.581 -9.622 -58.927 1.00 37.47 895 ALA A C 1
ATOM 7358 O O . ALA A 1 895 ? 6.766 -10.834 -58.850 1.00 37.47 895 ALA A O 1
ATOM 7359 N N . GLU A 1 896 ? 6.924 -8.816 -57.918 1.00 37.31 896 GLU A N 1
ATOM 7360 C CA . GLU A 1 896 ? 7.616 -9.284 -56.708 1.00 37.31 896 GLU A CA 1
ATOM 7361 C C . GLU A 1 896 ? 6.684 -9.298 -55.484 1.00 37.31 896 GLU A C 1
ATOM 7363 O O . GLU A 1 896 ? 6.720 -8.408 -54.638 1.00 37.31 896 GLU A O 1
ATOM 7368 N N . THR A 1 897 ? 5.839 -10.328 -55.350 1.00 53.31 897 THR A N 1
ATOM 7369 C CA . THR A 1 897 ? 5.146 -10.619 -54.078 1.00 53.31 897 THR A CA 1
ATOM 7370 C C . THR A 1 897 ? 5.121 -12.113 -53.750 1.00 53.31 897 THR A C 1
ATOM 7372 O O . THR A 1 897 ? 4.568 -12.928 -54.481 1.00 53.31 897 THR A O 1
ATOM 7375 N N . SER A 1 898 ? 5.749 -12.453 -52.620 1.00 44.62 898 SER A N 1
ATOM 7376 C CA . SER A 1 898 ? 5.461 -13.567 -51.685 1.00 44.62 898 SER A CA 1
ATOM 7377 C C . SER A 1 898 ? 6.637 -13.768 -50.722 1.00 44.62 898 SER A C 1
ATOM 7379 O O . SER A 1 898 ? 6.428 -14.147 -49.575 1.00 44.62 898 SER A O 1
ATOM 7381 N N . GLU A 1 899 ? 7.855 -13.425 -51.149 1.00 44.22 899 GLU A N 1
ATOM 7382 C CA . GLU A 1 899 ? 9.064 -13.621 -50.349 1.00 44.22 899 GLU A CA 1
ATOM 7383 C C . GLU A 1 899 ? 9.410 -12.459 -49.407 1.00 44.22 899 GLU A C 1
ATOM 7385 O O . GLU A 1 899 ? 10.177 -12.691 -48.486 1.00 44.22 899 GLU A O 1
ATOM 7390 N N . GLY A 1 900 ? 8.842 -11.255 -49.555 1.00 50.34 900 GLY A N 1
ATOM 7391 C CA . GLY A 1 900 ? 9.134 -10.091 -48.697 1.00 50.34 900 GLY A CA 1
ATOM 7392 C C . GLY A 1 900 ? 10.569 -9.545 -48.845 1.00 50.34 900 GLY A C 1
ATOM 7393 O O . GLY A 1 900 ? 11.510 -10.284 -49.127 1.00 50.34 900 GLY A O 1
ATOM 7394 N N . ARG A 1 901 ? 10.757 -8.230 -48.666 1.00 46.78 901 ARG A N 1
ATOM 7395 C CA . ARG A 1 901 ? 12.082 -7.575 -48.762 1.00 46.78 901 ARG A CA 1
ATOM 7396 C C . ARG A 1 901 ? 12.754 -7.477 -47.394 1.00 46.78 901 ARG A C 1
ATOM 7398 O O . ARG A 1 901 ? 12.071 -7.262 -46.390 1.00 46.78 901 ARG A O 1
ATOM 7405 N N . LYS A 1 902 ? 14.080 -7.636 -47.347 1.00 44.19 902 LYS A N 1
ATOM 7406 C CA . LYS A 1 902 ? 14.878 -7.566 -46.113 1.00 44.19 902 LYS A CA 1
ATOM 7407 C C . LYS A 1 902 ? 15.134 -6.094 -45.769 1.00 44.19 902 LYS A C 1
ATOM 7409 O O . LYS A 1 902 ? 15.434 -5.305 -46.655 1.00 44.19 902 LYS A O 1
ATOM 7414 N N . ILE A 1 903 ? 15.056 -5.718 -44.490 1.00 46.16 903 ILE A N 1
ATOM 7415 C CA . ILE A 1 903 ? 15.164 -4.312 -44.024 1.00 46.16 903 ILE A CA 1
ATOM 7416 C C . ILE A 1 903 ? 16.445 -3.577 -44.499 1.00 46.16 903 ILE A C 1
ATOM 7418 O O . ILE A 1 903 ? 16.461 -2.352 -44.542 1.00 46.16 903 ILE A O 1
ATOM 7422 N N . GLY A 1 904 ? 17.498 -4.301 -44.901 1.00 41.28 904 GLY A N 1
ATOM 7423 C CA . GLY A 1 904 ? 18.739 -3.726 -45.442 1.00 41.28 904 GLY A CA 1
ATOM 7424 C C . GLY A 1 904 ? 18.659 -3.150 -46.865 1.00 41.28 904 GLY A C 1
ATOM 7425 O O . GLY A 1 904 ? 19.603 -2.482 -47.268 1.00 41.28 904 GLY A O 1
ATOM 7426 N N . ASP A 1 905 ? 17.562 -3.368 -47.600 1.00 41.34 905 ASP A N 1
ATOM 7427 C CA . ASP A 1 905 ? 17.381 -2.920 -48.994 1.00 41.34 905 ASP A CA 1
ATOM 7428 C C . ASP A 1 905 ? 16.547 -1.612 -49.111 1.00 41.34 905 ASP A C 1
ATOM 7430 O O . ASP A 1 905 ? 15.869 -1.390 -50.112 1.00 41.34 905 ASP A O 1
ATOM 7434 N N . ILE A 1 906 ? 16.520 -0.762 -48.073 1.00 50.44 906 ILE A N 1
ATOM 7435 C CA . ILE A 1 906 ? 15.625 0.414 -47.944 1.00 50.44 906 ILE A CA 1
ATOM 7436 C C . ILE A 1 906 ? 16.409 1.752 -48.002 1.00 50.44 906 ILE A C 1
ATOM 7438 O O . ILE A 1 906 ? 17.553 1.808 -47.557 1.00 50.44 906 ILE A O 1
ATOM 7442 N N . ARG A 1 907 ? 15.801 2.837 -48.533 1.00 49.44 907 ARG A N 1
ATOM 7443 C CA . ARG A 1 907 ? 16.422 4.167 -48.761 1.00 49.44 907 ARG A CA 1
ATOM 7444 C C . ARG A 1 907 ? 16.211 5.167 -47.606 1.00 49.44 907 ARG A C 1
ATOM 7446 O O . ARG A 1 907 ? 15.266 5.077 -46.826 1.00 49.44 907 ARG A O 1
ATOM 7453 N N . GLU A 1 908 ? 17.106 6.150 -47.518 1.00 55.31 908 GLU A N 1
ATOM 7454 C CA . GLU A 1 908 ? 17.187 7.156 -46.449 1.00 55.31 908 GLU A CA 1
ATOM 7455 C C . GLU A 1 908 ? 16.602 8.510 -46.897 1.00 55.31 908 GLU A C 1
ATOM 7457 O O . GLU A 1 908 ? 16.922 8.990 -47.989 1.00 55.31 908 GLU A O 1
ATOM 7462 N N . GLU A 1 909 ? 15.784 9.166 -46.062 1.00 55.69 909 GLU A N 1
ATOM 7463 C CA . GLU A 1 909 ? 15.250 10.507 -46.353 1.00 55.69 909 GLU A CA 1
ATOM 7464 C C . GLU A 1 909 ? 15.422 11.506 -45.217 1.00 55.69 909 GLU A C 1
ATOM 7466 O O . GLU A 1 909 ? 15.140 11.215 -44.059 1.00 55.69 909 GLU A O 1
ATOM 7471 N N . ARG A 1 910 ? 15.829 12.726 -45.577 1.00 64.06 910 ARG A N 1
ATOM 7472 C CA . ARG A 1 910 ? 16.125 13.806 -44.638 1.00 64.06 910 ARG A CA 1
ATOM 7473 C C . ARG A 1 910 ? 14.867 14.551 -44.212 1.00 64.06 910 ARG A C 1
ATOM 7475 O O . ARG A 1 910 ? 14.062 14.923 -45.053 1.00 64.06 910 ARG A O 1
ATOM 7482 N N . ILE A 1 911 ? 14.722 14.851 -42.935 1.00 66.06 911 ILE A N 1
ATOM 7483 C CA . ILE A 1 911 ? 13.626 15.646 -42.387 1.00 66.06 911 ILE A CA 1
ATOM 7484 C C . ILE A 1 911 ? 13.879 17.127 -42.694 1.00 66.06 911 ILE A C 1
ATOM 7486 O O . ILE A 1 911 ? 14.996 17.605 -42.562 1.00 66.06 911 ILE A O 1
ATOM 7490 N N . THR A 1 912 ? 12.871 17.876 -43.116 1.00 66.00 912 THR A N 1
ATOM 7491 C CA . THR A 1 912 ? 12.935 19.322 -43.383 1.00 66.00 912 THR A CA 1
ATOM 7492 C C . THR A 1 912 ? 12.156 20.145 -42.380 1.00 66.00 912 THR A C 1
ATOM 7494 O O . THR A 1 912 ? 12.548 21.283 -42.150 1.00 66.00 912 THR A O 1
ATOM 7497 N N . LYS A 1 913 ? 11.085 19.604 -41.781 1.00 64.88 913 LYS A N 1
ATOM 7498 C CA . LYS A 1 913 ? 10.279 20.349 -40.808 1.00 64.88 913 LYS A CA 1
ATOM 7499 C C . LYS A 1 913 ? 9.775 19.490 -39.646 1.00 64.88 913 LYS A C 1
ATOM 7501 O O . LYS A 1 913 ? 9.271 18.412 -39.910 1.00 64.88 913 LYS A O 1
ATOM 7506 N N . ILE A 1 914 ? 9.888 19.922 -38.384 1.00 61.88 914 ILE A N 1
ATOM 7507 C CA . ILE A 1 914 ? 9.298 19.230 -37.215 1.00 61.88 914 ILE A CA 1
ATOM 7508 C C . ILE A 1 914 ? 8.612 20.213 -36.272 1.00 61.88 914 ILE A C 1
ATOM 7510 O O . ILE A 1 914 ? 9.232 21.123 -35.723 1.00 61.88 914 ILE A O 1
ATOM 7514 N N . GLU A 1 915 ? 7.324 19.998 -36.016 1.00 67.75 915 GLU A N 1
ATOM 7515 C CA . GLU A 1 915 ? 6.498 20.867 -35.183 1.00 67.75 915 GLU A CA 1
ATOM 7516 C C . GLU A 1 915 ? 5.689 20.090 -34.136 1.00 67.75 915 GLU A C 1
ATOM 7518 O O . GLU A 1 915 ? 5.034 19.090 -34.423 1.00 67.75 915 GLU A O 1
ATOM 7523 N N . LYS A 1 916 ? 5.730 20.568 -32.888 1.00 50.16 916 LYS A N 1
ATOM 7524 C CA . LYS A 1 916 ? 4.919 20.053 -31.780 1.00 50.16 916 LYS A CA 1
ATOM 7525 C C . LYS A 1 916 ? 3.562 20.752 -31.786 1.00 50.16 916 LYS A C 1
ATOM 7527 O O . LYS A 1 916 ? 3.517 21.980 -31.717 1.00 50.16 916 LYS A O 1
ATOM 7532 N N . LEU A 1 917 ? 2.479 19.983 -31.842 1.00 56.16 917 LEU A N 1
ATOM 7533 C CA . LEU A 1 917 ? 1.116 20.519 -31.868 1.00 56.16 917 LEU A CA 1
ATOM 7534 C C . LEU A 1 917 ? 0.580 20.762 -30.432 1.00 56.16 917 LEU A C 1
ATOM 7536 O O . LEU A 1 917 ? 1.090 20.155 -29.481 1.00 56.16 917 LEU A O 1
ATOM 7540 N N . PRO A 1 918 ? -0.403 21.667 -30.234 1.00 47.41 918 PRO A N 1
ATOM 7541 C CA . PRO A 1 918 ? -1.017 21.941 -28.928 1.00 47.41 918 PRO A CA 1
ATOM 7542 C C . PRO A 1 918 ? -1.641 20.690 -28.282 1.00 47.41 918 PRO A C 1
ATOM 7544 O O . PRO A 1 918 ? -2.086 19.779 -28.972 1.00 47.41 918 PRO A O 1
ATOM 7547 N N . LEU A 1 919 ? -1.654 20.633 -26.945 1.00 45.72 919 LEU A N 1
ATOM 7548 C CA . LEU A 1 919 ? -2.095 19.465 -26.170 1.00 45.72 919 LEU A CA 1
ATOM 7549 C C . LEU A 1 919 ? -3.621 19.475 -25.968 1.00 45.72 919 LEU A C 1
ATOM 7551 O O . LEU A 1 919 ? -4.128 20.125 -25.051 1.00 45.72 919 LEU A O 1
ATOM 7555 N N . GLU A 1 920 ? -4.333 18.712 -26.792 1.00 45.50 920 GLU A N 1
ATOM 7556 C CA . GLU A 1 920 ? -5.782 18.481 -26.696 1.00 45.50 920 GLU A CA 1
ATOM 7557 C C . GLU A 1 920 ? -6.090 16.994 -26.406 1.00 45.50 920 GLU A C 1
ATOM 7559 O O . GLU A 1 920 ? -5.218 16.130 -26.527 1.00 45.50 920 GLU A O 1
ATOM 7564 N N . GLU A 1 921 ? -7.297 16.687 -25.914 1.00 41.88 921 GLU A N 1
ATOM 7565 C CA . GLU A 1 921 ? -7.754 15.297 -25.732 1.00 41.88 921 GLU A CA 1
ATOM 7566 C C . GLU A 1 921 ? -7.974 14.636 -27.091 1.00 41.88 921 GLU A C 1
ATOM 7568 O O . GLU A 1 921 ? -8.699 15.174 -27.922 1.00 41.88 921 GLU A O 1
ATOM 7573 N N . GLN A 1 922 ? -7.376 13.465 -27.312 1.00 52.97 922 GLN A N 1
ATOM 7574 C CA . GLN A 1 922 ? -7.402 12.814 -28.620 1.00 52.97 922 GLN A CA 1
ATOM 7575 C C . GLN A 1 922 ? -7.392 11.293 -28.518 1.00 52.97 922 GLN A C 1
ATOM 7577 O O . GLN A 1 922 ? -7.087 10.719 -27.474 1.00 52.97 922 GLN A O 1
ATOM 7582 N N . TYR A 1 923 ? -7.748 10.632 -29.611 1.00 63.34 923 TYR A N 1
ATOM 7583 C CA . TYR A 1 923 ? -7.799 9.182 -29.677 1.00 63.34 923 TYR A CA 1
ATOM 7584 C C . TYR A 1 923 ? -6.444 8.591 -30.117 1.00 63.34 923 TYR A C 1
ATOM 7586 O O . TYR A 1 923 ? -5.813 9.051 -31.070 1.00 63.34 923 TYR A O 1
ATOM 7594 N N . VAL A 1 924 ? -5.996 7.562 -29.406 1.00 57.81 924 VAL A N 1
ATOM 7595 C CA . VAL A 1 924 ? -4.908 6.647 -29.768 1.00 57.81 924 VAL A CA 1
ATOM 7596 C C . VAL A 1 924 ? -5.481 5.317 -30.222 1.00 57.81 924 VAL A C 1
ATOM 7598 O O . VAL A 1 924 ? -6.586 4.936 -29.835 1.00 57.81 924 VAL A O 1
ATOM 7601 N N . TYR A 1 925 ? -4.744 4.639 -31.086 1.00 63.91 925 TYR A N 1
ATOM 7602 C CA . TYR A 1 925 ? -5.208 3.495 -31.840 1.00 63.91 925 TYR A CA 1
ATOM 7603 C C . TYR A 1 925 ? -4.196 2.351 -31.738 1.00 63.91 925 TYR A C 1
ATOM 7605 O O . TYR A 1 925 ? -3.031 2.588 -31.444 1.00 63.91 925 TYR A O 1
ATOM 7613 N N . ASP A 1 926 ? -4.622 1.111 -31.947 1.00 57.84 926 ASP A N 1
ATOM 7614 C CA . ASP A 1 926 ? -3.717 -0.045 -31.948 1.00 57.84 926 ASP A CA 1
ATOM 7615 C C . ASP A 1 926 ? -4.182 -1.112 -32.949 1.00 57.84 926 ASP A C 1
ATOM 7617 O O . ASP A 1 926 ? -5.390 -1.283 -33.149 1.00 57.84 926 ASP A O 1
ATOM 7621 N N . PHE A 1 927 ? -3.238 -1.815 -33.587 1.00 61.25 927 PHE A N 1
ATOM 7622 C CA . PHE A 1 927 ? -3.513 -2.895 -34.541 1.00 61.25 927 PHE A CA 1
ATOM 7623 C C . PHE A 1 927 ? -3.090 -4.244 -33.968 1.00 61.25 927 PHE A C 1
ATOM 7625 O O . PHE A 1 927 ? -1.904 -4.536 -33.820 1.00 61.25 927 PHE A O 1
ATOM 7632 N N . GLU A 1 928 ? -4.054 -5.140 -33.781 1.00 62.78 928 GLU A N 1
ATOM 7633 C CA . GLU A 1 928 ? -3.752 -6.529 -33.451 1.00 62.78 928 GLU A CA 1
ATOM 7634 C C . GLU A 1 928 ? -3.515 -7.314 -34.753 1.00 62.78 928 GLU A C 1
ATOM 7636 O O . GLU A 1 928 ? -4.454 -7.616 -35.494 1.00 62.78 928 GLU A O 1
ATOM 7641 N N . THR A 1 929 ? -2.251 -7.622 -35.064 1.00 59.50 929 THR A N 1
ATOM 7642 C CA . THR A 1 929 ? -1.835 -8.344 -36.285 1.00 59.50 929 THR A CA 1
ATOM 7643 C C . THR A 1 929 ? -1.255 -9.726 -35.973 1.00 59.50 929 THR A C 1
ATOM 7645 O O . THR A 1 929 ? -0.894 -10.024 -34.837 1.00 59.50 929 THR A O 1
ATOM 7648 N N . GLU A 1 930 ? -1.126 -10.586 -36.988 1.00 53.75 930 GLU A N 1
ATOM 7649 C CA . GLU A 1 930 ? -0.609 -11.962 -36.849 1.00 53.75 930 GLU A CA 1
ATOM 7650 C C . GLU A 1 930 ? 0.797 -12.068 -36.226 1.00 53.75 930 GLU A C 1
ATOM 7652 O O . GLU A 1 930 ? 1.119 -13.079 -35.602 1.00 53.75 930 GLU A O 1
ATOM 7657 N N . THR A 1 931 ? 1.650 -11.057 -36.419 1.00 45.03 931 THR A N 1
ATOM 7658 C CA . THR A 1 931 ? 3.034 -11.035 -35.914 1.00 45.03 931 THR A CA 1
ATOM 7659 C C . THR A 1 931 ? 3.231 -10.065 -34.754 1.00 45.03 931 THR A C 1
ATOM 7661 O O . THR A 1 931 ? 4.347 -9.968 -34.251 1.00 45.03 931 THR A O 1
ATOM 7664 N N . GLN A 1 932 ? 2.173 -9.347 -34.353 1.00 50.47 932 GLN A N 1
ATOM 7665 C CA . GLN A 1 932 ? 2.177 -8.255 -33.367 1.00 50.47 932 GLN A CA 1
ATOM 7666 C C . GLN A 1 932 ? 3.166 -7.116 -33.637 1.00 50.47 932 GLN A C 1
ATOM 7668 O O . GLN A 1 932 ? 3.342 -6.220 -32.822 1.00 50.47 932 GLN A O 1
ATOM 7673 N N . ASN A 1 933 ? 3.756 -7.124 -34.827 1.00 48.44 933 ASN A N 1
ATOM 7674 C CA . ASN A 1 933 ? 4.641 -6.104 -35.339 1.00 48.44 933 ASN A CA 1
ATOM 7675 C C . ASN A 1 933 ? 3.954 -5.524 -36.568 1.00 48.44 933 ASN A C 1
ATOM 7677 O O . ASN A 1 933 ? 3.836 -6.203 -37.592 1.00 48.44 933 ASN A O 1
ATOM 7681 N N . PHE A 1 934 ? 3.497 -4.284 -36.481 1.00 51.47 934 PHE A N 1
ATOM 7682 C CA . PHE A 1 934 ? 2.893 -3.598 -37.613 1.00 51.47 934 PHE A CA 1
ATOM 7683 C C . PHE A 1 934 ? 3.676 -2.336 -37.943 1.00 51.47 934 PHE A C 1
ATOM 7685 O O . PHE A 1 934 ? 4.359 -1.762 -37.096 1.00 51.47 934 PHE A O 1
ATOM 7692 N N . VAL A 1 935 ? 3.605 -1.954 -39.212 1.00 48.19 935 VAL A N 1
ATOM 7693 C CA . VAL A 1 935 ? 4.309 -0.800 -39.749 1.00 48.19 935 VAL A CA 1
ATOM 7694 C C . VAL A 1 935 ? 3.305 0.334 -39.908 1.00 48.19 935 VAL A C 1
ATOM 7696 O O . VAL A 1 935 ? 2.534 0.363 -40.867 1.00 48.19 935 VAL A O 1
ATOM 7699 N N . ALA A 1 936 ? 3.306 1.273 -38.965 1.00 43.94 936 ALA A N 1
ATOM 7700 C CA . ALA A 1 936 ? 2.542 2.513 -39.074 1.00 43.94 936 ALA A CA 1
ATOM 7701 C C . ALA A 1 936 ? 3.487 3.652 -39.438 1.00 43.94 936 ALA A C 1
ATOM 7703 O O . ALA A 1 936 ? 4.542 3.807 -38.831 1.00 43.94 936 ALA A O 1
ATOM 7704 N N . ASN A 1 937 ? 3.140 4.411 -40.476 1.00 47.75 937 ASN A N 1
ATOM 7705 C CA . ASN A 1 937 ? 3.982 5.442 -41.075 1.00 47.75 937 ASN A CA 1
ATOM 7706 C C . ASN A 1 937 ? 5.434 4.995 -41.356 1.00 47.75 937 ASN A C 1
ATOM 7708 O O . ASN A 1 937 ? 6.375 5.759 -41.144 1.00 47.75 937 ASN A O 1
ATOM 7712 N N . ASN A 1 938 ? 5.628 3.760 -41.826 1.00 42.41 938 ASN A N 1
ATOM 7713 C CA . ASN A 1 938 ? 6.947 3.167 -42.097 1.00 42.41 938 ASN A CA 1
ATOM 7714 C C . ASN A 1 938 ? 7.834 2.896 -40.855 1.00 42.41 938 ASN A C 1
ATOM 7716 O O . ASN A 1 938 ? 9.057 2.884 -40.972 1.00 42.41 938 ASN A O 1
ATOM 7720 N N . ILE A 1 939 ? 7.245 2.635 -39.677 1.00 37.41 939 ILE A N 1
ATOM 7721 C CA . ILE A 1 939 ? 7.951 2.448 -38.391 1.00 37.41 939 ILE A CA 1
ATOM 7722 C C . ILE A 1 939 ? 7.457 1.210 -37.605 1.00 37.41 939 ILE A C 1
ATOM 7724 O O . ILE A 1 939 ? 6.266 0.917 -37.635 1.00 37.41 939 ILE A O 1
ATOM 7728 N N . LEU A 1 940 ? 8.356 0.524 -36.873 1.00 38.62 940 LEU A N 1
ATOM 7729 C CA . LEU A 1 940 ? 8.119 -0.664 -36.010 1.00 38.62 940 LEU A CA 1
ATOM 7730 C C . LEU A 1 940 ? 8.069 -0.277 -34.501 1.00 38.62 940 LEU A C 1
ATOM 7732 O O . LEU A 1 940 ? 8.853 0.575 -34.098 1.00 38.62 940 LEU A O 1
ATOM 7736 N N . CYS A 1 941 ? 7.226 -0.883 -33.645 1.00 40.31 941 CYS A N 1
ATOM 7737 C CA . CYS A 1 941 ? 7.052 -0.500 -32.213 1.00 40.31 941 CYS A CA 1
ATOM 7738 C C . CYS A 1 941 ? 7.103 -1.703 -31.220 1.00 40.31 941 CYS A C 1
ATOM 7740 O O . CYS A 1 941 ? 6.525 -2.732 -31.562 1.00 40.31 941 CYS A O 1
ATOM 7742 N N . HIS A 1 942 ? 7.733 -1.598 -30.009 1.00 39.78 942 HIS A N 1
ATOM 7743 C CA . HIS A 1 942 ? 7.741 -2.668 -28.955 1.00 39.78 942 HIS A CA 1
ATOM 7744 C C . HIS A 1 942 ? 8.280 -2.308 -27.514 1.00 39.78 942 HIS A C 1
ATOM 7746 O O . HIS A 1 942 ? 9.295 -1.624 -27.406 1.00 39.78 942 HIS A O 1
ATOM 7752 N N . ASN A 1 943 ? 7.733 -2.871 -26.402 1.00 50.94 943 ASN A N 1
ATOM 7753 C CA . ASN A 1 943 ? 8.322 -2.851 -25.021 1.00 50.94 943 ASN A CA 1
ATOM 7754 C C . ASN A 1 943 ? 7.933 -4.083 -24.148 1.00 50.94 943 ASN A C 1
ATOM 7756 O O . ASN A 1 943 ? 6.754 -4.311 -23.893 1.00 50.94 943 ASN A O 1
ATOM 7760 N N . THR A 1 944 ? 8.907 -4.878 -23.657 1.00 55.22 944 THR A N 1
ATOM 7761 C CA . THR A 1 944 ? 8.652 -6.244 -23.119 1.00 55.22 944 THR A CA 1
ATOM 7762 C C . THR A 1 944 ? 9.317 -6.679 -21.815 1.00 55.22 944 THR A C 1
ATOM 7764 O O . THR A 1 944 ? 9.033 -7.771 -21.317 1.00 55.22 944 THR A O 1
ATOM 7767 N N . GLU A 1 945 ? 10.213 -5.884 -21.226 1.00 61.69 945 GLU A N 1
ATOM 7768 C CA . GLU A 1 945 ? 10.978 -6.340 -20.051 1.00 61.69 945 GLU A CA 1
ATOM 7769 C C . GLU A 1 945 ? 10.139 -6.380 -18.765 1.00 61.69 945 GLU A C 1
ATOM 7771 O O . GLU A 1 945 ? 10.203 -7.359 -18.017 1.00 61.69 945 GLU A O 1
ATOM 7776 N N . GLY A 1 946 ? 9.312 -5.354 -18.533 1.00 68.88 946 GLY A N 1
ATOM 7777 C CA . GLY A 1 946 ? 8.414 -5.299 -17.376 1.00 68.88 946 GLY A CA 1
ATOM 7778 C C . GLY A 1 946 ? 7.396 -6.440 -17.372 1.00 68.88 946 GLY A C 1
ATOM 7779 O O . GLY A 1 946 ? 7.153 -7.056 -16.333 1.00 68.88 946 GLY A O 1
ATOM 7780 N N . GLU A 1 947 ? 6.883 -6.799 -18.551 1.00 81.06 947 GLU A N 1
ATOM 7781 C CA . GLU A 1 947 ? 5.919 -7.890 -18.686 1.00 81.06 947 GLU A CA 1
ATOM 7782 C C . GLU A 1 947 ? 6.545 -9.256 -18.361 1.00 81.06 947 GLU A C 1
ATOM 7784 O O . GLU A 1 947 ? 5.899 -10.091 -17.732 1.00 81.06 947 GLU A O 1
ATOM 7789 N N . LYS A 1 948 ? 7.833 -9.474 -18.673 1.00 85.62 948 LYS A N 1
ATOM 7790 C CA . LYS A 1 948 ? 8.526 -10.708 -18.267 1.00 85.62 948 LYS A CA 1
ATOM 7791 C C . LYS A 1 948 ? 8.667 -10.830 -16.752 1.00 85.62 948 LYS A C 1
ATOM 7793 O O . LYS A 1 948 ? 8.424 -11.910 -16.215 1.00 85.62 948 LYS A O 1
ATOM 7798 N N . ILE A 1 949 ? 9.058 -9.752 -16.064 1.00 83.38 949 ILE A N 1
ATOM 7799 C CA . ILE A 1 949 ? 9.159 -9.753 -14.592 1.00 83.38 949 ILE A CA 1
ATOM 7800 C C . ILE A 1 949 ? 7.788 -10.062 -13.992 1.00 83.38 949 ILE A C 1
ATOM 7802 O O . ILE A 1 949 ? 7.677 -10.867 -13.064 1.00 83.38 949 ILE A O 1
ATOM 7806 N N . ALA A 1 950 ? 6.744 -9.433 -14.536 1.00 88.44 950 ALA A N 1
ATOM 7807 C CA . ALA A 1 950 ? 5.382 -9.663 -14.098 1.00 88.44 950 ALA A CA 1
ATOM 7808 C C . ALA A 1 950 ? 4.945 -11.114 -14.325 1.00 88.44 950 ALA A C 1
ATOM 7810 O O . ALA A 1 950 ? 4.344 -11.707 -13.432 1.00 88.44 950 ALA A O 1
ATOM 7811 N N . TRP A 1 951 ? 5.304 -11.711 -15.460 1.00 92.56 951 TRP A N 1
ATOM 7812 C CA . TRP A 1 951 ? 5.013 -13.109 -15.749 1.00 92.56 951 TRP A CA 1
ATOM 7813 C C . TRP A 1 951 ? 5.753 -14.076 -14.820 1.00 92.56 951 TRP A C 1
ATOM 7815 O O . TRP A 1 951 ? 5.127 -14.979 -14.279 1.00 92.56 951 TRP A O 1
ATOM 7825 N N . ASP A 1 952 ? 7.038 -13.851 -14.528 1.00 92.19 952 ASP A N 1
ATOM 7826 C CA . ASP A 1 952 ? 7.777 -14.697 -13.577 1.00 92.19 952 ASP A CA 1
ATOM 7827 C C . ASP A 1 952 ? 7.133 -14.697 -12.194 1.00 92.19 952 ASP A C 1
ATOM 7829 O O . ASP A 1 952 ? 6.948 -15.749 -11.583 1.00 92.19 952 ASP A O 1
ATOM 7833 N N . LEU A 1 953 ? 6.762 -13.512 -11.707 1.00 92.81 953 LEU A N 1
ATOM 7834 C CA . LEU A 1 953 ? 6.054 -13.357 -10.442 1.00 92.81 953 LEU A CA 1
ATOM 7835 C C . LEU A 1 953 ? 4.664 -14.000 -10.491 1.00 92.81 953 LEU A C 1
ATOM 7837 O O . LEU A 1 953 ? 4.282 -14.673 -9.538 1.00 92.81 953 LEU A O 1
ATOM 7841 N N . TYR A 1 954 ? 3.926 -13.829 -11.589 1.00 93.88 954 TYR A N 1
ATOM 7842 C CA . TYR A 1 954 ? 2.622 -14.455 -11.796 1.00 93.88 954 TYR A CA 1
ATOM 7843 C C . TYR A 1 954 ? 2.712 -15.977 -11.670 1.00 93.88 954 TYR A C 1
ATOM 7845 O O . TYR A 1 954 ? 1.989 -16.560 -10.865 1.00 93.88 954 TYR A O 1
ATOM 7853 N N . GLU A 1 955 ? 3.639 -16.608 -12.393 1.00 93.94 955 GLU A N 1
ATOM 7854 C CA . GLU A 1 955 ? 3.821 -18.061 -12.389 1.00 93.94 955 GLU A CA 1
ATOM 7855 C C . GLU A 1 955 ? 4.162 -18.578 -10.984 1.00 93.94 955 GLU A C 1
ATOM 7857 O O . GLU A 1 955 ? 3.514 -19.489 -10.468 1.00 93.94 955 GLU A O 1
ATOM 7862 N N . VAL A 1 956 ? 5.139 -17.971 -10.301 1.00 93.19 956 VAL A N 1
ATOM 7863 C CA . VAL A 1 956 ? 5.608 -18.496 -9.005 1.00 93.19 956 VAL A CA 1
ATOM 7864 C C . VAL A 1 956 ? 4.703 -18.176 -7.818 1.00 93.19 956 VAL A C 1
ATOM 7866 O O . VAL A 1 956 ? 4.849 -18.813 -6.770 1.00 93.19 956 VAL A O 1
ATOM 7869 N N . LEU A 1 957 ? 3.798 -17.204 -7.955 1.00 94.12 957 LEU A N 1
ATOM 7870 C CA . LEU A 1 957 ? 2.817 -16.843 -6.930 1.00 94.12 957 LEU A CA 1
ATOM 7871 C C . LEU A 1 957 ? 1.468 -17.539 -7.133 1.00 94.12 957 LEU A C 1
ATOM 7873 O O . LEU A 1 957 ? 0.738 -17.698 -6.154 1.00 94.12 957 LEU A O 1
ATOM 7877 N N . LYS A 1 958 ? 1.144 -17.997 -8.350 1.00 92.94 958 LYS A N 1
ATOM 7878 C CA . LYS A 1 958 ? -0.162 -18.589 -8.684 1.00 92.94 958 LYS A CA 1
ATOM 7879 C C . LYS A 1 958 ? -0.616 -19.705 -7.729 1.00 92.94 958 LYS A C 1
ATOM 7881 O O . LYS A 1 958 ? -1.781 -19.674 -7.330 1.00 92.94 958 LYS A O 1
ATOM 7886 N N . PRO A 1 959 ? 0.249 -20.648 -7.286 1.00 91.38 959 PRO A N 1
ATOM 7887 C CA . PRO A 1 959 ? -0.171 -21.676 -6.331 1.00 91.38 959 PRO A CA 1
ATOM 7888 C C . PRO A 1 959 ? -0.542 -21.127 -4.945 1.00 91.38 959 PRO A C 1
ATOM 7890 O O . PRO A 1 959 ? -1.270 -21.780 -4.206 1.00 91.38 959 PRO A O 1
ATOM 7893 N N . TYR A 1 960 ? -0.036 -19.954 -4.571 1.00 92.62 960 TYR A N 1
ATOM 7894 C CA . TYR A 1 960 ? -0.249 -19.343 -3.256 1.00 92.62 960 TYR A CA 1
ATOM 7895 C C . TYR A 1 960 ? -1.446 -18.387 -3.287 1.00 92.62 960 TYR A C 1
ATOM 7897 O O . TYR A 1 960 ? -2.225 -18.334 -2.337 1.00 92.62 960 TYR A O 1
ATOM 7905 N N . GLN A 1 961 ? -1.620 -17.659 -4.392 1.00 92.94 961 GLN A N 1
ATOM 7906 C CA . GLN A 1 961 ? -2.760 -16.783 -4.628 1.00 92.94 961 GLN A CA 1
ATOM 7907 C C . GLN A 1 961 ? -3.161 -16.842 -6.113 1.00 92.94 961 GLN A C 1
ATOM 7909 O O . GLN A 1 961 ? -2.421 -16.334 -6.953 1.00 92.94 961 GLN A O 1
ATOM 7914 N N . PRO A 1 962 ? -4.318 -17.435 -6.467 1.00 90.38 962 PRO A N 1
ATOM 7915 C CA . PRO A 1 962 ? -4.750 -17.544 -7.862 1.00 90.38 962 PRO A CA 1
ATOM 7916 C C . PRO A 1 962 ? -5.167 -16.207 -8.503 1.00 90.38 962 PRO A C 1
ATOM 7918 O O . PRO A 1 962 ? -5.070 -16.070 -9.727 1.00 90.38 962 PRO A O 1
ATOM 7921 N N . ASN A 1 963 ? -5.615 -15.230 -7.708 1.00 92.44 963 ASN A N 1
ATOM 7922 C CA . ASN A 1 963 ? -6.108 -13.934 -8.182 1.00 92.44 963 ASN A CA 1
ATOM 7923 C C . ASN A 1 963 ? -4.955 -12.938 -8.353 1.00 92.44 963 ASN A C 1
ATOM 7925 O O . ASN A 1 963 ? -4.714 -12.085 -7.495 1.00 92.44 963 ASN A O 1
ATOM 7929 N N . ILE A 1 964 ? -4.237 -13.061 -9.468 1.00 93.50 964 ILE A N 1
ATOM 7930 C CA . ILE A 1 964 ? -3.113 -12.188 -9.822 1.00 93.50 964 ILE A CA 1
ATOM 7931 C C . ILE A 1 964 ? -3.465 -11.413 -11.085 1.00 93.50 964 ILE A C 1
ATOM 7933 O O . ILE A 1 964 ? -3.890 -12.018 -12.066 1.00 93.50 964 ILE A O 1
ATOM 7937 N N . ARG A 1 965 ? -3.262 -10.094 -11.072 1.00 92.25 965 ARG A N 1
ATOM 7938 C CA . ARG A 1 965 ? -3.466 -9.215 -12.229 1.00 92.25 965 ARG A CA 1
ATOM 7939 C C . ARG A 1 965 ? -2.276 -8.294 -12.468 1.00 92.25 965 ARG A C 1
ATOM 7941 O O . ARG A 1 965 ? -1.427 -8.088 -11.598 1.00 92.25 965 ARG A O 1
ATOM 7948 N N . ARG A 1 966 ? -2.227 -7.716 -13.659 1.00 86.06 966 ARG A N 1
ATOM 7949 C CA . ARG A 1 966 ? -1.206 -6.780 -14.116 1.00 86.06 966 ARG A CA 1
ATOM 7950 C C . ARG A 1 966 ? -1.728 -5.343 -13.988 1.00 86.06 966 ARG A C 1
ATOM 7952 O O . ARG A 1 966 ? -2.793 -5.013 -14.497 1.00 86.06 966 ARG A O 1
ATOM 7959 N N . MET A 1 967 ? -0.980 -4.497 -13.282 1.00 85.31 967 MET A N 1
ATOM 7960 C CA . MET A 1 967 ? -1.300 -3.085 -13.032 1.00 85.31 967 MET A CA 1
ATOM 7961 C C . MET A 1 967 ? -0.380 -2.180 -13.851 1.00 85.31 967 MET A C 1
ATOM 7963 O O . MET A 1 967 ? 0.798 -2.025 -13.540 1.00 85.31 967 MET A O 1
ATOM 7967 N N . GLU A 1 968 ? -0.893 -1.590 -14.913 1.00 74.62 968 GLU A N 1
ATOM 7968 C CA . GLU A 1 968 ? -0.107 -0.823 -15.875 1.00 74.62 968 GLU A CA 1
ATOM 7969 C C . GLU A 1 968 ? -0.148 0.682 -15.588 1.00 74.62 968 GLU A C 1
ATOM 7971 O O . GLU A 1 968 ? -1.224 1.238 -15.401 1.00 74.62 968 GLU A O 1
ATOM 7976 N N . PHE A 1 969 ? 1.017 1.335 -15.508 1.00 68.69 969 PHE A N 1
ATOM 7977 C CA . PHE A 1 969 ? 1.117 2.784 -15.311 1.00 68.69 969 PHE A CA 1
ATOM 7978 C C . PHE A 1 969 ? 2.394 3.349 -15.947 1.00 68.69 969 PHE A C 1
ATOM 7980 O O . PHE A 1 969 ? 3.471 2.783 -15.762 1.00 68.69 969 PHE A O 1
ATOM 7987 N N . HIS A 1 970 ? 2.267 4.501 -16.614 1.00 58.34 970 HIS A N 1
ATOM 7988 C CA . HIS A 1 970 ? 3.360 5.184 -17.333 1.00 58.34 970 HIS A CA 1
ATOM 7989 C C . HIS A 1 970 ? 4.039 6.303 -16.545 1.00 58.34 970 HIS A C 1
ATOM 7991 O O . HIS A 1 970 ? 5.053 6.871 -16.943 1.00 58.34 970 HIS A O 1
ATOM 7997 N N . GLU A 1 971 ? 3.462 6.656 -15.401 1.00 57.56 971 GLU A N 1
ATOM 7998 C CA . GLU A 1 971 ? 4.014 7.654 -14.505 1.00 57.56 971 GLU A CA 1
ATOM 7999 C C . GLU A 1 971 ? 3.820 7.211 -13.058 1.00 57.56 971 GLU A C 1
ATOM 8001 O O . GLU A 1 971 ? 2.804 6.628 -12.674 1.00 57.56 971 GLU A O 1
ATOM 8006 N N . VAL A 1 972 ? 4.809 7.497 -12.215 1.00 68.06 972 VAL A N 1
ATOM 8007 C CA . VAL A 1 972 ? 4.689 7.258 -10.776 1.00 68.06 972 VAL A CA 1
ATOM 8008 C C . VAL A 1 972 ? 4.036 8.495 -10.163 1.00 68.06 972 VAL A C 1
ATOM 8010 O O . VAL A 1 972 ? 4.717 9.327 -9.568 1.00 68.06 972 VAL A O 1
ATOM 8013 N N . THR A 1 973 ? 2.721 8.639 -10.343 1.00 70.75 973 THR A N 1
ATOM 8014 C CA . THR A 1 973 ? 1.894 9.706 -9.746 1.00 70.75 973 THR A CA 1
ATOM 8015 C C . THR A 1 973 ? 0.708 9.109 -8.991 1.00 70.75 973 THR A C 1
ATOM 8017 O O . THR A 1 973 ? 0.283 7.987 -9.262 1.00 70.75 973 THR A O 1
ATOM 8020 N N . LYS A 1 974 ? 0.136 9.852 -8.030 1.00 70.06 974 LYS A N 1
ATOM 8021 C CA . LYS A 1 974 ? -1.041 9.384 -7.274 1.00 70.06 974 LYS A CA 1
ATOM 8022 C C . LYS A 1 974 ? -2.190 9.006 -8.218 1.00 70.06 974 LYS A C 1
ATOM 8024 O O . LYS A 1 974 ? -2.776 7.946 -8.045 1.00 70.06 974 LYS A O 1
ATOM 8029 N N . ARG A 1 975 ? -2.470 9.843 -9.224 1.00 69.81 975 ARG A N 1
ATOM 8030 C CA . ARG A 1 975 ? -3.566 9.644 -10.183 1.00 69.81 975 ARG A CA 1
ATOM 8031 C C . ARG A 1 975 ? -3.378 8.374 -11.014 1.00 69.81 975 ARG A C 1
ATOM 8033 O O . ARG A 1 975 ? -4.262 7.524 -10.988 1.00 69.81 975 ARG A O 1
ATOM 8040 N N . ALA A 1 976 ? -2.230 8.219 -11.674 1.00 68.12 976 ALA A N 1
ATOM 8041 C CA . ALA A 1 976 ? -1.971 7.059 -12.527 1.00 68.12 976 ALA A CA 1
ATOM 8042 C C . ALA A 1 976 ? -2.010 5.742 -11.741 1.00 68.12 976 ALA A C 1
ATOM 8044 O O . ALA A 1 976 ? -2.556 4.750 -12.211 1.00 68.12 976 ALA A O 1
ATOM 8045 N N . ILE A 1 977 ? -1.501 5.735 -10.504 1.00 79.06 977 ILE A N 1
ATOM 8046 C CA . ILE A 1 977 ? -1.566 4.544 -9.651 1.00 79.06 977 ILE A CA 1
ATOM 8047 C C . ILE A 1 977 ? -3.007 4.207 -9.254 1.00 79.06 977 ILE A C 1
ATOM 8049 O O . ILE A 1 977 ? -3.374 3.035 -9.269 1.00 79.06 977 ILE A O 1
ATOM 8053 N N . ILE A 1 978 ? -3.827 5.198 -8.886 1.00 77.38 978 ILE A N 1
ATOM 8054 C CA . ILE A 1 978 ? -5.241 4.958 -8.560 1.00 77.38 978 ILE A CA 1
ATOM 8055 C C . ILE A 1 978 ? -5.955 4.348 -9.766 1.00 77.38 978 ILE A C 1
ATOM 8057 O O . ILE A 1 978 ? -6.644 3.342 -9.612 1.00 77.38 978 ILE A O 1
ATOM 8061 N N . GLU A 1 979 ? -5.763 4.916 -10.952 1.00 76.44 979 GLU A N 1
ATOM 8062 C CA . GLU A 1 979 ? -6.366 4.430 -12.192 1.00 76.44 979 GLU A CA 1
ATOM 8063 C C . GLU A 1 979 ? -5.940 2.990 -12.507 1.00 76.44 979 GLU A C 1
ATOM 8065 O O . GLU A 1 979 ? -6.792 2.134 -12.749 1.00 76.44 979 GLU A O 1
ATOM 8070 N N . ALA A 1 980 ? -4.647 2.687 -12.382 1.00 79.62 980 ALA A N 1
ATOM 8071 C CA . ALA A 1 980 ? -4.110 1.352 -12.617 1.00 79.62 980 ALA A CA 1
ATOM 8072 C C . ALA A 1 980 ? -4.638 0.306 -11.611 1.00 79.62 980 ALA A C 1
ATOM 8074 O O . ALA A 1 980 ? -4.887 -0.843 -11.973 1.00 79.62 980 ALA A O 1
ATOM 8075 N N . ILE A 1 981 ? -4.843 0.691 -10.345 1.00 83.88 981 ILE A N 1
ATOM 8076 C CA . ILE A 1 981 ? -5.417 -0.174 -9.296 1.00 83.88 981 ILE A CA 1
ATOM 8077 C C . ILE A 1 981 ? -6.910 -0.449 -9.530 1.00 83.88 981 ILE A C 1
ATOM 8079 O O . ILE A 1 981 ? -7.427 -1.478 -9.085 1.00 83.88 981 ILE A O 1
ATOM 8083 N N . HIS A 1 982 ? -7.634 0.471 -10.167 1.00 82.94 982 HIS A N 1
ATOM 8084 C CA . HIS A 1 982 ? -9.051 0.287 -10.490 1.00 82.94 982 HIS A CA 1
ATOM 8085 C C . HIS A 1 982 ? -9.266 -0.434 -11.824 1.00 82.94 982 HIS A C 1
ATOM 8087 O O . HIS A 1 982 ? -10.281 -1.110 -11.967 1.00 82.94 982 HIS A O 1
ATOM 8093 N N . ASN A 1 983 ? -8.289 -0.382 -12.735 1.00 83.69 983 ASN A N 1
ATOM 8094 C CA . ASN A 1 983 ? -8.349 -1.011 -14.056 1.00 83.69 983 ASN A CA 1
ATOM 8095 C C . ASN A 1 983 ? -7.197 -2.013 -14.306 1.00 83.69 983 ASN A C 1
ATOM 8097 O O . ASN A 1 983 ? -6.444 -1.857 -15.268 1.00 83.69 983 ASN A O 1
ATOM 8101 N N . PRO A 1 984 ? -7.017 -3.054 -13.469 1.00 87.50 984 PRO A N 1
ATOM 8102 C CA . PRO A 1 984 ? -5.973 -4.048 -13.698 1.00 87.50 984 PRO A CA 1
ATOM 8103 C C . PRO A 1 984 ? -6.353 -5.001 -14.846 1.00 87.50 984 PRO A C 1
ATOM 8105 O O . PRO A 1 984 ? -7.501 -5.449 -14.932 1.00 87.50 984 PRO A O 1
ATOM 8108 N N . ARG A 1 985 ? -5.378 -5.373 -15.684 1.00 86.00 985 ARG A N 1
ATOM 8109 C CA . ARG A 1 985 ? -5.543 -6.290 -16.829 1.00 86.00 985 ARG A CA 1
ATOM 8110 C C . ARG A 1 985 ? -4.924 -7.671 -16.585 1.00 86.00 985 ARG A C 1
ATOM 8112 O O . ARG A 1 985 ? -4.250 -7.899 -15.581 1.00 86.00 985 ARG A O 1
ATOM 8119 N N . GLU A 1 986 ? -5.148 -8.597 -17.511 1.00 86.69 986 GLU A N 1
ATOM 8120 C CA . GLU A 1 986 ? -4.435 -9.881 -17.570 1.00 86.69 986 GLU A CA 1
ATOM 8121 C C . GLU A 1 986 ? -3.021 -9.709 -18.156 1.00 86.69 986 GLU A C 1
ATOM 8123 O O . GLU A 1 986 ? -2.701 -8.674 -18.747 1.00 86.69 986 GLU A O 1
ATOM 8128 N N . MET A 1 987 ? -2.169 -10.722 -17.977 1.00 83.81 987 MET A N 1
ATOM 8129 C CA . MET A 1 987 ? -0.802 -10.727 -18.513 1.00 83.81 987 MET A CA 1
ATOM 8130 C C . MET A 1 987 ? -0.801 -10.788 -20.046 1.00 83.81 987 MET A C 1
ATOM 8132 O O . MET A 1 987 ? -1.503 -11.618 -20.627 1.00 83.81 987 MET A O 1
ATOM 8136 N N . ASP A 1 988 ? 0.038 -9.980 -20.694 1.00 81.50 988 ASP A N 1
ATOM 8137 C CA . ASP A 1 988 ? 0.272 -10.071 -22.134 1.00 81.50 988 ASP A CA 1
ATOM 8138 C C . ASP A 1 988 ? 1.403 -11.059 -22.421 1.00 81.50 988 ASP A C 1
ATOM 8140 O O . ASP A 1 988 ? 2.593 -10.800 -22.241 1.00 81.50 988 ASP A O 1
ATOM 8144 N N . ILE A 1 989 ? 1.009 -12.241 -22.875 1.00 83.94 989 ILE A N 1
ATOM 8145 C CA . ILE A 1 989 ? 1.927 -13.351 -23.098 1.00 83.94 989 ILE A CA 1
ATOM 8146 C C . ILE A 1 989 ? 2.841 -13.121 -24.307 1.00 83.94 989 ILE A C 1
ATOM 8148 O O . ILE A 1 989 ? 3.920 -13.706 -24.369 1.00 83.94 989 ILE A O 1
ATOM 8152 N N . ASN A 1 990 ? 2.466 -12.264 -25.250 1.00 77.69 990 ASN A N 1
ATOM 8153 C CA . ASN A 1 990 ? 3.296 -12.028 -26.427 1.00 77.69 990 ASN A CA 1
ATOM 8154 C C . ASN A 1 990 ? 4.507 -11.168 -26.080 1.00 77.69 990 ASN A C 1
ATOM 8156 O O . ASN A 1 990 ? 5.625 -11.461 -26.504 1.00 77.69 990 ASN A O 1
ATOM 8160 N N . LEU A 1 991 ? 4.300 -10.170 -25.219 1.00 73.12 991 LEU A N 1
ATOM 8161 C CA . LEU A 1 991 ? 5.385 -9.372 -24.668 1.00 73.12 991 LEU A CA 1
ATOM 8162 C C . LEU A 1 991 ? 6.371 -10.254 -23.885 1.00 73.12 991 LEU A C 1
ATOM 8164 O O . LEU A 1 991 ? 7.590 -10.126 -24.018 1.00 73.12 991 LEU A O 1
ATOM 8168 N N . VAL A 1 992 ? 5.853 -11.220 -23.123 1.00 80.12 992 VAL A N 1
ATOM 8169 C CA . VAL A 1 992 ? 6.673 -12.229 -22.440 1.00 80.12 992 VAL A CA 1
ATOM 8170 C C . VAL A 1 992 ? 7.499 -13.033 -23.444 1.00 80.12 992 VAL A C 1
ATOM 8172 O O . VAL A 1 992 ? 8.717 -13.124 -23.298 1.00 80.12 992 VAL A O 1
ATOM 8175 N N . GLU A 1 993 ? 6.866 -13.592 -24.477 1.00 81.44 993 GLU A N 1
ATOM 8176 C CA . GLU A 1 993 ? 7.536 -14.409 -25.495 1.00 81.44 993 GLU A CA 1
ATOM 8177 C C . GLU A 1 993 ? 8.620 -13.626 -26.249 1.00 81.44 993 GLU A C 1
ATOM 8179 O O . GLU A 1 993 ? 9.729 -14.131 -26.438 1.00 81.44 993 GLU A O 1
ATOM 8184 N N . ALA A 1 994 ? 8.362 -12.372 -26.614 1.00 74.75 994 ALA A N 1
ATOM 8185 C CA . ALA A 1 994 ? 9.352 -11.542 -27.287 1.00 74.75 994 ALA A CA 1
ATOM 8186 C C . ALA A 1 994 ? 10.554 -11.212 -26.380 1.00 74.75 994 ALA A C 1
ATOM 8188 O O . ALA A 1 994 ? 11.703 -11.222 -26.841 1.00 74.75 994 ALA A O 1
ATOM 8189 N N . GLN A 1 995 ? 10.337 -11.020 -25.071 1.00 77.56 995 GLN A N 1
ATOM 8190 C CA . GLN A 1 995 ? 11.442 -10.929 -24.112 1.00 77.56 995 GLN A CA 1
ATOM 8191 C C . GLN A 1 995 ? 12.242 -12.235 -24.044 1.00 77.56 995 GLN A C 1
ATOM 8193 O O . GLN A 1 995 ? 13.477 -12.184 -24.054 1.00 77.56 995 GLN A O 1
ATOM 8198 N N . MET A 1 996 ? 11.567 -13.391 -24.012 1.00 82.81 996 MET A N 1
ATOM 8199 C CA . MET A 1 996 ? 12.231 -14.697 -23.974 1.00 82.81 996 MET A CA 1
ATOM 8200 C C . MET A 1 996 ? 13.143 -14.876 -25.187 1.00 82.81 996 MET A C 1
ATOM 8202 O O . MET A 1 996 ? 14.315 -15.214 -25.023 1.00 82.81 996 MET A O 1
ATOM 8206 N N . VAL A 1 997 ? 12.646 -14.582 -26.392 1.00 84.62 997 VAL A N 1
ATOM 8207 C CA . VAL A 1 997 ? 13.424 -14.675 -27.637 1.00 84.62 997 VAL A CA 1
ATOM 8208 C C . VAL A 1 997 ? 14.651 -13.770 -27.582 1.00 84.62 997 VAL A C 1
ATOM 8210 O O . VAL A 1 997 ? 15.764 -14.236 -27.830 1.00 84.62 997 VAL A O 1
ATOM 8213 N N . ARG A 1 998 ? 14.481 -12.499 -27.193 1.00 76.62 998 ARG A N 1
ATOM 8214 C CA . ARG A 1 998 ? 15.599 -11.555 -27.048 1.00 76.62 998 ARG A CA 1
ATOM 8215 C C . ARG A 1 998 ? 16.657 -12.083 -26.077 1.00 76.62 998 ARG A C 1
ATOM 8217 O O . ARG A 1 998 ? 17.845 -12.076 -26.400 1.00 76.62 998 ARG A O 1
ATOM 8224 N N . ARG A 1 999 ? 16.237 -12.573 -24.904 1.00 82.25 999 ARG A N 1
ATOM 8225 C CA . ARG A 1 999 ? 17.149 -13.081 -23.868 1.00 82.25 999 ARG A CA 1
ATOM 8226 C C . ARG A 1 999 ? 17.902 -14.328 -24.328 1.00 82.25 999 ARG A C 1
ATOM 8228 O O . ARG A 1 999 ? 19.101 -14.433 -24.068 1.00 82.25 999 ARG A O 1
ATOM 8235 N N . ILE A 1 1000 ? 17.222 -15.244 -25.017 1.00 85.69 1000 ILE A N 1
ATOM 8236 C CA . ILE A 1 1000 ? 17.820 -16.458 -25.584 1.00 85.69 1000 ILE A CA 1
ATOM 8237 C C . ILE A 1 1000 ? 18.834 -16.095 -26.675 1.00 85.69 1000 ILE A C 1
ATOM 8239 O O . ILE A 1 1000 ? 19.958 -16.593 -26.647 1.00 85.69 1000 ILE A O 1
ATOM 8243 N N . ALA A 1 1001 ? 18.486 -15.185 -27.589 1.00 85.19 1001 ALA A N 1
ATOM 8244 C CA . ALA A 1 1001 ? 19.375 -14.755 -28.666 1.00 85.19 1001 ALA A CA 1
ATOM 8245 C C . ALA A 1 1001 ? 20.660 -14.108 -28.127 1.00 85.19 1001 ALA A C 1
ATOM 8247 O O . ALA A 1 1001 ? 21.762 -14.479 -28.536 1.00 85.19 1001 ALA A O 1
ATOM 8248 N N . ASP A 1 1002 ? 20.534 -13.188 -27.167 1.00 80.19 1002 ASP A N 1
ATOM 8249 C CA . ASP A 1 1002 ? 21.689 -12.540 -26.543 1.00 80.19 1002 ASP A CA 1
ATOM 8250 C C . ASP A 1 1002 ? 22.558 -13.556 -25.776 1.00 80.19 1002 ASP A C 1
ATOM 8252 O O . ASP A 1 1002 ? 23.788 -13.467 -25.814 1.00 80.19 1002 ASP A O 1
ATOM 8256 N N . ARG A 1 1003 ? 21.943 -14.564 -25.136 1.00 84.44 1003 ARG A N 1
ATOM 8257 C CA . ARG A 1 1003 ? 22.653 -15.654 -24.451 1.00 84.44 1003 ARG A CA 1
ATOM 8258 C C . ARG A 1 1003 ? 23.432 -16.527 -25.435 1.00 84.44 1003 ARG A C 1
ATOM 8260 O O . ARG A 1 1003 ? 24.620 -16.746 -25.221 1.00 84.44 1003 ARG A O 1
ATOM 8267 N N . TRP A 1 1004 ? 22.793 -17.014 -26.495 1.00 88.06 1004 TRP A N 1
ATOM 8268 C CA . TRP A 1 1004 ? 23.413 -17.929 -27.458 1.00 88.06 1004 TRP A CA 1
ATOM 8269 C C . TRP A 1 1004 ? 24.531 -17.256 -28.251 1.00 88.06 1004 TRP A C 1
ATOM 8271 O O . TRP A 1 1004 ? 25.652 -17.760 -28.272 1.00 88.06 1004 TRP A O 1
ATOM 8281 N N . VAL A 1 1005 ? 24.257 -16.090 -28.848 1.00 86.50 1005 VAL A N 1
ATOM 8282 C CA . VAL A 1 1005 ? 25.267 -15.343 -29.614 1.00 86.50 1005 VAL A CA 1
ATOM 8283 C C . VAL A 1 1005 ? 26.405 -14.902 -28.699 1.00 86.50 1005 VAL A C 1
ATOM 8285 O O . VAL A 1 1005 ? 27.574 -15.042 -29.053 1.00 86.50 1005 VAL A O 1
ATOM 8288 N N . GLY A 1 1006 ? 26.073 -14.398 -27.507 1.00 85.62 1006 GLY A N 1
ATOM 8289 C CA . GLY A 1 1006 ? 27.067 -13.917 -26.559 1.00 85.62 1006 GLY A CA 1
ATOM 8290 C C . GLY A 1 1006 ? 28.018 -15.015 -26.092 1.00 85.62 1006 GLY A C 1
ATOM 8291 O O . GLY A 1 1006 ? 29.233 -14.842 -26.166 1.00 85.62 1006 GLY A O 1
ATOM 8292 N N . PHE A 1 1007 ? 27.495 -16.161 -25.652 1.00 84.94 1007 PHE A N 1
ATOM 8293 C CA . PHE A 1 1007 ? 28.326 -17.247 -25.123 1.00 84.94 1007 PHE A CA 1
ATOM 8294 C C . PHE A 1 1007 ? 29.189 -17.901 -26.204 1.00 84.94 1007 PHE A C 1
ATOM 8296 O O . PHE A 1 1007 ? 30.378 -18.115 -25.968 1.00 84.94 1007 PHE A O 1
ATOM 8303 N N . GLU A 1 1008 ? 28.639 -18.172 -27.391 1.00 87.56 1008 GLU A N 1
ATOM 8304 C CA . GLU A 1 1008 ? 29.408 -18.801 -28.474 1.00 87.56 1008 GLU A CA 1
ATOM 8305 C C . GLU A 1 1008 ? 30.536 -17.891 -28.973 1.00 87.56 1008 GLU A C 1
ATOM 8307 O O . GLU A 1 1008 ? 31.686 -18.325 -29.060 1.00 87.56 1008 GLU A O 1
ATOM 8312 N N . LEU A 1 1009 ? 30.250 -16.608 -29.233 1.00 87.69 1009 LEU A N 1
ATOM 8313 C CA . LEU A 1 1009 ? 31.286 -15.673 -29.679 1.00 87.69 1009 LEU A CA 1
ATOM 8314 C C . LEU A 1 1009 ? 32.320 -15.399 -28.583 1.00 87.69 1009 LEU A C 1
ATOM 8316 O O . LEU A 1 1009 ? 33.514 -15.314 -28.872 1.00 87.69 1009 LEU A O 1
ATOM 8320 N N . SER A 1 1010 ? 31.889 -15.290 -27.323 1.00 88.00 1010 SER A N 1
ATOM 8321 C CA . SER A 1 1010 ? 32.814 -15.112 -26.199 1.00 88.00 1010 SER A CA 1
ATOM 8322 C C . SER A 1 1010 ? 33.751 -16.308 -26.072 1.00 88.00 1010 SER A C 1
ATOM 8324 O O . SER A 1 1010 ? 34.952 -16.103 -25.920 1.00 88.00 1010 SER A O 1
ATOM 8326 N N . ARG A 1 1011 ? 33.253 -17.546 -26.219 1.00 87.50 1011 ARG A N 1
ATOM 8327 C CA . ARG A 1 1011 ? 34.100 -18.747 -26.195 1.00 87.50 1011 ARG A CA 1
ATOM 8328 C C . ARG A 1 1011 ? 35.174 -18.695 -27.282 1.00 87.50 1011 ARG A C 1
ATOM 8330 O O . ARG A 1 1011 ? 36.341 -18.916 -26.975 1.00 87.50 1011 ARG A O 1
ATOM 8337 N N . LEU A 1 1012 ? 34.812 -18.329 -28.514 1.00 89.81 1012 LEU A N 1
ATOM 8338 C CA . LEU A 1 1012 ? 35.777 -18.194 -29.615 1.00 89.81 1012 LEU A CA 1
ATOM 8339 C C . LEU A 1 1012 ? 36.876 -17.165 -29.300 1.00 89.81 1012 LEU A C 1
ATOM 8341 O O . LEU A 1 1012 ? 38.055 -17.422 -29.543 1.00 89.81 1012 LEU A O 1
ATOM 8345 N N . LEU A 1 1013 ? 36.515 -16.017 -28.712 1.00 89.81 1013 LEU A N 1
ATOM 8346 C CA . LEU A 1 1013 ? 37.495 -15.018 -28.273 1.00 89.81 1013 LEU A CA 1
ATOM 8347 C C . LEU A 1 1013 ? 38.389 -15.544 -27.146 1.00 89.81 1013 LEU A C 1
ATOM 8349 O O . LEU A 1 1013 ? 39.601 -15.331 -27.163 1.00 89.81 1013 LEU A O 1
ATOM 8353 N N . GLN A 1 1014 ? 37.806 -16.220 -26.161 1.00 92.06 1014 GLN A N 1
ATOM 8354 C CA . GLN A 1 1014 ? 38.531 -16.761 -25.014 1.00 92.06 1014 GLN A CA 1
ATOM 8355 C C . GLN A 1 1014 ? 39.519 -17.850 -25.442 1.00 92.06 1014 GLN A C 1
ATOM 8357 O O . GLN A 1 1014 ? 40.644 -17.857 -24.950 1.00 92.06 1014 GLN A O 1
ATOM 8362 N N . GLU A 1 1015 ? 39.143 -18.714 -26.388 1.00 91.44 1015 GLU A N 1
ATOM 8363 C CA . GLU A 1 1015 ? 40.019 -19.731 -26.979 1.00 91.44 1015 GLU A CA 1
ATOM 8364 C C . GLU A 1 1015 ? 41.158 -19.095 -27.784 1.00 91.44 1015 GLU A C 1
ATOM 8366 O O . GLU A 1 1015 ? 42.325 -19.442 -27.590 1.00 91.44 1015 GLU A O 1
ATOM 8371 N N . HIS A 1 1016 ? 40.840 -18.120 -28.643 1.00 93.56 1016 HIS A N 1
ATOM 8372 C CA . HIS A 1 1016 ? 41.827 -17.472 -29.505 1.00 93.56 1016 HIS A CA 1
ATOM 8373 C C . HIS A 1 1016 ? 42.843 -16.634 -28.714 1.00 93.56 1016 HIS A C 1
ATOM 8375 O O . HIS A 1 1016 ? 44.048 -16.721 -28.945 1.00 93.56 1016 HIS A O 1
ATOM 8381 N N . PHE A 1 1017 ? 42.373 -15.834 -27.753 1.00 93.00 1017 PHE A N 1
ATOM 8382 C CA . PHE A 1 1017 ? 43.214 -14.907 -26.987 1.00 93.00 1017 PHE A CA 1
ATOM 8383 C C . PHE A 1 1017 ? 43.679 -15.458 -25.633 1.00 93.00 1017 PHE A C 1
ATOM 8385 O O . PHE A 1 1017 ? 44.453 -14.788 -24.947 1.00 93.00 1017 PHE A O 1
ATOM 8392 N N . LYS A 1 1018 ? 43.212 -16.648 -25.226 1.00 90.44 1018 LYS A N 1
ATOM 8393 C CA . LYS A 1 1018 ? 43.475 -17.279 -23.917 1.00 90.44 1018 LYS A CA 1
ATOM 8394 C C . LYS A 1 1018 ? 43.131 -16.386 -22.715 1.00 90.44 1018 LYS A C 1
ATOM 8396 O O . LYS A 1 1018 ? 43.808 -16.425 -21.689 1.00 90.44 1018 LYS A O 1
ATOM 8401 N N . LYS A 1 1019 ? 42.090 -15.557 -22.838 1.00 88.25 1019 LYS A N 1
ATOM 8402 C CA . LYS A 1 1019 ? 41.648 -14.610 -21.798 1.00 88.25 1019 LYS A CA 1
ATOM 8403 C C . LYS A 1 1019 ? 40.186 -14.866 -21.428 1.00 88.25 1019 LYS A C 1
ATOM 8405 O O . LYS A 1 1019 ? 39.321 -14.483 -22.210 1.00 88.25 1019 LYS A O 1
ATOM 8410 N N . PRO A 1 1020 ? 39.891 -15.452 -20.251 1.00 79.69 1020 PRO A N 1
ATOM 8411 C CA . PRO A 1 1020 ? 38.543 -15.911 -19.894 1.00 79.69 1020 PRO A CA 1
ATOM 8412 C C . PRO A 1 1020 ? 37.537 -14.784 -19.611 1.00 79.69 1020 PRO A C 1
ATOM 8414 O O . PRO A 1 1020 ? 36.338 -15.022 -19.619 1.00 79.69 1020 PRO A O 1
ATOM 8417 N N . TRP A 1 1021 ? 37.998 -13.552 -19.381 1.00 83.50 1021 TRP A N 1
ATOM 8418 C CA . TRP A 1 1021 ? 37.133 -12.391 -19.128 1.00 83.50 1021 TRP A CA 1
ATOM 8419 C C . TRP A 1 1021 ? 36.740 -11.623 -20.401 1.00 83.50 1021 TRP A C 1
ATOM 8421 O O . TRP A 1 1021 ? 36.134 -10.557 -20.307 1.00 83.50 1021 TRP A O 1
ATOM 8431 N N . LEU A 1 1022 ? 37.111 -12.111 -21.591 1.00 84.62 1022 LEU A N 1
ATOM 8432 C CA . LEU A 1 1022 ? 36.667 -11.501 -22.843 1.00 84.62 1022 LEU A CA 1
ATOM 8433 C C . LEU A 1 1022 ? 35.218 -11.880 -23.134 1.00 84.62 1022 LEU A C 1
ATOM 8435 O O . LEU A 1 1022 ? 34.851 -13.057 -23.086 1.00 84.62 1022 LEU A O 1
ATOM 8439 N N . SER A 1 1023 ? 34.428 -10.867 -23.478 1.00 85.62 1023 SER A N 1
ATOM 8440 C CA . SER A 1 1023 ? 33.051 -11.011 -23.926 1.00 85.62 1023 SER A CA 1
ATOM 8441 C C . SER A 1 1023 ? 32.884 -10.511 -25.358 1.00 85.62 1023 SER A C 1
ATOM 8443 O O . SER A 1 1023 ? 33.478 -9.514 -25.775 1.00 85.62 1023 SER A O 1
ATOM 8445 N N . ALA A 1 1024 ? 32.041 -11.213 -26.102 1.00 81.62 1024 ALA A N 1
ATOM 8446 C CA . ALA A 1 1024 ? 31.438 -10.753 -27.337 1.00 81.62 1024 ALA A CA 1
ATOM 8447 C C . ALA A 1 1024 ? 29.926 -10.842 -27.198 1.00 81.62 1024 ALA A C 1
ATOM 8449 O O . ALA A 1 1024 ? 29.393 -11.668 -26.459 1.00 81.62 1024 ALA A O 1
ATOM 8450 N N . GLY A 1 1025 ? 29.231 -9.984 -27.925 1.00 79.00 1025 GLY A N 1
ATOM 8451 C CA . GLY A 1 1025 ? 27.784 -9.935 -27.898 1.00 79.00 1025 GLY A CA 1
ATOM 8452 C C . GLY A 1 1025 ? 27.268 -9.373 -29.202 1.00 79.00 1025 GLY A C 1
ATOM 8453 O O . GLY A 1 1025 ? 27.967 -8.629 -29.890 1.00 79.00 1025 GLY A O 1
ATOM 8454 N N . ARG A 1 1026 ? 26.015 -9.703 -29.511 1.00 79.75 1026 ARG A N 1
ATOM 8455 C CA . ARG A 1 1026 ? 25.344 -9.307 -30.752 1.00 79.75 1026 ARG A CA 1
ATOM 8456 C C . ARG A 1 1026 ? 25.443 -7.800 -31.041 1.00 79.75 1026 ARG A C 1
ATOM 8458 O O . ARG A 1 1026 ? 25.572 -7.428 -32.197 1.00 79.75 1026 ARG A O 1
ATOM 8465 N N . VAL A 1 1027 ? 25.426 -6.958 -30.000 1.00 73.75 1027 VAL A N 1
ATOM 8466 C CA . VAL A 1 1027 ? 25.507 -5.484 -30.107 1.00 73.75 1027 VAL A CA 1
ATOM 8467 C C . VAL A 1 1027 ? 26.878 -4.926 -29.697 1.00 73.75 1027 VAL A C 1
ATOM 8469 O O . VAL A 1 1027 ? 27.395 -4.025 -30.349 1.00 73.75 1027 VAL A O 1
ATOM 8472 N N . GLN A 1 1028 ? 27.510 -5.477 -28.654 1.00 77.19 1028 GLN A N 1
ATOM 8473 C CA . GLN A 1 1028 ? 28.811 -4.999 -28.162 1.00 77.19 1028 GLN A CA 1
ATOM 8474 C C . GLN A 1 1028 ? 29.912 -5.118 -29.227 1.00 77.19 1028 GLN A C 1
ATOM 8476 O O . GLN A 1 1028 ? 30.751 -4.226 -29.354 1.00 77.19 1028 GLN A O 1
ATOM 8481 N N . THR A 1 1029 ? 29.917 -6.217 -29.987 1.00 81.38 1029 THR A N 1
ATOM 8482 C CA . THR A 1 1029 ? 30.968 -6.501 -30.969 1.00 81.38 1029 THR A CA 1
ATOM 8483 C C . THR A 1 1029 ? 30.952 -5.506 -32.142 1.00 81.38 1029 THR A C 1
ATOM 8485 O O . THR A 1 1029 ? 32.010 -4.934 -32.409 1.00 81.38 1029 THR A O 1
ATOM 8488 N N . PRO A 1 1030 ? 29.802 -5.205 -32.784 1.00 83.50 1030 PRO A N 1
ATOM 8489 C CA . PRO A 1 1030 ? 29.720 -4.129 -33.778 1.00 83.50 1030 PRO A CA 1
ATOM 8490 C C . PRO A 1 1030 ? 30.137 -2.752 -33.245 1.00 83.50 1030 PRO A C 1
ATOM 8492 O O . PRO A 1 1030 ? 30.943 -2.074 -33.877 1.00 83.50 1030 PRO A O 1
ATOM 8495 N N . VAL A 1 1031 ? 29.661 -2.361 -32.055 1.00 82.25 1031 VAL A N 1
ATOM 8496 C CA . VAL A 1 1031 ? 29.956 -1.037 -31.472 1.00 82.25 1031 VAL A CA 1
ATOM 8497 C C . VAL A 1 1031 ? 31.456 -0.852 -31.222 1.00 82.25 1031 VAL A C 1
ATOM 8499 O O . VAL A 1 1031 ? 32.015 0.197 -31.538 1.00 82.25 1031 VAL A O 1
ATOM 8502 N N . LEU A 1 1032 ? 32.141 -1.878 -30.704 1.00 87.56 1032 LEU A N 1
ATOM 8503 C CA . LEU A 1 1032 ? 33.598 -1.841 -30.551 1.00 87.56 1032 LEU A CA 1
ATOM 8504 C C . LEU A 1 1032 ? 34.309 -1.731 -31.909 1.00 87.56 1032 LEU A C 1
ATOM 8506 O O . LEU A 1 1032 ? 35.307 -1.018 -32.020 1.00 87.56 1032 LEU A O 1
ATOM 8510 N N . GLY A 1 1033 ? 33.782 -2.400 -32.938 1.00 88.00 1033 GLY A N 1
ATOM 8511 C CA . GLY A 1 1033 ? 34.245 -2.262 -34.318 1.00 88.00 1033 GLY A CA 1
ATOM 8512 C C . GLY A 1 1033 ? 34.220 -0.805 -34.784 1.00 88.00 1033 GLY A C 1
ATOM 8513 O O . GLY A 1 1033 ? 35.256 -0.286 -35.202 1.00 88.00 1033 GLY A O 1
ATOM 8514 N N . TRP A 1 1034 ? 33.094 -0.112 -34.595 1.00 88.12 1034 TRP A N 1
ATOM 8515 C CA . TRP A 1 1034 ? 32.957 1.305 -34.954 1.00 88.12 1034 TRP A CA 1
ATOM 8516 C C . TRP A 1 1034 ? 33.942 2.210 -34.209 1.00 88.12 1034 TRP A C 1
ATOM 8518 O O . TRP A 1 1034 ? 34.509 3.124 -34.807 1.00 88.12 1034 TRP A O 1
ATOM 8528 N N . VAL A 1 1035 ? 34.200 1.956 -32.921 1.00 88.88 1035 VAL A N 1
ATOM 8529 C CA . VAL A 1 1035 ? 35.197 2.718 -32.144 1.00 88.88 1035 VAL A CA 1
ATOM 8530 C C . VAL A 1 1035 ? 36.603 2.536 -32.722 1.00 88.88 1035 VAL A C 1
ATOM 8532 O O . VAL A 1 1035 ? 37.338 3.511 -32.885 1.00 88.88 1035 VAL A O 1
ATOM 8535 N N . ILE A 1 1036 ? 36.977 1.302 -33.067 1.00 92.75 1036 ILE A N 1
ATOM 8536 C CA . ILE A 1 1036 ? 38.285 0.991 -33.659 1.00 92.75 1036 ILE A CA 1
ATOM 8537 C C . ILE A 1 1036 ? 38.429 1.654 -35.033 1.00 92.75 1036 ILE A C 1
ATOM 8539 O O . ILE A 1 1036 ? 39.477 2.223 -35.343 1.00 92.75 1036 ILE A O 1
ATOM 8543 N N . GLU A 1 1037 ? 37.393 1.593 -35.866 1.00 90.06 1037 GLU A N 1
ATOM 8544 C CA . GLU A 1 1037 ? 37.380 2.247 -37.176 1.00 90.06 1037 GLU A CA 1
ATOM 8545 C C . GLU A 1 1037 ? 37.472 3.768 -37.049 1.00 90.06 1037 GLU A C 1
ATOM 8547 O O . GLU A 1 1037 ? 38.261 4.399 -37.757 1.00 90.06 1037 GLU A O 1
ATOM 8552 N N . ARG A 1 1038 ? 36.758 4.360 -36.086 1.00 87.62 1038 ARG A N 1
ATOM 8553 C CA . ARG A 1 1038 ? 36.840 5.794 -35.797 1.00 87.62 1038 ARG A CA 1
ATOM 8554 C C . ARG A 1 1038 ? 38.240 6.216 -35.352 1.00 87.62 1038 ARG A C 1
ATOM 8556 O O . ARG A 1 1038 ? 38.706 7.256 -35.809 1.00 87.62 1038 ARG A O 1
ATOM 8563 N N . ASP A 1 1039 ? 38.932 5.426 -34.526 1.00 89.25 1039 ASP A N 1
ATOM 8564 C CA . ASP A 1 1039 ? 40.327 5.702 -34.140 1.00 89.25 1039 ASP A CA 1
ATOM 8565 C C . ASP A 1 1039 ? 41.280 5.608 -35.343 1.00 89.25 1039 ASP A C 1
ATOM 8567 O O . ASP A 1 1039 ? 42.135 6.474 -35.532 1.00 89.25 1039 ASP A O 1
ATOM 8571 N N . LYS A 1 1040 ? 41.104 4.607 -36.218 1.00 87.62 1040 LYS A N 1
ATOM 8572 C CA . LYS A 1 1040 ? 41.886 4.501 -37.463 1.00 87.62 1040 LYS A CA 1
ATOM 8573 C C . LYS A 1 1040 ? 41.700 5.734 -38.347 1.00 87.62 1040 LYS A C 1
ATOM 8575 O O . LYS A 1 1040 ? 42.692 6.282 -38.824 1.00 87.62 1040 LYS A O 1
ATOM 8580 N N . LEU A 1 1041 ? 40.457 6.195 -38.516 1.00 82.19 1041 LEU A N 1
ATOM 8581 C CA . LEU A 1 1041 ? 40.148 7.431 -39.238 1.00 82.19 1041 LEU A CA 1
ATOM 8582 C C . LEU A 1 1041 ? 40.768 8.649 -38.546 1.00 82.19 1041 LEU A C 1
ATOM 8584 O O . LEU A 1 1041 ? 41.389 9.472 -39.210 1.00 82.19 1041 LEU A O 1
ATOM 8588 N N . TYR A 1 1042 ? 40.681 8.753 -37.221 1.00 79.38 1042 TYR A N 1
ATOM 8589 C CA . TYR A 1 1042 ? 41.266 9.866 -36.470 1.00 79.38 1042 TYR A CA 1
ATOM 8590 C C . TYR A 1 1042 ? 42.797 9.950 -36.609 1.00 79.38 1042 TYR A C 1
ATOM 8592 O O . TYR A 1 1042 ? 43.359 11.042 -36.681 1.00 79.38 1042 TYR A O 1
ATOM 8600 N N . ARG A 1 1043 ? 43.491 8.808 -36.700 1.00 80.25 1043 ARG A N 1
ATOM 8601 C CA . ARG A 1 1043 ? 44.949 8.762 -36.916 1.00 80.25 1043 ARG A CA 1
ATOM 8602 C C . ARG A 1 1043 ? 45.378 9.197 -38.320 1.00 80.25 1043 ARG A C 1
ATOM 8604 O O . ARG A 1 1043 ? 46.564 9.485 -38.514 1.00 80.25 1043 ARG A O 1
ATOM 8611 N N . THR A 1 1044 ? 44.465 9.255 -39.293 1.00 76.38 1044 THR A N 1
ATOM 8612 C CA . THR A 1 1044 ? 44.780 9.830 -40.609 1.00 76.38 1044 THR A CA 1
ATOM 8613 C C . THR A 1 1044 ? 45.008 11.338 -40.461 1.00 76.38 1044 THR A C 1
ATOM 8615 O O . THR A 1 1044 ? 44.150 12.086 -39.998 1.00 76.38 1044 THR A O 1
ATOM 8618 N N . LYS A 1 1045 ? 46.229 11.796 -40.766 1.00 64.44 1045 LYS A N 1
ATOM 8619 C CA . LYS A 1 1045 ? 46.661 13.181 -40.523 1.00 64.44 1045 LYS A CA 1
ATOM 8620 C C . LYS A 1 1045 ? 46.010 14.141 -41.523 1.00 64.44 1045 LYS A C 1
ATOM 8622 O O . LYS A 1 1045 ? 46.574 14.375 -42.584 1.00 64.44 1045 LYS A O 1
ATOM 8627 N N . LYS A 1 1046 ? 44.887 14.753 -41.149 1.00 70.50 1046 LYS A N 1
ATOM 8628 C CA . LYS A 1 1046 ? 44.275 15.856 -41.907 1.00 70.50 1046 LYS A CA 1
ATOM 8629 C C . LYS A 1 1046 ? 44.960 17.192 -41.611 1.00 70.50 1046 LYS A C 1
ATOM 8631 O O . LYS A 1 1046 ? 45.443 17.433 -40.500 1.00 70.50 1046 LYS A O 1
ATOM 8636 N N . GLY A 1 1047 ? 45.030 18.064 -42.612 1.00 74.31 1047 GLY A N 1
ATOM 8637 C CA . GLY A 1 1047 ? 45.472 19.449 -42.457 1.00 74.31 1047 GLY A CA 1
ATOM 8638 C C . GLY A 1 1047 ? 44.268 20.380 -42.373 1.00 74.31 1047 GLY A C 1
ATOM 8639 O O . GLY A 1 1047 ? 43.316 20.197 -43.113 1.00 74.31 1047 GLY A O 1
ATOM 8640 N N . ALA A 1 1048 ? 44.300 21.395 -41.514 1.00 80.62 1048 ALA A N 1
ATOM 8641 C CA . ALA A 1 1048 ? 43.264 22.425 -41.489 1.00 80.62 1048 ALA A CA 1
ATOM 8642 C C . ALA A 1 1048 ? 43.899 23.810 -41.372 1.00 80.62 1048 ALA A C 1
ATOM 8644 O O . ALA A 1 1048 ? 44.907 23.986 -40.679 1.00 80.62 1048 ALA A O 1
ATOM 8645 N N . VAL A 1 1049 ? 43.316 24.782 -42.066 1.00 82.75 1049 VAL A N 1
ATOM 8646 C CA . VAL A 1 1049 ? 43.710 26.191 -42.017 1.00 82.75 1049 VAL A CA 1
ATOM 8647 C C . VAL A 1 1049 ? 42.586 26.967 -41.351 1.00 82.75 1049 VAL A C 1
ATOM 8649 O O . VAL A 1 1049 ? 41.462 26.941 -41.839 1.00 82.75 1049 VAL A O 1
ATOM 8652 N N . PHE A 1 1050 ? 42.895 27.659 -40.253 1.00 81.88 1050 PHE A N 1
ATOM 8653 C CA . PHE A 1 1050 ? 41.952 28.503 -39.517 1.00 81.88 1050 PHE A CA 1
ATOM 8654 C C . PHE A 1 1050 ? 42.362 29.968 -39.659 1.00 81.88 1050 PHE A C 1
ATOM 8656 O O . PHE A 1 1050 ? 43.478 30.336 -39.289 1.00 81.88 1050 PHE A O 1
ATOM 8663 N N . VAL A 1 1051 ? 41.457 30.807 -40.157 1.00 81.19 1051 VAL A N 1
ATOM 8664 C CA . VAL A 1 1051 ? 41.628 32.262 -40.227 1.00 81.19 1051 VAL A CA 1
ATOM 8665 C C . VAL A 1 1051 ? 40.670 32.907 -39.236 1.00 81.19 1051 VAL A C 1
ATOM 8667 O O . VAL A 1 1051 ? 39.460 32.695 -39.298 1.00 81.19 1051 VAL A O 1
ATOM 8670 N N . TYR A 1 1052 ? 41.215 33.688 -38.304 1.00 76.50 1052 TYR A N 1
ATOM 8671 C CA . TYR A 1 1052 ? 40.444 34.382 -37.276 1.00 76.50 1052 TYR A CA 1
ATOM 8672 C C . TYR A 1 1052 ? 40.242 35.837 -37.679 1.00 76.50 1052 TYR A C 1
ATOM 8674 O O . TYR A 1 1052 ? 41.210 36.582 -37.816 1.00 76.50 1052 TYR A O 1
ATOM 8682 N N . LEU A 1 1053 ? 38.987 36.243 -37.836 1.00 71.75 1053 LEU A N 1
ATOM 8683 C CA . LEU A 1 1053 ? 38.635 37.612 -38.185 1.00 71.75 1053 LEU A CA 1
ATOM 8684 C C . LEU A 1 1053 ? 38.513 38.474 -36.912 1.00 71.75 1053 LEU A C 1
ATOM 8686 O O . LEU A 1 1053 ? 37.964 38.005 -35.904 1.00 71.75 1053 LEU A O 1
ATOM 8690 N N . PRO A 1 1054 ? 39.009 39.724 -36.925 1.00 63.50 1054 PRO A N 1
ATOM 8691 C CA . PRO A 1 1054 ? 38.817 40.661 -35.822 1.00 63.50 1054 PRO A CA 1
ATOM 8692 C C . PRO A 1 1054 ? 37.346 41.105 -35.743 1.00 63.50 1054 PRO A C 1
ATOM 8694 O O . PRO A 1 1054 ? 36.741 41.448 -36.755 1.00 63.50 1054 PRO A O 1
ATOM 8697 N N . ASN A 1 1055 ? 36.763 41.087 -34.540 1.00 59.53 1055 ASN A N 1
ATOM 8698 C CA . ASN A 1 1055 ? 35.386 41.523 -34.289 1.00 59.53 1055 ASN A CA 1
ATOM 8699 C C . ASN A 1 1055 ? 35.402 42.887 -33.567 1.00 59.53 1055 ASN A C 1
ATOM 8701 O O . ASN A 1 1055 ? 35.861 42.929 -32.425 1.00 59.53 1055 ASN A O 1
ATOM 8705 N N . PRO A 1 1056 ? 34.928 43.982 -34.189 1.00 55.44 1056 PRO A N 1
ATOM 8706 C CA . PRO A 1 1056 ? 35.060 45.327 -33.627 1.00 55.44 1056 PRO A CA 1
ATOM 8707 C C . PRO A 1 1056 ? 34.119 45.638 -32.447 1.00 55.44 1056 PRO A C 1
ATOM 8709 O O . PRO A 1 1056 ? 34.419 46.550 -31.686 1.00 55.44 1056 PRO A O 1
ATOM 8712 N N . GLU A 1 1057 ? 33.019 44.898 -32.240 1.00 56.03 1057 GLU A N 1
ATOM 8713 C CA . GLU A 1 1057 ? 32.028 45.239 -31.194 1.00 56.03 1057 GLU A CA 1
ATOM 8714 C C . GLU A 1 1057 ? 32.121 44.409 -29.901 1.00 56.03 1057 GLU A C 1
ATOM 8716 O O . GLU A 1 1057 ? 31.602 44.825 -28.864 1.00 56.03 1057 GLU A O 1
ATOM 8721 N N . LYS A 1 1058 ? 32.766 43.234 -29.908 1.00 52.41 1058 LYS A N 1
ATOM 8722 C CA . LYS A 1 1058 ? 32.914 42.391 -28.705 1.00 52.41 1058 LYS A CA 1
ATOM 8723 C C . LYS A 1 1058 ? 34.243 41.644 -28.714 1.00 52.41 1058 LYS A C 1
ATOM 8725 O O . LYS A 1 1058 ? 34.383 40.606 -29.359 1.00 52.41 1058 LYS A O 1
ATOM 8730 N N . ASP A 1 1059 ? 35.165 42.113 -27.885 1.00 49.25 1059 ASP A N 1
ATOM 8731 C CA . ASP A 1 1059 ? 36.570 41.695 -27.753 1.00 49.25 1059 ASP A CA 1
ATOM 8732 C C . ASP A 1 1059 ? 36.811 40.228 -27.289 1.00 49.25 1059 ASP A C 1
ATOM 8734 O O . ASP A 1 1059 ? 37.885 39.871 -26.815 1.00 49.25 1059 ASP A O 1
ATOM 8738 N N . LYS A 1 1060 ? 35.812 39.329 -27.364 1.00 48.78 1060 LYS A N 1
ATOM 8739 C CA . LYS A 1 1060 ? 35.919 37.941 -26.851 1.00 48.78 1060 LYS A CA 1
ATOM 8740 C C . LYS A 1 1060 ? 35.349 36.824 -27.734 1.00 48.78 1060 LYS A C 1
ATOM 8742 O O . LYS A 1 1060 ? 35.484 35.660 -27.366 1.00 48.78 1060 LYS A O 1
ATOM 8747 N N . ARG A 1 1061 ? 34.749 37.104 -28.897 1.00 49.72 1061 ARG A N 1
ATOM 8748 C CA . ARG A 1 1061 ? 34.339 36.048 -29.852 1.00 49.72 1061 ARG A CA 1
ATOM 8749 C C . ARG A 1 1061 ? 34.900 36.346 -31.240 1.00 49.72 1061 ARG A C 1
ATOM 8751 O O . ARG A 1 1061 ? 34.327 37.137 -31.985 1.00 49.72 1061 ARG A O 1
ATOM 8758 N N . ARG A 1 1062 ? 36.037 35.716 -31.557 1.00 57.94 1062 ARG A N 1
ATOM 8759 C CA . ARG A 1 1062 ? 36.637 35.711 -32.899 1.00 57.94 1062 ARG A CA 1
ATOM 8760 C C . ARG A 1 1062 ? 35.782 34.822 -33.798 1.00 57.94 1062 ARG A C 1
ATOM 8762 O O . ARG A 1 1062 ? 35.554 33.664 -33.457 1.00 57.94 1062 ARG A O 1
ATOM 8769 N N . VAL A 1 1063 ? 35.306 35.357 -34.916 1.00 62.34 1063 VAL A N 1
ATOM 8770 C CA . VAL A 1 1063 ? 34.686 34.541 -35.966 1.00 62.34 1063 VAL A CA 1
ATOM 8771 C C . VAL A 1 1063 ? 35.826 33.840 -36.701 1.00 62.34 1063 VAL A C 1
ATOM 8773 O O . VAL A 1 1063 ? 36.772 34.501 -37.130 1.00 62.34 1063 VAL A O 1
ATOM 8776 N N . SER A 1 1064 ? 35.783 32.512 -36.792 1.00 73.56 1064 SER A N 1
ATOM 8777 C CA . SER A 1 1064 ? 36.792 31.729 -37.508 1.00 73.56 1064 SER A CA 1
ATOM 8778 C C . SER A 1 1064 ? 36.216 31.168 -38.798 1.00 73.56 1064 SER A C 1
ATOM 8780 O O . SER A 1 1064 ? 35.159 30.541 -38.771 1.00 73.56 1064 SER A O 1
ATOM 8782 N N . VAL A 1 1065 ? 36.944 31.339 -39.897 1.00 77.19 1065 VAL A N 1
ATOM 8783 C CA . VAL A 1 1065 ? 36.718 30.609 -41.148 1.00 77.19 1065 VAL A CA 1
ATOM 8784 C C . VAL A 1 1065 ? 37.755 29.494 -41.221 1.00 77.19 1065 VAL A C 1
ATOM 8786 O O . VAL A 1 1065 ? 38.935 29.732 -40.948 1.00 77.19 1065 VAL A O 1
ATOM 8789 N N . SER A 1 1066 ? 37.326 28.276 -41.541 1.00 83.25 1066 SER A N 1
ATOM 8790 C CA . SER A 1 1066 ? 38.204 27.109 -41.599 1.00 83.25 1066 SER A CA 1
ATOM 8791 C C . SER A 1 1066 ? 38.063 26.348 -42.909 1.00 83.25 1066 SER A C 1
ATOM 8793 O O . SER A 1 1066 ? 36.949 26.147 -43.385 1.00 83.25 1066 SER A O 1
ATOM 8795 N N . TRP A 1 1067 ? 39.192 25.873 -43.434 1.00 85.81 1067 TRP A N 1
ATOM 8796 C CA . TRP A 1 1067 ? 39.261 24.963 -44.578 1.00 85.81 1067 TRP A CA 1
ATOM 8797 C C . TRP A 1 1067 ? 39.973 23.675 -44.165 1.00 85.81 1067 TRP A C 1
ATOM 8799 O O . TRP A 1 1067 ? 41.060 23.729 -43.580 1.00 85.81 1067 TRP A O 1
ATOM 8809 N N . GLU A 1 1068 ? 39.363 22.531 -44.467 1.00 82.62 1068 GLU A N 1
ATOM 8810 C CA . GLU A 1 1068 ? 39.915 21.199 -44.204 1.00 82.62 1068 GLU A CA 1
ATOM 8811 C C . GLU A 1 1068 ? 40.548 20.611 -45.474 1.00 82.62 1068 GLU A C 1
ATOM 8813 O O . GLU A 1 1068 ? 40.005 20.743 -46.567 1.00 82.62 1068 GLU A O 1
ATOM 8818 N N . PHE A 1 1069 ? 41.700 19.955 -45.326 1.00 81.81 1069 PHE A N 1
ATOM 8819 C CA . PHE A 1 1069 ? 42.485 19.355 -46.405 1.00 81.81 1069 PHE A CA 1
ATOM 8820 C C . PHE A 1 1069 ? 42.887 17.924 -46.049 1.00 81.81 1069 PHE A C 1
ATOM 8822 O O . PHE A 1 1069 ? 43.188 17.607 -44.893 1.00 81.81 1069 PHE A O 1
ATOM 8829 N N . GLU A 1 1070 ? 42.967 17.077 -47.073 1.00 75.69 1070 GLU A N 1
ATOM 8830 C CA . GLU A 1 1070 ? 43.314 15.658 -46.940 1.00 75.69 1070 GLU A CA 1
ATOM 8831 C C . GLU A 1 1070 ? 44.722 15.431 -46.366 1.00 75.69 1070 GLU A C 1
ATOM 8833 O O . GLU A 1 1070 ? 44.921 14.497 -45.594 1.00 75.69 1070 GLU A O 1
ATOM 8838 N N . ASP A 1 1071 ? 45.679 16.318 -46.671 1.00 78.75 1071 ASP A N 1
ATOM 8839 C CA . ASP A 1 1071 ? 47.034 16.307 -46.106 1.00 78.75 1071 ASP A CA 1
ATOM 8840 C C . ASP A 1 1071 ? 47.498 17.724 -45.720 1.00 78.75 1071 ASP A C 1
ATOM 8842 O O . ASP A 1 1071 ? 47.137 18.750 -46.305 1.00 78.75 1071 ASP A O 1
ATOM 8846 N N . LYS A 1 1072 ? 48.384 17.777 -44.729 1.00 79.25 1072 LYS A N 1
ATOM 8847 C CA . LYS A 1 1072 ? 49.020 18.975 -44.186 1.00 79.25 1072 LYS A CA 1
ATOM 8848 C C . LYS A 1 1072 ? 49.825 19.760 -45.226 1.00 79.25 1072 LYS A C 1
ATOM 8850 O O . LYS A 1 1072 ? 50.013 20.963 -45.039 1.00 79.25 1072 LYS A O 1
ATOM 8855 N N . LYS A 1 1073 ? 50.335 19.123 -46.287 1.00 82.00 1073 LYS A N 1
ATOM 8856 C CA . LYS A 1 1073 ? 51.057 19.823 -47.367 1.00 82.00 1073 LYS A CA 1
ATOM 8857 C C . LYS A 1 1073 ? 50.135 20.757 -48.149 1.00 82.00 1073 LYS A C 1
ATOM 8859 O O . LYS A 1 1073 ? 50.458 21.935 -48.266 1.00 82.00 1073 LYS A O 1
ATOM 8864 N N . LEU A 1 1074 ? 48.974 20.257 -48.568 1.00 82.12 1074 LEU A N 1
ATOM 8865 C CA . LEU A 1 1074 ? 47.963 21.030 -49.295 1.00 82.12 1074 LEU A CA 1
ATOM 8866 C C . LEU A 1 1074 ? 47.416 22.176 -48.441 1.00 82.12 1074 LEU A C 1
ATOM 8868 O O . LEU A 1 1074 ? 47.343 23.307 -48.906 1.00 82.12 1074 LEU A O 1
ATOM 8872 N N . ALA A 1 1075 ? 47.151 21.921 -47.155 1.00 83.81 1075 ALA A N 1
ATOM 8873 C CA . ALA A 1 1075 ? 46.753 22.970 -46.215 1.00 83.81 1075 ALA A CA 1
ATOM 8874 C C . ALA A 1 1075 ? 47.792 24.102 -46.124 1.00 83.81 1075 ALA A C 1
ATOM 8876 O O . ALA A 1 1075 ? 47.449 25.283 -46.118 1.00 83.81 1075 ALA A O 1
ATOM 8877 N N . LYS A 1 1076 ? 49.085 23.757 -46.065 1.00 83.12 1076 LYS A N 1
ATOM 8878 C CA . LYS A 1 1076 ? 50.167 24.751 -46.024 1.00 83.12 1076 LYS A CA 1
ATOM 8879 C C . LYS A 1 1076 ? 50.293 25.531 -47.326 1.00 83.12 1076 LYS A C 1
ATOM 8881 O O . LYS A 1 1076 ? 50.604 26.716 -47.276 1.00 83.12 1076 LYS A O 1
ATOM 8886 N N . GLU A 1 1077 ? 50.117 24.874 -48.464 1.00 85.31 1077 GLU A N 1
ATOM 8887 C CA . GLU A 1 1077 ? 50.170 25.513 -49.778 1.00 85.31 1077 GLU A CA 1
ATOM 8888 C C . GLU A 1 1077 ? 49.001 26.480 -49.967 1.00 85.31 1077 GLU A C 1
ATOM 8890 O O . GLU A 1 1077 ? 49.215 27.642 -50.301 1.00 85.31 1077 GLU A O 1
ATOM 8895 N N . PHE A 1 1078 ? 47.790 26.049 -49.615 1.00 86.38 1078 PHE A N 1
ATOM 8896 C CA . PHE A 1 1078 ? 46.614 26.909 -49.588 1.00 86.38 1078 PHE A CA 1
ATOM 8897 C C . PHE A 1 1078 ? 46.814 28.121 -48.674 1.00 86.38 1078 PHE A C 1
ATOM 8899 O O . PHE A 1 1078 ? 46.603 29.248 -49.106 1.00 86.38 1078 PHE A O 1
ATOM 8906 N N . PHE A 1 1079 ? 47.292 27.917 -47.440 1.00 84.06 1079 PHE A N 1
ATOM 8907 C CA . PHE A 1 1079 ? 47.560 29.020 -46.513 1.00 84.06 1079 PHE A CA 1
ATOM 8908 C C . PHE A 1 1079 ? 48.586 30.019 -47.063 1.00 84.06 1079 PHE A C 1
ATOM 8910 O O . PHE A 1 1079 ? 48.421 31.219 -46.884 1.00 84.06 1079 PHE A O 1
ATOM 8917 N N . LYS A 1 1080 ? 49.635 29.543 -47.747 1.00 85.06 1080 LYS A N 1
ATOM 8918 C CA . LYS A 1 1080 ? 50.643 30.419 -48.367 1.00 85.06 1080 LYS A CA 1
ATOM 8919 C C . LYS A 1 1080 ? 50.077 31.254 -49.513 1.00 85.06 1080 LYS A C 1
ATOM 8921 O O . LYS A 1 1080 ? 50.514 32.384 -49.700 1.00 85.06 1080 LYS A O 1
ATOM 8926 N N . ASN A 1 1081 ? 49.135 30.697 -50.267 1.00 85.56 1081 ASN A N 1
ATOM 8927 C CA . ASN A 1 1081 ? 48.515 31.360 -51.411 1.00 85.56 1081 ASN A CA 1
ATOM 8928 C C . ASN A 1 1081 ? 47.302 32.221 -51.012 1.00 85.56 1081 ASN A C 1
ATOM 8930 O O . ASN A 1 1081 ? 46.772 32.961 -51.839 1.00 85.56 1081 ASN A O 1
ATOM 8934 N N . LEU A 1 1082 ? 46.866 32.153 -49.751 1.00 82.44 1082 LEU A N 1
ATOM 8935 C CA . LEU A 1 1082 ? 45.742 32.918 -49.226 1.00 82.44 1082 LEU A CA 1
ATOM 8936 C C . LEU A 1 1082 ? 46.174 34.361 -48.918 1.00 82.44 1082 LEU A C 1
ATOM 8938 O O . LEU A 1 1082 ? 46.721 34.647 -47.857 1.00 82.44 1082 LEU A O 1
ATOM 8942 N N . GLN A 1 1083 ? 45.933 35.277 -49.857 1.00 80.00 1083 GLN A N 1
ATOM 8943 C CA . GLN A 1 1083 ? 46.365 36.679 -49.745 1.00 80.00 1083 GLN A CA 1
ATOM 8944 C C . GLN A 1 1083 ? 45.391 37.561 -48.955 1.00 80.00 1083 GLN A C 1
ATOM 8946 O O . GLN A 1 1083 ? 45.810 38.396 -48.157 1.00 80.00 1083 GLN A O 1
ATOM 8951 N N . ALA A 1 1084 ? 44.091 37.381 -49.172 1.00 77.00 1084 ALA A N 1
ATOM 8952 C CA . ALA A 1 1084 ? 43.038 38.116 -48.486 1.00 77.00 1084 ALA A CA 1
ATOM 8953 C C . ALA A 1 1084 ? 41.772 37.255 -48.410 1.00 77.00 1084 ALA A C 1
ATOM 8955 O O . ALA A 1 1084 ? 41.531 36.416 -49.278 1.00 77.00 1084 ALA A O 1
ATOM 8956 N N . VAL A 1 1085 ? 40.963 37.470 -47.372 1.00 76.00 1085 VAL A N 1
ATOM 8957 C CA . VAL A 1 1085 ? 39.634 36.863 -47.235 1.00 76.00 1085 VAL A CA 1
ATOM 8958 C C . VAL A 1 1085 ? 38.614 37.985 -47.341 1.00 76.00 1085 VAL A C 1
ATOM 8960 O O . VAL A 1 1085 ? 38.457 38.778 -46.414 1.00 76.00 1085 VAL A O 1
ATOM 8963 N N . GLU A 1 1086 ? 37.951 38.078 -48.487 1.00 76.25 1086 GLU A N 1
ATOM 8964 C CA . GLU A 1 1086 ? 36.866 39.032 -48.689 1.00 76.25 1086 GLU A CA 1
ATOM 8965 C C . GLU A 1 1086 ? 35.579 38.475 -48.067 1.00 76.25 1086 GLU A C 1
ATOM 8967 O O . GLU A 1 1086 ? 35.112 37.396 -48.430 1.00 76.25 1086 GLU A O 1
ATOM 8972 N N . VAL A 1 1087 ? 35.008 39.199 -47.101 1.00 72.19 1087 VAL A N 1
ATOM 8973 C CA . VAL A 1 1087 ? 33.760 38.812 -46.432 1.00 72.19 1087 VAL A CA 1
ATOM 8974 C C . VAL A 1 1087 ? 32.659 39.753 -46.882 1.00 72.19 1087 VAL A C 1
ATOM 8976 O O . VAL A 1 1087 ? 32.618 40.919 -46.492 1.00 72.19 1087 VAL A O 1
ATOM 8979 N N . LYS A 1 1088 ? 31.742 39.234 -47.694 1.00 79.50 1088 LYS A N 1
ATOM 8980 C CA . LYS A 1 1088 ? 30.577 39.974 -48.171 1.00 79.50 1088 LYS A CA 1
ATOM 8981 C C . LYS A 1 1088 ? 29.334 39.524 -47.413 1.00 79.50 1088 LYS A C 1
ATOM 8983 O O . LYS A 1 1088 ? 29.038 38.334 -47.358 1.00 79.50 1088 LYS A O 1
ATOM 8988 N N . ILE A 1 1089 ? 28.592 40.474 -46.844 1.00 75.62 1089 ILE A N 1
ATOM 8989 C CA . ILE A 1 1089 ? 27.284 40.195 -46.241 1.00 75.62 1089 ILE A CA 1
ATOM 8990 C C . ILE A 1 1089 ? 26.285 40.051 -47.384 1.00 75.62 1089 ILE A C 1
ATOM 8992 O O . ILE A 1 1089 ? 25.987 41.021 -48.077 1.00 75.62 1089 ILE A O 1
ATOM 8996 N N . THR A 1 1090 ? 25.818 38.831 -47.608 1.00 81.25 1090 THR A N 1
ATOM 8997 C CA . THR A 1 1090 ? 24.897 38.508 -48.701 1.00 81.25 1090 THR A CA 1
ATOM 8998 C C . THR A 1 1090 ? 23.433 38.597 -48.286 1.00 81.25 1090 THR A C 1
ATOM 9000 O O . THR A 1 1090 ? 22.601 38.920 -49.125 1.00 81.25 1090 THR A O 1
ATOM 9003 N N . ASP A 1 1091 ? 23.119 38.352 -47.012 1.00 77.00 1091 ASP A N 1
ATOM 9004 C CA . ASP A 1 1091 ? 21.756 38.399 -46.482 1.00 77.00 1091 ASP A CA 1
ATOM 9005 C C . ASP A 1 1091 ? 21.771 38.641 -44.958 1.00 77.00 1091 ASP A C 1
ATOM 9007 O O . ASP A 1 1091 ? 22.745 38.305 -44.275 1.00 77.00 1091 ASP A O 1
ATOM 9011 N N . ARG A 1 1092 ? 20.702 39.228 -44.413 1.00 77.69 1092 ARG A N 1
ATOM 9012 C CA . ARG A 1 1092 ? 20.474 39.373 -42.967 1.00 77.69 1092 ARG A CA 1
ATOM 9013 C C . ARG A 1 1092 ? 19.042 38.970 -42.664 1.00 77.69 1092 ARG A C 1
ATOM 9015 O O . ARG A 1 1092 ? 18.109 39.606 -43.140 1.00 77.69 1092 ARG A O 1
ATOM 9022 N N . ARG A 1 1093 ? 18.883 37.941 -41.833 1.00 78.06 1093 ARG A N 1
ATOM 9023 C CA . ARG A 1 1093 ? 17.575 37.430 -41.423 1.00 78.06 1093 ARG A CA 1
ATOM 9024 C C . ARG A 1 1093 ? 17.456 37.442 -39.914 1.00 78.06 1093 ARG A C 1
ATOM 9026 O O . ARG A 1 1093 ? 18.413 37.130 -39.206 1.00 78.06 1093 ARG A O 1
ATOM 9033 N N . GLU A 1 1094 ? 16.272 37.805 -39.451 1.00 77.69 1094 GLU A N 1
ATOM 9034 C CA . GLU A 1 1094 ? 15.871 37.653 -38.063 1.00 77.69 1094 GLU A CA 1
ATOM 9035 C C . GLU A 1 1094 ? 15.130 36.317 -37.959 1.00 77.69 1094 GLU A C 1
ATOM 9037 O O . GLU A 1 1094 ? 14.094 36.125 -38.593 1.00 77.69 1094 GLU A O 1
ATOM 9042 N N . GLU A 1 1095 ? 15.712 35.357 -37.241 1.00 75.38 1095 GLU A N 1
ATOM 9043 C CA . GLU A 1 1095 ? 15.134 34.023 -37.068 1.00 75.38 1095 GLU A CA 1
ATOM 9044 C C . GLU A 1 1095 ? 14.761 33.785 -35.610 1.00 75.38 1095 GLU A C 1
ATOM 9046 O O . GLU A 1 1095 ? 15.577 33.935 -34.694 1.00 75.38 1095 GLU A O 1
ATOM 9051 N N . GLU A 1 1096 ? 13.526 33.342 -35.403 1.00 76.31 1096 GLU A N 1
ATOM 9052 C CA . GLU A 1 1096 ? 13.067 32.888 -34.103 1.00 76.31 1096 GLU A CA 1
ATOM 9053 C C . GLU A 1 1096 ? 13.661 31.503 -33.802 1.00 76.31 1096 GLU A C 1
ATOM 9055 O O . GLU A 1 1096 ? 13.213 30.469 -34.303 1.00 76.31 1096 GLU A O 1
ATOM 9060 N N . LYS A 1 1097 ? 14.703 31.469 -32.965 1.00 60.19 1097 LYS A N 1
ATOM 9061 C CA . LYS A 1 1097 ? 15.316 30.213 -32.524 1.00 60.19 1097 LYS A CA 1
ATOM 9062 C C . LYS A 1 1097 ? 14.452 29.534 -31.470 1.00 60.19 1097 LYS A C 1
ATOM 9064 O O . LYS A 1 1097 ? 14.477 29.902 -30.294 1.00 60.19 1097 LYS A O 1
ATOM 9069 N N . LYS A 1 1098 ? 13.739 28.490 -31.887 1.00 57.78 1098 LYS A N 1
ATOM 9070 C CA . LYS A 1 1098 ? 13.012 27.614 -30.965 1.00 57.78 1098 LYS A CA 1
ATOM 9071 C C . LYS A 1 1098 ? 13.985 26.918 -29.996 1.00 57.78 1098 LYS A C 1
ATOM 9073 O O . LYS A 1 1098 ? 15.114 26.595 -30.379 1.00 57.78 1098 LYS A O 1
ATOM 9078 N N . PRO A 1 1099 ? 13.575 26.693 -28.735 1.00 53.59 1099 PRO A N 1
ATOM 9079 C CA . PRO A 1 1099 ? 14.390 25.975 -27.762 1.00 53.59 1099 PRO A CA 1
ATOM 9080 C C . PRO A 1 1099 ? 14.619 24.515 -28.183 1.00 53.59 1099 PRO A C 1
ATOM 9082 O O . PRO A 1 1099 ? 13.864 23.956 -28.978 1.00 53.59 1099 PRO A O 1
ATOM 9085 N N . ALA A 1 1100 ? 15.658 23.892 -27.621 1.00 54.62 1100 ALA A N 1
ATOM 9086 C CA . ALA A 1 1100 ? 15.942 22.473 -27.830 1.00 54.62 1100 ALA A CA 1
ATOM 9087 C C . ALA A 1 1100 ? 14.774 21.585 -27.343 1.00 54.62 1100 ALA A C 1
ATOM 9089 O O . ALA A 1 1100 ? 14.069 21.971 -26.402 1.00 54.62 1100 ALA A O 1
ATOM 9090 N N . PRO A 1 1101 ? 14.562 20.403 -27.954 1.00 47.31 1101 PRO A N 1
ATOM 9091 C CA . PRO A 1 1101 ? 13.520 19.482 -27.516 1.00 47.31 1101 PRO A CA 1
ATOM 9092 C C . PRO A 1 1101 ? 13.753 19.019 -26.065 1.00 47.31 1101 PRO A C 1
ATOM 9094 O O . PRO A 1 1101 ? 14.894 19.017 -25.593 1.00 47.31 1101 PRO A O 1
ATOM 9097 N N . PRO A 1 1102 ? 12.689 18.611 -25.345 1.00 46.47 1102 PRO A N 1
ATOM 9098 C CA . PRO A 1 1102 ? 12.822 17.964 -24.046 1.00 46.47 1102 PRO A CA 1
ATOM 9099 C C . PRO A 1 1102 ? 13.722 16.728 -24.122 1.00 46.47 1102 PRO A C 1
ATOM 9101 O O . PRO A 1 1102 ? 13.785 16.054 -25.148 1.00 46.47 1102 PRO A O 1
ATOM 9104 N N . PHE A 1 1103 ? 14.396 16.422 -23.018 1.00 46.62 1103 PHE A N 1
ATOM 9105 C CA . PHE A 1 1103 ? 15.309 15.290 -22.939 1.00 46.62 1103 PHE A CA 1
ATOM 9106 C C . PHE A 1 1103 ? 14.608 13.946 -23.209 1.00 46.62 1103 PHE A C 1
ATOM 9108 O O . PHE A 1 1103 ? 13.729 13.539 -22.453 1.00 46.62 1103 PHE A O 1
ATOM 9115 N N . THR A 1 1104 ? 15.041 13.241 -24.255 1.00 43.06 1104 THR A N 1
ATOM 9116 C CA . THR A 1 1104 ? 14.911 11.781 -24.395 1.00 43.06 1104 THR A CA 1
ATOM 9117 C C . THR A 1 1104 ? 16.060 11.093 -23.656 1.00 43.06 1104 THR A C 1
ATOM 9119 O O . THR A 1 1104 ? 16.999 11.769 -23.244 1.00 43.06 1104 THR A O 1
ATOM 9122 N N . THR A 1 1105 ? 16.034 9.770 -23.464 1.00 45.31 1105 THR A N 1
ATOM 9123 C CA . THR A 1 1105 ? 17.119 9.073 -22.745 1.00 45.31 1105 THR A CA 1
ATOM 9124 C C . THR A 1 1105 ? 18.480 9.311 -23.406 1.00 45.31 1105 THR A C 1
ATOM 9126 O O . THR A 1 1105 ? 19.412 9.737 -22.741 1.00 45.31 1105 THR A O 1
ATOM 9129 N N . ASP A 1 1106 ? 18.601 9.146 -24.720 1.00 44.69 1106 ASP A N 1
ATOM 9130 C CA . ASP A 1 1106 ? 19.837 9.396 -25.471 1.00 44.69 1106 ASP A CA 1
ATOM 9131 C C . ASP A 1 1106 ? 20.282 10.871 -25.413 1.00 44.69 1106 ASP A C 1
ATOM 9133 O O . ASP A 1 1106 ? 21.451 11.153 -25.136 1.00 44.69 1106 ASP A O 1
ATOM 9137 N N . ALA A 1 1107 ? 19.357 11.825 -25.585 1.00 47.66 1107 ALA A N 1
ATOM 9138 C CA . ALA A 1 1107 ? 19.670 13.250 -25.514 1.00 47.66 1107 ALA A CA 1
ATOM 9139 C C . ALA A 1 1107 ? 20.043 13.684 -24.090 1.00 47.66 1107 ALA A C 1
ATOM 9141 O O . ALA A 1 1107 ? 20.947 14.497 -23.914 1.00 47.66 1107 ALA A O 1
ATOM 9142 N N . MET A 1 1108 ? 19.382 13.122 -23.076 1.00 64.56 1108 MET A N 1
ATOM 9143 C CA . MET A 1 1108 ? 19.705 13.321 -21.668 1.00 64.56 1108 MET A CA 1
ATOM 9144 C C . MET A 1 1108 ? 21.107 12.814 -21.371 1.00 64.56 1108 MET A C 1
ATOM 9146 O O . MET A 1 1108 ? 21.895 13.547 -20.788 1.00 64.56 1108 MET A O 1
ATOM 9150 N N . LEU A 1 1109 ? 21.423 11.581 -21.775 1.00 58.34 1109 LEU A N 1
ATOM 9151 C CA . LEU A 1 1109 ? 22.725 10.971 -21.525 1.00 58.34 1109 LEU A CA 1
ATOM 9152 C C . LEU A 1 1109 ? 23.835 11.741 -22.243 1.00 58.34 1109 LEU A C 1
ATOM 9154 O O . LEU A 1 1109 ? 24.856 12.055 -21.632 1.00 58.34 1109 LEU A O 1
ATOM 9158 N N . LYS A 1 1110 ? 23.609 12.134 -23.503 1.00 70.31 1110 LYS A N 1
ATOM 9159 C CA . LYS A 1 1110 ? 24.553 12.951 -24.270 1.00 70.31 1110 LYS A CA 1
ATOM 9160 C C . LYS A 1 1110 ? 24.757 14.323 -23.635 1.00 70.31 1110 LYS A C 1
ATOM 9162 O O . LYS A 1 1110 ? 25.891 14.691 -23.350 1.00 70.31 1110 LYS A O 1
ATOM 9167 N N . GLU A 1 1111 ? 23.691 15.077 -23.372 1.00 71.75 1111 GLU A N 1
ATOM 9168 C CA . GLU A 1 1111 ? 23.825 16.416 -22.792 1.00 71.75 1111 GLU A CA 1
ATOM 9169 C C . GLU A 1 1111 ? 24.350 16.386 -21.354 1.00 71.75 1111 GLU A C 1
ATOM 9171 O O . GLU A 1 1111 ? 25.152 17.245 -20.986 1.00 71.75 1111 GLU A O 1
ATOM 9176 N N . ALA A 1 1112 ? 23.948 15.411 -20.536 1.00 65.12 1112 ALA A N 1
ATOM 9177 C CA . ALA A 1 1112 ? 24.494 15.237 -19.193 1.00 65.12 1112 ALA A CA 1
ATOM 9178 C C . ALA A 1 1112 ? 25.988 14.901 -19.262 1.00 65.12 1112 ALA A C 1
ATOM 9180 O O . ALA A 1 1112 ? 26.781 15.454 -18.496 1.00 65.12 1112 ALA A O 1
ATOM 9181 N N . SER A 1 1113 ? 26.403 14.070 -20.219 1.00 78.44 1113 SER A N 1
ATOM 9182 C CA . SER A 1 1113 ? 27.815 13.758 -20.414 1.00 78.44 1113 SER A CA 1
ATOM 9183 C C . SER A 1 1113 ? 28.624 14.946 -20.938 1.00 78.44 1113 SER A C 1
ATOM 9185 O O . SER A 1 1113 ? 29.699 15.249 -20.422 1.00 78.44 1113 SER A O 1
ATOM 9187 N N . GLU A 1 1114 ? 28.096 15.698 -21.901 1.00 70.31 1114 GLU A N 1
ATOM 9188 C CA . GLU A 1 1114 ? 28.784 16.851 -22.487 1.00 70.31 1114 GLU A CA 1
ATOM 9189 C C . GLU A 1 1114 ? 28.845 18.049 -21.529 1.00 70.31 1114 GLU A C 1
ATOM 9191 O O . GLU A 1 1114 ? 29.910 18.648 -21.352 1.00 70.31 1114 GLU A O 1
ATOM 9196 N N . LYS A 1 1115 ? 27.715 18.401 -20.900 1.00 77.69 1115 LYS A N 1
ATOM 9197 C CA . LYS A 1 1115 ? 27.576 19.615 -20.078 1.00 77.69 1115 LYS A CA 1
ATOM 9198 C C . LYS A 1 1115 ? 27.930 19.383 -18.616 1.00 77.69 1115 LYS A C 1
ATOM 9200 O O . LYS A 1 1115 ? 28.609 20.220 -18.026 1.00 77.69 1115 LYS A O 1
ATOM 9205 N N . LEU A 1 1116 ? 27.477 18.275 -18.028 1.00 76.75 1116 LEU A N 1
ATOM 9206 C CA . LEU A 1 1116 ? 27.706 17.963 -16.609 1.00 76.75 1116 LEU A CA 1
ATOM 9207 C C . LEU A 1 1116 ? 28.925 17.060 -16.395 1.00 76.75 1116 LEU A C 1
ATOM 9209 O O . LEU A 1 1116 ? 29.325 16.854 -15.252 1.00 76.75 1116 LEU A O 1
ATOM 9213 N N . ARG A 1 1117 ? 29.539 16.558 -17.480 1.00 78.50 1117 ARG A N 1
ATOM 9214 C CA . ARG A 1 1117 ? 30.674 15.619 -17.438 1.00 78.50 1117 ARG A CA 1
ATOM 9215 C C . ARG A 1 1117 ? 30.345 14.325 -16.695 1.00 78.50 1117 ARG A C 1
ATOM 9217 O O . ARG A 1 1117 ? 31.231 13.698 -16.121 1.00 78.50 1117 ARG A O 1
ATOM 9224 N N . PHE A 1 1118 ? 29.077 13.924 -16.706 1.00 70.94 1118 PHE A N 1
ATOM 9225 C CA . PHE A 1 1118 ? 28.663 12.630 -16.177 1.00 70.94 1118 PHE A CA 1
ATOM 9226 C C . PHE A 1 1118 ? 28.998 11.512 -17.170 1.00 70.94 1118 PHE A C 1
ATOM 9228 O O . PHE A 1 1118 ? 29.147 11.739 -18.373 1.00 70.94 1118 PHE A O 1
ATOM 9235 N N . SER A 1 1119 ? 29.160 10.289 -16.675 1.00 55.41 1119 SER A N 1
ATOM 9236 C CA . SER A 1 1119 ? 29.112 9.138 -17.573 1.00 55.41 1119 SER A CA 1
ATOM 9237 C C . SER A 1 1119 ? 27.698 9.017 -18.148 1.00 55.41 1119 SER A C 1
ATOM 9239 O O . SER A 1 1119 ? 26.735 9.440 -17.501 1.00 55.41 1119 SER A O 1
ATOM 9241 N N . ALA A 1 1120 ? 27.601 8.462 -19.357 1.00 44.03 1120 ALA A N 1
ATOM 9242 C CA . ALA A 1 1120 ? 26.326 8.010 -19.906 1.00 44.03 1120 ALA A CA 1
ATOM 9243 C C . ALA A 1 1120 ? 25.700 6.906 -19.038 1.00 44.03 1120 ALA A C 1
ATOM 9245 O O . ALA A 1 1120 ? 26.451 6.256 -18.267 1.00 44.03 1120 ALA A O 1
#

Foldseek 3Di:
DDDDFFFKEQLQFQQPRGIATLVCLLQLHGHCVLPVDCVVPRHLQSRLVVCVVVVSGHHRSVVLNVLVVVLVVLQVLLCVQQVDGQFQLLSLVVSCQSVQAAEASPDFPASCLLVSLLSVLQCCVPVVVAAEEEEEAALVVLVVSVVSNVSSVRDPQQEQEDRDDPPDDPVNVVVSLVCQQVVRHRYYYYYLVCLVPCLVSHDALRHQEYEAEAPVSNPVDLCSLVSVVRNQQDDPVLLVLLVVLLVLVVVQVPDPDDDPVSVVVSVVSLVVSAVVLVVRGNHYYYYYAHPAARDDSSQCCCCSRRFWHHYHFDAQFAQAAFAEAAVQCVPPQFDPDLVVLLVVVLVVLVVQQFQEEEAEAPVVPDVVQVVSCVVSVVSVAQEEELVCCVVCVVVNVVSVHRYYYYHLDCPRVLLPVDADQLTHAEYEYSAFHKDKAFLPLPDQLVSLLVVLVVLQVLQCVDPVSCVVPNVVSVVLNVVSVVCNPDDPVRCVVDPVSVVVSVVSSVVSSCVCPPPVSVVSQVPALAWDWDADPVRGIMIMAGPLVSQSSNRRSNWRDHQAGIAYHYYYHHHRGRNNVVRNQVVNCLQPVPDDYHYPVPDPPVVRSVSNNVRSVQVVCVVVSDDDPDGDSQEFEEEEEEAAQVLQCLLLPSQPDWIWGDQQPWIWTWHDPGSYIYTTTYLNHFQKDQDCDDDDQADRQWRFPDDPVDTPDIYGYIYGDFDQDPVRDTDTSSRVLVSLLRVQLSGQAYAYEDAWDFKAQQWWFQKQDPNDTDTDTNVRVVVVQVVVDDWDDDPQKTKGAHDDIWTWFQDPQQFTATFDWGIKMKHKDFFKKKWWAWPLGDIGIITQRWWFQWQDPPGDRDTHGLLPDDQFTKGWDAPDDSPVCVVPDDPVVVVVVVPDDDPGDHSVVTDIIGIHDMDIDDTDIHMTMATDTPRSWGQTNNGTGDDARSLQSLSVSQSSNCSSHVRYFYQYFNDSHNVRNVVSVVDTHHRDVVSNVVVVVVSVQFSNQWVVVLVVVCVVVVPNPDTDTPPVPVVVVVVVVVVVVVPQAKAKDKDWDDDPPDRPDTDIDMDIGSHNVVNVVCVVVCPDDDDDDPDDDDDDDDDRRPDDPVNCQVCCCVPVVDHD

Sequence (1120 aa):
MGDKVKAIFEKACPNCGGPISDKRLQLGLPCSKCLPKVEGIEDQDTACVRLKEEKNLKRDFKEICDLKVEEREFDNFFWSIHKSHPWSLQKAWFKRFYLGRSFALLAPTGIGKTTFGLTLSYYLAEKKNKKSYLIFPTRLLVEQAINKLRKMGVPEEYMLYFGEKPSLTKKQREERLKRLQEGDFKILISTSMFLYRNIEHIPKGVFSLVFVDDVDSFLKTAKNIDKALYLLGFTERDIEWAMKIIRLRKELAQKPNVSKEEWEKLRKEEEKLKRHAERVRKGVLIVSSATSNPRSERIKLFRELLGFEVGRPLFYLRNVVDAYEDKFLGGKKSVEDHKPLWDFVAEFVKEHPKGGLIYVSQDRGKEEVDRLVEYLNSKGLKVVSYEEMDKHLEEYERGEVNALVGIASYRNPLARGFDMPHVVRYALFVGVPKLKFTLKVEEHISHILWALVAIRPLIAKDKELRERYLQKLDRWIERLRKYSYLSEEFIERNERLKEIIENLRNEVREFIENPEILERIKESDEITLRWDEKEGYSLIVADVTGYLQASGRTSRLYAGGLTKGFSLVLVDDVKAFNNLQKKVKWFSDEIEFIPLKEVDLKTLFEEIEKDRQKVERFLKGEVPEEVKELIKPVLVIVESPNKARTIANFFGKPLRRRVGEIDVMEVSLGDKFLTITASAGHVYDLIKKNEGNVFHGVIVEGDRKNPKHFIPIYEPIEQETPEGEIRTKEEIIESLRQAGLEVAEVYIGTDPDSITGDSKVLVKVNGEVKHLTVEELFEQLKEEGNVSLRNGHEYIEPKDLQVVVVDRDYRVRFGKAKYLIRHKVRKPIYRITTQSGREIKITGDHSIFRLDENLNLQEVKPTSLREGDFIVVNETLPEEAVKLLDPQEVEKLKAETSEGRKIGDIREERITKIEKLPLEEQYVYDFETETQNFVANNILCHNTEGEKIAWDLYEVLKPYQPNIRRMEFHEVTKRAIIEAIHNPREMDINLVEAQMVRRIADRWVGFELSRLLQEHFKKPWLSAGRVQTPVLGWVIERDKLYRTKKGAVFVYLPNPEKDKRRVSVSWEFEDKKLAKEFFKNLQAVEVKITDRREEEKKPAPPFTTDAMLKEASEKLRFSA

Radius of gyration: 36.47 Å; chains: 1; bounding box: 88×87×118 Å

pLDDT: mean 78.11, std 15.67, range [30.5, 97.88]

Secondary structure (DSSP, 8-state):
--S----EETT--TTTS--EEHHHHHTTPPPTTT----TT--SHHHHHHHHHHTT---HHHHHHHHHHHHHHHHHHHHHHHHSSPPPHHHHHHHHHHHTT--EEE---TTS-HHHHHHHHHHHHHHHS--EEEEEESSHHHHHHHHHHHHHTT--GGGEEEE---TT--HHHHHHHHHHHHHT--SEEEEEHHHHHHHTTTSPSS-EEEEEES-HHHHHTSTHHHHHHHHHTT--HHHHHHHHHHHHHHHHHHH-SS--HHHHHHHHHHHHHHHHHHHHH--SEEEEEPPSS----GGGHHIIIIISB-----------EEEEEE-GGGTT-SB-S--HHHHHHHHHHHHHS-SSEEEEE-GGGHHHHHHHHHHHHHHTT--EEETTTHHHHHHHHHTT-S-EEEEESSTTSTTTTT---TTT--EEEEES--EEEEE--TTS-HHHHHHHHHHHHHHHHHSHHHHHHHHHHHHHHHHHHHHHTTS-HHHHHT-HHHHHHHHHHHHHHHHHHH-HHHHHHHHH-SS-EEEEETTTEEEEEEE-HHHHHHHHGGG--EETTEEPPEEEEEE-SBHHHHHHHHHHHTTT-TT--EEEGGGS-HHHHHHHHHHHHHHHHHHHTTPPPS------EEEEEEES-HHHHHHHHHHTSSPEEEEETTEEEEEEE-SSEEEEEEE--S-SEEE-----TTEETTEEEEEETTEEEEEEEEEEEPEEE-TTS-EEETHHHHHHHHHHHTTSSEEEEEE-----BTT-EEEEEETTEEEEEEHHHHHHHHHHHS--EEETTEEEE--SSEEEEEE-TTSEEEEEEEEEEEEEEE---EEEEEETTS-EEEEETTS-EEEE-TT--EEEE-GGG--TT-EEEE-SS--TTGGGT--HHHHHHHHS--SS-EEGGG-EEEEEEEEEEPP---EEEEEEEETTS-B-BTTB-----HHHHHHHHHHHHHTTT-S-EEEEE-SS-SHHHHHHHHHS-B---HHHHHHHHHHHHHHHHHHHHHHHHHHHHH--TT----TTHHHHHHHHHHHHHHHHS--EEEEEEEP-SS-TT--EEEEEEESSHHHHHHHHHH----------------PPPPPPPHHHHHHHHHHHH----